Protein AF-0000000077433538 (afdb_homodimer)

Radius of gyration: 37.19 Å; Cα contacts (8 Å, |Δi|>4): 2033; chains: 2; bounding box: 99×189×108 Å

Organism: Phakopsora pachyrhizi (NCBI:txid170000)

Structure (mmCIF, N/CA/C/O backbone):
data_AF-0000000077433538-model_v1
#
loop_
_entity.id
_entity.type
_entity.pdbx_description
1 polymer 'mannan endo-1,4-beta-mannosidase'
#
loop_
_atom_site.group_PDB
_atom_site.id
_atom_site.type_symbol
_atom_site.label_atom_id
_atom_site.label_alt_id
_atom_site.label_comp_id
_atom_site.label_asym_id
_atom_site.label_entity_id
_atom_site.label_seq_id
_atom_site.pdbx_PDB_ins_code
_atom_site.Cartn_x
_atom_site.Cartn_y
_atom_site.Cartn_z
_atom_site.occupancy
_atom_site.B_iso_or_equiv
_atom_site.auth_seq_id
_atom_site.auth_comp_id
_atom_site.auth_asym_id
_atom_site.auth_atom_id
_atom_site.pdbx_PDB_model_num
ATOM 1 N N . MET A 1 1 ? 43.594 -88.125 -52.812 1 18.3 1 MET A N 1
ATOM 2 C CA . MET A 1 1 ? 43.531 -89.375 -52.062 1 18.3 1 MET A CA 1
ATOM 3 C C . MET A 1 1 ? 42.594 -89.25 -50.875 1 18.3 1 MET A C 1
ATOM 5 O O . MET A 1 1 ? 42.312 -88.188 -50.406 1 18.3 1 MET A O 1
ATOM 9 N N . PHE A 1 2 ? 42.062 -90.375 -50.188 1 17.62 2 PHE A N 1
ATOM 10 C CA . PHE A 1 2 ? 40.906 -91.188 -49.781 1 17.62 2 PHE A CA 1
ATOM 11 C C . PHE A 1 2 ? 40.562 -90.938 -48.312 1 17.62 2 PHE A C 1
ATOM 13 O O . PHE A 1 2 ? 39.562 -91.438 -47.812 1 17.62 2 PHE A O 1
ATOM 20 N N . LYS A 1 3 ? 41.438 -90.312 -47.438 1 16.83 3 LYS A N 1
ATOM 21 C CA . LYS A 1 3 ? 41.719 -91.062 -46.219 1 16.83 3 LYS A CA 1
ATOM 22 C C . LYS A 1 3 ? 40.562 -90.938 -45.219 1 16.83 3 LYS A C 1
ATOM 24 O O . LYS A 1 3 ? 40.438 -89.875 -44.562 1 16.83 3 LYS A O 1
ATOM 29 N N . LEU A 1 4 ? 39.281 -91.438 -45.406 1 20.16 4 LEU A N 1
ATOM 30 C CA . LEU A 1 4 ? 38 -91 -44.812 1 20.16 4 LEU A CA 1
ATOM 31 C C . LEU A 1 4 ? 37.812 -91.625 -43.438 1 20.16 4 LEU A C 1
ATOM 33 O O . LEU A 1 4 ? 37.438 -92.812 -43.344 1 20.16 4 LEU A O 1
ATOM 37 N N . ILE A 1 5 ? 38.969 -91.688 -42.625 1 20.7 5 ILE A N 1
ATOM 38 C CA . ILE A 1 5 ? 38.969 -92.75 -41.594 1 20.7 5 ILE A CA 1
ATOM 39 C C . ILE A 1 5 ? 37.844 -92.5 -40.594 1 20.7 5 ILE A C 1
ATOM 41 O O . ILE A 1 5 ? 37.75 -91.375 -40.062 1 20.7 5 ILE A O 1
ATOM 45 N N . PHE A 1 6 ? 36.781 -93.312 -40.438 1 20.88 6 PHE A N 1
ATOM 46 C CA . PHE A 1 6 ? 35.406 -93.438 -39.969 1 20.88 6 PHE A CA 1
ATOM 47 C C . PHE A 1 6 ? 35.375 -93.562 -38.438 1 20.88 6 PHE A C 1
ATOM 49 O O . PHE A 1 6 ? 34.312 -93.812 -37.875 1 20.88 6 PHE A O 1
ATOM 56 N N . SER A 1 7 ? 36.625 -93.312 -37.75 1 19.61 7 SER A N 1
ATOM 57 C CA . SER A 1 7 ? 36.719 -94.188 -36.594 1 19.61 7 SER A CA 1
ATOM 58 C C . SER A 1 7 ? 35.594 -93.938 -35.625 1 19.61 7 SER A C 1
ATOM 60 O O . SER A 1 7 ? 34.969 -92.875 -35.625 1 19.61 7 SER A O 1
ATOM 62 N N . SER A 1 8 ? 35.5 -94.875 -34.625 1 19.28 8 SER A N 1
ATOM 63 C CA . SER A 1 8 ? 34.688 -95.688 -33.688 1 19.28 8 SER A CA 1
ATOM 64 C C . SER A 1 8 ? 34.25 -94.812 -32.5 1 19.28 8 SER A C 1
ATOM 66 O O . SER A 1 8 ? 35.062 -94.125 -31.906 1 19.28 8 SER A O 1
ATOM 68 N N . LEU A 1 9 ? 32.875 -94.688 -32.219 1 20.39 9 LEU A N 1
ATOM 69 C CA . LEU A 1 9 ? 31.859 -93.875 -31.562 1 20.39 9 LEU A CA 1
ATOM 70 C C . LEU A 1 9 ? 31.75 -94.188 -30.078 1 20.39 9 LEU A C 1
ATOM 72 O O . LEU A 1 9 ? 31.016 -93.562 -29.328 1 20.39 9 LEU A O 1
ATOM 76 N N . LEU A 1 10 ? 32.75 -95.125 -29.578 1 20.23 10 LEU A N 1
ATOM 77 C CA . LEU A 1 10 ? 32.188 -95.875 -28.453 1 20.23 10 LEU A CA 1
ATOM 78 C C . LEU A 1 10 ? 31.812 -94.938 -27.312 1 20.23 10 LEU A C 1
ATOM 80 O O . LEU A 1 10 ? 32.562 -94 -26.984 1 20.23 10 LEU A O 1
ATOM 84 N N . LEU A 1 11 ? 30.625 -95.188 -26.594 1 20.11 11 LEU A N 1
ATOM 85 C CA . LEU A 1 11 ? 29.5 -94.688 -25.812 1 20.11 11 LEU A CA 1
ATOM 86 C C . LEU A 1 11 ? 29.844 -94.625 -24.328 1 20.11 11 LEU A C 1
ATOM 88 O O . LEU A 1 11 ? 29.094 -94.062 -23.547 1 20.11 11 LEU A O 1
ATOM 92 N N . ILE A 1 12 ? 31.109 -95 -23.891 1 21.92 12 ILE A N 1
ATOM 93 C CA . ILE A 1 12 ? 31 -95.625 -22.562 1 21.92 12 ILE A CA 1
ATOM 94 C C . ILE A 1 12 ? 30.562 -94.5 -21.562 1 21.92 12 ILE A C 1
ATOM 96 O O . ILE A 1 12 ? 31.172 -93.438 -21.484 1 21.92 12 ILE A O 1
ATOM 100 N N . LEU A 1 13 ? 29.344 -94.625 -21.016 1 20.33 13 LEU A N 1
ATOM 101 C CA . LEU A 1 13 ? 28.422 -93.875 -20.172 1 20.33 13 LEU A CA 1
ATOM 102 C C . LEU A 1 13 ? 28.891 -93.812 -18.719 1 20.33 13 LEU A C 1
ATOM 104 O O . LEU A 1 13 ? 28.516 -94.688 -17.922 1 20.33 13 LEU A O 1
ATOM 108 N N . ALA A 1 14 ? 30.203 -94 -18.438 1 23.56 14 ALA A N 1
ATOM 109 C CA . ALA A 1 14 ? 30.453 -94.312 -17.047 1 23.56 14 ALA A CA 1
ATOM 110 C C . ALA A 1 14 ? 29.844 -93.25 -16.125 1 23.56 14 ALA A C 1
ATOM 112 O O . ALA A 1 14 ? 30.078 -92.062 -16.312 1 23.56 14 ALA A O 1
ATOM 113 N N . SER A 1 15 ? 28.766 -93.562 -15.461 1 22.66 15 SER A N 1
ATOM 114 C CA . SER A 1 15 ? 27.828 -92.875 -14.562 1 22.66 15 SER A CA 1
ATOM 115 C C . SER A 1 15 ? 28.531 -92.375 -13.289 1 22.66 15 SER A C 1
ATOM 117 O O . SER A 1 15 ? 28.922 -93.188 -12.453 1 22.66 15 SER A O 1
ATOM 119 N N . ILE A 1 16 ? 29.703 -91.812 -13.375 1 23.56 16 ILE A N 1
ATOM 120 C CA . ILE A 1 16 ? 30.359 -91.5 -12.102 1 23.56 16 ILE A CA 1
ATOM 121 C C . ILE A 1 16 ? 29.438 -90.688 -11.219 1 23.56 16 ILE A C 1
ATOM 123 O O . ILE A 1 16 ? 28.875 -89.688 -11.672 1 23.56 16 ILE A O 1
ATOM 127 N N . SER A 1 17 ? 28.875 -91.312 -10.195 1 24 17 SER A N 1
ATOM 128 C CA . SER A 1 17 ? 27.938 -90.875 -9.156 1 24 17 SER A CA 1
ATOM 129 C C . SER A 1 17 ? 28.531 -89.75 -8.312 1 24 17 SER A C 1
ATOM 131 O O . SER A 1 17 ? 29.484 -90 -7.555 1 24 17 SER A O 1
ATOM 133 N N . VAL A 1 18 ? 29.125 -88.75 -8.859 1 25.8 18 VAL A N 1
ATOM 134 C CA . VAL A 1 18 ? 29.734 -87.75 -7.961 1 25.8 18 VAL A CA 1
ATOM 135 C C . VAL A 1 18 ? 28.672 -87.188 -7.031 1 25.8 18 VAL A C 1
ATOM 137 O O . VAL A 1 18 ? 27.641 -86.688 -7.488 1 25.8 18 VAL A O 1
ATOM 140 N N . SER A 1 19 ? 28.594 -87.75 -5.82 1 25.28 19 SER A N 1
ATOM 141 C CA . SER A 1 19 ? 27.75 -87.312 -4.73 1 25.28 19 SER A CA 1
ATOM 142 C C . SER A 1 19 ? 27.969 -85.812 -4.426 1 25.28 19 SER A C 1
ATOM 144 O O . SER A 1 19 ? 29.031 -85.438 -3.92 1 25.28 19 SER A O 1
ATOM 146 N N . ALA A 1 20 ? 27.859 -84.938 -5.352 1 24.7 20 ALA A N 1
ATOM 147 C CA . ALA A 1 20 ? 28.047 -83.5 -5.07 1 24.7 20 ALA A CA 1
ATOM 148 C C . ALA A 1 20 ? 27.078 -83 -3.992 1 24.7 20 ALA A C 1
ATOM 150 O O . ALA A 1 20 ? 25.859 -83.125 -4.137 1 24.7 20 ALA A O 1
ATOM 151 N N . GLU A 1 21 ? 27.562 -83.188 -2.805 1 26.62 21 GLU A N 1
ATOM 152 C CA . GLU A 1 21 ? 26.859 -82.562 -1.695 1 26.62 21 GLU A CA 1
ATOM 153 C C . GLU A 1 21 ? 26.531 -81.125 -2.01 1 26.62 21 GLU A C 1
ATOM 155 O O . GLU A 1 21 ? 27.422 -80.312 -2.387 1 26.62 21 GLU A O 1
ATOM 160 N N . ASP A 1 22 ? 25.281 -80.812 -2.58 1 23.83 22 ASP A N 1
ATOM 161 C CA . ASP A 1 22 ? 24.656 -79.562 -2.906 1 23.83 22 ASP A CA 1
ATOM 162 C C . ASP A 1 22 ? 24.641 -78.625 -1.699 1 23.83 22 ASP A C 1
ATOM 164 O O . ASP A 1 22 ? 23.922 -78.875 -0.733 1 23.83 22 ASP A O 1
ATOM 168 N N . ASP A 1 23 ? 25.859 -78.312 -1.117 1 28.3 23 ASP A N 1
ATOM 169 C CA . ASP A 1 23 ? 25.719 -77.25 -0.084 1 28.3 23 ASP A CA 1
ATOM 170 C C . ASP A 1 23 ? 24.969 -76.062 -0.623 1 28.3 23 ASP A C 1
ATOM 172 O O . ASP A 1 23 ? 25.469 -75.375 -1.518 1 28.3 23 ASP A O 1
ATOM 176 N N . GLN A 1 24 ? 23.672 -76.188 -0.765 1 25.19 24 GLN A N 1
ATOM 177 C CA . GLN A 1 24 ? 22.797 -75.062 -1.108 1 25.19 24 GLN A CA 1
ATOM 178 C C . GLN A 1 24 ? 23.094 -73.875 -0.234 1 25.19 24 GLN A C 1
ATOM 180 O O . GLN A 1 24 ? 22.875 -73.875 0.977 1 25.19 24 GLN A O 1
ATOM 185 N N . ASN A 1 25 ? 24.266 -73.25 -0.389 1 29.77 25 ASN A N 1
ATOM 186 C CA . ASN A 1 25 ? 24.391 -71.938 0.182 1 29.77 25 ASN A CA 1
ATOM 187 C C . ASN A 1 25 ? 23.203 -71.062 -0.171 1 29.77 25 ASN A C 1
ATOM 189 O O . ASN A 1 25 ? 23 -70.688 -1.338 1 29.77 25 ASN A O 1
ATOM 193 N N . SER A 1 26 ? 22.109 -71.25 0.453 1 25.98 26 SER A N 1
ATOM 194 C CA . SER A 1 26 ? 21 -70.312 0.38 1 25.98 26 SER A CA 1
ATOM 195 C C . SER A 1 26 ? 21.516 -68.875 0.495 1 25.98 26 SER A C 1
ATOM 197 O O . SER A 1 26 ? 22.062 -68.5 1.527 1 25.98 26 SER A O 1
ATOM 199 N N . LYS A 1 27 ? 22.125 -68.375 -0.501 1 31.7 27 LYS A N 1
ATOM 200 C CA . LYS A 1 27 ? 22.219 -66.938 -0.581 1 31.7 27 LYS A CA 1
ATOM 201 C C . LYS A 1 27 ? 20.922 -66.25 -0.13 1 31.7 27 LYS A C 1
ATOM 203 O O . LYS A 1 27 ? 19.875 -66.438 -0.746 1 31.7 27 LYS A O 1
ATOM 208 N N . THR A 1 28 ? 20.844 -66.375 1.17 1 31.72 28 THR A N 1
ATOM 209 C CA . THR A 1 28 ? 19.797 -65.438 1.609 1 31.72 28 THR A CA 1
ATOM 210 C C . THR A 1 28 ? 19.734 -64.188 0.712 1 31.72 28 THR A C 1
ATOM 212 O O . THR A 1 28 ? 20.703 -63.438 0.615 1 31.72 28 THR A O 1
ATOM 215 N N . LEU A 1 29 ? 19.094 -64.375 -0.416 1 32.34 29 LEU A N 1
ATOM 216 C CA . LEU A 1 29 ? 18.734 -63.156 -1.149 1 32.34 29 LEU A CA 1
ATOM 217 C C . LEU A 1 29 ? 18.312 -62.062 -0.193 1 32.34 29 LEU A C 1
ATOM 219 O O . LEU A 1 29 ? 17.281 -62.156 0.469 1 32.34 29 LEU A O 1
ATOM 223 N N . VAL A 1 30 ? 19.266 -61.531 0.503 1 34.34 30 VAL A N 1
ATOM 224 C CA . VAL A 1 30 ? 18.906 -60.281 1.146 1 34.34 30 VAL A CA 1
ATOM 225 C C . VAL A 1 30 ? 18.094 -59.438 0.18 1 34.34 30 VAL A C 1
ATOM 227 O O . VAL A 1 30 ? 18.594 -59.031 -0.881 1 34.34 30 VAL A O 1
ATOM 230 N N . SER A 1 31 ? 16.875 -59.812 0.033 1 31.97 31 SER A N 1
ATOM 231 C CA . SER A 1 31 ? 16.016 -58.812 -0.602 1 31.97 31 SER A CA 1
ATOM 232 C C . SER A 1 31 ? 16.406 -57.406 -0.207 1 31.97 31 SER A C 1
ATOM 234 O O . SER A 1 31 ? 16.516 -57.094 0.981 1 31.97 31 SER A O 1
ATOM 236 N N . LYS A 1 32 ? 17.328 -56.844 -0.873 1 33.12 32 LYS A N 1
ATOM 237 C CA . LYS A 1 32 ? 17.422 -55.406 -0.708 1 33.12 32 LYS A CA 1
ATOM 238 C C . LYS A 1 32 ? 16.047 -54.781 -0.541 1 33.12 32 LYS A C 1
ATOM 240 O O . LYS A 1 32 ? 15.188 -54.906 -1.42 1 33.12 32 LYS A O 1
ATOM 245 N N . LYS A 1 33 ? 15.586 -54.906 0.671 1 37.81 33 LYS A N 1
ATOM 246 C CA . LYS A 1 33 ? 14.406 -54.094 0.947 1 37.81 33 LYS A CA 1
ATOM 247 C C . LYS A 1 33 ? 14.477 -52.75 0.2 1 37.81 33 LYS A C 1
ATOM 249 O O . LYS A 1 33 ? 15.352 -51.938 0.465 1 37.81 33 LYS A O 1
ATOM 254 N N . ILE A 1 34 ? 14.18 -52.844 -1.088 1 34.81 34 ILE A N 1
ATOM 255 C CA . ILE A 1 34 ? 13.883 -51.562 -1.669 1 34.81 34 ILE A CA 1
ATOM 256 C C . ILE A 1 34 ? 13.055 -50.719 -0.683 1 34.81 34 ILE A C 1
ATOM 258 O O . ILE A 1 34 ? 11.922 -51.094 -0.36 1 34.81 34 ILE A O 1
ATOM 262 N N . VAL A 1 35 ? 13.547 -50.25 0.388 1 40.06 35 VAL A N 1
ATOM 263 C CA . VAL A 1 35 ? 12.82 -49.281 1.211 1 40.06 35 VAL A CA 1
ATOM 264 C C . VAL A 1 35 ? 11.969 -48.375 0.321 1 40.06 35 VAL A C 1
ATOM 266 O O . VAL A 1 35 ? 12.492 -47.75 -0.6 1 40.06 35 VAL A O 1
ATOM 269 N N . ALA A 1 36 ? 10.781 -48.719 0.108 1 47.56 36 ALA A N 1
ATOM 270 C CA . ALA A 1 36 ? 9.812 -47.906 -0.61 1 47.56 36 ALA A CA 1
ATOM 271 C C . ALA A 1 36 ? 10.047 -46.406 -0.352 1 47.56 36 ALA A C 1
ATOM 273 O O . ALA A 1 36 ? 9.977 -45.938 0.791 1 47.56 36 ALA A O 1
ATOM 274 N N . ARG A 1 37 ? 10.812 -45.688 -1.145 1 60.5 37 ARG A N 1
ATOM 275 C CA . ARG A 1 37 ? 11.164 -44.25 -1.114 1 60.5 37 ARG A CA 1
ATOM 276 C C . ARG A 1 37 ? 9.914 -43.375 -1.052 1 60.5 37 ARG A C 1
ATOM 278 O O . ARG A 1 37 ? 8.93 -43.656 -1.738 1 60.5 37 ARG A O 1
ATOM 285 N N . ASP A 1 38 ? 9.68 -42.625 -0.041 1 74.81 38 ASP A N 1
ATOM 286 C CA . ASP A 1 38 ? 8.586 -41.656 0.123 1 74.81 38 ASP A CA 1
ATOM 287 C C . ASP A 1 38 ? 8.383 -40.844 -1.145 1 74.81 38 ASP A C 1
ATOM 289 O O . ASP A 1 38 ? 9.305 -40.156 -1.607 1 74.81 38 ASP A O 1
ATOM 293 N N . PRO A 1 39 ? 7.27 -41.062 -1.815 1 91 39 PRO A N 1
ATOM 294 C CA . PRO A 1 39 ? 7.039 -40.406 -3.102 1 91 39 PRO A CA 1
ATOM 295 C C . PRO A 1 39 ? 6.789 -38.906 -2.961 1 91 39 PRO A C 1
ATOM 297 O O . PRO A 1 39 ? 6.75 -38.188 -3.961 1 91 39 PRO A O 1
ATOM 300 N N . PHE A 1 40 ? 6.656 -38.406 -1.727 1 97.25 40 PHE A N 1
ATOM 301 C CA . PHE A 1 40 ? 6.398 -37 -1.508 1 97.25 40 PHE A CA 1
ATOM 302 C C . PHE A 1 40 ? 7.707 -36.219 -1.417 1 97.25 40 PHE A C 1
ATOM 304 O O . PHE A 1 40 ? 8.695 -36.719 -0.865 1 97.25 40 PHE A O 1
ATOM 311 N N . VAL A 1 41 ? 7.746 -35.031 -1.963 1 98.06 41 VAL A N 1
ATOM 312 C CA . VAL A 1 41 ? 8.891 -34.125 -1.82 1 98.06 41 VAL A CA 1
ATOM 313 C C . VAL A 1 41 ? 9.047 -33.719 -0.358 1 98.06 41 VAL A C 1
ATOM 315 O O . VAL A 1 41 ? 8.062 -33.438 0.32 1 98.06 41 VAL A O 1
ATOM 318 N N . ALA A 1 42 ? 10.266 -33.719 0.109 1 97.38 42 ALA A N 1
ATOM 319 C CA . ALA A 1 42 ? 10.562 -33.375 1.495 1 97.38 42 ALA A CA 1
ATOM 320 C C . ALA A 1 42 ? 11.609 -32.281 1.568 1 97.38 42 ALA A C 1
ATOM 322 O O . ALA A 1 42 ? 12.297 -32 0.582 1 97.38 42 ALA A O 1
ATOM 323 N N . VAL A 1 43 ? 11.633 -31.609 2.701 1 97.81 43 VAL A N 1
ATOM 324 C CA . VAL A 1 43 ? 12.672 -30.609 2.963 1 97.81 43 VAL A CA 1
ATOM 325 C C . VAL A 1 43 ? 13.672 -31.156 3.977 1 97.81 43 VAL A C 1
ATOM 327 O O . VAL A 1 43 ? 13.281 -31.625 5.055 1 97.81 43 VAL A O 1
ATOM 330 N N . LYS A 1 44 ? 14.906 -31.172 3.594 1 94.38 44 LYS A N 1
ATOM 331 C CA . LYS A 1 44 ? 16 -31.562 4.477 1 94.38 44 LYS A CA 1
ATOM 332 C C . LYS A 1 44 ? 17.172 -30.578 4.375 1 94.38 44 LYS A C 1
ATOM 334 O O . LYS A 1 44 ? 17.688 -30.328 3.285 1 94.38 44 LYS A O 1
ATOM 339 N N . ASN A 1 45 ? 17.578 -29.953 5.535 1 93 45 ASN A N 1
ATOM 340 C CA . ASN A 1 45 ? 18.719 -29.062 5.625 1 93 45 ASN A CA 1
ATOM 341 C C . ASN A 1 45 ? 18.656 -27.953 4.574 1 93 45 ASN A C 1
ATOM 343 O O . ASN A 1 45 ? 19.609 -27.75 3.818 1 93 45 ASN A O 1
ATOM 347 N N . GLY A 1 46 ? 17.5 -27.406 4.348 1 95.06 46 GLY A N 1
ATOM 348 C CA . GLY A 1 46 ? 17.344 -26.219 3.508 1 95.06 46 GLY A CA 1
ATOM 349 C C . GLY A 1 46 ? 17.219 -26.562 2.035 1 95.06 46 GLY A C 1
ATOM 350 O O . GLY A 1 46 ? 17.359 -25.672 1.18 1 95.06 46 GLY A O 1
ATOM 351 N N . SER A 1 47 ? 16.938 -27.859 1.72 1 96.19 47 SER A N 1
ATOM 352 C CA . SER A 1 47 ? 16.812 -28.281 0.328 1 96.19 47 SER A CA 1
ATOM 353 C C . SER A 1 47 ? 15.625 -29.219 0.137 1 96.19 47 SER A C 1
ATOM 355 O O . SER A 1 47 ? 15.188 -29.875 1.084 1 96.19 47 SER A O 1
ATOM 357 N N . PHE A 1 48 ? 15.188 -29.266 -1.121 1 97.88 48 PHE A N 1
ATOM 358 C CA . PHE A 1 48 ? 14.148 -30.219 -1.473 1 97.88 48 PHE A CA 1
ATOM 359 C C . PHE A 1 48 ? 14.758 -31.562 -1.879 1 97.88 48 PHE A C 1
ATOM 361 O O . PHE A 1 48 ? 15.789 -31.594 -2.557 1 97.88 48 PHE A O 1
ATOM 368 N N . TYR A 1 49 ? 14.055 -32.625 -1.484 1 95.75 49 TYR A N 1
ATOM 369 C CA . TYR A 1 49 ? 14.43 -33.969 -1.899 1 95.75 49 TYR A CA 1
ATOM 370 C C . TYR A 1 49 ? 13.211 -34.75 -2.404 1 95.75 49 TYR A C 1
ATOM 372 O O . TYR A 1 49 ? 12.125 -34.656 -1.834 1 95.75 49 TYR A O 1
ATOM 380 N N . LYS A 1 50 ? 13.312 -35.375 -3.459 1 94 50 LYS A N 1
ATOM 381 C CA . LYS A 1 50 ? 12.406 -36.438 -3.932 1 94 50 LYS A CA 1
ATOM 382 C C . LYS A 1 50 ? 13.086 -37.781 -3.918 1 94 50 LYS A C 1
ATOM 384 O O . LYS A 1 50 ? 13.977 -38.062 -4.727 1 94 50 LYS A O 1
ATOM 389 N N . GLY A 1 51 ? 12.656 -38.562 -2.967 1 90.5 51 GLY A N 1
ATOM 390 C CA . GLY A 1 51 ? 13.469 -39.75 -2.666 1 90.5 51 GLY A CA 1
ATOM 391 C C . GLY A 1 51 ? 14.836 -39.375 -2.109 1 90.5 51 GLY A C 1
ATOM 392 O O . GLY A 1 51 ? 14.938 -38.625 -1.14 1 90.5 51 GLY A O 1
ATOM 393 N N . CYS A 1 52 ? 15.828 -39.875 -2.727 1 88.38 52 CYS A N 1
ATOM 394 C CA . CYS A 1 52 ? 17.172 -39.625 -2.232 1 88.38 52 CYS A CA 1
ATOM 395 C C . CYS A 1 52 ? 17.875 -38.562 -3.078 1 88.38 52 CYS A C 1
ATOM 397 O O . CYS A 1 52 ? 19.047 -38.25 -2.844 1 88.38 52 CYS A O 1
ATOM 399 N N . SER A 1 53 ? 17.141 -38 -3.955 1 90.62 53 SER A N 1
ATOM 400 C CA . SER A 1 53 ? 17.75 -37.031 -4.859 1 90.62 53 SER A CA 1
ATOM 401 C C . SER A 1 53 ? 17.297 -35.625 -4.527 1 90.62 53 SER A C 1
ATOM 403 O O . SER A 1 53 ? 16.141 -35.375 -4.191 1 90.62 53 SER A O 1
ATOM 405 N N . LYS A 1 54 ? 18.234 -34.656 -4.641 1 94.19 54 LYS A N 1
ATOM 406 C CA . LYS A 1 54 ? 17.844 -33.25 -4.57 1 94.19 54 LYS A CA 1
ATOM 407 C C . LYS A 1 54 ? 16.828 -32.906 -5.656 1 94.19 54 LYS A C 1
ATOM 409 O O . LYS A 1 54 ? 16.906 -33.438 -6.773 1 94.19 54 LYS A O 1
ATOM 414 N N . TYR A 1 55 ? 15.953 -32.125 -5.297 1 96.5 55 TYR A N 1
ATOM 415 C CA . TYR A 1 55 ? 14.867 -31.781 -6.207 1 96.5 55 TYR A CA 1
ATOM 416 C C . TYR A 1 55 ? 14.82 -30.266 -6.449 1 96.5 55 TYR A C 1
ATOM 418 O O . TYR A 1 55 ? 14.32 -29.516 -5.605 1 96.5 55 TYR A O 1
ATOM 426 N N . TYR A 1 56 ? 15.414 -29.797 -7.551 1 98.12 56 TYR A N 1
ATOM 427 C CA . TYR A 1 56 ? 15.383 -28.391 -7.969 1 98.12 56 TYR A CA 1
ATOM 428 C C . TYR A 1 56 ? 14.141 -28.109 -8.812 1 98.12 56 TYR A C 1
ATOM 430 O O . TYR A 1 56 ? 13.82 -28.875 -9.727 1 98.12 56 TYR A O 1
ATOM 438 N N . LEU A 1 57 ? 13.461 -27.031 -8.562 1 98.81 57 LEU A N 1
ATOM 439 C CA . LEU A 1 57 ? 12.203 -26.75 -9.242 1 98.81 57 LEU A CA 1
ATOM 440 C C . LEU A 1 57 ? 12.445 -25.922 -10.5 1 98.81 57 LEU A C 1
ATOM 442 O O . LEU A 1 57 ? 12.672 -24.703 -10.414 1 98.81 57 LEU A O 1
ATOM 446 N N . VAL A 1 58 ? 12.422 -26.562 -11.586 1 98.81 58 VAL A N 1
ATOM 447 C CA . VAL A 1 58 ? 12.156 -25.859 -12.844 1 98.81 58 VAL A CA 1
ATOM 448 C C . VAL A 1 58 ? 10.656 -25.656 -13.016 1 98.81 58 VAL A C 1
ATOM 450 O O . VAL A 1 58 ? 9.984 -26.469 -13.656 1 98.81 58 VAL A O 1
ATOM 453 N N . SER A 1 59 ? 10.227 -24.594 -12.438 1 98.88 59 SER A N 1
ATOM 454 C CA . SER A 1 59 ? 8.789 -24.406 -12.273 1 98.88 59 SER A CA 1
ATOM 455 C C . SER A 1 59 ? 8.227 -23.5 -13.367 1 98.88 59 SER A C 1
ATOM 457 O O . SER A 1 59 ? 8.969 -22.984 -14.203 1 98.88 59 SER A O 1
ATOM 459 N N . MET A 1 60 ? 6.906 -23.438 -13.438 1 98.88 60 MET A N 1
ATOM 460 C CA . MET A 1 60 ? 6.137 -22.562 -14.312 1 98.88 60 MET A CA 1
ATOM 461 C C . MET A 1 60 ? 4.773 -22.234 -13.703 1 98.88 60 MET A C 1
ATOM 463 O O . MET A 1 60 ? 4.094 -23.141 -13.195 1 98.88 60 MET A O 1
ATOM 467 N N . ASN A 1 61 ? 4.453 -20.953 -13.656 1 98.94 61 ASN A N 1
ATOM 468 C CA . ASN A 1 61 ? 3.07 -20.641 -13.32 1 98.94 61 ASN A CA 1
ATOM 469 C C . ASN A 1 61 ? 2.113 -21.016 -14.445 1 98.94 61 ASN A C 1
ATOM 471 O O . ASN A 1 61 ? 2.367 -20.688 -15.609 1 98.94 61 ASN A O 1
ATOM 475 N N . TYR A 1 62 ? 1.102 -21.656 -14.102 1 98.81 62 TYR A N 1
ATOM 476 C CA . TYR A 1 62 ? 0.059 -22.141 -15 1 98.81 62 TYR A CA 1
ATOM 477 C C . TYR A 1 62 ? -1.307 -22.094 -14.32 1 98.81 62 TYR A C 1
ATOM 479 O O . TYR A 1 62 ? -2.037 -23.078 -14.312 1 98.81 62 TYR A O 1
ATOM 487 N N . TRP A 1 63 ? -1.68 -20.938 -13.898 1 98.31 63 TRP A N 1
ATOM 488 C CA . TRP A 1 63 ? -2.762 -20.703 -12.945 1 98.31 63 TRP A CA 1
ATOM 489 C C . TRP A 1 63 ? -4.082 -21.25 -13.477 1 98.31 63 TRP A C 1
ATOM 491 O O . TRP A 1 63 ? -4.945 -21.656 -12.703 1 98.31 63 TRP A O 1
ATOM 501 N N . GLY A 1 64 ? -4.328 -21.312 -14.789 1 97.5 64 GLY A N 1
ATOM 502 C CA . GLY A 1 64 ? -5.625 -21.625 -15.375 1 97.5 64 GLY A CA 1
ATOM 503 C C . GLY A 1 64 ? -5.824 -23.094 -15.664 1 97.5 64 GLY A C 1
ATOM 504 O O . GLY A 1 64 ? -6.801 -23.484 -16.312 1 97.5 64 GLY A O 1
ATOM 505 N N . ALA A 1 65 ? -4.945 -23.938 -15.195 1 98.69 65 ALA A N 1
ATOM 506 C CA . ALA A 1 65 ? -4.934 -25.359 -15.547 1 98.69 65 ALA A CA 1
ATOM 507 C C . ALA A 1 65 ? -6.258 -26.016 -15.18 1 98.69 65 ALA A C 1
ATOM 509 O O . ALA A 1 65 ? -6.785 -26.828 -15.953 1 98.69 65 ALA A O 1
ATOM 510 N N . MET A 1 66 ? -6.824 -25.672 -14.008 1 98.75 66 MET A N 1
ATOM 511 C CA . MET A 1 66 ? -8.078 -26.266 -13.539 1 98.75 66 MET A CA 1
ATOM 512 C C . MET A 1 66 ? -9.195 -26.047 -14.555 1 98.75 66 MET A C 1
ATOM 514 O O . MET A 1 66 ? -9.875 -27 -14.93 1 98.75 66 MET A O 1
ATOM 518 N N . ASN A 1 67 ? -9.297 -24.859 -15.055 1 98.56 67 ASN A N 1
ATOM 519 C CA . ASN A 1 67 ? -10.359 -24.531 -16 1 98.56 67 ASN A CA 1
ATOM 520 C C . ASN A 1 67 ? -10.039 -25.031 -17.406 1 98.56 67 ASN A C 1
ATOM 522 O O . ASN A 1 67 ? -10.938 -25.484 -18.125 1 98.56 67 ASN A O 1
ATOM 526 N N . LEU A 1 68 ? -8.773 -24.938 -17.766 1 98.12 68 LEU A N 1
ATOM 527 C CA . LEU A 1 68 ? -8.375 -25.375 -19.094 1 98.12 68 LEU A CA 1
ATOM 528 C C . LEU A 1 68 ? -8.602 -26.875 -19.25 1 98.12 68 LEU A C 1
ATOM 530 O O . LEU A 1 68 ? -8.945 -27.344 -20.344 1 98.12 68 LEU A O 1
ATOM 534 N N . ALA A 1 69 ? -8.438 -27.641 -18.219 1 98.75 69 ALA A N 1
ATOM 535 C CA . ALA A 1 69 ? -8.555 -29.094 -18.25 1 98.75 69 ALA A CA 1
ATOM 536 C C . ALA A 1 69 ? -10.008 -29.531 -18.109 1 98.75 69 ALA A C 1
ATOM 538 O O . ALA A 1 69 ? -10.312 -30.719 -18.203 1 98.75 69 ALA A O 1
ATOM 539 N N . ALA A 1 70 ? -10.922 -28.609 -17.891 1 98.69 70 ALA A N 1
ATOM 540 C CA . ALA A 1 70 ? -12.344 -28.938 -17.812 1 98.69 70 ALA A CA 1
ATOM 541 C C . ALA A 1 70 ? -12.93 -29.219 -19.188 1 98.69 70 ALA A C 1
ATOM 543 O O . ALA A 1 70 ? -12.227 -29.141 -20.203 1 98.69 70 ALA A O 1
ATOM 544 N N . ASP A 1 71 ? -14.227 -29.641 -19.203 1 98 71 ASP A N 1
ATOM 545 C CA . ASP A 1 71 ? -14.906 -29.922 -20.453 1 98 71 ASP A CA 1
ATOM 546 C C . ASP A 1 71 ? -15.133 -28.641 -21.25 1 98 71 ASP A C 1
ATOM 548 O O . ASP A 1 71 ? -15.242 -27.547 -20.672 1 98 71 ASP A O 1
ATOM 552 N N . GLU A 1 72 ? -15.25 -28.859 -22.516 1 96.19 72 GLU A N 1
ATOM 553 C CA . GLU A 1 72 ? -15.508 -27.719 -23.406 1 96.19 72 GLU A CA 1
ATOM 554 C C . GLU A 1 72 ? -16.797 -27 -23 1 96.19 72 GLU A C 1
ATOM 556 O O . GLU A 1 72 ? -16.891 -25.781 -23.141 1 96.19 72 GLU A O 1
ATOM 561 N N . SER A 1 73 ? -17.781 -27.75 -22.562 1 96.75 73 SER A N 1
ATOM 562 C CA . SER A 1 73 ? -19.047 -27.188 -22.156 1 96.75 73 SER A CA 1
ATOM 563 C C . SER A 1 73 ? -18.891 -26.266 -20.953 1 96.75 73 SER A C 1
ATOM 565 O O . SER A 1 73 ? -19.75 -25.422 -20.688 1 96.75 73 SER A O 1
ATOM 567 N N . SER A 1 74 ? -17.734 -26.422 -20.297 1 97.5 74 SER A N 1
ATOM 568 C CA . SER A 1 74 ? -17.438 -25.578 -19.141 1 97.5 74 SER A CA 1
ATOM 569 C C . SER A 1 74 ? -16.281 -24.641 -19.438 1 97.5 74 SER A C 1
ATOM 571 O O . SER A 1 74 ? -15.586 -24.188 -18.516 1 97.5 74 SER A O 1
ATOM 573 N N . GLY A 1 75 ? -16.031 -24.453 -20.703 1 96.31 75 GLY A N 1
ATOM 574 C CA . GLY A 1 75 ? -15.047 -23.453 -21.109 1 96.31 75 GLY A CA 1
ATOM 575 C C . GLY A 1 75 ? -13.641 -24.016 -21.219 1 96.31 75 GLY A C 1
ATOM 576 O O . GLY A 1 75 ? -12.688 -23.266 -21.438 1 96.31 75 GLY A O 1
ATOM 577 N N . GLY A 1 76 ? -13.43 -25.312 -21.031 1 97.88 76 GLY A N 1
ATOM 578 C CA . GLY A 1 76 ? -12.109 -25.938 -21.109 1 97.88 76 GLY A CA 1
ATOM 579 C C . GLY A 1 76 ? -11.695 -26.266 -22.531 1 97.88 76 GLY A C 1
ATOM 580 O O . GLY A 1 76 ? -12.453 -26.031 -23.484 1 97.88 76 GLY A O 1
ATOM 581 N N . ASN A 1 77 ? -10.484 -26.641 -22.656 1 97.88 77 ASN A N 1
ATOM 582 C CA . ASN A 1 77 ? -9.859 -27.125 -23.891 1 97.88 77 ASN A CA 1
ATOM 583 C C . ASN A 1 77 ? -8.789 -28.172 -23.594 1 97.88 77 ASN A C 1
ATOM 585 O O . ASN A 1 77 ? -7.598 -27.844 -23.562 1 97.88 77 ASN A O 1
ATOM 589 N N . GLN A 1 78 ? -9.219 -29.406 -23.531 1 98.06 78 GLN A N 1
ATOM 590 C CA . GLN A 1 78 ? -8.344 -30.484 -23.094 1 98.06 78 GLN A CA 1
ATOM 591 C C . GLN A 1 78 ? -7.219 -30.734 -24.109 1 98.06 78 GLN A C 1
ATOM 593 O O . GLN A 1 78 ? -6.102 -31.078 -23.719 1 98.06 78 GLN A O 1
ATOM 598 N N . THR A 1 79 ? -7.539 -30.531 -25.344 1 98.12 79 THR A N 1
ATOM 599 C CA . THR A 1 79 ? -6.504 -30.719 -26.359 1 98.12 79 THR A CA 1
ATOM 600 C C . THR A 1 79 ? -5.371 -29.719 -26.156 1 98.12 79 THR A C 1
ATOM 602 O O . THR A 1 79 ? -4.199 -30.094 -26.141 1 98.12 79 THR A O 1
ATOM 605 N N . ARG A 1 80 ? -5.727 -28.453 -26 1 98.12 80 ARG A N 1
ATOM 606 C CA . ARG A 1 80 ? -4.723 -27.438 -25.734 1 98.12 80 ARG A CA 1
ATOM 607 C C . ARG A 1 80 ? -3.967 -27.75 -24.438 1 98.12 80 ARG A C 1
ATOM 609 O O . ARG A 1 80 ? -2.736 -27.672 -24.406 1 98.12 80 ARG A O 1
ATOM 616 N N . PHE A 1 81 ? -4.727 -28.109 -23.484 1 98.56 81 PHE A N 1
ATOM 617 C CA . PHE A 1 81 ? -4.133 -28.391 -22.188 1 98.56 81 PHE A CA 1
ATOM 618 C C . PHE A 1 81 ? -3.074 -29.484 -22.297 1 98.56 81 PHE A C 1
ATOM 620 O O . PHE A 1 81 ? -1.94 -29.297 -21.844 1 98.56 81 PHE A O 1
ATOM 627 N N . LYS A 1 82 ? -3.391 -30.578 -22.875 1 98.69 82 LYS A N 1
ATOM 628 C CA . LYS A 1 82 ? -2.461 -31.688 -23.016 1 98.69 82 LYS A CA 1
ATOM 629 C C . LYS A 1 82 ? -1.244 -31.297 -23.844 1 98.69 82 LYS A C 1
ATOM 631 O O . LYS A 1 82 ? -0.117 -31.688 -23.516 1 98.69 82 LYS A O 1
ATOM 636 N N . THR A 1 83 ? -1.509 -30.578 -24.875 1 98.75 83 THR A N 1
ATOM 637 C CA . THR A 1 83 ? -0.417 -30.109 -25.703 1 98.75 83 THR A CA 1
ATOM 638 C C . THR A 1 83 ? 0.556 -29.25 -24.891 1 98.75 83 THR A C 1
ATOM 640 O O . THR A 1 83 ? 1.771 -29.453 -24.969 1 98.75 83 THR A O 1
ATOM 643 N N . GLU A 1 84 ? 0.015 -28.344 -24.156 1 98.81 84 GLU A N 1
ATOM 644 C CA . GLU A 1 84 ? 0.837 -27.391 -23.406 1 98.81 84 GLU A CA 1
ATOM 645 C C . GLU A 1 84 ? 1.583 -28.094 -22.281 1 98.81 84 GLU A C 1
ATOM 647 O O . GLU A 1 84 ? 2.725 -27.75 -21.969 1 98.81 84 GLU A O 1
ATOM 652 N N . VAL A 1 85 ? 0.979 -29.047 -21.609 1 98.88 85 VAL A N 1
ATOM 653 C CA . VAL A 1 85 ? 1.669 -29.812 -20.562 1 98.88 85 VAL A CA 1
ATOM 654 C C . VAL A 1 85 ? 2.855 -30.562 -21.172 1 98.88 85 VAL A C 1
ATOM 656 O O . VAL A 1 85 ? 3.943 -30.578 -20.594 1 98.88 85 VAL A O 1
ATOM 659 N N . LYS A 1 86 ? 2.637 -31.172 -22.297 1 98.75 86 LYS A N 1
ATOM 660 C CA . LYS A 1 86 ? 3.738 -31.844 -22.984 1 98.75 86 LYS A CA 1
ATOM 661 C C . LYS A 1 86 ? 4.848 -30.859 -23.344 1 98.75 86 LYS A C 1
ATOM 663 O O . LYS A 1 86 ? 6.031 -31.172 -23.234 1 98.75 86 LYS A O 1
ATOM 668 N N . GLN A 1 87 ? 4.434 -29.703 -23.875 1 98.75 87 GLN A N 1
ATOM 669 C CA . GLN A 1 87 ? 5.41 -28.672 -24.203 1 98.75 87 GLN A CA 1
ATOM 670 C C . GLN A 1 87 ? 6.258 -28.328 -22.984 1 98.75 87 GLN A C 1
ATOM 672 O O . GLN A 1 87 ? 7.48 -28.203 -23.078 1 98.75 87 GLN A O 1
ATOM 677 N N . LEU A 1 88 ? 5.605 -28.109 -21.828 1 98.81 88 LEU A N 1
ATOM 678 C CA . LEU A 1 88 ? 6.316 -27.797 -20.594 1 98.81 88 LEU A CA 1
ATOM 679 C C . LEU A 1 88 ? 7.289 -28.922 -20.219 1 98.81 88 LEU A C 1
ATOM 681 O O . LEU A 1 88 ? 8.453 -28.656 -19.906 1 98.81 88 LEU A O 1
ATOM 685 N N . ALA A 1 89 ? 6.797 -30.156 -20.297 1 98.75 89 ALA A N 1
ATOM 686 C CA . ALA A 1 89 ? 7.648 -31.297 -20 1 98.75 89 ALA A CA 1
ATOM 687 C C . ALA A 1 89 ? 8.852 -31.359 -20.938 1 98.75 89 ALA A C 1
ATOM 689 O O . ALA A 1 89 ? 9.969 -31.641 -20.516 1 98.75 89 ALA A O 1
ATOM 690 N N . ASP A 1 90 ? 8.625 -31.062 -22.203 1 98.31 90 ASP A N 1
ATOM 691 C CA . ASP A 1 90 ? 9.68 -31.078 -23.219 1 98.31 90 ASP A CA 1
ATOM 692 C C . ASP A 1 90 ? 10.758 -30.047 -22.906 1 98.31 90 ASP A C 1
ATOM 694 O O . ASP A 1 90 ? 11.906 -30.188 -23.328 1 98.31 90 ASP A O 1
ATOM 698 N N . HIS A 1 91 ? 10.391 -29.031 -22.188 1 98.19 91 HIS A N 1
ATOM 699 C CA . HIS A 1 91 ? 11.344 -27.984 -21.844 1 98.19 91 HIS A CA 1
ATOM 700 C C . HIS A 1 91 ? 11.969 -28.234 -20.469 1 98.19 91 HIS A C 1
ATOM 702 O O . HIS A 1 91 ? 12.672 -27.375 -19.938 1 98.19 91 HIS A O 1
ATOM 708 N N . GLY A 1 92 ? 11.648 -29.359 -19.875 1 98.19 92 GLY A N 1
ATOM 709 C CA . GLY A 1 92 ? 12.281 -29.734 -18.625 1 98.19 92 GLY A CA 1
ATOM 710 C C . GLY A 1 92 ? 11.555 -29.219 -17.391 1 98.19 92 GLY A C 1
ATOM 711 O O . GLY A 1 92 ? 12.055 -29.344 -16.281 1 98.19 92 GLY A O 1
ATOM 712 N N . VAL A 1 93 ? 10.406 -28.625 -17.562 1 98.81 93 VAL A N 1
ATOM 713 C CA . VAL A 1 93 ? 9.594 -28.188 -16.422 1 98.81 93 VAL A CA 1
ATOM 714 C C . VAL A 1 93 ? 9.148 -29.391 -15.609 1 98.81 93 VAL A C 1
ATOM 716 O O . VAL A 1 93 ? 8.602 -30.344 -16.156 1 98.81 93 VAL A O 1
ATOM 719 N N . ASN A 1 94 ? 9.391 -29.344 -14.312 1 98.62 94 ASN A N 1
ATOM 720 C CA . ASN A 1 94 ? 9.055 -30.453 -13.438 1 98.62 94 ASN A CA 1
ATOM 721 C C . ASN A 1 94 ? 8.148 -30.016 -12.289 1 98.62 94 ASN A C 1
ATOM 723 O O . ASN A 1 94 ? 7.906 -30.797 -11.359 1 98.62 94 ASN A O 1
ATOM 727 N N . ASN A 1 95 ? 7.699 -28.828 -12.297 1 98.88 95 ASN A N 1
ATOM 728 C CA . ASN A 1 95 ? 6.801 -28.25 -11.305 1 98.88 95 ASN A CA 1
ATOM 729 C C . ASN A 1 95 ? 5.926 -27.156 -11.898 1 98.88 95 ASN A C 1
ATOM 731 O O . ASN A 1 95 ? 6.375 -26.391 -12.758 1 98.88 95 ASN A O 1
ATOM 735 N N . VAL A 1 96 ? 4.641 -27.062 -11.516 1 98.94 96 VAL A N 1
ATOM 736 C CA . VAL A 1 96 ? 3.777 -25.969 -11.914 1 98.94 96 VAL A CA 1
ATOM 737 C C . VAL A 1 96 ? 3.043 -25.406 -10.695 1 98.94 96 VAL A C 1
ATOM 739 O O . VAL A 1 96 ? 2.812 -26.141 -9.719 1 98.94 96 VAL A O 1
ATOM 742 N N . ARG A 1 97 ? 2.766 -24.172 -10.703 1 98.94 97 ARG A N 1
ATOM 743 C CA . ARG A 1 97 ? 1.923 -23.5 -9.719 1 98.94 97 ARG A CA 1
ATOM 744 C C . ARG A 1 97 ? 0.565 -23.141 -10.312 1 98.94 97 ARG A C 1
ATOM 746 O O . ARG A 1 97 ? 0.49 -22.453 -11.336 1 98.94 97 ARG A O 1
ATOM 753 N N . ILE A 1 98 ? -0.507 -23.656 -9.688 1 98.88 98 ILE A N 1
ATOM 754 C CA . ILE A 1 98 ? -1.839 -23.5 -10.266 1 98.88 98 ILE A CA 1
ATOM 755 C C . ILE A 1 98 ? -2.805 -23 -9.195 1 98.88 98 ILE A C 1
ATOM 757 O O . ILE A 1 98 ? -2.484 -23.016 -8 1 98.88 98 ILE A O 1
ATOM 761 N N . MET A 1 99 ? -3.955 -22.531 -9.625 1 98.75 99 MET A N 1
ATOM 762 C CA . MET A 1 99 ? -5.031 -22.172 -8.711 1 98.75 99 MET A CA 1
ATOM 763 C C . MET A 1 99 ? -5.879 -23.391 -8.359 1 98.75 99 MET A C 1
ATOM 765 O O . MET A 1 99 ? -6.191 -24.203 -9.227 1 98.75 99 MET A O 1
ATOM 769 N N . ALA A 1 100 ? -6.18 -23.516 -7.125 1 98.88 100 ALA A N 1
ATOM 770 C CA . ALA A 1 100 ? -7.168 -24.469 -6.648 1 98.88 100 ALA A CA 1
ATOM 771 C C . ALA A 1 100 ? -8.305 -23.766 -5.902 1 98.88 100 ALA A C 1
ATOM 773 O O . ALA A 1 100 ? -8.797 -24.281 -4.895 1 98.88 100 ALA A O 1
ATOM 774 N N . ALA A 1 101 ? -8.57 -22.578 -6.344 1 98.75 101 ALA A N 1
ATOM 775 C CA . ALA A 1 101 ? -9.625 -21.734 -5.789 1 98.75 101 ALA A CA 1
ATOM 776 C C . ALA A 1 101 ? -10.117 -20.719 -6.816 1 98.75 101 ALA A C 1
ATOM 778 O O . ALA A 1 101 ? -9.328 -20.172 -7.586 1 98.75 101 ALA A O 1
ATOM 779 N N . SER A 1 102 ? -11.359 -20.516 -6.887 1 98.69 102 SER A N 1
ATOM 780 C CA . SER A 1 102 ? -12.023 -19.406 -7.559 1 98.69 102 SER A CA 1
ATOM 781 C C . SER A 1 102 ? -13.469 -19.266 -7.078 1 98.69 102 SER A C 1
ATOM 783 O O . SER A 1 102 ? -14.117 -20.25 -6.73 1 98.69 102 SER A O 1
ATOM 785 N N . GLU A 1 103 ? -13.914 -18.078 -7 1 98.62 103 GLU A N 1
ATOM 786 C CA . GLU A 1 103 ? -15.211 -17.781 -6.383 1 98.62 103 GLU A CA 1
ATOM 787 C C . GLU A 1 103 ? -16.141 -17.062 -7.355 1 98.62 103 GLU A C 1
ATOM 789 O O . GLU A 1 103 ? -15.711 -16.141 -8.047 1 98.62 103 GLU A O 1
ATOM 794 N N . GLY A 1 104 ? -17.359 -17.562 -7.41 1 97 104 GLY A N 1
ATOM 795 C CA . GLY A 1 104 ? -18.422 -16.797 -8.055 1 97 104 GLY A CA 1
ATOM 796 C C . GLY A 1 104 ? -18.969 -15.688 -7.18 1 97 104 GLY A C 1
ATOM 797 O O . GLY A 1 104 ? -18.297 -15.195 -6.281 1 97 104 GLY A O 1
ATOM 798 N N . SER A 1 105 ? -20.109 -15.18 -7.566 1 94.94 105 SER A N 1
ATOM 799 C CA . SER A 1 105 ? -20.703 -14.07 -6.836 1 94.94 105 SER A CA 1
ATOM 800 C C . SER A 1 105 ? -22.234 -14.18 -6.82 1 94.94 105 SER A C 1
ATOM 802 O O . SER A 1 105 ? -22.828 -14.641 -7.789 1 94.94 105 SER A O 1
ATOM 804 N N . ASN A 1 106 ? -22.797 -13.727 -5.738 1 94.88 106 ASN A N 1
ATOM 805 C CA . ASN A 1 106 ? -24.25 -13.617 -5.688 1 94.88 106 ASN A CA 1
ATOM 806 C C . ASN A 1 106 ? -24.75 -12.414 -6.473 1 94.88 106 ASN A C 1
ATOM 808 O O . ASN A 1 106 ? -25.953 -12.297 -6.727 1 94.88 106 ASN A O 1
ATOM 812 N N . ASN A 1 107 ? -23.859 -11.586 -6.887 1 90.88 107 ASN A N 1
ATOM 813 C CA . ASN A 1 107 ? -24.188 -10.375 -7.629 1 90.88 107 ASN A CA 1
ATOM 814 C C . ASN A 1 107 ? -23.969 -10.555 -9.125 1 90.88 107 ASN A C 1
ATOM 816 O O . ASN A 1 107 ? -23.609 -9.609 -9.828 1 90.88 107 ASN A O 1
ATOM 820 N N . GLY A 1 108 ? -24.094 -11.805 -9.609 1 89.31 108 GLY A N 1
ATOM 821 C CA . GLY A 1 108 ? -23.891 -12.055 -11.031 1 89.31 108 GLY A CA 1
ATOM 822 C C . GLY A 1 108 ? -22.438 -12.07 -11.445 1 89.31 108 GLY A C 1
ATOM 823 O O . GLY A 1 108 ? -21.547 -12.234 -10.602 1 89.31 108 GLY A O 1
ATOM 824 N N . VAL A 1 109 ? -22.219 -11.945 -12.75 1 89.44 109 VAL A N 1
ATOM 825 C CA . VAL A 1 109 ? -20.859 -11.977 -13.305 1 89.44 109 VAL A CA 1
ATOM 826 C C . VAL A 1 109 ? -20.109 -10.711 -12.898 1 89.44 109 VAL A C 1
ATOM 828 O O . VAL A 1 109 ? -20.625 -9.594 -13.039 1 89.44 109 VAL A O 1
ATOM 831 N N . GLN A 1 110 ? -18.938 -10.922 -12.297 1 87.94 110 GLN A N 1
ATOM 832 C CA . GLN A 1 110 ? -18.094 -9.828 -11.836 1 87.94 110 GLN A CA 1
ATOM 833 C C . GLN A 1 110 ? -16.984 -9.531 -12.844 1 87.94 110 GLN A C 1
ATOM 835 O O . GLN A 1 110 ? -16.578 -10.406 -13.602 1 87.94 110 GLN A O 1
ATOM 840 N N . PRO A 1 111 ? -16.469 -8.336 -12.805 1 82.62 111 PRO A N 1
ATOM 841 C CA . PRO A 1 111 ? -15.422 -7.992 -13.766 1 82.62 111 PRO A CA 1
ATOM 842 C C . PRO A 1 111 ? -14.086 -8.648 -13.445 1 82.62 111 PRO A C 1
ATOM 844 O O . PRO A 1 111 ? -13.766 -8.867 -12.273 1 82.62 111 PRO A O 1
ATOM 847 N N . PHE A 1 112 ? -13.312 -8.992 -14.508 1 84.25 112 PHE A N 1
ATOM 848 C CA . PHE A 1 112 ? -11.922 -9.422 -14.453 1 84.25 112 PHE A CA 1
ATOM 849 C C . PHE A 1 112 ? -11.773 -10.672 -13.602 1 84.25 112 PHE A C 1
ATOM 851 O O . PHE A 1 112 ? -10.852 -10.781 -12.797 1 84.25 112 PHE A O 1
ATOM 858 N N . ARG A 1 113 ? -12.695 -11.453 -13.766 1 90.25 113 ARG A N 1
ATOM 859 C CA . ARG A 1 113 ? -12.734 -12.656 -12.945 1 90.25 113 ARG A CA 1
ATOM 860 C C . ARG A 1 113 ? -12.758 -13.914 -13.812 1 90.25 113 ARG A C 1
ATOM 862 O O . ARG A 1 113 ? -13.391 -13.93 -14.875 1 90.25 113 ARG A O 1
ATOM 869 N N . MET A 1 114 ? -12.141 -14.922 -13.305 1 94.69 114 MET A N 1
ATOM 870 C CA . MET A 1 114 ? -12.18 -16.188 -14.031 1 94.69 114 MET A CA 1
ATOM 871 C C . MET A 1 114 ? -13.531 -16.875 -13.859 1 94.69 114 MET A C 1
ATOM 873 O O . MET A 1 114 ? -14.047 -16.953 -12.742 1 94.69 114 MET A O 1
ATOM 877 N N . TYR A 1 115 ? -14.102 -17.297 -14.977 1 94.12 115 TYR A N 1
ATOM 878 C CA . TYR A 1 115 ? -15.344 -18.062 -15.016 1 94.12 115 TYR A CA 1
ATOM 879 C C . TYR A 1 115 ? -15.211 -19.266 -15.938 1 94.12 115 TYR A C 1
ATOM 881 O O . TYR A 1 115 ? -14.547 -19.203 -16.969 1 94.12 115 TYR A O 1
ATOM 889 N N . PRO A 1 116 ? -15.867 -20.359 -15.688 1 96.81 116 PRO A N 1
ATOM 890 C CA . PRO A 1 116 ? -16.672 -20.594 -14.484 1 96.81 116 PRO A CA 1
ATOM 891 C C . PRO A 1 116 ? -15.812 -20.719 -13.227 1 96.81 116 PRO A C 1
ATOM 893 O O . PRO A 1 116 ? -14.648 -21.125 -13.305 1 96.81 116 PRO A O 1
ATOM 896 N N . ALA A 1 117 ? -16.422 -20.406 -12.07 1 98.06 117 ALA A N 1
ATOM 897 C CA . ALA A 1 117 ? -15.719 -20.484 -10.789 1 98.06 117 ALA A CA 1
ATOM 898 C C . ALA A 1 117 ? -15.852 -21.875 -10.18 1 98.06 117 ALA A C 1
ATOM 900 O O . ALA A 1 117 ? -16.875 -22.547 -10.352 1 98.06 117 ALA A O 1
ATOM 901 N N . LEU A 1 118 ? -14.828 -22.297 -9.469 1 98.81 118 LEU A N 1
ATOM 902 C CA . LEU A 1 118 ? -14.867 -23.547 -8.719 1 98.81 118 LEU A CA 1
ATOM 903 C C . LEU A 1 118 ? -15.938 -23.5 -7.637 1 98.81 118 LEU A C 1
ATOM 905 O O . LEU A 1 118 ? -16.672 -24.484 -7.441 1 98.81 118 LEU A O 1
ATOM 909 N N . GLN A 1 119 ? -16.016 -22.406 -6.906 1 98.69 119 GLN A N 1
ATOM 910 C CA . GLN A 1 119 ? -17.016 -22.172 -5.871 1 98.69 119 GLN A CA 1
ATOM 911 C C . GLN A 1 119 ? -17.969 -21.031 -6.27 1 98.69 119 GLN A C 1
ATOM 913 O O . GLN A 1 119 ? -17.828 -19.906 -5.801 1 98.69 119 GLN A O 1
ATOM 918 N N . PRO A 1 120 ? -19.031 -21.375 -7.023 1 98.06 120 PRO A N 1
ATOM 919 C CA . PRO A 1 120 ? -19.922 -20.328 -7.523 1 98.06 120 PRO A CA 1
ATOM 920 C C . PRO A 1 120 ? -20.656 -19.594 -6.402 1 98.06 120 PRO A C 1
ATOM 922 O O . PRO A 1 120 ? -20.906 -18.391 -6.516 1 98.06 120 PRO A O 1
ATOM 925 N N . THR A 1 121 ? -21.031 -20.344 -5.352 1 97.38 121 THR A N 1
ATOM 926 C CA . THR A 1 121 ? -21.578 -19.797 -4.121 1 97.38 121 THR A CA 1
ATOM 927 C C . THR A 1 121 ? -20.938 -20.453 -2.898 1 97.38 121 THR A C 1
ATOM 929 O O . THR A 1 121 ? -20.281 -21.484 -3.016 1 97.38 121 THR A O 1
ATOM 932 N N . ILE A 1 122 ? -21.109 -19.891 -1.806 1 97 122 ILE A N 1
ATOM 933 C CA . ILE A 1 122 ? -20.453 -20.344 -0.588 1 97 122 ILE A CA 1
ATOM 934 C C . ILE A 1 122 ? -20.781 -21.812 -0.342 1 97 122 ILE A C 1
ATOM 936 O O . ILE A 1 122 ? -21.953 -22.188 -0.257 1 97 122 ILE A O 1
ATOM 940 N N . GLY A 1 123 ? -19.781 -22.594 -0.328 1 96.88 123 GLY A N 1
ATOM 941 C CA . GLY A 1 123 ? -19.922 -23.984 0.08 1 96.88 123 GLY A CA 1
ATOM 942 C C . GLY A 1 123 ? -20.391 -24.891 -1.043 1 96.88 123 GLY A C 1
ATOM 943 O O . GLY A 1 123 ? -20.438 -26.109 -0.888 1 96.88 123 GLY A O 1
ATOM 944 N N . ASN A 1 124 ? -20.719 -24.297 -2.145 1 97.94 124 ASN A N 1
ATOM 945 C CA . ASN A 1 124 ? -21.109 -25.062 -3.324 1 97.94 124 ASN A CA 1
ATOM 946 C C . ASN A 1 124 ? -20.016 -25.062 -4.379 1 97.94 124 ASN A C 1
ATOM 948 O O . ASN A 1 124 ? -19.5 -24.016 -4.746 1 97.94 124 ASN A O 1
ATOM 952 N N . TYR A 1 125 ? -19.734 -26.281 -4.848 1 98.69 125 TYR A N 1
ATOM 953 C CA . TYR A 1 125 ? -18.625 -26.422 -5.781 1 98.69 125 TYR A CA 1
ATOM 954 C C . TYR A 1 125 ? -19.109 -26.938 -7.129 1 98.69 125 TYR A C 1
ATOM 956 O O . TYR A 1 125 ? -19.953 -27.844 -7.188 1 98.69 125 TYR A O 1
ATOM 964 N N . ASP A 1 126 ? -18.641 -26.328 -8.141 1 98.69 126 ASP A N 1
ATOM 965 C CA . ASP A 1 126 ? -18.922 -26.781 -9.5 1 98.69 126 ASP A CA 1
ATOM 966 C C . ASP A 1 126 ? -18.141 -28.047 -9.828 1 98.69 126 ASP A C 1
ATOM 968 O O . ASP A 1 126 ? -16.938 -28 -10.086 1 98.69 126 ASP A O 1
ATOM 972 N N . GLU A 1 127 ? -18.844 -29.125 -9.891 1 98.75 127 GLU A N 1
ATOM 973 C CA . GLU A 1 127 ? -18.203 -30.422 -10.078 1 98.75 127 GLU A CA 1
ATOM 974 C C . GLU A 1 127 ? -17.516 -30.5 -11.43 1 98.75 127 GLU A C 1
ATOM 976 O O . GLU A 1 127 ? -16.453 -31.125 -11.555 1 98.75 127 GLU A O 1
ATOM 981 N N . LYS A 1 128 ? -18 -29.875 -12.438 1 98.62 128 LYS A N 1
ATOM 982 C CA . LYS A 1 128 ? -17.359 -29.891 -13.758 1 98.62 128 LYS A CA 1
ATOM 983 C C . LYS A 1 128 ? -15.984 -29.234 -13.719 1 98.62 128 LYS A C 1
ATOM 985 O O . LYS A 1 128 ? -15.047 -29.703 -14.367 1 98.62 128 LYS A O 1
ATOM 990 N N . ILE A 1 129 ? -15.867 -28.188 -12.992 1 98.81 129 ILE A N 1
ATOM 991 C CA . ILE A 1 129 ? -14.594 -27.484 -12.836 1 98.81 129 ILE A CA 1
ATOM 992 C C . ILE A 1 129 ? -13.664 -28.312 -11.938 1 98.81 129 ILE A C 1
ATOM 994 O O . ILE A 1 129 ? -12.469 -28.438 -12.211 1 98.81 129 ILE A O 1
ATOM 998 N N . PHE A 1 130 ? -14.242 -28.891 -10.883 1 98.75 130 PHE A N 1
ATOM 999 C CA . PHE A 1 130 ? -13.461 -29.703 -9.961 1 98.75 130 PHE A CA 1
ATOM 1000 C C . PHE A 1 130 ? -12.859 -30.906 -10.672 1 98.75 130 PHE A C 1
ATOM 1002 O O . PHE A 1 130 ? -11.711 -31.266 -10.422 1 98.75 130 PHE A O 1
ATOM 1009 N N . VAL A 1 131 ? -13.594 -31.531 -11.594 1 98.88 131 VAL A N 1
ATOM 1010 C CA . VAL A 1 131 ? -13.094 -32.625 -12.414 1 98.88 131 VAL A CA 1
ATOM 1011 C C . VAL A 1 131 ? -11.945 -32.156 -13.289 1 98.88 131 VAL A C 1
ATOM 1013 O O . VAL A 1 131 ? -11 -32.875 -13.562 1 98.88 131 VAL A O 1
ATOM 1016 N N . GLY A 1 132 ? -12.023 -30.844 -13.734 1 98.88 132 GLY A N 1
ATOM 1017 C CA . GLY A 1 132 ? -10.883 -30.266 -14.422 1 98.88 132 GLY A CA 1
ATOM 1018 C C . GLY A 1 132 ? -9.602 -30.328 -13.617 1 98.88 132 GLY A C 1
ATOM 1019 O O . GLY A 1 132 ? -8.539 -30.656 -14.148 1 98.88 132 GLY A O 1
ATOM 1020 N N . LEU A 1 133 ? -9.711 -30.016 -12.352 1 98.94 133 LEU A N 1
ATOM 1021 C CA . LEU A 1 133 ? -8.547 -30.094 -11.477 1 98.94 133 LEU A CA 1
ATOM 1022 C C . LEU A 1 133 ? -8.055 -31.531 -11.344 1 98.94 133 LEU A C 1
ATOM 1024 O O . LEU A 1 133 ? -6.852 -31.781 -11.352 1 98.94 133 LEU A O 1
ATOM 1028 N N . ASP A 1 134 ? -9.008 -32.531 -11.25 1 98.94 134 ASP A N 1
ATOM 1029 C CA . ASP A 1 134 ? -8.664 -33.938 -11.25 1 98.94 134 ASP A CA 1
ATOM 1030 C C . ASP A 1 134 ? -7.832 -34.312 -12.484 1 98.94 134 ASP A C 1
ATOM 1032 O O . ASP A 1 134 ? -6.773 -34.938 -12.359 1 98.94 134 ASP A O 1
ATOM 1036 N N . ARG A 1 135 ? -8.32 -33.906 -13.578 1 98.88 135 ARG A N 1
ATOM 1037 C CA . ARG A 1 135 ? -7.684 -34.219 -14.852 1 98.88 135 ARG A CA 1
ATOM 1038 C C . ARG A 1 135 ? -6.309 -33.562 -14.961 1 98.88 135 ARG A C 1
ATOM 1040 O O . ARG A 1 135 ? -5.371 -34.156 -15.5 1 98.88 135 ARG A O 1
ATOM 1047 N N . ALA A 1 136 ? -6.227 -32.344 -14.484 1 98.94 136 ALA A N 1
ATOM 1048 C CA . ALA A 1 136 ? -4.941 -31.641 -14.531 1 98.94 136 ALA A CA 1
ATOM 1049 C C . ALA A 1 136 ? -3.877 -32.406 -13.75 1 98.94 136 ALA A C 1
ATOM 1051 O O . ALA A 1 136 ? -2.77 -32.625 -14.25 1 98.94 136 ALA A O 1
ATOM 1052 N N . LEU A 1 137 ? -4.207 -32.844 -12.562 1 98.94 137 LEU A N 1
ATOM 1053 C CA . LEU A 1 137 ? -3.254 -33.562 -11.734 1 98.94 137 LEU A CA 1
ATOM 1054 C C . LEU A 1 137 ? -2.801 -34.844 -12.43 1 98.94 137 LEU A C 1
ATOM 1056 O O . LEU A 1 137 ? -1.617 -35.188 -12.391 1 98.94 137 LEU A O 1
ATOM 1060 N N . VAL A 1 138 ? -3.723 -35.5 -13.047 1 98.88 138 VAL A N 1
ATOM 1061 C CA . VAL A 1 138 ? -3.402 -36.75 -13.742 1 98.88 138 VAL A CA 1
ATOM 1062 C C . VAL A 1 138 ? -2.447 -36.469 -14.898 1 98.88 138 VAL A C 1
ATOM 1064 O O . VAL A 1 138 ? -1.457 -37.188 -15.086 1 98.88 138 VAL A O 1
ATOM 1067 N N . GLU A 1 139 ? -2.773 -35.469 -15.68 1 98.88 139 GLU A N 1
ATOM 1068 C CA . GLU A 1 139 ? -1.92 -35.156 -16.812 1 98.88 139 GLU A CA 1
ATOM 1069 C C . GLU A 1 139 ? -0.514 -34.75 -16.359 1 98.88 139 GLU A C 1
ATOM 1071 O O . GLU A 1 139 ? 0.476 -35.188 -16.953 1 98.88 139 GLU A O 1
ATOM 1076 N N . PHE A 1 140 ? -0.394 -33.906 -15.32 1 98.94 140 PHE A N 1
ATOM 1077 C CA . PHE A 1 140 ? 0.906 -33.5 -14.773 1 98.94 140 PHE A CA 1
ATOM 1078 C C . PHE A 1 140 ? 1.679 -34.75 -14.305 1 98.94 140 PHE A C 1
ATOM 1080 O O . PHE A 1 140 ? 2.887 -34.844 -14.531 1 98.94 140 PHE A O 1
ATOM 1087 N N . SER A 1 141 ? 1.033 -35.688 -13.688 1 98.69 141 SER A N 1
ATOM 1088 C CA . SER A 1 141 ? 1.676 -36.906 -13.148 1 98.69 141 SER A CA 1
ATOM 1089 C C . SER A 1 141 ? 2.289 -37.75 -14.266 1 98.69 141 SER A C 1
ATOM 1091 O O . SER A 1 141 ? 3.326 -38.375 -14.07 1 98.69 141 SER A O 1
ATOM 1093 N N . LYS A 1 142 ? 1.679 -37.75 -15.43 1 98.56 142 LYS A N 1
ATOM 1094 C CA . LYS A 1 142 ? 2.189 -38.5 -16.578 1 98.56 142 LYS A CA 1
ATOM 1095 C C . LYS A 1 142 ? 3.596 -38.031 -16.953 1 98.56 142 LYS A C 1
ATOM 1097 O O . LYS A 1 142 ? 4.379 -38.812 -17.5 1 98.56 142 LYS A O 1
ATOM 1102 N N . TYR A 1 143 ? 3.854 -36.812 -16.641 1 98.5 143 TYR A N 1
ATOM 1103 C CA . TYR A 1 143 ? 5.137 -36.25 -17.047 1 98.5 143 TYR A CA 1
ATOM 1104 C C . TYR A 1 143 ? 6.012 -36 -15.82 1 98.5 143 TYR A C 1
ATOM 1106 O O . TYR A 1 143 ? 7 -35.25 -15.914 1 98.5 143 TYR A O 1
ATOM 1114 N N . ASN A 1 144 ? 5.648 -36.5 -14.656 1 97.06 144 ASN A N 1
ATOM 1115 C CA . ASN A 1 144 ? 6.379 -36.312 -13.406 1 97.06 144 ASN A CA 1
ATOM 1116 C C . ASN A 1 144 ? 6.512 -34.844 -13.039 1 97.06 144 ASN A C 1
ATOM 1118 O O . ASN A 1 144 ? 7.574 -34.406 -12.602 1 97.06 144 ASN A O 1
ATOM 1122 N N . ILE A 1 145 ? 5.488 -34.031 -13.352 1 98.81 145 ILE A N 1
ATOM 1123 C CA . ILE A 1 145 ? 5.41 -32.656 -12.961 1 98.81 145 ILE A CA 1
ATOM 1124 C C . ILE A 1 145 ? 4.672 -32.531 -11.625 1 98.81 145 ILE A C 1
ATOM 1126 O O . ILE A 1 145 ? 3.508 -32.906 -11.516 1 98.81 145 ILE A O 1
ATOM 1130 N N . THR A 1 146 ? 5.348 -32.031 -10.602 1 98.81 146 THR A N 1
ATOM 1131 C CA . THR A 1 146 ? 4.699 -31.797 -9.32 1 98.81 146 THR A CA 1
ATOM 1132 C C . THR A 1 146 ? 3.959 -30.453 -9.32 1 98.81 146 THR A C 1
ATOM 1134 O O . THR A 1 146 ? 4.176 -29.625 -10.195 1 98.81 146 THR A O 1
ATOM 1137 N N . VAL A 1 147 ? 3.039 -30.297 -8.297 1 98.94 147 VAL A N 1
ATOM 1138 C CA . VAL A 1 147 ? 2.113 -29.172 -8.383 1 98.94 147 VAL A CA 1
ATOM 1139 C C . VAL A 1 147 ? 2.111 -28.406 -7.059 1 98.94 147 VAL A C 1
ATOM 1141 O O . VAL A 1 147 ? 2.076 -29.016 -5.984 1 98.94 147 VAL A O 1
ATOM 1144 N N . VAL A 1 148 ? 2.266 -27.094 -7.133 1 98.94 148 VAL A N 1
ATOM 1145 C CA . VAL A 1 148 ? 1.904 -26.172 -6.055 1 98.94 148 VAL A CA 1
ATOM 1146 C C . VAL A 1 148 ? 0.447 -25.75 -6.203 1 98.94 148 VAL A C 1
ATOM 1148 O O . VAL A 1 148 ? 0.077 -25.125 -7.203 1 98.94 148 VAL A O 1
ATOM 1151 N N . MET A 1 149 ? -0.379 -26.094 -5.188 1 98.81 149 MET A N 1
ATOM 1152 C CA . MET A 1 149 ? -1.805 -25.781 -5.184 1 98.81 149 MET A CA 1
ATOM 1153 C C . MET A 1 149 ? -2.084 -24.531 -4.367 1 98.81 149 MET A C 1
ATOM 1155 O O . MET A 1 149 ? -2.016 -24.547 -3.139 1 98.81 149 MET A O 1
ATOM 1159 N N . THR A 1 150 ? -2.492 -23.469 -5.051 1 98.88 150 THR A N 1
ATOM 1160 C CA . THR A 1 150 ? -2.801 -22.234 -4.355 1 98.88 150 THR A CA 1
ATOM 1161 C C . THR A 1 150 ? -4.254 -22.219 -3.893 1 98.88 150 THR A C 1
ATOM 1163 O O . THR A 1 150 ? -5.172 -22.328 -4.707 1 98.88 150 THR A O 1
ATOM 1166 N N . LEU A 1 151 ? -4.484 -21.953 -2.625 1 98.94 151 LEU A N 1
ATOM 1167 C CA . LEU A 1 151 ? -5.777 -22.297 -2.035 1 98.94 151 LEU A CA 1
ATOM 1168 C C . LEU A 1 151 ? -6.652 -21.047 -1.907 1 98.94 151 LEU A C 1
ATOM 1170 O O . LEU A 1 151 ? -7.836 -21.141 -1.573 1 98.94 151 LEU A O 1
ATOM 1174 N N . ASN A 1 152 ? -6.102 -19.906 -2.094 1 98.81 152 ASN A N 1
ATOM 1175 C CA . ASN A 1 152 ? -6.82 -18.641 -2.123 1 98.81 152 ASN A CA 1
ATOM 1176 C C . ASN A 1 152 ? -6.02 -17.547 -2.834 1 98.81 152 ASN A C 1
ATOM 1178 O O . ASN A 1 152 ? -4.961 -17.828 -3.404 1 98.81 152 ASN A O 1
ATOM 1182 N N . ASN A 1 153 ? -6.613 -16.391 -2.951 1 98.81 153 ASN A N 1
ATOM 1183 C CA . ASN A 1 153 ? -6.008 -15.305 -3.719 1 98.81 153 ASN A CA 1
ATOM 1184 C C . ASN A 1 153 ? -6.355 -13.938 -3.129 1 98.81 153 ASN A C 1
ATOM 1186 O O . ASN A 1 153 ? -7.527 -13.641 -2.902 1 98.81 153 ASN A O 1
ATOM 1190 N N . PHE A 1 154 ? -5.324 -13.117 -2.912 1 98.5 154 PHE A N 1
ATOM 1191 C CA . PHE A 1 154 ? -5.594 -11.766 -2.445 1 98.5 154 PHE A CA 1
ATOM 1192 C C . PHE A 1 154 ? -6.348 -10.969 -3.506 1 98.5 154 PHE A C 1
ATOM 1194 O O . PHE A 1 154 ? -7.188 -10.125 -3.178 1 98.5 154 PHE A O 1
ATOM 1201 N N . TRP A 1 155 ? -6.102 -11.25 -4.715 1 97.19 155 TRP A N 1
ATOM 1202 C CA . TRP A 1 155 ? -6.586 -10.461 -5.84 1 97.19 155 TRP A CA 1
ATOM 1203 C C . TRP A 1 155 ? -7.938 -10.969 -6.328 1 97.19 155 TRP A C 1
ATOM 1205 O O . TRP A 1 155 ? -8.297 -12.125 -6.082 1 97.19 155 TRP A O 1
ATOM 1215 N N . HIS A 1 156 ? -8.57 -10.141 -7.098 1 94.19 156 HIS A N 1
ATOM 1216 C CA . HIS A 1 156 ? -9.984 -10.336 -7.398 1 94.19 156 HIS A CA 1
ATOM 1217 C C . HIS A 1 156 ? -10.172 -11.227 -8.625 1 94.19 156 HIS A C 1
ATOM 1219 O O . HIS A 1 156 ? -11.289 -11.68 -8.906 1 94.19 156 HIS A O 1
ATOM 1225 N N . TRP A 1 157 ? -9.109 -11.57 -9.359 1 94.75 157 TRP A N 1
ATOM 1226 C CA . TRP A 1 157 ? -9.289 -12.227 -10.641 1 94.75 157 TRP A CA 1
ATOM 1227 C C . TRP A 1 157 ? -9.742 -13.672 -10.453 1 94.75 157 TRP A C 1
ATOM 1229 O O . TRP A 1 157 ? -10.25 -14.297 -11.391 1 94.75 157 TRP A O 1
ATOM 1239 N N . SER A 1 158 ? -9.617 -14.25 -9.266 1 97.69 158 SER A N 1
ATOM 1240 C CA . SER A 1 158 ? -10.211 -15.539 -8.945 1 97.69 158 SER A CA 1
ATOM 1241 C C . SER A 1 158 ? -11.469 -15.375 -8.102 1 97.69 158 SER A C 1
ATOM 1243 O O . SER A 1 158 ? -12.156 -16.359 -7.793 1 97.69 158 SER A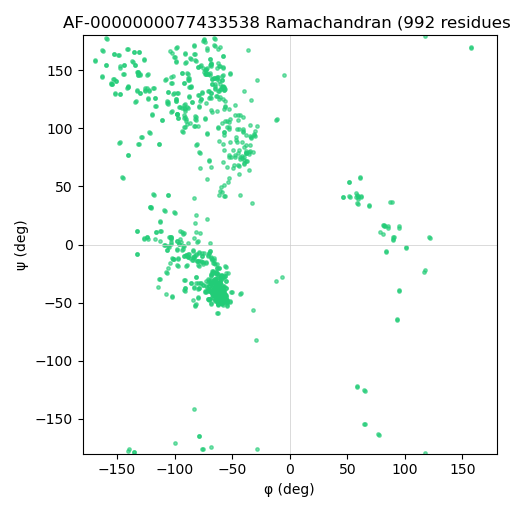 O 1
ATOM 1245 N N . GLY A 1 159 ? -11.883 -14.234 -7.781 1 96.69 159 GLY A N 1
ATOM 1246 C CA . GLY A 1 159 ? -12.773 -13.867 -6.695 1 96.69 159 GLY A CA 1
ATOM 1247 C C . GLY A 1 159 ? -12.047 -13.477 -5.426 1 96.69 159 GLY A C 1
ATOM 1248 O O . GLY A 1 159 ? -12.078 -12.312 -5.016 1 96.69 159 GLY A O 1
ATOM 1249 N N . GLY A 1 160 ? -11.344 -14.383 -4.848 1 98.25 160 GLY A N 1
ATOM 1250 C CA . GLY A 1 160 ? -10.352 -14.125 -3.816 1 98.25 160 GLY A CA 1
ATOM 1251 C C . GLY A 1 160 ? -10.945 -13.562 -2.541 1 98.25 160 GLY A C 1
ATOM 1252 O O . GLY A 1 160 ? -12.125 -13.773 -2.25 1 98.25 160 GLY A O 1
ATOM 1253 N N . TYR A 1 161 ? -10.109 -12.812 -1.786 1 98.69 161 TYR A N 1
ATOM 1254 C CA . TYR A 1 161 ? -10.461 -12.242 -0.489 1 98.69 161 TYR A CA 1
ATOM 1255 C C . TYR A 1 161 ? -11.68 -11.336 -0.604 1 98.69 161 TYR A C 1
ATOM 1257 O O . TYR A 1 161 ? -12.57 -11.367 0.252 1 98.69 161 TYR A O 1
ATOM 1265 N N . SER A 1 162 ? -11.688 -10.547 -1.693 1 97.38 162 SER A N 1
ATOM 1266 C CA . SER A 1 162 ? -12.734 -9.547 -1.838 1 97.38 162 SER A CA 1
ATOM 1267 C C . SER A 1 162 ? -14.109 -10.195 -1.949 1 97.38 162 SER A C 1
ATOM 1269 O O . SER A 1 162 ? -15.102 -9.656 -1.451 1 97.38 162 SER A O 1
ATOM 1271 N N . GLN A 1 163 ? -14.148 -11.375 -2.566 1 98.12 163 GLN A N 1
ATOM 1272 C CA . GLN A 1 163 ? -15.438 -12.039 -2.689 1 98.12 163 GLN A CA 1
ATOM 1273 C C . GLN A 1 163 ? -15.891 -12.609 -1.348 1 98.12 163 GLN A C 1
ATOM 1275 O O . GLN A 1 163 ? -17.078 -12.594 -1.028 1 98.12 163 GLN A O 1
ATOM 1280 N N . TYR A 1 164 ? -15 -13.188 -0.555 1 98.81 164 TYR A N 1
ATOM 1281 C CA . TYR A 1 164 ? -15.336 -13.633 0.792 1 98.81 164 TYR A CA 1
ATOM 1282 C C . TYR A 1 164 ? -15.891 -12.484 1.627 1 98.81 164 TYR A C 1
ATOM 1284 O O . TYR A 1 164 ? -16.875 -12.656 2.344 1 98.81 164 TYR A O 1
ATOM 1292 N N . VAL A 1 165 ? -15.242 -11.328 1.49 1 98.75 165 VAL A N 1
ATOM 1293 C CA . VAL A 1 165 ? -15.695 -10.156 2.227 1 98.75 165 VAL A CA 1
ATOM 1294 C C . VAL A 1 165 ? -17.078 -9.734 1.731 1 98.75 165 VAL A C 1
ATOM 1296 O O . VAL A 1 165 ? -17.969 -9.438 2.533 1 98.75 165 VAL A O 1
ATOM 1299 N N . SER A 1 166 ? -17.281 -9.734 0.408 1 97.81 166 SER A N 1
ATOM 1300 C CA . SER A 1 166 ? -18.578 -9.406 -0.169 1 97.81 166 SER A CA 1
ATOM 1301 C C . SER A 1 166 ? -19.672 -10.328 0.366 1 97.81 166 SER A C 1
ATOM 1303 O O . SER A 1 166 ? -20.719 -9.859 0.826 1 97.81 166 SER A O 1
ATOM 1305 N N . TRP A 1 167 ? -19.375 -11.648 0.37 1 98.69 167 TRP A N 1
ATOM 1306 C CA . TRP A 1 167 ? -20.328 -12.609 0.906 1 98.69 167 TRP A CA 1
ATOM 1307 C C . TRP A 1 167 ? -20.641 -12.32 2.371 1 98.69 167 TRP A C 1
ATOM 1309 O O . TRP A 1 167 ? -21.797 -12.391 2.797 1 98.69 167 TRP A O 1
ATOM 1319 N N . ALA A 1 168 ? -19.641 -11.93 3.131 1 98.75 168 ALA A N 1
ATOM 1320 C CA . ALA A 1 168 ? -19.766 -11.773 4.578 1 98.75 168 ALA A CA 1
ATOM 1321 C C . ALA A 1 168 ? -20.438 -10.445 4.93 1 98.75 168 ALA A C 1
ATOM 1323 O O . ALA A 1 168 ? -20.812 -10.219 6.082 1 98.75 168 ALA A O 1
ATOM 1324 N N . THR A 1 169 ? -20.531 -9.531 3.965 1 98.06 169 THR A N 1
ATOM 1325 C CA . THR A 1 169 ? -21.109 -8.219 4.203 1 98.06 169 THR A CA 1
ATOM 1326 C C . THR A 1 169 ? -22.344 -8 3.336 1 98.06 169 THR A C 1
ATOM 1328 O O . THR A 1 169 ? -22.5 -6.949 2.719 1 98.06 169 THR A O 1
ATOM 1331 N N . ASN A 1 170 ? -23.188 -9.055 3.273 1 97.38 170 ASN A N 1
ATOM 1332 C CA . ASN A 1 170 ? -24.469 -9.023 2.586 1 97.38 170 ASN A CA 1
ATOM 1333 C C . ASN A 1 170 ? -24.312 -8.688 1.105 1 97.38 170 ASN A C 1
ATOM 1335 O O . ASN A 1 170 ? -24.984 -7.797 0.586 1 97.38 170 ASN A O 1
ATOM 1339 N N . ASP A 1 171 ? -23.297 -9.25 0.475 1 97.31 171 ASP A N 1
ATOM 1340 C CA . ASP A 1 171 ? -23.016 -9.148 -0.953 1 97.31 171 ASP A CA 1
ATOM 1341 C C . ASP A 1 171 ? -22.75 -7.699 -1.354 1 97.31 171 ASP A C 1
ATOM 1343 O O . ASP A 1 171 ? -23.266 -7.223 -2.367 1 97.31 171 ASP A O 1
ATOM 1347 N N . SER A 1 172 ? -21.984 -6.992 -0.478 1 95.19 172 SER A N 1
ATOM 1348 C CA . SER A 1 172 ? -21.609 -5.613 -0.774 1 95.19 172 SER A CA 1
ATOM 1349 C C . SER A 1 172 ? -20.797 -5.527 -2.055 1 95.19 172 SER A C 1
ATOM 1351 O O . SER A 1 172 ? -20.141 -6.5 -2.451 1 95.19 172 SER A O 1
ATOM 1353 N N . THR A 1 173 ? -20.859 -4.367 -2.721 1 91.38 173 THR A N 1
ATOM 1354 C CA . THR A 1 173 ? -20.125 -4.141 -3.963 1 91.38 173 THR A CA 1
ATOM 1355 C C . THR A 1 173 ? -18.625 -4.09 -3.701 1 91.38 173 THR A C 1
ATOM 1357 O O . THR A 1 173 ? -18.172 -3.396 -2.787 1 91.38 173 THR A O 1
ATOM 1360 N N . ILE A 1 174 ? -17.859 -4.812 -4.445 1 92.69 174 ILE A N 1
ATOM 1361 C CA . ILE A 1 174 ? -16.406 -4.793 -4.379 1 92.69 174 ILE A CA 1
ATOM 1362 C C . ILE A 1 174 ? -15.867 -3.545 -5.074 1 92.69 174 ILE A C 1
ATOM 1364 O O . ILE A 1 174 ? -16.25 -3.244 -6.207 1 92.69 174 ILE A O 1
ATOM 1368 N N . PRO A 1 175 ? -15.047 -2.729 -4.367 1 90.44 175 PRO A N 1
ATOM 1369 C CA . PRO A 1 175 ? -14.422 -1.57 -5.016 1 90.44 175 PRO A CA 1
ATOM 1370 C C . PRO A 1 175 ? -13.227 -1.952 -5.883 1 90.44 175 PRO A C 1
ATOM 1372 O O . PRO A 1 175 ? -12.078 -1.724 -5.496 1 90.44 175 PRO A O 1
ATOM 1375 N N . TYR A 1 176 ? -13.5 -2.451 -7.055 1 88.19 176 TYR A N 1
ATOM 1376 C CA . TYR A 1 176 ? -12.461 -2.955 -7.945 1 88.19 176 TYR A CA 1
ATOM 1377 C C . TYR A 1 176 ? -11.461 -1.857 -8.297 1 88.19 176 TYR A C 1
ATOM 1379 O O . TYR A 1 176 ? -11.852 -0.712 -8.539 1 88.19 176 TYR A O 1
ATOM 1387 N N . PRO A 1 177 ? -10.172 -2.186 -8.219 1 83.19 177 PRO A N 1
ATOM 1388 C CA . PRO A 1 177 ? -9.172 -1.196 -8.633 1 83.19 177 PRO A CA 1
ATOM 1389 C C . PRO A 1 177 ? -9.133 -0.993 -10.148 1 83.19 177 PRO A C 1
ATOM 1391 O O . PRO A 1 177 ? -9.719 -1.782 -10.891 1 83.19 177 PRO A O 1
ATOM 1394 N N . SER A 1 178 ? -8.438 0.075 -10.492 1 74.44 178 SER A N 1
ATOM 1395 C CA . SER A 1 178 ? -8.297 0.344 -11.922 1 74.44 178 SER A CA 1
ATOM 1396 C C . SER A 1 178 ? -7.637 -0.826 -12.641 1 74.44 178 SER A C 1
ATOM 1398 O O . SER A 1 178 ? -6.746 -1.477 -12.094 1 74.44 178 SER A O 1
ATOM 1400 N N . SER A 1 179 ? -8.156 -1.208 -13.797 1 74.12 179 SER A N 1
ATOM 1401 C CA . SER A 1 179 ? -7.625 -2.27 -14.648 1 74.12 179 SER A CA 1
ATOM 1402 C C . SER A 1 179 ? -7.688 -1.881 -16.125 1 74.12 179 SER A C 1
ATOM 1404 O O . SER A 1 179 ? -8.031 -0.747 -16.453 1 74.12 179 SER A O 1
ATOM 1406 N N . TRP A 1 180 ? -7.297 -2.816 -16.969 1 69.94 180 TRP A N 1
ATOM 1407 C CA . TRP A 1 180 ? -7.305 -2.59 -18.422 1 69.94 180 TRP A CA 1
ATOM 1408 C C . TRP A 1 180 ? -8.734 -2.543 -18.953 1 69.94 180 TRP A C 1
ATOM 1410 O O . TRP A 1 180 ? -9.664 -3.004 -18.297 1 69.94 180 TRP A O 1
ATOM 1420 N N . ASP A 1 181 ? -9.031 -1.751 -19.984 1 61.66 181 ASP A N 1
ATOM 1421 C CA . ASP A 1 181 ? -10.336 -1.653 -20.625 1 61.66 181 ASP A CA 1
ATOM 1422 C C . ASP A 1 181 ? -10.453 -2.631 -21.797 1 61.66 181 ASP A C 1
ATOM 1424 O O . ASP A 1 181 ? -9.859 -2.412 -22.859 1 61.66 181 ASP A O 1
ATOM 1428 N N . PRO A 1 182 ? -11.32 -3.738 -21.594 1 57.16 182 PRO A N 1
ATOM 1429 C CA . PRO A 1 182 ? -11.445 -4.719 -22.672 1 57.16 182 PRO A CA 1
ATOM 1430 C C . PRO A 1 182 ? -12.109 -4.141 -23.922 1 57.16 182 PRO A C 1
ATOM 1432 O O . PRO A 1 182 ? -11.93 -4.668 -25.031 1 57.16 182 PRO A O 1
ATOM 1435 N N . ASP A 1 183 ? -13.094 -3.258 -23.578 1 54.56 183 ASP A N 1
ATOM 1436 C CA . ASP A 1 183 ? -13.852 -2.727 -24.719 1 54.56 183 ASP A CA 1
ATOM 1437 C C . ASP A 1 183 ? -13.008 -1.739 -25.516 1 54.56 183 ASP A C 1
ATOM 1439 O O . ASP A 1 183 ? -13.344 -1.424 -26.672 1 54.56 183 ASP A O 1
ATOM 1443 N N . LEU A 1 184 ? -12.305 -1.233 -24.734 1 50.06 184 LEU A N 1
ATOM 1444 C CA . LEU A 1 184 ? -11.422 -0.368 -25.516 1 50.06 184 LEU A CA 1
ATOM 1445 C C . LEU A 1 184 ? -10.453 -1.193 -26.359 1 50.06 184 LEU A C 1
ATOM 1447 O O . LEU A 1 184 ? -9.727 -0.646 -27.188 1 50.06 184 LEU A O 1
ATOM 1451 N N . ASN A 1 185 ? -10.617 -2.527 -26.25 1 38.72 185 ASN A N 1
ATOM 1452 C CA . ASN A 1 185 ? -9.633 -3.314 -26.984 1 38.72 185 ASN A CA 1
ATOM 1453 C C . ASN A 1 185 ? -9.977 -3.393 -28.469 1 38.72 185 ASN A C 1
ATOM 1455 O O . ASN A 1 185 ? -9.422 -4.211 -29.203 1 38.72 185 ASN A O 1
ATOM 1459 N N . PRO A 1 186 ? -10.773 -3.492 -29.438 1 40.38 186 PRO A N 1
ATOM 1460 C CA . PRO A 1 186 ? -10.094 -3.029 -30.656 1 40.38 186 PRO A CA 1
ATOM 1461 C C . PRO A 1 186 ? -9.688 -1.56 -30.578 1 40.38 186 PRO A C 1
ATOM 1463 O O . PRO A 1 186 ? -10.344 -0.769 -29.891 1 40.38 186 PRO A O 1
ATOM 1466 N N . PRO A 1 187 ? -8.531 -0.662 -31.344 1 40.06 187 PRO A N 1
ATOM 1467 C CA . PRO A 1 187 ? -7.117 -0.505 -30.984 1 40.06 187 PRO A CA 1
ATOM 1468 C C . PRO A 1 187 ? -6.891 -0.486 -29.484 1 40.06 187 PRO A C 1
ATOM 1470 O O . PRO A 1 187 ? -7.828 -0.254 -28.719 1 40.06 187 PRO A O 1
ATOM 1473 N N . PHE A 1 188 ? -5.363 -0.63 -28.984 1 39.97 188 PHE A N 1
ATOM 1474 C CA . PHE A 1 188 ? -4.668 -0.812 -27.719 1 39.97 188 PHE A CA 1
ATOM 1475 C C . PHE A 1 188 ? -5.023 0.302 -26.734 1 39.97 188 PHE A C 1
ATOM 1477 O O . PHE A 1 188 ? -5.098 1.472 -27.125 1 39.97 188 PHE A O 1
ATOM 1484 N N . GLY A 1 189 ? -5.965 0.292 -26.125 1 38.59 189 GLY A N 1
ATOM 1485 C CA . GLY A 1 189 ? -6.062 1.338 -25.125 1 38.59 189 GLY A CA 1
ATOM 1486 C C . GLY A 1 189 ? -4.723 1.708 -24.516 1 38.59 189 GLY A C 1
ATOM 1487 O O . GLY A 1 189 ? -3.748 0.962 -24.641 1 38.59 189 GLY A O 1
ATOM 1488 N N . ASP A 1 190 ? -4.406 2.969 -24.609 1 37.94 190 ASP A N 1
ATOM 1489 C CA . ASP A 1 190 ? -3.174 3.547 -24.078 1 37.94 190 ASP A CA 1
ATOM 1490 C C . ASP A 1 190 ? -2.926 3.092 -22.641 1 37.94 190 ASP A C 1
ATOM 1492 O O . ASP A 1 190 ? -3.656 3.48 -21.719 1 37.94 190 ASP A O 1
ATOM 1496 N N . TYR A 1 191 ? -2.49 1.846 -22.594 1 38.31 191 TYR A N 1
ATOM 1497 C CA . TYR A 1 191 ? -2.092 1.297 -21.312 1 38.31 191 TYR A CA 1
ATOM 1498 C C . TYR A 1 191 ? -0.864 2.016 -20.766 1 38.31 191 TYR A C 1
ATOM 1500 O O . TYR A 1 191 ? -0.258 1.571 -19.781 1 38.31 191 TYR A O 1
ATOM 1508 N N . THR A 1 192 ? -0.321 2.752 -21.719 1 34.06 192 THR A N 1
ATOM 1509 C CA . THR A 1 192 ? 1.019 3.223 -21.391 1 34.06 192 THR A CA 1
ATOM 1510 C C . THR A 1 192 ? 0.992 4.082 -20.125 1 34.06 192 THR A C 1
ATOM 1512 O O . THR A 1 192 ? 2.041 4.508 -19.641 1 34.06 192 THR A O 1
ATOM 1515 N N . ASN A 1 193 ? -0.106 4.824 -20.078 1 34.56 193 ASN A N 1
ATOM 1516 C CA . ASN A 1 193 ? 0.164 5.758 -18.984 1 34.56 193 ASN A CA 1
ATOM 1517 C C . ASN A 1 193 ? 0.098 5.062 -17.625 1 34.56 193 ASN A C 1
ATOM 1519 O O . ASN A 1 193 ? -0.68 4.125 -17.453 1 34.56 193 ASN A O 1
ATOM 1523 N N . ASN A 1 194 ? 0.939 5.035 -16.906 1 32.38 194 ASN A N 1
ATOM 1524 C CA . ASN A 1 194 ? 1.171 4.656 -15.516 1 32.38 194 ASN A CA 1
ATOM 1525 C C . ASN A 1 194 ? -0.077 4.871 -14.664 1 32.38 194 ASN A C 1
ATOM 1527 O O . ASN A 1 194 ? -0.638 5.965 -14.641 1 32.38 194 ASN A O 1
ATOM 1531 N N . GLY A 1 195 ? -0.9 3.896 -14.375 1 32.53 195 GLY A N 1
ATOM 1532 C CA . GLY A 1 195 ? -2.143 3.697 -13.641 1 32.53 195 GLY A CA 1
ATOM 1533 C C . GLY A 1 195 ? -3.285 3.229 -14.523 1 32.53 195 GLY A C 1
ATOM 1534 O O . GLY A 1 195 ? -4.453 3.387 -14.164 1 32.53 195 GLY A O 1
ATOM 1535 N N . SER A 1 196 ? -3.066 3.555 -15.867 1 32.03 196 SER A N 1
ATOM 1536 C CA . SER A 1 196 ? -4.258 3.305 -16.672 1 32.03 196 SER A CA 1
ATOM 1537 C C . SER A 1 196 ? -4.699 1.848 -16.562 1 32.03 196 SER A C 1
ATOM 1539 O O . SER A 1 196 ? -4.262 1.005 -17.359 1 32.03 196 SER A O 1
ATOM 1541 N N . TRP A 1 197 ? -4.676 1.305 -15.492 1 34.91 197 TRP A N 1
ATOM 1542 C CA . TRP A 1 197 ? -5.605 0.181 -15.469 1 34.91 197 TRP A CA 1
ATOM 1543 C C . TRP A 1 197 ? -6.84 0.477 -16.312 1 34.91 197 TRP A C 1
ATOM 1545 O O . TRP A 1 197 ? -7.238 1.635 -16.453 1 34.91 197 TRP A O 1
ATOM 1555 N N . GLY A 1 198 ? -6.926 -0.077 -17.5 1 35.72 198 GLY A N 1
ATOM 1556 C CA . GLY A 1 198 ? -8.117 0.088 -18.312 1 35.72 198 GLY A CA 1
ATOM 1557 C C . GLY A 1 198 ? -9.234 0.818 -17.609 1 35.72 198 GLY A C 1
ATOM 1558 O O . GLY A 1 198 ? -9.156 1.056 -16.391 1 35.72 198 GLY A O 1
ATOM 1559 N N . SER A 1 199 ? -9.969 1.616 -18.531 1 34.06 199 SER A N 1
ATOM 1560 C CA . SER A 1 199 ? -11.156 2.326 -18.047 1 34.06 199 SER A CA 1
ATOM 1561 C C . SER A 1 199 ? -12.008 1.438 -17.156 1 34.06 199 SER A C 1
ATOM 1563 O O . SER A 1 199 ? -12.5 0.396 -17.594 1 34.06 199 SER A O 1
ATOM 1565 N N . TYR A 1 200 ? -11.477 0.929 -16.016 1 37.84 200 TYR A N 1
ATOM 1566 C CA . TYR A 1 200 ? -12.641 0.672 -15.164 1 37.84 200 TYR A CA 1
ATOM 1567 C C . TYR A 1 200 ? -13.781 1.629 -15.492 1 37.84 200 TYR A C 1
ATOM 1569 O O . TYR A 1 200 ? -13.555 2.703 -16.047 1 37.84 200 TYR A O 1
ATOM 1577 N N . ASN A 1 201 ? -14.867 1.131 -15.453 1 42.66 201 ASN A N 1
ATOM 1578 C CA . ASN A 1 201 ? -15.969 2.016 -15.086 1 42.66 201 ASN A CA 1
ATOM 1579 C C . ASN A 1 201 ? -15.492 3.152 -14.188 1 42.66 201 ASN A C 1
ATOM 1581 O O . ASN A 1 201 ? -14.852 2.912 -13.164 1 42.66 201 ASN A O 1
ATOM 1585 N N . PRO A 1 202 ? -15.312 4.406 -14.797 1 42.62 202 PRO A N 1
ATOM 1586 C CA . PRO A 1 202 ? -15.086 5.684 -14.109 1 42.62 202 PRO A CA 1
ATOM 1587 C C . PRO A 1 202 ? -15.336 5.602 -12.609 1 42.62 202 PRO A C 1
ATOM 1589 O O . PRO A 1 202 ? -14.961 6.512 -11.867 1 42.62 202 PRO A O 1
ATOM 1592 N N . SER A 1 203 ? -16.281 4.73 -12.281 1 48.5 203 SER A N 1
ATOM 1593 C CA . SER A 1 203 ? -16.609 4.773 -10.859 1 48.5 203 SER A CA 1
ATOM 1594 C C . SER A 1 203 ? -15.609 3.953 -10.047 1 48.5 203 SER A C 1
ATOM 1596 O O . SER A 1 203 ? -15.93 3.469 -8.961 1 48.5 203 SER A O 1
ATOM 1598 N N . THR A 1 204 ? -14.383 3.697 -10.766 1 58.69 204 THR A N 1
ATOM 1599 C CA . THR A 1 204 ? -13.414 2.822 -10.117 1 58.69 204 THR A CA 1
ATOM 1600 C C . THR A 1 204 ? -12.82 3.494 -8.883 1 58.69 204 THR A C 1
ATOM 1602 O O . THR A 1 204 ? -12.953 4.707 -8.703 1 58.69 204 THR A O 1
ATOM 1605 N N . GLN A 1 205 ? -12.352 2.5 -8.023 1 72.06 205 GLN A N 1
ATOM 1606 C CA . GLN A 1 205 ? -11.766 2.834 -6.727 1 72.06 205 GLN A CA 1
ATOM 1607 C C . GLN A 1 205 ? -10.242 2.703 -6.766 1 72.06 205 GLN A C 1
ATOM 1609 O O . GLN A 1 205 ? -9.672 2.377 -7.805 1 72.06 205 GLN A O 1
ATOM 1614 N N . THR A 1 206 ? -9.562 3.182 -5.855 1 84.25 206 THR A N 1
ATOM 1615 C CA . THR A 1 206 ? -8.109 3.209 -5.703 1 84.25 206 THR A CA 1
ATOM 1616 C C . THR A 1 206 ? -7.586 1.836 -5.293 1 84.25 206 THR A C 1
ATOM 1618 O O . THR A 1 206 ? -8.352 0.983 -4.84 1 84.25 206 THR A O 1
ATOM 1621 N N . TYR A 1 207 ? -6.336 1.549 -5.664 1 88.81 207 TYR A N 1
ATOM 1622 C CA . TYR A 1 207 ? -5.621 0.383 -5.156 1 88.81 207 TYR A CA 1
ATOM 1623 C C . TYR A 1 207 ? -5.836 0.227 -3.654 1 88.81 207 TYR A C 1
ATOM 1625 O O . TYR A 1 207 ? -6.152 -0.865 -3.176 1 88.81 207 TYR A O 1
ATOM 1633 N N . ASP A 1 208 ? -5.789 1.312 -2.938 1 90.5 208 ASP A N 1
ATOM 1634 C CA . ASP A 1 208 ? -5.922 1.289 -1.484 1 90.5 208 ASP A CA 1
ATOM 1635 C C . ASP A 1 208 ? -7.352 0.951 -1.069 1 90.5 208 ASP A C 1
ATOM 1637 O O . ASP A 1 208 ? -7.57 0.274 -0.061 1 90.5 208 ASP A O 1
ATOM 1641 N N . GLY A 1 209 ? -8.305 1.526 -1.854 1 92.12 209 GLY A N 1
ATOM 1642 C CA . GLY A 1 209 ? -9.68 1.154 -1.593 1 92.12 209 GLY A CA 1
ATOM 1643 C C . GLY A 1 209 ? -9.938 -0.333 -1.74 1 92.12 209 GLY A C 1
ATOM 1644 O O . GLY A 1 209 ? -10.586 -0.944 -0.89 1 92.12 209 GLY A O 1
ATOM 1645 N N . PHE A 1 210 ? -9.375 -0.919 -2.785 1 94.69 210 PHE A N 1
ATOM 1646 C CA . PHE A 1 210 ? -9.547 -2.348 -3.027 1 94.69 210 PHE A CA 1
ATOM 1647 C C . PHE A 1 210 ? -8.828 -3.168 -1.964 1 94.69 210 PHE A C 1
ATOM 1649 O O . PHE A 1 210 ? -9.406 -4.086 -1.384 1 94.69 210 PHE A O 1
ATOM 1656 N N . THR A 1 211 ? -7.52 -2.869 -1.706 1 95.94 211 THR A N 1
ATOM 1657 C CA . THR A 1 211 ? -6.742 -3.68 -0.775 1 95.94 211 THR A CA 1
ATOM 1658 C C . THR A 1 211 ? -7.285 -3.545 0.644 1 95.94 211 THR A C 1
ATOM 1660 O O . THR A 1 211 ? -7.234 -4.496 1.428 1 95.94 211 THR A O 1
ATOM 1663 N N . GLY A 1 212 ? -7.871 -2.354 0.968 1 95.31 212 GLY A N 1
ATOM 1664 C CA . GLY A 1 212 ? -8.562 -2.213 2.238 1 95.31 212 GLY A CA 1
ATOM 1665 C C . GLY A 1 212 ? -9.773 -3.123 2.365 1 95.31 212 GLY A C 1
ATOM 1666 O O . GLY A 1 212 ? -9.969 -3.764 3.398 1 95.31 212 GLY A O 1
ATOM 1667 N N . PHE A 1 213 ? -10.523 -3.148 1.304 1 96.19 213 PHE A N 1
ATOM 1668 C CA . PHE A 1 213 ? -11.703 -4.012 1.282 1 96.19 213 PHE A CA 1
ATOM 1669 C C . PHE A 1 213 ? -11.297 -5.477 1.413 1 96.19 213 PHE A C 1
ATOM 1671 O O . PHE A 1 213 ? -11.805 -6.188 2.283 1 96.19 213 PHE A O 1
ATOM 1678 N N . ALA A 1 214 ? -10.359 -5.891 0.618 1 97.75 214 ALA A N 1
ATOM 1679 C CA . ALA A 1 214 ? -9.898 -7.277 0.629 1 97.75 214 ALA A CA 1
ATOM 1680 C C . ALA A 1 214 ? -9.266 -7.633 1.973 1 97.75 214 ALA A C 1
ATOM 1682 O O . ALA A 1 214 ? -9.453 -8.742 2.48 1 97.75 214 ALA A O 1
ATOM 1683 N N . GLY A 1 215 ? -8.578 -6.691 2.549 1 98.12 215 GLY A N 1
ATOM 1684 C CA . GLY A 1 215 ? -7.875 -6.922 3.801 1 98.12 215 GLY A CA 1
ATOM 1685 C C . GLY A 1 215 ? -8.805 -7.254 4.953 1 98.12 215 GLY A C 1
ATOM 1686 O O . GLY A 1 215 ? -8.375 -7.836 5.953 1 98.12 215 GLY A O 1
ATOM 1687 N N . ARG A 1 216 ? -10.078 -6.906 4.832 1 98.31 216 ARG A N 1
ATOM 1688 C CA . ARG A 1 216 ? -11.055 -7.227 5.867 1 98.31 216 ARG A CA 1
ATOM 1689 C C . ARG A 1 216 ? -11.18 -8.734 6.055 1 98.31 216 ARG A C 1
ATOM 1691 O O . ARG A 1 216 ? -11.609 -9.195 7.113 1 98.31 216 ARG A O 1
ATOM 1698 N N . PHE A 1 217 ? -10.781 -9.523 5.086 1 98.75 217 PHE A N 1
ATOM 1699 C CA . PHE A 1 217 ? -10.844 -10.984 5.09 1 98.75 217 PHE A CA 1
ATOM 1700 C C . PHE A 1 217 ? -10.234 -11.547 6.367 1 98.75 217 PHE A C 1
ATOM 1702 O O . PHE A 1 217 ? -10.789 -12.461 6.977 1 98.75 217 PHE A O 1
ATOM 1709 N N . TYR A 1 218 ? -9.125 -10.961 6.793 1 98.06 218 TYR A N 1
ATOM 1710 C CA . TYR A 1 218 ? -8.453 -11.547 7.949 1 98.06 218 TYR A CA 1
ATOM 1711 C C . TYR A 1 218 ? -8.219 -10.5 9.031 1 98.06 218 TYR A C 1
ATOM 1713 O O . TYR A 1 218 ? -7.633 -10.797 10.07 1 98.06 218 TYR A O 1
ATOM 1721 N N . ASN A 1 219 ? -8.719 -9.266 8.867 1 96.62 219 ASN A N 1
ATOM 1722 C CA . ASN A 1 219 ? -8.492 -8.227 9.867 1 96.62 219 ASN A CA 1
ATOM 1723 C C . ASN A 1 219 ? -9.789 -7.82 10.555 1 96.62 219 ASN A C 1
ATOM 1725 O O . ASN A 1 219 ? -9.789 -7.465 11.734 1 96.62 219 ASN A O 1
ATOM 1729 N N . ASP A 1 220 ? -10.953 -7.914 9.836 1 97.81 220 ASP A N 1
ATOM 1730 C CA . ASP A 1 220 ? -12.227 -7.383 10.312 1 97.81 220 ASP A CA 1
ATOM 1731 C C . ASP A 1 220 ? -12.906 -8.359 11.266 1 97.81 220 ASP A C 1
ATOM 1733 O O . ASP A 1 220 ? -13.617 -9.273 10.836 1 97.81 220 ASP A O 1
ATOM 1737 N N . THR A 1 221 ? -12.828 -8.102 12.547 1 95.25 221 THR A N 1
ATOM 1738 C CA . THR A 1 221 ? -13.266 -9.039 13.578 1 95.25 221 THR A CA 1
ATOM 1739 C C . THR A 1 221 ? -14.781 -9.211 13.539 1 95.25 221 THR A C 1
ATOM 1741 O O . THR A 1 221 ? -15.312 -10.172 14.102 1 95.25 221 THR A O 1
ATOM 1744 N N . SER A 1 222 ? -15.438 -8.367 12.836 1 96.94 222 SER A N 1
ATOM 1745 C CA . SER A 1 222 ? -16.891 -8.492 12.758 1 96.94 222 SER A CA 1
ATOM 1746 C C . SER A 1 222 ? -17.281 -9.555 11.734 1 96.94 222 SER A C 1
ATOM 1748 O O . SER A 1 222 ? -18.422 -10.031 11.742 1 96.94 222 SER A O 1
ATOM 1750 N N . ILE A 1 223 ? -16.328 -10 10.852 1 98.62 223 ILE A N 1
ATOM 1751 C CA . ILE A 1 223 ? -16.75 -10.938 9.812 1 98.62 223 ILE A CA 1
ATOM 1752 C C . ILE A 1 223 ? -15.766 -12.109 9.75 1 98.62 223 ILE A C 1
ATOM 1754 O O . ILE A 1 223 ? -16.031 -13.117 9.094 1 98.62 223 ILE A O 1
ATOM 1758 N N . THR A 1 224 ? -14.648 -12.062 10.461 1 98.12 224 THR A N 1
ATOM 1759 C CA . THR A 1 224 ? -13.594 -13.055 10.305 1 98.12 224 THR A CA 1
ATOM 1760 C C . THR A 1 224 ? -14.078 -14.438 10.734 1 98.12 224 THR A C 1
ATOM 1762 O O . THR A 1 224 ? -13.625 -15.453 10.203 1 98.12 224 THR A O 1
ATOM 1765 N N . ASN A 1 225 ? -15.016 -14.539 11.68 1 98.19 225 ASN A N 1
ATOM 1766 C CA . ASN A 1 225 ? -15.578 -15.836 12.031 1 98.19 225 ASN A CA 1
ATOM 1767 C C . ASN A 1 225 ? -16.188 -16.531 10.82 1 98.19 225 ASN A C 1
ATOM 1769 O O . ASN A 1 225 ? -16.047 -17.75 10.664 1 98.19 225 ASN A O 1
ATOM 1773 N N . ARG A 1 226 ? -16.797 -15.781 9.93 1 98.62 226 ARG A N 1
ATOM 1774 C CA . ARG A 1 226 ? -17.422 -16.344 8.742 1 98.62 226 ARG A CA 1
ATOM 1775 C C . ARG A 1 226 ? -16.391 -16.594 7.641 1 98.62 226 ARG A C 1
ATOM 1777 O O . ARG A 1 226 ? -16.266 -17.703 7.133 1 98.62 226 ARG A O 1
ATOM 1784 N N . THR A 1 227 ? -15.602 -15.531 7.309 1 98.81 227 THR A N 1
ATOM 1785 C CA . THR A 1 227 ? -14.664 -15.648 6.199 1 98.81 227 THR A CA 1
ATOM 1786 C C . THR A 1 227 ? -13.664 -16.781 6.449 1 98.81 227 THR A C 1
ATOM 1788 O O . THR A 1 227 ? -13.383 -17.578 5.551 1 98.81 227 THR A O 1
ATOM 1791 N N . GLN A 1 228 ? -13.219 -16.891 7.707 1 98.81 228 GLN A N 1
ATOM 1792 C CA . GLN A 1 228 ? -12.211 -17.906 8 1 98.81 228 GLN A CA 1
ATOM 1793 C C . GLN A 1 228 ? -12.836 -19.297 8.086 1 98.81 228 GLN A C 1
ATOM 1795 O O . GLN A 1 228 ? -12.203 -20.297 7.715 1 98.81 228 GLN A O 1
ATOM 1800 N N . THR A 1 229 ? -14.047 -19.375 8.555 1 98.81 229 THR A N 1
ATOM 1801 C CA . THR A 1 229 ? -14.742 -20.656 8.531 1 98.81 229 THR A CA 1
ATOM 1802 C C . THR A 1 229 ? -14.938 -21.141 7.09 1 98.81 229 THR A C 1
ATOM 1804 O O . THR A 1 229 ? -14.625 -22.297 6.77 1 98.81 229 THR A O 1
ATOM 1807 N N . TRP A 1 230 ? -15.406 -20.266 6.234 1 98.88 230 TRP A N 1
ATOM 1808 C CA . TRP A 1 230 ? -15.633 -20.609 4.836 1 98.88 230 TRP A CA 1
ATOM 1809 C C . TRP A 1 230 ? -14.328 -21 4.152 1 98.88 230 TRP A C 1
ATOM 1811 O O . TRP A 1 230 ? -14.289 -21.938 3.348 1 98.88 230 TRP A O 1
ATOM 1821 N N . PHE A 1 231 ? -13.258 -20.312 4.449 1 98.88 231 PHE A N 1
ATOM 1822 C CA . PHE A 1 231 ? -11.969 -20.641 3.842 1 98.88 231 PHE A CA 1
ATOM 1823 C C . PHE A 1 231 ? -11.469 -22 4.305 1 98.88 231 PHE A C 1
ATOM 1825 O O . PHE A 1 231 ? -10.992 -22.797 3.498 1 98.88 231 PHE A O 1
ATOM 1832 N N . LYS A 1 232 ? -11.562 -22.219 5.59 1 98.88 232 LYS A N 1
ATOM 1833 C CA . LYS A 1 232 ? -11.164 -23.516 6.113 1 98.88 232 LYS A CA 1
ATOM 1834 C C . LYS A 1 232 ? -12.016 -24.641 5.512 1 98.88 232 LYS A C 1
ATOM 1836 O O . LYS A 1 232 ? -11.508 -25.734 5.246 1 98.88 232 LYS A O 1
ATOM 1841 N N . ASP A 1 233 ? -13.266 -24.375 5.312 1 98.88 233 ASP A N 1
ATOM 1842 C CA . ASP A 1 233 ? -14.117 -25.344 4.637 1 98.88 233 ASP A CA 1
ATOM 1843 C C . ASP A 1 233 ? -13.625 -25.609 3.217 1 98.88 233 ASP A C 1
ATOM 1845 O O . ASP A 1 233 ? -13.648 -26.75 2.752 1 98.88 233 ASP A O 1
ATOM 1849 N N . HIS A 1 234 ? -13.219 -24.562 2.553 1 98.94 234 HIS A N 1
ATOM 1850 C CA . HIS A 1 234 ? -12.68 -24.734 1.21 1 98.94 234 HIS A CA 1
ATOM 1851 C C . HIS A 1 234 ? -11.406 -25.578 1.228 1 98.94 234 HIS A C 1
ATOM 1853 O O . HIS A 1 234 ? -11.258 -26.5 0.422 1 98.94 234 HIS A O 1
ATOM 1859 N N . ILE A 1 235 ? -10.5 -25.266 2.141 1 98.94 235 ILE A N 1
ATOM 1860 C CA . ILE A 1 235 ? -9.266 -26.031 2.287 1 98.94 235 ILE A CA 1
ATOM 1861 C C . ILE A 1 235 ? -9.586 -27.5 2.488 1 98.94 235 ILE A C 1
ATOM 1863 O O . ILE A 1 235 ? -9.039 -28.375 1.8 1 98.94 235 ILE A O 1
ATOM 1867 N N . LYS A 1 236 ? -10.5 -27.75 3.379 1 98.94 236 LYS A N 1
ATOM 1868 C CA . LYS A 1 236 ? -10.891 -29.125 3.699 1 98.94 236 LYS A CA 1
ATOM 1869 C C . LYS A 1 236 ? -11.484 -29.828 2.48 1 98.94 236 LYS A C 1
ATOM 1871 O O . LYS A 1 236 ? -11.18 -30.984 2.221 1 98.94 236 LYS A O 1
ATOM 1876 N N . ARG A 1 237 ? -12.32 -29.094 1.791 1 98.88 237 ARG A N 1
ATOM 1877 C CA . ARG A 1 237 ? -12.969 -29.656 0.606 1 98.88 237 ARG A CA 1
ATOM 1878 C C . ARG A 1 237 ? -11.938 -30.047 -0.447 1 98.88 237 ARG A C 1
ATOM 1880 O O . ARG A 1 237 ? -12.023 -31.125 -1.039 1 98.88 237 ARG A O 1
ATOM 1887 N N . VAL A 1 238 ? -10.953 -29.188 -0.719 1 98.94 238 VAL A N 1
ATOM 1888 C CA . VAL A 1 238 ? -9.945 -29.438 -1.746 1 98.94 238 VAL A CA 1
ATOM 1889 C C . VAL A 1 238 ? -9.023 -30.578 -1.301 1 98.94 238 VAL A C 1
ATOM 1891 O O . VAL A 1 238 ? -8.805 -31.531 -2.043 1 98.94 238 VAL A O 1
ATOM 1894 N N . ILE A 1 239 ? -8.562 -30.531 -0.117 1 98.94 239 ILE A N 1
ATOM 1895 C CA . ILE A 1 239 ? -7.539 -31.438 0.374 1 98.94 239 ILE A CA 1
ATOM 1896 C C . ILE A 1 239 ? -8.117 -32.844 0.463 1 98.94 239 ILE A C 1
ATOM 1898 O O . ILE A 1 239 ? -7.414 -33.844 0.206 1 98.94 239 ILE A O 1
ATOM 1902 N N . ASN A 1 240 ? -9.43 -32.969 0.739 1 98.81 240 ASN A N 1
ATOM 1903 C CA . ASN A 1 240 ? -10.055 -34.281 0.902 1 98.81 240 ASN A CA 1
ATOM 1904 C C . ASN A 1 240 ? -10.711 -34.75 -0.39 1 98.81 240 ASN A C 1
ATOM 1906 O O . ASN A 1 240 ? -11.336 -35.812 -0.423 1 98.81 240 ASN A O 1
ATOM 1910 N N . ARG A 1 241 ? -10.617 -33.969 -1.39 1 98.88 241 ARG A N 1
ATOM 1911 C CA . ARG A 1 241 ? -11.172 -34.375 -2.678 1 98.88 241 ARG A CA 1
ATOM 1912 C C . ARG A 1 241 ? -10.57 -35.688 -3.148 1 98.88 241 ARG A C 1
ATOM 1914 O O . ARG A 1 241 ? -9.352 -35.875 -3.072 1 98.88 241 ARG A O 1
ATOM 1921 N N . VAL A 1 242 ? -11.445 -36.562 -3.584 1 98.88 242 VAL A N 1
ATOM 1922 C CA . VAL A 1 242 ? -10.992 -37.812 -4.227 1 98.88 242 VAL A CA 1
ATOM 1923 C C . VAL A 1 242 ? -11 -37.625 -5.742 1 98.88 242 VAL A C 1
ATOM 1925 O O . VAL A 1 242 ? -12.039 -37.312 -6.336 1 98.88 242 VAL A O 1
ATOM 1928 N N . ASN A 1 243 ? -9.867 -37.75 -6.312 1 98.88 243 ASN A N 1
ATOM 1929 C CA . ASN A 1 243 ? -9.742 -37.625 -7.758 1 98.88 243 ASN A CA 1
ATOM 1930 C C . ASN A 1 243 ? -10.633 -38.594 -8.5 1 98.88 243 ASN A C 1
ATOM 1932 O O . ASN A 1 243 ? -10.508 -39.812 -8.32 1 98.88 243 ASN A O 1
ATOM 1936 N N . THR A 1 244 ? -11.469 -38.094 -9.352 1 98.75 244 THR A N 1
ATOM 1937 C CA . THR A 1 244 ? -12.484 -38.938 -9.992 1 98.75 244 THR A CA 1
ATOM 1938 C C . THR A 1 244 ? -11.867 -39.812 -11.062 1 98.7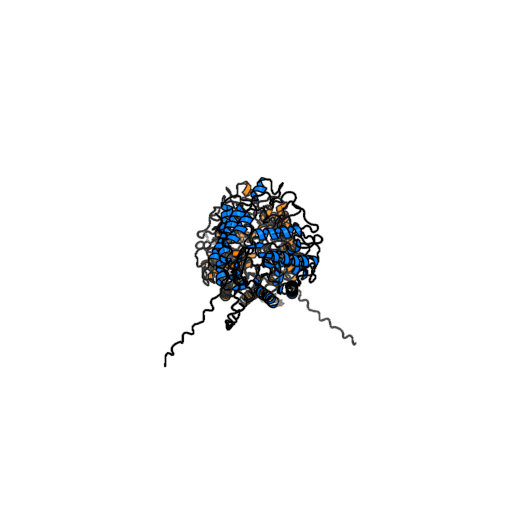5 244 THR A C 1
ATOM 1940 O O . THR A 1 244 ? -12.492 -40.781 -11.5 1 98.75 244 THR A O 1
ATOM 1943 N N . VAL A 1 245 ? -10.664 -39.5 -11.469 1 98.5 245 VAL A N 1
ATOM 1944 C CA . VAL A 1 245 ? -9.992 -40.281 -12.508 1 98.5 245 VAL A CA 1
ATOM 1945 C C . VAL A 1 245 ? -9.172 -41.406 -11.867 1 98.5 245 VAL A C 1
ATOM 1947 O O . VAL A 1 245 ? -9.203 -42.562 -12.32 1 98.5 245 VAL A O 1
ATOM 1950 N N . THR A 1 246 ? -8.508 -41.156 -10.766 1 98.44 246 THR A N 1
ATOM 1951 C CA . THR A 1 246 ? -7.539 -42.094 -10.211 1 98.44 246 THR A CA 1
ATOM 1952 C C . THR A 1 246 ? -8.094 -42.781 -8.961 1 98.44 246 THR A C 1
ATOM 1954 O O . THR A 1 246 ? -7.582 -43.812 -8.523 1 98.44 246 THR A O 1
ATOM 1957 N N . GLY A 1 247 ? -9.031 -42.156 -8.297 1 98.56 247 GLY A N 1
ATOM 1958 C CA . GLY A 1 247 ? -9.547 -42.656 -7.031 1 98.56 247 GLY A CA 1
ATOM 1959 C C . GLY A 1 247 ? -8.656 -42.312 -5.848 1 98.56 247 GLY A C 1
ATOM 1960 O O . GLY A 1 247 ? -8.891 -42.781 -4.734 1 98.56 247 GLY A O 1
ATOM 1961 N N . ILE A 1 248 ? -7.645 -41.469 -6.027 1 98.5 248 ILE A N 1
ATOM 1962 C CA . ILE A 1 248 ? -6.707 -41.094 -4.977 1 98.5 248 ILE A CA 1
ATOM 1963 C C . ILE A 1 248 ? -7.129 -39.75 -4.363 1 98.5 248 ILE A C 1
ATOM 1965 O O . ILE A 1 248 ? -7.461 -38.812 -5.086 1 98.5 248 ILE A O 1
ATOM 1969 N N . ALA A 1 249 ? -7.207 -39.688 -3.025 1 98.81 249 ALA A N 1
ATOM 1970 C CA . ALA A 1 249 ? -7.469 -38.406 -2.377 1 98.81 249 ALA A CA 1
ATOM 1971 C C . ALA A 1 249 ? -6.309 -37.438 -2.59 1 98.81 249 ALA A C 1
ATOM 1973 O O . ALA A 1 249 ? -5.141 -37.844 -2.559 1 98.81 249 ALA A O 1
ATOM 1974 N N . TYR A 1 250 ? -6.617 -36.156 -2.764 1 98.94 250 TYR A N 1
ATOM 1975 C CA . TYR A 1 250 ? -5.578 -35.156 -3.014 1 98.94 250 TYR A CA 1
ATOM 1976 C C . TYR A 1 250 ? -4.523 -35.188 -1.914 1 98.94 250 TYR A C 1
ATOM 1978 O O . TYR A 1 250 ? -3.33 -35.031 -2.188 1 98.94 250 TYR A O 1
ATOM 1986 N N . LYS A 1 251 ? -4.898 -35.406 -0.603 1 98.75 251 LYS A N 1
ATOM 1987 C CA . LYS A 1 251 ? -3.957 -35.438 0.515 1 98.75 251 LYS A CA 1
ATOM 1988 C C . LYS A 1 251 ? -3.004 -36.625 0.401 1 98.75 251 LYS A C 1
ATOM 1990 O O . LYS A 1 251 ? -1.971 -36.656 1.073 1 98.75 251 LYS A O 1
ATOM 1995 N N . ASP A 1 252 ? -3.352 -37.594 -0.438 1 98.56 252 ASP A N 1
ATOM 1996 C CA . ASP A 1 252 ? -2.543 -38.812 -0.6 1 98.56 252 ASP A CA 1
ATOM 1997 C C . ASP A 1 252 ? -1.843 -38.812 -1.957 1 98.56 252 ASP A C 1
ATOM 1999 O O . ASP A 1 252 ? -1.193 -39.812 -2.318 1 98.56 252 ASP A O 1
ATOM 2003 N N . ASP A 1 253 ? -1.991 -37.844 -2.795 1 98.69 253 ASP A N 1
ATOM 2004 C CA . ASP A 1 253 ? -1.437 -37.781 -4.141 1 98.69 253 ASP A CA 1
ATOM 2005 C C . ASP A 1 253 ? -0.072 -37.094 -4.137 1 98.69 253 ASP A C 1
ATOM 2007 O O . ASP A 1 253 ? 0.019 -35.875 -3.941 1 98.69 253 ASP A O 1
ATOM 2011 N N . PRO A 1 254 ? 1.013 -37.781 -4.391 1 98.19 254 PRO A N 1
ATOM 2012 C CA . PRO A 1 254 ? 2.346 -37.188 -4.348 1 98.19 254 PRO A CA 1
ATOM 2013 C C . PRO A 1 254 ? 2.594 -36.219 -5.504 1 98.19 254 PRO A C 1
ATOM 2015 O O . PRO A 1 254 ? 3.607 -35.5 -5.523 1 98.19 254 PRO A O 1
ATOM 2018 N N . THR A 1 255 ? 1.676 -36.188 -6.516 1 98.69 255 THR A N 1
ATOM 2019 C CA . THR A 1 255 ? 1.765 -35.156 -7.551 1 98.69 255 THR A CA 1
ATOM 2020 C C . THR A 1 255 ? 1.645 -33.75 -6.945 1 98.69 255 THR A C 1
ATOM 2022 O O . THR A 1 255 ? 2.244 -32.812 -7.449 1 98.69 255 THR A O 1
ATOM 2025 N N . ILE A 1 256 ? 0.872 -33.656 -5.871 1 98.94 256 ILE A N 1
ATOM 2026 C CA . ILE A 1 256 ? 0.758 -32.375 -5.145 1 98.94 256 ILE A CA 1
ATOM 2027 C C . ILE A 1 256 ? 1.947 -32.219 -4.203 1 98.94 256 ILE A C 1
ATOM 2029 O O . ILE A 1 256 ? 2.014 -32.875 -3.16 1 98.94 256 ILE A O 1
ATOM 2033 N N . MET A 1 257 ? 2.828 -31.328 -4.57 1 98.88 257 MET A N 1
ATOM 2034 C CA . MET A 1 257 ? 4.023 -31.078 -3.775 1 98.88 257 MET A CA 1
ATOM 2035 C C . MET A 1 257 ? 3.699 -30.188 -2.58 1 98.88 257 MET A C 1
ATOM 2037 O O . MET A 1 257 ? 4.168 -30.438 -1.469 1 98.88 257 MET A O 1
ATOM 2041 N N . THR A 1 258 ? 2.986 -29.188 -2.848 1 98.94 258 THR A N 1
ATOM 2042 C CA . THR A 1 258 ? 2.826 -28.125 -1.867 1 98.94 258 THR A CA 1
ATOM 2043 C C . THR A 1 258 ? 1.392 -27.609 -1.862 1 98.94 258 THR A C 1
ATOM 2045 O O . THR A 1 258 ? 0.784 -27.422 -2.92 1 98.94 258 THR A O 1
ATOM 2048 N N . TRP A 1 259 ? 0.851 -27.406 -0.649 1 98.94 259 TRP A N 1
ATOM 2049 C CA . TRP A 1 259 ? -0.295 -26.531 -0.433 1 98.94 259 TRP A CA 1
ATOM 2050 C C . TRP A 1 259 ? 0.158 -25.125 -0.101 1 98.94 259 TRP A C 1
ATOM 2052 O O . TRP A 1 259 ? 0.895 -24.906 0.865 1 98.94 259 TRP A O 1
ATOM 2062 N N . GLU A 1 260 ? -0.245 -24.172 -0.934 1 98.94 260 GLU A N 1
ATOM 2063 C CA . GLU A 1 260 ? 0.078 -22.766 -0.695 1 98.94 260 GLU A CA 1
ATOM 2064 C C . GLU A 1 260 ? -1.111 -22.016 -0.094 1 98.94 260 GLU A C 1
ATOM 2066 O O . GLU A 1 260 ? -2.219 -22.078 -0.632 1 98.94 260 GLU A O 1
ATOM 2071 N N . LEU A 1 261 ? -0.937 -21.281 1.012 1 98.94 261 LEU A N 1
ATOM 2072 C CA . LEU A 1 261 ? -2.027 -20.625 1.725 1 98.94 261 LEU A CA 1
ATOM 2073 C C . LEU A 1 261 ? -2.836 -19.734 0.784 1 98.94 261 LEU A C 1
ATOM 2075 O O . LEU A 1 261 ? -4.066 -19.797 0.777 1 98.94 261 LEU A O 1
ATOM 2079 N N . THR A 1 262 ? -2.104 -18.938 0.08 1 98.81 262 THR A N 1
ATOM 2080 C CA . THR A 1 262 ? -2.789 -17.953 -0.746 1 98.81 262 THR A CA 1
ATOM 2081 C C . THR A 1 262 ? -1.811 -17.281 -1.7 1 98.81 262 THR A C 1
ATOM 2083 O O . THR A 1 262 ? -0.595 -17.359 -1.51 1 98.81 262 THR A O 1
ATOM 2086 N N . ASN A 1 263 ? -2.35 -16.703 -2.781 1 98.81 263 ASN A N 1
ATOM 2087 C CA . ASN A 1 263 ? -1.559 -15.867 -3.668 1 98.81 263 ASN A CA 1
ATOM 2088 C C . ASN A 1 263 ? -1.438 -14.445 -3.127 1 98.81 263 ASN A C 1
ATOM 2090 O O . ASN A 1 263 ? -2.432 -13.719 -3.041 1 98.81 263 ASN A O 1
ATOM 2094 N N . GLU A 1 264 ? -0.249 -14.078 -2.697 1 98.62 264 GLU A N 1
ATOM 2095 C CA . GLU A 1 264 ? 0.249 -12.727 -2.445 1 98.62 264 GLU A CA 1
ATOM 2096 C C . GLU A 1 264 ? -0.571 -12.031 -1.362 1 98.62 264 GLU A C 1
ATOM 2098 O O . GLU A 1 264 ? -1.054 -10.914 -1.564 1 98.62 264 GLU A O 1
ATOM 2103 N N . PRO A 1 265 ? -0.627 -12.648 -0.169 1 98.5 265 PRO A N 1
ATOM 2104 C CA . PRO A 1 265 ? -1.252 -11.914 0.931 1 98.5 265 PRO A CA 1
ATOM 2105 C C . PRO A 1 265 ? -0.558 -10.586 1.218 1 98.5 265 PRO A C 1
ATOM 2107 O O . PRO A 1 265 ? 0.673 -10.508 1.175 1 98.5 265 PRO A O 1
ATOM 2110 N N . GLN A 1 266 ? -1.367 -9.547 1.415 1 96.44 266 GLN A N 1
ATOM 2111 C CA . GLN A 1 266 ? -0.837 -8.234 1.756 1 96.44 266 GLN A CA 1
ATOM 2112 C C . GLN A 1 266 ? -0.896 -7.988 3.262 1 96.44 266 GLN A C 1
ATOM 2114 O O . GLN A 1 266 ? -1.981 -7.922 3.844 1 96.44 266 GLN A O 1
ATOM 2119 N N . ASP A 1 267 ? 0.232 -7.91 3.945 1 91.44 267 ASP A N 1
ATOM 2120 C CA . ASP A 1 267 ? 0.412 -7.672 5.375 1 91.44 267 ASP A CA 1
ATOM 2121 C C . ASP A 1 267 ? -0.445 -8.625 6.199 1 91.44 267 ASP A C 1
ATOM 2123 O O . ASP A 1 267 ? -1.211 -8.195 7.062 1 91.44 267 ASP A O 1
ATOM 2127 N N . PRO A 1 268 ? -0.293 -9.867 5.945 1 96.25 268 PRO A N 1
ATOM 2128 C CA . PRO A 1 268 ? -1.106 -10.828 6.695 1 96.25 268 PRO A CA 1
ATOM 2129 C C . PRO A 1 268 ? -0.738 -10.875 8.18 1 96.25 268 PRO A C 1
ATOM 2131 O O . PRO A 1 268 ? 0.442 -10.789 8.523 1 96.25 268 PRO A O 1
ATOM 2134 N N . PRO A 1 269 ? -1.794 -11.039 9.055 1 96.31 269 PRO A N 1
ATOM 2135 C CA . PRO A 1 269 ? -1.461 -11.305 10.453 1 96.31 269 PRO A CA 1
ATOM 2136 C C . PRO A 1 269 ? -0.716 -12.617 10.648 1 96.31 269 PRO A C 1
ATOM 2138 O O . PRO A 1 269 ? -1.023 -13.609 9.977 1 96.31 269 PRO A O 1
ATOM 2141 N N . LEU A 1 270 ? 0.229 -12.578 11.57 1 97.19 270 LEU A N 1
ATOM 2142 C CA . LEU A 1 270 ? 1.018 -13.773 11.836 1 97.19 270 LEU A CA 1
ATOM 2143 C C . LEU A 1 270 ? 0.125 -14.922 12.297 1 97.19 270 LEU A C 1
ATOM 2145 O O . LEU A 1 270 ? 0.319 -16.062 11.891 1 97.19 270 LEU A O 1
ATOM 2149 N N . ASN A 1 271 ? -0.831 -14.594 13.148 1 97.12 271 ASN A N 1
ATOM 2150 C CA . ASN A 1 271 ? -1.707 -15.641 13.648 1 97.12 271 ASN A CA 1
ATOM 2151 C C . ASN A 1 271 ? -2.502 -16.297 12.523 1 97.12 271 ASN A C 1
ATOM 2153 O O . ASN A 1 271 ? -2.775 -17.5 12.57 1 97.12 271 ASN A O 1
ATOM 2157 N N . TRP A 1 272 ? -2.873 -15.523 11.555 1 98.5 272 TRP A N 1
ATOM 2158 C CA . TRP A 1 272 ? -3.594 -16.094 10.422 1 98.5 272 TRP A CA 1
ATOM 2159 C C . TRP A 1 272 ? -2.719 -17.094 9.664 1 98.5 272 TRP A C 1
ATOM 2161 O O . TRP A 1 272 ? -3.18 -18.172 9.281 1 98.5 272 TRP A O 1
ATOM 2171 N N . ILE A 1 273 ? -1.446 -16.75 9.469 1 98.75 273 ILE A N 1
ATOM 2172 C CA . ILE A 1 273 ? -0.486 -17.625 8.805 1 98.75 273 ILE A CA 1
ATOM 2173 C C . ILE A 1 273 ? -0.366 -18.938 9.586 1 98.75 273 ILE A C 1
ATOM 2175 O O . ILE A 1 273 ? -0.504 -20.016 9.016 1 98.75 273 ILE A O 1
ATOM 2179 N N . VAL A 1 274 ? -0.177 -18.812 10.844 1 98.69 274 VAL A N 1
ATOM 2180 C CA . VAL A 1 274 ? 0.066 -19.969 11.703 1 98.69 274 VAL A CA 1
ATOM 2181 C C . VAL A 1 274 ? -1.175 -20.859 11.734 1 98.69 274 VAL A C 1
ATOM 2183 O O . VAL A 1 274 ? -1.087 -22.062 11.508 1 98.69 274 VAL A O 1
ATOM 2186 N N . ASP A 1 275 ? -2.303 -20.219 11.953 1 98.62 275 ASP A N 1
ATOM 2187 C CA . ASP A 1 275 ? -3.553 -20.969 12.07 1 98.62 275 ASP A CA 1
ATOM 2188 C C . ASP A 1 275 ? -3.877 -21.703 10.781 1 98.62 275 ASP A C 1
ATOM 2190 O O . ASP A 1 275 ? -4.258 -22.875 10.805 1 98.62 275 ASP A O 1
ATOM 2194 N N . THR A 1 276 ? -3.691 -21.062 9.688 1 98.88 276 THR A N 1
ATOM 2195 C CA . THR A 1 276 ? -4.023 -21.656 8.391 1 98.88 276 THR A CA 1
ATOM 2196 C C . THR A 1 276 ? -3.043 -22.766 8.039 1 98.88 276 THR A C 1
ATOM 2198 O O . THR A 1 276 ? -3.455 -23.844 7.613 1 98.88 276 THR A O 1
ATOM 2201 N N . ALA A 1 277 ? -1.781 -22.516 8.203 1 98.94 277 ALA A N 1
ATOM 2202 C CA . ALA A 1 277 ? -0.759 -23.5 7.883 1 98.94 277 ALA A CA 1
ATOM 2203 C C . ALA A 1 277 ? -0.918 -24.75 8.75 1 98.94 277 ALA A C 1
ATOM 2205 O O . ALA A 1 277 ? -0.837 -25.875 8.25 1 98.94 277 ALA A O 1
ATOM 2206 N N . GLN A 1 278 ? -1.185 -24.578 10.031 1 98.88 278 GLN A N 1
ATOM 2207 C CA . GLN A 1 278 ? -1.373 -25.703 10.938 1 98.88 278 GLN A CA 1
ATOM 2208 C C . GLN A 1 278 ? -2.617 -26.5 10.57 1 98.88 278 GLN A C 1
ATOM 2210 O O . GLN A 1 278 ? -2.625 -27.734 10.672 1 98.88 278 GLN A O 1
ATOM 2215 N N . TYR A 1 279 ? -3.605 -25.781 10.219 1 98.94 279 TYR A N 1
ATOM 2216 C CA . TYR A 1 279 ? -4.82 -26.469 9.781 1 98.94 279 TYR A CA 1
ATOM 2217 C C . TYR A 1 279 ? -4.551 -27.359 8.578 1 98.94 279 TYR A C 1
ATOM 2219 O O . TYR A 1 279 ? -4.957 -28.516 8.547 1 98.94 279 TYR A O 1
ATOM 2227 N N . ILE A 1 280 ? -3.83 -26.859 7.617 1 98.94 280 ILE A N 1
ATOM 2228 C CA . ILE A 1 280 ? -3.49 -27.625 6.418 1 98.94 280 ILE A CA 1
ATOM 2229 C C . ILE A 1 280 ? -2.652 -28.844 6.801 1 98.94 280 ILE A C 1
ATOM 2231 O O . ILE A 1 280 ? -2.92 -29.953 6.348 1 98.94 280 ILE A O 1
ATOM 2235 N N . LYS A 1 281 ? -1.673 -28.641 7.664 1 98.88 281 LYS A N 1
ATOM 2236 C CA . LYS A 1 281 ? -0.808 -29.734 8.109 1 98.88 281 LYS A CA 1
ATOM 2237 C C . LYS A 1 281 ? -1.612 -30.828 8.805 1 98.88 281 LYS A C 1
ATOM 2239 O O . LYS A 1 281 ? -1.279 -32 8.711 1 98.88 281 LYS A O 1
ATOM 2244 N N . SER A 1 282 ? -2.633 -30.422 9.492 1 98.81 282 SER A N 1
ATOM 2245 C CA . SER A 1 282 ? -3.459 -31.391 10.195 1 98.81 282 SER A CA 1
ATOM 2246 C C . SER A 1 282 ? -4.234 -32.281 9.219 1 98.81 282 SER A C 1
ATOM 2248 O O . SER A 1 282 ? -4.562 -33.438 9.531 1 98.81 282 SER A O 1
ATOM 2250 N N . LEU A 1 283 ? -4.508 -31.766 8.055 1 98.88 283 LEU A N 1
ATOM 2251 C CA . LEU A 1 283 ? -5.281 -32.469 7.051 1 98.88 283 LEU A CA 1
ATOM 2252 C C . LEU A 1 283 ? -4.363 -33.281 6.129 1 98.88 283 LEU A C 1
ATOM 2254 O O . LEU A 1 283 ? -4.707 -34.375 5.703 1 98.88 283 LEU A O 1
ATOM 2258 N N . ALA A 1 284 ? -3.191 -32.688 5.836 1 98.69 284 ALA A N 1
ATOM 2259 C CA . ALA A 1 284 ? -2.287 -33.219 4.832 1 98.69 284 ALA A CA 1
ATOM 2260 C C . ALA A 1 284 ? -0.832 -33.094 5.27 1 98.69 284 ALA A C 1
ATOM 2262 O O . ALA A 1 284 ? -0.074 -32.312 4.703 1 98.69 284 ALA A O 1
ATOM 2263 N N . PRO A 1 285 ? -0.383 -33.938 6.133 1 98 285 PRO A N 1
ATOM 2264 C CA . PRO A 1 285 ? 0.952 -33.781 6.715 1 98 285 PRO A CA 1
ATOM 2265 C C . PRO A 1 285 ? 2.064 -34.219 5.77 1 98 285 PRO A C 1
ATOM 2267 O O . PRO A 1 285 ? 3.238 -33.938 6.016 1 98 285 PRO A O 1
ATOM 2270 N N . LYS A 1 286 ? 1.723 -34.938 4.703 1 97.75 286 LYS A N 1
ATOM 2271 C CA . LYS A 1 286 ? 2.752 -35.5 3.818 1 97.75 286 LYS A CA 1
ATOM 2272 C C . LYS A 1 286 ? 3.252 -34.438 2.844 1 97.75 286 LYS A C 1
ATOM 2274 O O . LYS A 1 286 ? 4.41 -34.469 2.422 1 97.75 286 LYS A O 1
ATOM 2279 N N . GLN A 1 287 ? 2.434 -33.531 2.416 1 98.69 287 GLN A N 1
ATOM 2280 C CA . GLN A 1 287 ? 2.773 -32.469 1.467 1 98.69 287 GLN A CA 1
ATOM 2281 C C . GLN A 1 287 ? 3.361 -31.266 2.182 1 98.69 287 GLN A C 1
ATOM 2283 O O . GLN A 1 287 ? 3.199 -31.125 3.395 1 98.69 287 GLN A O 1
ATOM 2288 N N . LEU A 1 288 ? 4.062 -30.453 1.424 1 98.88 288 LEU A N 1
ATOM 2289 C CA . LEU A 1 288 ? 4.676 -29.25 1.964 1 98.88 288 LEU A CA 1
ATOM 2290 C C . LEU A 1 288 ? 3.66 -28.109 2.047 1 98.88 288 LEU A C 1
ATOM 2292 O O . LEU A 1 288 ? 2.592 -28.188 1.436 1 98.88 288 LEU A O 1
ATOM 2296 N N . VAL A 1 289 ? 3.945 -27.141 2.898 1 98.94 289 VAL A N 1
ATOM 2297 C CA . VAL A 1 289 ? 3.145 -25.938 3.037 1 98.94 289 VAL A CA 1
ATOM 2298 C C . VAL A 1 289 ? 4.031 -24.703 2.869 1 98.94 289 VAL A C 1
ATOM 2300 O O . VAL A 1 289 ? 5.145 -24.656 3.4 1 98.94 289 VAL A O 1
ATOM 2303 N N . THR A 1 290 ? 3.623 -23.719 2.064 1 98.94 290 THR A N 1
ATOM 2304 C CA . THR A 1 290 ? 4.273 -22.422 1.942 1 98.94 290 THR A CA 1
ATOM 2305 C C . THR A 1 290 ? 3.244 -21.297 1.946 1 98.94 290 THR A C 1
ATOM 2307 O O . THR A 1 290 ? 2.047 -21.547 2.104 1 98.94 290 THR A O 1
ATOM 2310 N N . VAL A 1 291 ? 3.611 -20.031 1.812 1 98.88 291 VAL A N 1
ATOM 2311 C CA . VAL A 1 291 ? 2.734 -18.906 2.1 1 98.88 291 VAL A CA 1
ATOM 2312 C C . VAL A 1 291 ? 2.199 -18.312 0.794 1 98.88 291 VAL A C 1
ATOM 2314 O O . VAL A 1 291 ? 0.996 -18.094 0.657 1 98.88 291 VAL A O 1
ATOM 2317 N N . GLY A 1 292 ? 2.992 -18.109 -0.199 1 98.88 292 GLY A N 1
ATOM 2318 C CA . GLY A 1 292 ? 2.682 -17.359 -1.399 1 98.88 292 GLY A CA 1
ATOM 2319 C C . GLY A 1 292 ? 2.99 -15.875 -1.265 1 98.88 292 GLY A C 1
ATOM 2320 O O . GLY A 1 292 ? 2.316 -15.039 -1.867 1 98.88 292 GLY A O 1
ATOM 2321 N N . PHE A 1 293 ? 4.078 -15.539 -0.549 1 98.62 293 PHE A N 1
ATOM 2322 C CA . PHE A 1 293 ? 4.418 -14.18 -0.16 1 98.62 293 PHE A CA 1
ATOM 2323 C C . PHE A 1 293 ? 5.359 -13.547 -1.176 1 98.62 293 PHE A C 1
ATOM 2325 O O . PHE A 1 293 ? 6.238 -14.219 -1.719 1 98.62 293 PHE A O 1
ATOM 2332 N N . GLU A 1 294 ? 5.289 -12.25 -1.396 1 97.81 294 GLU A N 1
ATOM 2333 C CA . GLU A 1 294 ? 6.078 -11.562 -2.412 1 97.81 294 GLU A CA 1
ATOM 2334 C C . GLU A 1 294 ? 7.477 -11.234 -1.893 1 97.81 294 GLU A C 1
ATOM 2336 O O . GLU A 1 294 ? 8.43 -11.156 -2.668 1 97.81 294 GLU A O 1
ATOM 2341 N N . GLY A 1 295 ? 7.547 -10.867 -0.62 1 96.25 295 GLY A N 1
ATOM 2342 C CA . GLY A 1 295 ? 8.836 -10.539 -0.026 1 96.25 295 GLY A CA 1
ATOM 2343 C C . GLY A 1 295 ? 9.273 -9.117 -0.312 1 96.25 295 GLY A C 1
ATOM 2344 O O . GLY A 1 295 ? 10.422 -8.75 -0.046 1 96.25 295 GLY A O 1
ATOM 2345 N N . LYS A 1 296 ? 8.438 -8.242 -0.742 1 94.06 296 LYS A N 1
ATOM 2346 C CA . LYS A 1 296 ? 8.789 -6.898 -1.196 1 94.06 296 LYS A CA 1
ATOM 2347 C C . LYS A 1 296 ? 8.891 -5.93 -0.02 1 94.06 296 LYS A C 1
ATOM 2349 O O . LYS A 1 296 ? 9.453 -4.84 -0.155 1 94.06 296 LYS A O 1
ATOM 2354 N N . ASN A 1 297 ? 8.406 -6.312 1.18 1 93.69 297 ASN A N 1
ATOM 2355 C CA . ASN A 1 297 ? 8.297 -5.387 2.301 1 93.69 297 ASN A CA 1
ATOM 2356 C C . ASN A 1 297 ? 9.547 -5.418 3.176 1 93.69 297 ASN A C 1
ATOM 2358 O O . ASN A 1 297 ? 9.672 -4.629 4.113 1 93.69 297 ASN A O 1
ATOM 2362 N N . GLY A 1 298 ? 10.492 -6.391 2.963 1 93.62 298 GLY A N 1
ATOM 2363 C CA . GLY A 1 298 ? 11.75 -6.391 3.693 1 93.62 298 GLY A CA 1
ATOM 2364 C C . GLY A 1 298 ? 11.93 -7.617 4.566 1 93.62 298 GLY A C 1
ATOM 2365 O O . GLY A 1 298 ? 11.039 -8.477 4.637 1 93.62 298 GLY A O 1
ATOM 2366 N N . GLU A 1 299 ? 13.016 -7.621 5.207 1 95.88 299 GLU A N 1
ATOM 2367 C CA . GLU A 1 299 ? 13.508 -8.797 5.914 1 95.88 299 GLU A CA 1
ATOM 2368 C C . GLU A 1 299 ? 12.555 -9.219 7.027 1 95.88 299 GLU A C 1
ATOM 2370 O O . GLU A 1 299 ? 12.164 -10.383 7.113 1 95.88 299 GLU A O 1
ATOM 2375 N N . TRP A 1 300 ? 12.18 -8.281 7.887 1 95.94 300 TRP A N 1
ATOM 2376 C CA . TRP A 1 300 ? 11.383 -8.633 9.062 1 95.94 300 TRP A CA 1
ATOM 2377 C C . TRP A 1 300 ? 10.055 -9.25 8.648 1 95.94 300 TRP A C 1
ATOM 2379 O O . TRP A 1 300 ? 9.641 -10.273 9.203 1 95.94 300 TRP A O 1
ATOM 2389 N N . TRP A 1 301 ? 9.453 -8.68 7.664 1 96.81 301 TRP A N 1
ATOM 2390 C CA . TRP A 1 301 ? 8.164 -9.18 7.191 1 96.81 301 TRP A CA 1
ATOM 2391 C C . TRP A 1 301 ? 8.32 -10.562 6.566 1 96.81 301 TRP A C 1
ATOM 2393 O O . TRP A 1 301 ? 7.504 -11.453 6.816 1 96.81 301 TRP A O 1
ATOM 2403 N N . PHE A 1 302 ? 9.367 -10.758 5.75 1 97.94 302 PHE A N 1
ATOM 2404 C CA . PHE A 1 302 ? 9.648 -12.031 5.094 1 97.94 302 PHE A CA 1
ATOM 2405 C C . PHE A 1 302 ? 9.836 -13.141 6.121 1 97.94 302 PHE A C 1
ATOM 2407 O O . PHE A 1 302 ? 9.195 -14.188 6.035 1 97.94 302 PHE A O 1
ATOM 2414 N N . LYS A 1 303 ? 10.688 -12.859 7.086 1 98.19 303 LYS A N 1
ATOM 2415 C CA . LYS A 1 303 ? 10.984 -13.875 8.086 1 98.19 303 LYS A CA 1
ATOM 2416 C C . LYS A 1 303 ? 9.773 -14.141 8.977 1 98.19 303 LYS A C 1
ATOM 2418 O O . LYS A 1 303 ? 9.508 -15.289 9.344 1 98.19 303 LYS A O 1
ATOM 2423 N N . ARG A 1 304 ? 9.008 -13.102 9.227 1 97.44 304 ARG A N 1
ATOM 2424 C CA . ARG A 1 304 ? 7.832 -13.195 10.078 1 97.44 304 ARG A CA 1
ATOM 2425 C C . ARG A 1 304 ? 6.836 -14.219 9.539 1 97.44 304 ARG A C 1
ATOM 2427 O O . ARG A 1 304 ? 6.348 -15.07 10.281 1 97.44 304 ARG A O 1
ATOM 2434 N N . VAL A 1 305 ? 6.609 -14.25 8.258 1 98.44 305 VAL A N 1
ATOM 2435 C CA . VAL A 1 305 ? 5.543 -15.086 7.715 1 98.44 305 VAL A CA 1
ATOM 2436 C C . VAL A 1 305 ? 6.09 -16.484 7.395 1 98.44 305 VAL A C 1
ATOM 2438 O O . VAL A 1 305 ? 5.324 -17.438 7.285 1 98.44 305 VAL A O 1
ATOM 2441 N N . HIS A 1 306 ? 7.453 -16.625 7.285 1 98.81 306 HIS A N 1
ATOM 2442 C CA . HIS A 1 306 ? 7.992 -17.906 6.844 1 98.81 306 HIS A CA 1
ATOM 2443 C C . HIS A 1 306 ? 8.633 -18.656 8 1 98.81 306 HIS A C 1
ATOM 2445 O O . HIS A 1 306 ? 8.945 -19.844 7.875 1 98.81 306 HIS A O 1
ATOM 2451 N N . ALA A 1 307 ? 8.734 -18.078 9.195 1 98.5 307 ALA A N 1
ATOM 2452 C CA . ALA A 1 307 ? 9.461 -18.656 10.328 1 98.5 307 ALA A CA 1
ATOM 2453 C C . ALA A 1 307 ? 8.68 -19.797 10.953 1 98.5 307 ALA A C 1
ATOM 2455 O O . ALA A 1 307 ? 9.266 -20.766 11.453 1 98.5 307 ALA A O 1
ATOM 2456 N N . PRO A 1 308 ? 7.344 -19.781 11.023 1 98.62 308 PRO A N 1
ATOM 2457 C CA . PRO A 1 308 ? 6.605 -20.859 11.695 1 98.62 308 PRO A CA 1
ATOM 2458 C C . PRO A 1 308 ? 7 -22.234 11.195 1 98.62 308 PRO A C 1
ATOM 2460 O O . PRO A 1 308 ? 7.23 -22.422 10 1 98.62 308 PRO A O 1
ATOM 2463 N N . ASN A 1 309 ? 6.941 -23.156 12.102 1 98 309 ASN A N 1
ATOM 2464 C CA . ASN A 1 309 ? 7.355 -24.531 11.789 1 98 309 ASN A CA 1
ATOM 2465 C C . ASN A 1 309 ? 6.418 -25.172 10.781 1 98 309 ASN A C 1
ATOM 2467 O O . ASN A 1 309 ? 6.828 -26.078 10.039 1 98 309 ASN A O 1
ATOM 2471 N N . SER A 1 310 ? 5.238 -24.656 10.742 1 98.56 310 SER A N 1
ATOM 2472 C CA . SER A 1 310 ? 4.246 -25.234 9.844 1 98.56 310 SER A CA 1
ATOM 2473 C C . SER A 1 310 ? 4.469 -24.781 8.406 1 98.56 310 SER A C 1
ATOM 2475 O O . SER A 1 310 ? 3.83 -25.281 7.48 1 98.56 310 SER A O 1
ATOM 2477 N N . ILE A 1 311 ? 5.391 -23.859 8.188 1 98.88 311 ILE A N 1
ATOM 2478 C CA . ILE A 1 311 ? 5.801 -23.438 6.852 1 98.88 311 ILE A CA 1
ATOM 2479 C C . ILE A 1 311 ? 7.086 -24.156 6.453 1 98.88 311 ILE A C 1
ATOM 2481 O O . ILE A 1 311 ? 8.109 -24.031 7.129 1 98.88 311 ILE A O 1
ATOM 2485 N N . ASP A 1 312 ? 7.082 -24.828 5.336 1 98.88 312 ASP A N 1
ATOM 2486 C CA . ASP A 1 312 ? 8.18 -25.734 5.004 1 98.88 312 ASP A CA 1
ATOM 2487 C C . ASP A 1 312 ? 9.258 -25 4.195 1 98.88 312 ASP A C 1
ATOM 2489 O O . ASP A 1 312 ? 10.438 -25.375 4.254 1 98.88 312 ASP A O 1
ATOM 2493 N N . TYR A 1 313 ? 8.875 -24.062 3.455 1 98.94 313 TYR A N 1
ATOM 2494 C CA . TYR A 1 313 ? 9.859 -23.328 2.668 1 98.94 313 TYR A CA 1
ATOM 2495 C C . TYR A 1 313 ? 9.391 -21.906 2.389 1 98.94 313 TYR A C 1
ATOM 2497 O O . TYR A 1 313 ? 8.219 -21.594 2.602 1 98.94 313 TYR A O 1
ATOM 2505 N N . THR A 1 314 ? 10.32 -21.047 1.979 1 98.88 314 THR A N 1
ATOM 2506 C CA . THR A 1 314 ? 10.039 -19.641 1.732 1 98.88 314 THR A CA 1
ATOM 2507 C C . THR A 1 314 ? 9.867 -19.375 0.239 1 98.88 314 THR A C 1
ATOM 2509 O O . THR A 1 314 ? 10.188 -20.234 -0.588 1 98.88 314 THR A O 1
ATOM 2512 N N . CYS A 1 315 ? 9.234 -18.234 -0.058 1 98.88 315 CYS A N 1
ATOM 2513 C CA . CYS A 1 315 ? 9.055 -17.906 -1.465 1 98.88 315 CYS A CA 1
ATOM 2514 C C . CYS A 1 315 ? 9.062 -16.391 -1.667 1 98.88 315 CYS A C 1
ATOM 2516 O O . CYS A 1 315 ? 9.008 -15.625 -0.699 1 98.88 315 CYS A O 1
ATOM 2518 N N . GLY A 1 316 ? 9.25 -15.969 -2.883 1 98.69 316 GLY A N 1
ATOM 2519 C CA . GLY A 1 316 ? 9.164 -14.578 -3.307 1 98.69 316 GLY A CA 1
ATOM 2520 C C . GLY A 1 316 ? 8.57 -14.414 -4.691 1 98.69 316 GLY A C 1
ATOM 2521 O O . GLY A 1 316 ? 8.555 -15.352 -5.484 1 98.69 316 GLY A O 1
ATOM 2522 N N . HIS A 1 317 ? 7.977 -13.242 -4.957 1 98.81 317 HIS A N 1
ATOM 2523 C CA . HIS A 1 317 ? 7.457 -12.812 -6.254 1 98.81 317 HIS A CA 1
ATOM 2524 C C . HIS A 1 317 ? 8.094 -11.5 -6.695 1 98.81 317 HIS A C 1
ATOM 2526 O O . HIS A 1 317 ? 8.023 -10.5 -5.977 1 98.81 317 HIS A O 1
ATOM 2532 N N . LEU A 1 318 ? 8.672 -11.43 -7.891 1 97.88 318 LEU A N 1
ATOM 2533 C CA . LEU A 1 318 ? 9.461 -10.289 -8.336 1 97.88 318 LEU A CA 1
ATOM 2534 C C . LEU A 1 318 ? 8.812 -9.617 -9.539 1 97.88 318 LEU A C 1
ATOM 2536 O O . LEU A 1 318 ? 8.695 -10.219 -10.609 1 97.88 318 LEU A O 1
ATOM 2540 N N . TRP A 1 319 ? 8.438 -8.32 -9.391 1 95.88 319 TRP A N 1
ATOM 2541 C CA . TRP A 1 319 ? 7.734 -7.598 -10.445 1 95.88 319 TRP A CA 1
ATOM 2542 C C . TRP A 1 319 ? 8.383 -6.242 -10.695 1 95.88 319 TRP A C 1
ATOM 2544 O O . TRP A 1 319 ? 7.863 -5.207 -10.266 1 95.88 319 TRP A O 1
ATOM 2554 N N . VAL A 1 320 ? 9.367 -6.188 -11.531 1 93.75 320 VAL A N 1
ATOM 2555 C CA . VAL A 1 320 ? 10.172 -4.992 -11.734 1 93.75 320 VAL A CA 1
ATOM 2556 C C . VAL A 1 320 ? 9.352 -3.926 -12.453 1 93.75 320 VAL A C 1
ATOM 2558 O O . VAL A 1 320 ? 9.5 -2.73 -12.18 1 93.75 320 VAL A O 1
ATOM 2561 N N . GLN A 1 321 ? 8.469 -4.355 -13.391 1 91.19 321 GLN A N 1
ATOM 2562 C CA . GLN A 1 321 ? 7.645 -3.365 -14.078 1 91.19 321 GLN A CA 1
ATOM 2563 C C . GLN A 1 321 ? 6.598 -2.771 -13.141 1 91.19 321 GLN A C 1
ATOM 2565 O O . GLN A 1 321 ? 6.477 -1.549 -13.031 1 91.19 321 GLN A O 1
ATOM 2570 N N . ASN A 1 322 ? 5.922 -3.645 -12.406 1 88.06 322 ASN A N 1
ATOM 2571 C CA . ASN A 1 322 ? 4.879 -3.203 -11.484 1 88.06 322 ASN A CA 1
ATOM 2572 C C . ASN A 1 322 ? 5.441 -2.309 -10.383 1 88.06 322 ASN A C 1
ATOM 2574 O O . ASN A 1 322 ? 4.746 -1.421 -9.883 1 88.06 322 ASN A O 1
ATOM 2578 N N . TRP A 1 323 ? 6.664 -2.551 -10.086 1 87.81 323 TRP A N 1
ATOM 2579 C CA . TRP A 1 323 ? 7.266 -1.812 -8.977 1 87.81 323 TRP A CA 1
ATOM 2580 C C . TRP A 1 323 ? 8.078 -0.626 -9.492 1 87.81 323 TRP A C 1
ATOM 2582 O O . TRP A 1 323 ? 8.789 0.026 -8.727 1 87.81 323 TRP A O 1
ATOM 2592 N N . GLY A 1 324 ? 8.102 -0.379 -10.781 1 81.5 324 GLY A N 1
ATOM 2593 C CA . GLY A 1 324 ? 8.594 0.868 -11.344 1 81.5 324 GLY A CA 1
ATOM 2594 C C . GLY A 1 324 ? 10.047 0.798 -11.766 1 81.5 324 GLY A C 1
ATOM 2595 O O . GLY A 1 324 ? 10.672 1.827 -12.023 1 81.5 324 GLY A O 1
ATOM 2596 N N . PHE A 1 325 ? 10.602 -0.376 -11.891 1 88.12 325 PHE A N 1
ATOM 2597 C CA . PHE A 1 325 ? 12.016 -0.497 -12.203 1 88.12 325 PHE A CA 1
ATOM 2598 C C . PHE A 1 325 ? 12.219 -0.901 -13.664 1 88.12 325 PHE A C 1
ATOM 2600 O O . PHE A 1 325 ? 13.344 -1.163 -14.094 1 88.12 325 PHE A O 1
ATOM 2607 N N . TYR A 1 326 ? 11.109 -0.945 -14.445 1 91.25 326 TYR A N 1
ATOM 2608 C CA . TYR A 1 326 ? 11.195 -1.301 -15.859 1 91.25 326 TYR A CA 1
ATOM 2609 C C . TYR A 1 326 ? 10.039 -0.692 -16.641 1 91.25 326 TYR A C 1
ATOM 2611 O O . TYR A 1 326 ? 8.898 -0.697 -16.172 1 91.25 326 TYR A O 1
ATOM 2619 N N . ASP A 1 327 ? 10.352 -0.192 -17.797 1 88.5 327 ASP A N 1
ATOM 2620 C CA . ASP A 1 327 ? 9.367 0.334 -18.734 1 88.5 327 ASP A CA 1
ATOM 2621 C C . ASP A 1 327 ? 9.406 -0.424 -20.062 1 88.5 327 ASP A C 1
ATOM 2623 O O . ASP A 1 327 ? 10.336 -0.256 -20.844 1 88.5 327 ASP A O 1
ATOM 2627 N N . PRO A 1 328 ? 8.344 -1.186 -20.359 1 92.12 328 PRO A N 1
ATOM 2628 C CA . PRO A 1 328 ? 8.359 -1.987 -21.594 1 92.12 328 PRO A CA 1
ATOM 2629 C C . PRO A 1 328 ? 8.289 -1.133 -22.844 1 92.12 328 PRO A C 1
ATOM 2631 O O . PRO A 1 328 ? 8.469 -1.647 -23.953 1 92.12 328 PRO A O 1
ATOM 2634 N N . LEU A 1 329 ? 8.109 0.162 -22.766 1 90.62 329 LEU A N 1
ATOM 2635 C CA . LEU A 1 329 ? 8.047 1.06 -23.906 1 90.62 329 LEU A CA 1
ATOM 2636 C C . LEU A 1 329 ? 9.398 1.718 -24.156 1 90.62 329 LEU A C 1
ATOM 2638 O O . LEU A 1 329 ? 9.594 2.367 -25.188 1 90.62 329 LEU A O 1
ATOM 2642 N N . ASP A 1 330 ? 10.344 1.602 -23.219 1 91.44 330 ASP A N 1
ATOM 2643 C CA . ASP A 1 330 ? 11.688 2.152 -23.328 1 91.44 330 ASP A CA 1
ATOM 2644 C C . ASP A 1 330 ? 12.68 1.095 -23.812 1 91.44 330 ASP A C 1
ATOM 2646 O O . ASP A 1 330 ? 13.055 0.196 -23.062 1 91.44 330 ASP A O 1
ATOM 2650 N N . PRO A 1 331 ? 13.164 1.191 -25.031 1 95.88 331 PRO A N 1
ATOM 2651 C CA . PRO A 1 331 ? 14.016 0.148 -25.609 1 95.88 331 PRO A CA 1
ATOM 2652 C C . PRO A 1 331 ? 15.469 0.245 -25.141 1 95.88 331 PRO A C 1
ATOM 2654 O O . PRO A 1 331 ? 16.297 -0.575 -25.531 1 95.88 331 PRO A O 1
ATOM 2657 N N . THR A 1 332 ? 15.805 1.185 -24.266 1 94.75 332 THR A N 1
ATOM 2658 C CA . THR A 1 332 ? 17.203 1.475 -23.969 1 94.75 332 THR A CA 1
ATOM 2659 C C . THR A 1 332 ? 17.797 0.412 -23.047 1 94.75 332 THR A C 1
ATOM 2661 O O . THR A 1 332 ? 17.078 -0.184 -22.234 1 94.75 332 THR A O 1
ATOM 2664 N N . ASP A 1 333 ? 19.109 0.282 -23.156 1 94.69 333 ASP A N 1
ATOM 2665 C CA . ASP A 1 333 ? 19.828 -0.631 -22.281 1 94.69 333 ASP A CA 1
ATOM 2666 C C . ASP A 1 333 ? 19.75 -0.177 -20.828 1 94.69 333 ASP A C 1
ATOM 2668 O O . ASP A 1 333 ? 19.703 -1.004 -19.906 1 94.69 333 ASP A O 1
ATOM 2672 N N . GLY A 1 334 ? 19.781 1.093 -20.672 1 92.38 334 GLY A N 1
ATOM 2673 C CA . GLY A 1 334 ? 19.703 1.657 -19.344 1 92.38 334 GLY A CA 1
ATOM 2674 C C . GLY A 1 334 ? 18.453 1.234 -18.578 1 92.38 334 GLY A C 1
ATOM 2675 O O . GLY A 1 334 ? 18.516 0.929 -17.391 1 92.38 334 GLY A O 1
ATOM 2676 N N . ASN A 1 335 ? 17.359 1.183 -19.297 1 91.62 335 ASN A N 1
ATOM 2677 C CA . ASN A 1 335 ? 16.094 0.724 -18.734 1 91.62 335 ASN A CA 1
ATOM 2678 C C . ASN A 1 335 ? 16.203 -0.708 -18.219 1 91.62 335 ASN A C 1
ATOM 2680 O O . ASN A 1 335 ? 15.789 -0.995 -17.094 1 91.62 335 ASN A O 1
ATOM 2684 N N . LEU A 1 336 ? 16.766 -1.538 -18.953 1 95 336 LEU A N 1
ATOM 2685 C CA . LEU A 1 336 ? 16.906 -2.947 -18.594 1 95 336 LEU A CA 1
ATOM 2686 C C . LEU A 1 336 ? 17.953 -3.127 -17.484 1 95 336 LEU A C 1
ATOM 2688 O O . LEU A 1 336 ? 17.781 -3.98 -16.609 1 95 336 LEU A O 1
ATOM 2692 N N . THR A 1 337 ? 18.984 -2.354 -17.484 1 94.25 337 THR A N 1
ATOM 2693 C CA . THR A 1 337 ? 20.031 -2.438 -16.484 1 94.25 337 THR A CA 1
ATOM 2694 C C . THR A 1 337 ? 19.484 -2.092 -15.094 1 94.25 337 THR A C 1
ATOM 2696 O O . THR A 1 337 ? 19.875 -2.701 -14.102 1 94.25 337 THR A O 1
ATOM 2699 N N . VAL A 1 338 ? 18.578 -1.143 -15.023 1 89.75 338 VAL A N 1
ATOM 2700 C CA . VAL A 1 338 ? 17.938 -0.785 -13.766 1 89.75 338 VAL A CA 1
ATOM 2701 C C . VAL A 1 338 ? 17.141 -1.978 -13.242 1 89.75 338 VAL A C 1
ATOM 2703 O O . VAL A 1 338 ? 17.234 -2.324 -12.062 1 89.75 338 VAL A O 1
ATOM 2706 N N . ALA A 1 339 ? 16.438 -2.611 -14.086 1 93.81 339 ALA A N 1
ATOM 2707 C CA . ALA A 1 339 ? 15.641 -3.781 -13.719 1 93.81 339 ALA A CA 1
ATOM 2708 C C . ALA A 1 339 ? 16.531 -4.914 -13.211 1 93.81 339 ALA A C 1
ATOM 2710 O O . ALA A 1 339 ? 16.25 -5.527 -12.18 1 93.81 339 ALA A O 1
ATOM 2711 N N . GLU A 1 340 ? 17.594 -5.137 -13.898 1 95.94 340 GLU A N 1
ATOM 2712 C CA . GLU A 1 340 ? 18.531 -6.195 -13.547 1 95.94 340 GLU A CA 1
ATOM 2713 C C . GLU A 1 340 ? 19.172 -5.926 -12.195 1 95.94 340 GLU A C 1
ATOM 2715 O O . GLU A 1 340 ? 19.328 -6.836 -11.375 1 95.94 340 GLU A O 1
ATOM 2720 N N . SER A 1 341 ? 19.562 -4.727 -12 1 92.88 341 SER A N 1
ATOM 2721 C CA . SER A 1 341 ? 20.219 -4.359 -10.742 1 92.88 341 SER A CA 1
ATOM 2722 C C . SER A 1 341 ? 19.281 -4.551 -9.555 1 92.88 341 SER A C 1
ATOM 2724 O O . SER A 1 341 ? 19.688 -5.09 -8.523 1 92.88 341 SER A O 1
ATOM 2726 N N . TYR A 1 342 ? 18.109 -4.105 -9.727 1 92.94 342 TYR A N 1
ATOM 2727 C CA . TYR A 1 342 ? 17.141 -4.312 -8.664 1 92.94 342 TYR A CA 1
ATOM 2728 C C . TYR A 1 342 ? 16.906 -5.797 -8.406 1 92.94 342 TYR A C 1
ATOM 2730 O O . TYR A 1 342 ? 16.875 -6.234 -7.254 1 92.94 342 TYR A O 1
ATOM 2738 N N . ALA A 1 343 ? 16.75 -6.551 -9.445 1 96.38 343 ALA A N 1
ATOM 2739 C CA . ALA A 1 343 ? 16.5 -7.988 -9.328 1 96.38 343 ALA A CA 1
ATOM 2740 C C . ALA A 1 343 ? 17.656 -8.68 -8.594 1 96.38 343 ALA A C 1
ATOM 2742 O O . ALA A 1 343 ? 17.422 -9.547 -7.746 1 96.38 343 A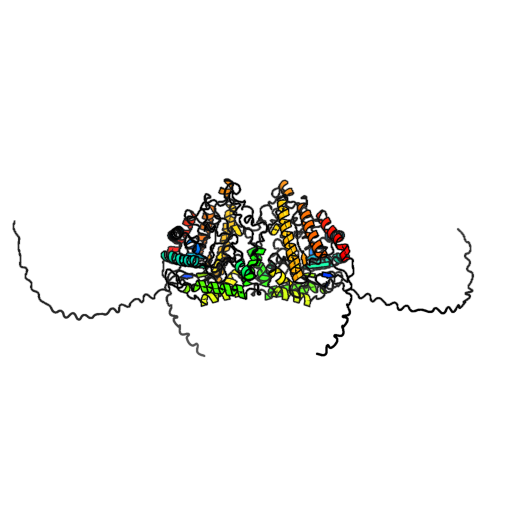LA A O 1
ATOM 2743 N N . ASP A 1 344 ? 18.844 -8.297 -8.906 1 96.25 344 ASP A N 1
ATOM 2744 C CA . ASP A 1 344 ? 20.016 -8.875 -8.25 1 96.25 344 ASP A CA 1
ATOM 2745 C C . ASP A 1 344 ? 19.953 -8.672 -6.738 1 96.25 344 ASP A C 1
ATOM 2747 O O . ASP A 1 344 ? 20.203 -9.609 -5.973 1 96.25 344 ASP A O 1
ATOM 2751 N N . GLN A 1 345 ? 19.656 -7.48 -6.375 1 94.12 345 GLN A N 1
ATOM 2752 C CA . GLN A 1 345 ? 19.594 -7.176 -4.949 1 94.12 345 GLN A CA 1
ATOM 2753 C C . GLN A 1 345 ? 18.438 -7.922 -4.285 1 94.12 345 GLN A C 1
ATOM 2755 O O . GLN A 1 345 ? 18.578 -8.422 -3.168 1 94.12 345 GLN A O 1
ATOM 2760 N N . TYR A 1 346 ? 17.359 -7.973 -4.918 1 96.44 346 TYR A N 1
ATOM 2761 C CA . TYR A 1 346 ? 16.172 -8.68 -4.418 1 96.44 346 TYR A CA 1
ATOM 2762 C C . TYR A 1 346 ? 16.484 -10.148 -4.188 1 96.44 346 TYR A C 1
ATOM 2764 O O . TYR A 1 346 ? 16.156 -10.703 -3.131 1 96.44 346 TYR A O 1
ATOM 2772 N N . LEU A 1 347 ? 17.109 -10.789 -5.148 1 98.31 347 LEU A N 1
ATOM 2773 C CA . LEU A 1 347 ? 17.469 -12.195 -5.047 1 98.31 347 LEU A CA 1
ATOM 2774 C C . LEU A 1 347 ? 18.484 -12.414 -3.93 1 98.31 347 LEU A C 1
ATOM 2776 O O . LEU A 1 347 ? 18.406 -13.406 -3.195 1 98.31 347 LEU A O 1
ATOM 2780 N N . ALA A 1 348 ? 19.422 -11.523 -3.85 1 97.88 348 ALA A N 1
ATOM 2781 C CA . ALA A 1 348 ? 20.406 -11.625 -2.779 1 97.88 348 ALA A CA 1
ATOM 2782 C C . ALA A 1 348 ? 19.75 -11.562 -1.408 1 97.88 348 ALA A C 1
ATOM 2784 O O . ALA A 1 348 ? 20.109 -12.297 -0.493 1 97.88 348 ALA A O 1
ATOM 2785 N N . ASN A 1 349 ? 18.797 -10.695 -1.247 1 96.75 349 ASN A N 1
ATOM 2786 C CA . ASN A 1 349 ? 18.047 -10.578 -0.002 1 96.75 349 ASN A CA 1
ATOM 2787 C C . ASN A 1 349 ? 17.312 -11.875 0.327 1 96.75 349 ASN A C 1
ATOM 2789 O O . ASN A 1 349 ? 17.438 -12.406 1.434 1 96.75 349 ASN A O 1
ATOM 2793 N N . LEU A 1 350 ? 16.578 -12.414 -0.643 1 98.31 350 LEU A N 1
ATOM 2794 C CA . LEU A 1 350 ? 15.828 -13.641 -0.409 1 98.31 350 LEU A CA 1
ATOM 2795 C C . LEU A 1 350 ? 16.766 -14.773 0.012 1 98.31 350 LEU A C 1
ATOM 2797 O O . LEU A 1 350 ? 16.438 -15.539 0.926 1 98.31 350 LEU A O 1
ATOM 2801 N N . SER A 1 351 ? 17.844 -14.844 -0.73 1 98.69 351 SER A N 1
ATOM 2802 C CA . SER A 1 351 ? 18.844 -15.852 -0.395 1 98.69 351 SER A CA 1
ATOM 2803 C C . SER A 1 351 ? 19.281 -15.727 1.059 1 98.69 351 SER A C 1
ATOM 2805 O O . SER A 1 351 ? 19.188 -16.688 1.827 1 98.69 351 SER A O 1
ATOM 2807 N N . SER A 1 352 ? 19.688 -14.555 1.445 1 98.25 352 SER A N 1
ATOM 2808 C CA . SER A 1 352 ? 20.188 -14.305 2.791 1 98.25 352 SER A CA 1
ATOM 2809 C C . SER A 1 352 ? 19.125 -14.602 3.844 1 98.25 352 SER A C 1
ATOM 2811 O O . SER A 1 352 ? 19.406 -15.242 4.855 1 98.25 352 SER A O 1
ATOM 2813 N N . TRP A 1 353 ? 17.922 -14.125 3.627 1 98.5 353 TRP A N 1
ATOM 2814 C CA . TRP A 1 353 ? 16.828 -14.289 4.586 1 98.5 353 TRP A CA 1
ATOM 2815 C C . TRP A 1 353 ? 16.453 -15.758 4.746 1 98.5 353 TRP A C 1
ATOM 2817 O O . TRP A 1 353 ? 16.203 -16.219 5.859 1 98.5 353 TRP A O 1
ATOM 2827 N N . ALA A 1 354 ? 16.422 -16.469 3.639 1 98.75 354 ALA A N 1
ATOM 2828 C CA . ALA A 1 354 ? 16.062 -17.891 3.666 1 98.75 354 ALA A CA 1
ATOM 2829 C C . ALA A 1 354 ? 17.125 -18.719 4.383 1 98.75 354 ALA A C 1
ATOM 2831 O O . ALA A 1 354 ? 16.812 -19.625 5.152 1 98.75 354 ALA A O 1
ATOM 2832 N N . VAL A 1 355 ? 18.375 -18.438 4.133 1 98.62 355 VAL A N 1
ATOM 2833 C CA . VAL A 1 355 ? 19.469 -19.125 4.797 1 98.62 355 VAL A CA 1
ATOM 2834 C C . VAL A 1 355 ? 19.391 -18.906 6.305 1 98.62 355 VAL A C 1
ATOM 2836 O O . VAL A 1 355 ? 19.562 -19.844 7.086 1 98.62 355 VAL A O 1
ATOM 2839 N N . ASP A 1 356 ? 19.062 -17.703 6.723 1 98.25 356 ASP A N 1
ATOM 2840 C CA . ASP A 1 356 ? 18.906 -17.391 8.141 1 98.25 356 ASP A CA 1
ATOM 2841 C C . ASP A 1 356 ? 17.812 -18.234 8.773 1 98.25 356 ASP A C 1
ATOM 2843 O O . ASP A 1 356 ? 17.906 -18.609 9.945 1 98.25 356 ASP A O 1
ATOM 2847 N N . LEU A 1 357 ? 16.781 -18.578 8.023 1 98.44 357 LEU A N 1
ATOM 2848 C CA . LEU A 1 357 ? 15.656 -19.359 8.523 1 98.44 357 LEU A CA 1
ATOM 2849 C C . LEU A 1 357 ? 15.93 -20.859 8.375 1 98.44 357 LEU A C 1
ATOM 2851 O O . LEU A 1 357 ? 15.164 -21.688 8.867 1 98.44 357 LEU A O 1
ATOM 2855 N N . ASN A 1 358 ? 16.984 -21.188 7.641 1 98 358 ASN A N 1
ATOM 2856 C CA . ASN A 1 358 ? 17.312 -22.578 7.301 1 98 358 ASN A CA 1
ATOM 2857 C C . ASN A 1 358 ? 16.156 -23.25 6.559 1 98 358 ASN A C 1
ATOM 2859 O O . ASN A 1 358 ? 15.773 -24.375 6.898 1 98 358 ASN A O 1
ATOM 2863 N N . LYS A 1 359 ? 15.57 -22.562 5.613 1 98.75 359 LYS A N 1
ATOM 2864 C CA . LYS A 1 359 ? 14.508 -23.047 4.742 1 98.75 359 LYS A CA 1
ATOM 2865 C C . LYS A 1 359 ? 14.82 -22.766 3.275 1 98.75 359 LYS A C 1
ATOM 2867 O O . LYS A 1 359 ? 15.422 -21.75 2.949 1 98.75 359 LYS A O 1
ATOM 2872 N N . PRO A 1 360 ? 14.383 -23.703 2.367 1 98.81 360 PRO A N 1
ATOM 2873 C CA . PRO A 1 360 ? 14.5 -23.375 0.942 1 98.81 360 PRO A CA 1
ATOM 2874 C C . PRO A 1 360 ? 13.758 -22.094 0.561 1 98.81 360 PRO A C 1
ATOM 2876 O O . PRO A 1 360 ? 12.797 -21.719 1.234 1 98.81 360 PRO A O 1
ATOM 2879 N N . VAL A 1 361 ? 14.258 -21.484 -0.473 1 98.88 361 VAL A N 1
ATOM 2880 C CA . VAL A 1 361 ? 13.523 -20.359 -1.062 1 98.88 361 VAL A CA 1
ATOM 2881 C C . VAL A 1 361 ? 13.312 -20.609 -2.553 1 98.88 361 VAL A C 1
ATOM 2883 O O . VAL A 1 361 ? 14.211 -21.109 -3.238 1 98.88 361 VAL A O 1
ATOM 2886 N N . VAL A 1 362 ? 12.117 -20.375 -3.021 1 98.94 362 VAL A N 1
ATOM 2887 C CA . VAL A 1 362 ? 11.75 -20.469 -4.43 1 98.94 362 VAL A CA 1
ATOM 2888 C C . VAL A 1 362 ? 11.305 -19.094 -4.934 1 98.94 362 VAL A C 1
ATOM 2890 O O . VAL A 1 362 ? 10.508 -18.422 -4.285 1 98.94 362 VAL A O 1
ATOM 2893 N N . LEU A 1 363 ? 11.906 -18.594 -6.035 1 98.88 363 LEU A N 1
ATOM 2894 C CA . LEU A 1 363 ? 11.273 -17.484 -6.746 1 98.88 363 LEU A CA 1
ATOM 2895 C C . LEU A 1 363 ? 10.031 -17.953 -7.496 1 98.88 363 LEU A C 1
ATOM 2897 O O . LEU A 1 363 ? 10.117 -18.359 -8.664 1 98.88 363 LEU A O 1
ATOM 2901 N N . GLU A 1 364 ? 8.906 -17.797 -6.879 1 98.75 364 GLU A N 1
ATOM 2902 C CA . GLU A 1 364 ? 7.688 -18.469 -7.316 1 98.75 364 GLU A CA 1
ATOM 2903 C C . GLU A 1 364 ? 7.035 -17.719 -8.477 1 98.75 364 GLU A C 1
ATOM 2905 O O . GLU A 1 364 ? 6.258 -18.297 -9.234 1 98.75 364 GLU A O 1
ATOM 2910 N N . GLU A 1 365 ? 7.258 -16.422 -8.523 1 98.81 365 GLU A N 1
ATOM 2911 C CA . GLU A 1 365 ? 6.762 -15.609 -9.633 1 98.81 365 GLU A CA 1
ATOM 2912 C C . GLU A 1 365 ? 7.789 -14.555 -10.047 1 98.81 365 GLU A C 1
ATOM 2914 O O . GLU A 1 365 ? 8.43 -13.938 -9.195 1 98.81 365 GLU A O 1
ATOM 2919 N N . PHE A 1 366 ? 7.969 -14.422 -11.297 1 98.62 366 PHE A N 1
ATOM 2920 C CA . PHE A 1 366 ? 8.609 -13.258 -11.898 1 98.62 366 PHE A CA 1
ATOM 2921 C C . PHE A 1 366 ? 8.242 -13.141 -13.375 1 98.62 366 PHE A C 1
ATOM 2923 O O . PHE A 1 366 ? 7.863 -14.133 -14 1 98.62 366 PHE A O 1
ATOM 2930 N N . GLY A 1 367 ? 8.289 -12.008 -13.891 1 97.94 367 GLY A N 1
ATOM 2931 C CA . GLY A 1 367 ? 7.906 -11.82 -15.281 1 97.94 367 GLY A CA 1
ATOM 2932 C C . GLY A 1 367 ? 8.406 -10.516 -15.867 1 97.94 367 GLY A C 1
ATOM 2933 O O . GLY A 1 367 ? 8.914 -9.656 -15.141 1 97.94 367 GLY A O 1
ATOM 2934 N N . MET A 1 368 ? 8.32 -10.438 -17.156 1 97.94 368 MET A N 1
ATOM 2935 C CA . MET A 1 368 ? 8.609 -9.242 -17.938 1 97.94 368 MET A CA 1
ATOM 2936 C C . MET A 1 368 ? 7.824 -9.234 -19.234 1 97.94 368 MET A C 1
ATOM 2938 O O . MET A 1 368 ? 7.688 -10.273 -19.891 1 97.94 368 MET A O 1
ATOM 2942 N N . ALA A 1 369 ? 7.379 -8.086 -19.625 1 95.81 369 ALA A N 1
ATOM 2943 C CA . ALA A 1 369 ? 6.641 -7.918 -20.875 1 95.81 369 ALA A CA 1
ATOM 2944 C C . ALA A 1 369 ? 7.555 -8.125 -22.078 1 95.81 369 ALA A C 1
ATOM 2946 O O . ALA A 1 369 ? 8.781 -8.062 -21.953 1 95.81 369 ALA A O 1
ATOM 2947 N N . ARG A 1 370 ? 6.883 -8.414 -23.219 1 96.81 370 ARG A N 1
ATOM 2948 C CA . ARG A 1 370 ? 7.609 -8.391 -24.484 1 96.81 370 ARG A CA 1
ATOM 2949 C C . ARG A 1 370 ? 8.078 -6.98 -24.812 1 96.81 370 ARG A C 1
ATOM 2951 O O . ARG A 1 370 ? 7.793 -6.031 -24.078 1 96.81 370 ARG A O 1
ATOM 2958 N N . ASP A 1 371 ? 8.828 -6.918 -25.984 1 97.5 371 ASP A N 1
ATOM 2959 C CA . ASP A 1 371 ? 9.32 -5.629 -26.453 1 97.5 371 ASP A CA 1
ATOM 2960 C C . ASP A 1 371 ? 8.172 -4.762 -26.969 1 97.5 371 ASP A C 1
ATOM 2962 O O . ASP A 1 371 ? 8.117 -4.438 -28.156 1 97.5 371 ASP A O 1
ATOM 2966 N N . ASN A 1 372 ? 7.336 -4.23 -26.109 1 93.44 372 ASN A N 1
ATOM 2967 C CA . ASN A 1 372 ? 6.121 -3.506 -26.469 1 93.44 372 ASN A CA 1
ATOM 2968 C C . ASN A 1 372 ? 6.441 -2.225 -27.234 1 93.44 372 ASN A C 1
ATOM 2970 O O . ASN A 1 372 ? 5.59 -1.689 -27.953 1 93.44 372 ASN A O 1
ATOM 2974 N N . PHE A 1 373 ? 7.695 -1.691 -27.047 1 94.19 373 PHE A N 1
ATOM 2975 C CA . PHE A 1 373 ? 8.102 -0.513 -27.797 1 94.19 373 PHE A CA 1
ATOM 2976 C C . PHE A 1 373 ? 7.973 -0.763 -29.297 1 94.19 373 PHE A C 1
ATOM 2978 O O . PHE A 1 373 ? 7.75 0.17 -30.062 1 94.19 373 PHE A O 1
ATOM 2985 N N . GLN A 1 374 ? 8.07 -2.021 -29.734 1 96.69 374 GLN A N 1
ATOM 2986 C CA . GLN A 1 374 ? 7.898 -2.348 -31.141 1 96.69 374 GLN A CA 1
ATOM 2987 C C . GLN A 1 374 ? 6.445 -2.174 -31.578 1 96.69 374 GLN A C 1
ATOM 2989 O O . GLN A 1 374 ? 6.172 -1.794 -32.719 1 96.69 374 GLN A O 1
ATOM 2994 N N . ASN A 1 375 ? 5.512 -2.564 -30.734 1 92.06 375 ASN A N 1
ATOM 2995 C CA . ASN A 1 375 ? 4.094 -2.41 -31.062 1 92.06 375 ASN A CA 1
ATOM 2996 C C . ASN A 1 375 ? 3.674 -0.944 -31.031 1 92.06 375 ASN A C 1
ATOM 2998 O O . ASN A 1 375 ? 2.779 -0.542 -31.781 1 92.06 375 ASN A O 1
ATOM 3002 N N . VAL A 1 376 ? 4.348 -0.143 -30.188 1 89.19 376 VAL A N 1
ATOM 3003 C CA . VAL A 1 376 ? 4.125 1.298 -30.188 1 89.19 376 VAL A CA 1
ATOM 3004 C C . VAL A 1 376 ? 4.508 1.866 -31.562 1 89.19 376 VAL A C 1
ATOM 3006 O O . VAL A 1 376 ? 3.783 2.697 -32.125 1 89.19 376 VAL A O 1
ATOM 3009 N N . GLU A 1 377 ? 5.582 1.446 -32.094 1 93.5 377 GLU A N 1
ATOM 3010 C CA . GLU A 1 377 ? 6.02 1.881 -33.438 1 93.5 377 GLU A CA 1
ATOM 3011 C C . GLU A 1 377 ? 4.988 1.527 -34.5 1 93.5 377 GLU A C 1
ATOM 3013 O O . GLU A 1 377 ? 4.879 2.215 -35.5 1 93.5 377 GLU A O 1
ATOM 3018 N N . LYS A 1 378 ? 4.266 0.505 -34.25 1 91.31 378 LYS A N 1
ATOM 3019 C CA . LYS A 1 378 ? 3.254 0.052 -35.188 1 91.31 378 LYS A CA 1
ATOM 3020 C C . LYS A 1 378 ? 1.949 0.822 -35.031 1 91.31 378 LYS A C 1
ATOM 3022 O O . LYS A 1 378 ? 1.01 0.645 -35.781 1 91.31 378 LYS A O 1
ATOM 3027 N N . GLY A 1 379 ? 1.835 1.631 -33.938 1 84.69 379 GLY A N 1
ATOM 3028 C CA . GLY A 1 379 ? 0.661 2.469 -33.75 1 84.69 379 GLY A CA 1
ATOM 3029 C C . GLY A 1 379 ? -0.074 2.189 -32.469 1 84.69 379 GLY A C 1
ATOM 3030 O O . GLY A 1 379 ? -1.164 2.719 -32.219 1 84.69 379 GLY A O 1
ATOM 3031 N N . ALA A 1 380 ? 0.503 1.334 -31.641 1 82.75 380 ALA A N 1
ATOM 3032 C CA . ALA A 1 380 ? -0.111 1.064 -30.344 1 82.75 380 ALA A CA 1
ATOM 3033 C C . ALA A 1 380 ? -0.008 2.279 -29.422 1 82.75 380 ALA A C 1
ATOM 3035 O O . ALA A 1 380 ? 0.971 3.027 -29.484 1 82.75 380 ALA A O 1
ATOM 3036 N N . PRO A 1 381 ? -1.007 2.469 -28.594 1 80.38 381 PRO A N 1
ATOM 3037 C CA . PRO A 1 381 ? -2.201 1.641 -28.406 1 80.38 381 PRO A CA 1
ATOM 3038 C C . PRO A 1 381 ? -3.393 2.123 -29.219 1 80.38 381 PRO A C 1
ATOM 3040 O O . PRO A 1 381 ? -4.508 1.631 -29.047 1 80.38 381 PRO A O 1
ATOM 3043 N N . ARG A 1 382 ? -3.221 3.002 -30.125 1 75.12 382 ARG A N 1
ATOM 3044 C CA . ARG A 1 382 ? -4.344 3.637 -30.812 1 75.12 382 ARG A CA 1
ATOM 3045 C C . ARG A 1 382 ? -4.836 2.781 -31.969 1 75.12 382 ARG A C 1
ATOM 3047 O O . ARG A 1 382 ? -6.035 2.521 -32.094 1 75.12 382 ARG A O 1
ATOM 3054 N N . SER A 1 383 ? -3.975 2.295 -32.812 1 79.5 383 SER A N 1
ATOM 3055 C CA . SER A 1 383 ? -4.363 1.576 -34.031 1 79.5 383 SER A CA 1
ATOM 3056 C C . SER A 1 383 ? -3.756 0.178 -34.062 1 79.5 383 SER A C 1
ATOM 3058 O O . SER A 1 383 ? -3.814 -0.508 -35.062 1 79.5 383 SER A O 1
ATOM 3060 N N . PHE A 1 384 ? -3.133 -0.146 -33.031 1 84.56 384 PHE A N 1
ATOM 3061 C CA . PHE A 1 384 ? -2.508 -1.456 -32.906 1 84.56 384 PHE A CA 1
ATOM 3062 C C . PHE A 1 384 ? -2.539 -1.918 -31.438 1 84.56 384 PHE A C 1
ATOM 3064 O O . PHE A 1 384 ? -2.549 -1.096 -30.531 1 84.56 384 PHE A O 1
ATOM 3071 N N . TYR A 1 385 ? -2.557 -3.215 -31.172 1 85.5 385 TYR A N 1
ATOM 3072 C CA . TYR A 1 385 ? -2.631 -3.75 -29.812 1 85.5 385 TYR A CA 1
ATOM 3073 C C . TYR A 1 385 ? -1.268 -3.703 -29.141 1 85.5 385 TYR A C 1
ATOM 3075 O O . TYR A 1 385 ? -0.287 -4.238 -29.656 1 85.5 385 TYR A O 1
ATOM 3083 N N . LEU A 1 386 ? -1.175 -3.148 -27.969 1 86 386 LEU A N 1
ATOM 3084 C CA . LEU A 1 386 ? 0.088 -2.891 -27.281 1 86 386 LEU A CA 1
ATOM 3085 C C . LEU A 1 386 ? 0.808 -4.195 -26.969 1 86 386 LEU A C 1
ATOM 3087 O O . LEU A 1 386 ? 2.039 -4.258 -27.016 1 86 386 LEU A O 1
ATOM 3091 N N . TYR A 1 387 ? -0.011 -5.246 -26.703 1 89.81 387 TYR A N 1
ATOM 3092 C CA . TYR A 1 387 ? 0.582 -6.496 -26.234 1 89.81 387 TYR A CA 1
ATOM 3093 C C . TYR A 1 387 ? 0.496 -7.574 -27.312 1 89.81 387 TYR A C 1
ATOM 3095 O O . TYR A 1 387 ? 0.421 -8.766 -27 1 89.81 387 TYR A O 1
ATOM 3103 N N . ASP A 1 388 ? 0.52 -7.105 -28.484 1 90.75 388 ASP A N 1
ATOM 3104 C CA . ASP A 1 388 ? 0.5 -8.023 -29.609 1 90.75 388 ASP A CA 1
ATOM 3105 C C . ASP A 1 388 ? 1.691 -8.984 -29.562 1 90.75 388 ASP A C 1
ATOM 3107 O O . ASP A 1 388 ? 2.809 -8.57 -29.234 1 90.75 388 ASP A O 1
ATOM 3111 N N . ALA A 1 389 ? 1.399 -10.234 -30.031 1 94.31 389 ALA A N 1
ATOM 3112 C CA . ALA A 1 389 ? 2.365 -11.32 -29.906 1 94.31 389 ALA A CA 1
ATOM 3113 C C . ALA A 1 389 ? 3.502 -11.164 -30.906 1 94.31 389 ALA A C 1
ATOM 3115 O O . ALA A 1 389 ? 4.508 -11.875 -30.828 1 94.31 389 ALA A O 1
ATOM 3116 N N . SER A 1 390 ? 3.42 -10.234 -31.812 1 94.88 390 SER A N 1
ATOM 3117 C CA . SER A 1 390 ? 4.426 -10.094 -32.875 1 94.88 390 SER A CA 1
ATOM 3118 C C . SER A 1 390 ? 5.672 -9.383 -32.344 1 94.88 390 SER A C 1
ATOM 3120 O O . SER A 1 390 ? 6.719 -9.398 -33 1 94.88 390 SER A O 1
ATOM 3122 N N . ALA A 1 391 ? 5.531 -8.68 -31.172 1 96.25 391 ALA A N 1
ATOM 3123 C CA . ALA A 1 391 ? 6.727 -8.086 -30.562 1 96.25 391 ALA A CA 1
ATOM 3124 C C . ALA A 1 391 ? 7.727 -9.164 -30.156 1 96.25 391 ALA A C 1
ATOM 3126 O O . ALA A 1 391 ? 7.336 -10.242 -29.703 1 96.25 391 ALA A O 1
ATOM 3127 N N . THR A 1 392 ? 9.008 -8.859 -30.297 1 98.19 392 THR A N 1
ATOM 3128 C CA . THR A 1 392 ? 10.055 -9.797 -29.875 1 98.19 392 THR A CA 1
ATOM 3129 C C . THR A 1 392 ? 10.18 -9.82 -28.359 1 98.19 392 THR A C 1
ATOM 3131 O O . THR A 1 392 ? 9.453 -9.109 -27.656 1 98.19 392 THR A O 1
ATOM 3134 N N . THR A 1 393 ? 11.055 -10.688 -27.828 1 98.5 393 THR A N 1
ATOM 3135 C CA . THR A 1 393 ? 11.211 -10.852 -26.391 1 98.5 393 THR A CA 1
ATOM 3136 C C . THR A 1 393 ? 12.641 -10.547 -25.953 1 98.5 393 THR A C 1
ATOM 3138 O O . THR A 1 393 ? 13.156 -11.141 -25.016 1 98.5 393 THR A O 1
ATOM 3141 N N . THR A 1 394 ? 13.344 -9.672 -26.578 1 98.44 394 THR A N 1
ATOM 3142 C CA . THR A 1 394 ? 14.773 -9.484 -26.344 1 98.44 394 THR A CA 1
ATOM 3143 C C . THR A 1 394 ? 15.039 -9.055 -24.906 1 98.44 394 THR A C 1
ATOM 3145 O O . THR A 1 394 ? 15.922 -9.602 -24.25 1 98.44 394 THR A O 1
ATOM 3148 N N . HIS A 1 395 ? 14.312 -8.031 -24.391 1 98.5 395 HIS A N 1
ATOM 3149 C CA . HIS A 1 395 ? 14.484 -7.629 -23 1 98.5 395 HIS A CA 1
ATOM 3150 C C . HIS A 1 395 ? 14.117 -8.758 -22.047 1 98.5 395 HIS A C 1
ATOM 3152 O O . HIS A 1 395 ? 14.828 -9.016 -21.078 1 98.5 395 HIS A O 1
ATOM 3158 N N . LYS A 1 396 ? 13.039 -9.422 -22.344 1 98.56 396 LYS A N 1
ATOM 3159 C CA . LYS A 1 396 ? 12.578 -10.547 -21.531 1 98.56 396 LYS A CA 1
ATOM 3160 C C . LYS A 1 396 ? 13.641 -11.648 -21.469 1 98.56 396 LYS A C 1
ATOM 3162 O O . LYS A 1 396 ? 13.938 -12.172 -20.406 1 98.56 396 LYS A O 1
ATOM 3167 N N . ASP A 1 397 ? 14.195 -11.969 -22.609 1 98.75 397 ASP A N 1
ATOM 3168 C CA . ASP A 1 397 ? 15.195 -13.031 -22.688 1 98.75 397 ASP A CA 1
ATOM 3169 C C . ASP A 1 397 ? 16.406 -12.703 -21.828 1 98.75 397 ASP A C 1
ATOM 3171 O O . ASP A 1 397 ? 16.891 -13.547 -21.062 1 98.75 397 ASP A O 1
ATOM 3175 N N . ARG A 1 398 ? 16.875 -11.531 -21.984 1 98.44 398 ARG A N 1
ATOM 3176 C CA . ARG A 1 398 ? 18.031 -11.125 -21.188 1 98.44 398 ARG A CA 1
ATOM 3177 C C . ARG A 1 398 ? 17.719 -11.141 -19.703 1 98.44 398 ARG A C 1
ATOM 3179 O O . ARG A 1 398 ? 18.5 -11.641 -18.906 1 98.44 398 ARG A O 1
ATOM 3186 N N . TYR A 1 399 ? 16.641 -10.57 -19.344 1 98.62 399 TYR A N 1
ATOM 3187 C CA . TYR A 1 399 ? 16.219 -10.5 -17.953 1 98.62 399 TYR A CA 1
ATOM 3188 C C . TYR A 1 399 ? 16.047 -11.891 -17.375 1 98.62 399 TYR A C 1
ATOM 3190 O O . TYR A 1 399 ? 16.547 -12.188 -16.281 1 98.62 399 TYR A O 1
ATOM 3198 N N . PHE A 1 400 ? 15.344 -12.805 -18.047 1 98.81 400 PHE A N 1
ATOM 3199 C CA . PHE A 1 400 ? 15.125 -14.172 -17.594 1 98.81 400 PHE A CA 1
ATOM 3200 C C . PHE A 1 400 ? 16.453 -14.914 -17.453 1 98.81 400 PHE A C 1
ATOM 3202 O O . PHE A 1 400 ? 16.656 -15.633 -16.469 1 98.81 400 PHE A O 1
ATOM 3209 N N . SER A 1 401 ? 17.25 -14.758 -18.453 1 98.69 401 SER A N 1
ATOM 3210 C CA . SER A 1 401 ? 18.562 -15.406 -18.375 1 98.69 401 SER A CA 1
ATOM 3211 C C . SER A 1 401 ? 19.312 -14.984 -17.125 1 98.69 401 SER A C 1
ATOM 3213 O O . SER A 1 401 ? 19.891 -15.82 -16.422 1 98.69 401 SER A O 1
ATOM 3215 N N . ARG A 1 402 ? 19.281 -13.727 -16.875 1 98.25 402 ARG A N 1
ATOM 3216 C CA . ARG A 1 402 ? 19.984 -13.203 -15.703 1 98.25 402 ARG A CA 1
ATOM 3217 C C . ARG A 1 402 ? 19.422 -13.781 -14.414 1 98.25 402 ARG A C 1
ATOM 3219 O O . ARG A 1 402 ? 20.156 -14.289 -13.57 1 98.25 402 ARG A O 1
ATOM 3226 N N . ILE A 1 403 ? 18.156 -13.695 -14.258 1 98.69 403 ILE A N 1
ATOM 3227 C CA . ILE A 1 403 ? 17.469 -14.125 -13.039 1 98.69 403 ILE A CA 1
ATOM 3228 C C . ILE A 1 403 ? 17.688 -15.625 -12.828 1 98.69 403 ILE A C 1
ATOM 3230 O O . ILE A 1 403 ? 18.125 -16.047 -11.75 1 98.69 403 ILE A O 1
ATOM 3234 N N . ILE A 1 404 ? 17.469 -16.406 -13.805 1 98.81 404 ILE A N 1
ATOM 3235 C CA . ILE A 1 404 ? 17.531 -17.859 -13.695 1 98.81 404 ILE A CA 1
ATOM 3236 C C . ILE A 1 404 ? 18.984 -18.297 -13.445 1 98.81 404 ILE A C 1
ATOM 3238 O O . ILE A 1 404 ? 19.234 -19.156 -12.594 1 98.81 404 ILE A O 1
ATOM 3242 N N . ASN A 1 405 ? 19.922 -17.656 -14.133 1 98.56 405 ASN A N 1
ATOM 3243 C CA . ASN A 1 405 ? 21.312 -18 -13.906 1 98.56 405 ASN A CA 1
ATOM 3244 C C . ASN A 1 405 ? 21.734 -17.703 -12.469 1 98.56 405 ASN A C 1
ATOM 3246 O O . ASN A 1 405 ? 22.469 -18.484 -11.859 1 98.56 405 ASN A O 1
ATOM 3250 N N . LYS A 1 406 ? 21.281 -16.594 -11.992 1 98.62 406 LYS A N 1
ATOM 3251 C CA . LYS A 1 406 ? 21.641 -16.219 -10.633 1 98.62 406 LYS A CA 1
ATOM 3252 C C . LYS A 1 406 ? 21.047 -17.188 -9.617 1 98.62 406 LYS A C 1
ATOM 3254 O O . LYS A 1 406 ? 21.719 -17.578 -8.664 1 98.62 406 LYS A O 1
ATOM 3259 N N . VAL A 1 407 ? 19.859 -17.562 -9.797 1 98.75 407 VAL A N 1
ATOM 3260 C CA . VAL A 1 407 ? 19.203 -18.5 -8.898 1 98.75 407 VAL A CA 1
ATOM 3261 C C . VAL A 1 407 ? 19.922 -19.844 -8.953 1 98.75 407 VAL A C 1
ATOM 3263 O O . VAL A 1 407 ? 20.141 -20.484 -7.918 1 98.75 407 VAL A O 1
ATOM 3266 N N . VAL A 1 408 ? 20.266 -20.297 -10.141 1 98.62 408 VAL A N 1
ATOM 3267 C CA . VAL A 1 408 ? 21 -21.562 -10.297 1 98.62 408 VAL A CA 1
ATOM 3268 C C . VAL A 1 408 ? 22.344 -21.469 -9.57 1 98.62 408 VAL A C 1
ATOM 3270 O O . VAL A 1 408 ? 22.75 -22.406 -8.906 1 98.62 408 VAL A O 1
ATOM 3273 N N . GLU A 1 409 ? 22.984 -20.312 -9.711 1 98.19 409 GLU A N 1
ATOM 3274 C CA . GLU A 1 409 ? 24.25 -20.109 -9.016 1 98.19 409 GLU A CA 1
ATOM 3275 C C . GLU A 1 409 ? 24.062 -20.203 -7.504 1 98.19 409 GLU A C 1
ATOM 3277 O O . GLU A 1 409 ? 24.859 -20.859 -6.816 1 98.19 409 GLU A O 1
ATOM 3282 N N . TYR A 1 410 ? 23.062 -19.531 -6.992 1 98.44 410 TYR A N 1
ATOM 3283 C CA . TYR A 1 410 ? 22.766 -19.609 -5.562 1 98.44 410 TYR A CA 1
ATOM 3284 C C . TYR A 1 410 ? 22.5 -21.062 -5.145 1 98.44 410 TYR A C 1
ATOM 3286 O O . TYR A 1 410 ? 22.938 -21.484 -4.078 1 98.44 410 TYR A O 1
ATOM 3294 N N . PHE A 1 411 ? 21.812 -21.844 -5.953 1 98.06 411 PHE A N 1
ATOM 3295 C CA . PHE A 1 411 ? 21.516 -23.25 -5.688 1 98.06 411 PHE A CA 1
ATOM 3296 C C . PHE A 1 411 ? 22.797 -24.062 -5.598 1 98.06 411 PHE A C 1
ATOM 3298 O O . PHE A 1 411 ? 23.016 -24.797 -4.633 1 98.06 411 PHE A O 1
ATOM 3305 N N . LYS A 1 412 ? 23.641 -23.875 -6.562 1 96.69 412 LYS A N 1
ATOM 3306 C CA . LYS A 1 412 ? 24.891 -24.625 -6.617 1 96.69 412 LYS A CA 1
ATOM 3307 C C . LYS A 1 412 ? 25.781 -24.281 -5.422 1 96.69 412 LYS A C 1
ATOM 3309 O O . LYS A 1 412 ? 26.547 -25.141 -4.953 1 96.69 412 LYS A O 1
ATOM 3314 N N . GLN A 1 413 ? 25.594 -23.094 -4.879 1 96.81 413 GLN A N 1
ATOM 3315 C CA . GLN A 1 413 ? 26.422 -22.641 -3.766 1 96.81 413 GLN A CA 1
ATOM 3316 C C . GLN A 1 413 ? 25.781 -23 -2.426 1 96.81 413 GLN A C 1
ATOM 3318 O O . GLN A 1 413 ? 26.359 -22.734 -1.369 1 96.81 413 GLN A O 1
ATOM 3323 N N . GLY A 1 414 ? 24.641 -23.594 -2.48 1 95.88 414 GLY A N 1
ATOM 3324 C CA . GLY A 1 414 ? 23.938 -23.906 -1.25 1 95.88 414 GLY A CA 1
ATOM 3325 C C . GLY A 1 414 ? 23.422 -22.688 -0.521 1 95.88 414 GLY A C 1
ATOM 3326 O O . GLY A 1 414 ? 23.406 -22.641 0.71 1 95.88 414 GLY A O 1
ATOM 3327 N N . LYS A 1 415 ? 23.031 -21.672 -1.253 1 97.5 415 LYS A N 1
ATOM 3328 C CA . LYS A 1 415 ? 22.609 -20.391 -0.671 1 97.5 415 LYS A CA 1
ATOM 3329 C C . LYS A 1 415 ? 21.094 -20.234 -0.75 1 97.5 415 LYS A C 1
ATOM 3331 O O . LYS A 1 415 ? 20.609 -19.188 -1.176 1 97.5 415 LYS A O 1
ATOM 3336 N N . GLY A 1 416 ? 20.375 -21.25 -0.473 1 97.81 416 GLY A N 1
ATOM 3337 C CA . GLY A 1 416 ? 18.969 -21.188 -0.135 1 97.81 416 GLY A CA 1
ATOM 3338 C C . GLY A 1 416 ? 18.047 -21.422 -1.327 1 97.81 416 GLY A C 1
ATOM 3339 O O . GLY A 1 416 ? 17.047 -22.125 -1.218 1 97.81 416 GLY A O 1
ATOM 3340 N N . PHE A 1 417 ? 18.344 -20.906 -2.525 1 98.69 417 PHE A N 1
ATOM 3341 C CA . PHE A 1 417 ? 17.453 -20.969 -3.674 1 98.69 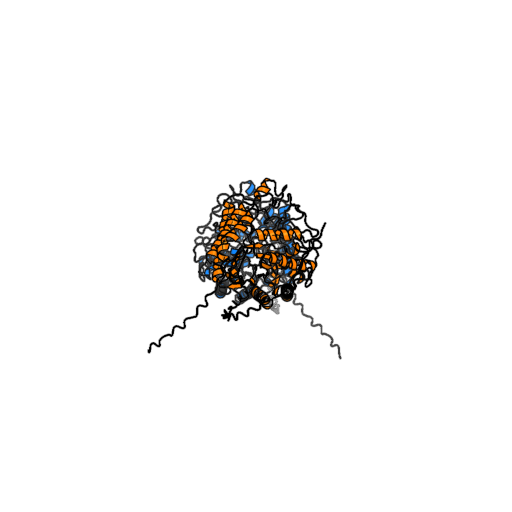417 PHE A CA 1
ATOM 3342 C C . PHE A 1 417 ? 17.297 -22.391 -4.164 1 98.69 417 PHE A C 1
ATOM 3344 O O . PHE A 1 417 ? 18.281 -23.141 -4.246 1 98.69 417 PHE A O 1
ATOM 3351 N N . GLN A 1 418 ? 16.047 -22.797 -4.523 1 98.69 418 GLN A N 1
ATOM 3352 C CA . GLN A 1 418 ? 15.734 -24.141 -4.965 1 98.69 418 GLN A CA 1
ATOM 3353 C C . GLN A 1 418 ? 14.891 -24.125 -6.23 1 98.69 418 GLN A C 1
ATOM 3355 O O . GLN A 1 418 ? 14.32 -25.156 -6.617 1 98.69 418 GLN A O 1
ATOM 3360 N N . GLY A 1 419 ? 14.727 -23.047 -6.883 1 98.75 419 GLY A N 1
ATOM 3361 C CA . GLY A 1 419 ? 13.992 -23.062 -8.141 1 98.75 419 GLY A CA 1
ATOM 3362 C C . GLY A 1 419 ? 13.414 -21.703 -8.516 1 98.75 419 GLY A C 1
ATOM 3363 O O . GLY A 1 419 ? 13.461 -20.766 -7.715 1 98.75 419 GLY A O 1
ATOM 3364 N N . THR A 1 420 ? 12.914 -21.562 -9.719 1 98.75 420 THR A N 1
ATOM 3365 C CA . THR A 1 420 ? 12.242 -20.391 -10.25 1 98.75 420 THR A CA 1
ATOM 3366 C C . THR A 1 420 ? 10.938 -20.781 -10.938 1 98.75 420 THR A C 1
ATOM 3368 O O . THR A 1 420 ? 10.836 -21.875 -11.516 1 98.75 420 THR A O 1
ATOM 3371 N N . GLY A 1 421 ? 9.953 -19.906 -10.836 1 98.75 421 GLY A N 1
ATOM 3372 C CA . GLY A 1 421 ? 8.672 -20.094 -11.5 1 98.75 421 GLY A CA 1
ATOM 3373 C C . GLY A 1 421 ? 8.242 -18.875 -12.312 1 98.75 421 GLY A C 1
ATOM 3374 O O . GLY A 1 421 ? 7.582 -17.984 -11.789 1 98.75 421 GLY A O 1
ATOM 3375 N N . PRO A 1 422 ? 8.57 -18.844 -13.57 1 98.56 422 PRO A N 1
ATOM 3376 C CA . PRO A 1 422 ? 8.141 -17.734 -14.43 1 98.56 422 PRO A CA 1
ATOM 3377 C C . PRO A 1 422 ? 6.625 -17.578 -14.461 1 98.56 422 PRO A C 1
ATOM 3379 O O . PRO A 1 422 ? 5.891 -18.562 -14.445 1 98.56 422 PRO A O 1
ATOM 3382 N N . TRP A 1 423 ? 6.18 -16.297 -14.352 1 98.06 423 TRP A N 1
ATOM 3383 C CA . TRP A 1 423 ? 4.785 -15.914 -14.57 1 98.06 423 TRP A CA 1
ATOM 3384 C C . TRP A 1 423 ? 4.59 -15.352 -15.969 1 98.06 423 TRP A C 1
ATOM 3386 O O . TRP A 1 423 ? 5.16 -14.312 -16.312 1 98.06 423 TRP A O 1
ATOM 3396 N N . SER A 1 424 ? 3.59 -15.984 -16.828 1 97 424 SER A N 1
ATOM 3397 C CA . SER A 1 424 ? 3.07 -17.344 -16.719 1 97 424 SER A CA 1
ATOM 3398 C C . SER A 1 424 ? 2.867 -17.969 -18.094 1 97 424 SER A C 1
ATOM 3400 O O . SER A 1 424 ? 3.039 -17.297 -19.109 1 97 424 SER A O 1
ATOM 3402 N N . TYR A 1 425 ? 2.637 -19.203 -18.156 1 98.5 425 TYR A N 1
ATOM 3403 C CA . TYR A 1 425 ? 2.641 -19.938 -19.406 1 98.5 425 TYR A CA 1
ATOM 3404 C C . TYR A 1 425 ? 1.336 -19.719 -20.172 1 98.5 425 TYR A C 1
ATOM 3406 O O . TYR A 1 425 ? 0.254 -20 -19.656 1 98.5 425 TYR A O 1
ATOM 3414 N N . GLY A 1 426 ? 1.422 -19.141 -21.375 1 96.81 426 GLY A N 1
ATOM 3415 C CA . GLY A 1 426 ? 0.289 -19 -22.281 1 96.81 426 GLY A CA 1
ATOM 3416 C C . GLY A 1 426 ? 0.261 -20.031 -23.391 1 96.81 426 GLY A C 1
ATOM 3417 O O . GLY A 1 426 ? -0.735 -20.156 -24.109 1 96.81 426 GLY A O 1
ATOM 3418 N N . GLY A 1 427 ? 1.343 -20.75 -23.562 1 97.69 427 GLY A N 1
ATOM 3419 C CA . GLY A 1 427 ? 1.422 -21.859 -24.5 1 97.69 427 GLY A CA 1
ATOM 3420 C C . GLY A 1 427 ? 1.126 -21.469 -25.922 1 97.69 427 GLY A C 1
ATOM 3421 O O . GLY A 1 427 ? 1.753 -20.547 -26.469 1 97.69 427 GLY A O 1
ATOM 3422 N N . ILE A 1 428 ? 0.115 -22.109 -26.516 1 97.19 428 ILE A N 1
ATOM 3423 C CA . ILE A 1 428 ? -0.153 -21.938 -27.938 1 97.19 428 ILE A CA 1
ATOM 3424 C C . ILE A 1 428 ? -1.181 -20.828 -28.141 1 97.19 428 ILE A C 1
ATOM 3426 O O . ILE A 1 428 ? -1.484 -20.469 -29.281 1 97.19 428 ILE A O 1
ATOM 3430 N N . TRP A 1 429 ? -1.74 -20.266 -27.062 1 95 429 TRP A N 1
ATOM 3431 C CA . TRP A 1 429 ? -2.721 -19.188 -27.156 1 95 429 TRP A CA 1
ATOM 3432 C C . TRP A 1 429 ? -2.059 -17.891 -27.609 1 95 429 TRP A C 1
ATOM 3434 O O . TRP A 1 429 ? -0.892 -17.641 -27.297 1 95 429 TRP A O 1
ATOM 3444 N N . ARG A 1 430 ? -2.816 -17.094 -28.375 1 94.12 430 ARG A N 1
ATOM 3445 C CA . ARG A 1 430 ? -2.404 -15.758 -28.797 1 94.12 430 ARG A CA 1
ATOM 3446 C C . ARG A 1 430 ? -3.533 -14.75 -28.625 1 94.12 430 ARG A C 1
ATOM 3448 O O . ARG A 1 430 ? -4.707 -15.125 -28.609 1 94.12 430 ARG A O 1
ATOM 3455 N N . PRO A 1 431 ? -3.143 -13.422 -28.453 1 88.19 431 PRO A N 1
ATOM 3456 C CA . PRO A 1 431 ? -4.172 -12.398 -28.25 1 88.19 431 PRO A CA 1
ATOM 3457 C C . PRO A 1 431 ? -5.211 -12.375 -29.359 1 88.19 431 PRO A C 1
ATOM 3459 O O . PRO A 1 431 ? -6.328 -11.891 -29.156 1 88.19 431 PRO A O 1
ATOM 3462 N N . THR A 1 432 ? -4.941 -12.914 -30.516 1 84.56 432 THR A N 1
ATOM 3463 C CA . THR A 1 432 ? -5.852 -12.914 -31.656 1 84.56 432 THR A CA 1
ATOM 3464 C C . THR A 1 432 ? -6.844 -14.07 -31.547 1 84.56 432 THR A C 1
ATOM 3466 O O . THR A 1 432 ? -7.824 -14.125 -32.312 1 84.56 432 THR A O 1
ATOM 3469 N N . ASP A 1 433 ? -6.59 -14.945 -30.641 1 87.75 433 ASP A N 1
ATOM 3470 C CA . ASP A 1 433 ? -7.477 -16.094 -30.516 1 87.75 433 ASP A CA 1
ATOM 3471 C C . ASP A 1 433 ? -8.812 -15.703 -29.906 1 87.75 433 ASP A C 1
ATOM 3473 O O . ASP A 1 433 ? -8.875 -14.797 -29.062 1 87.75 433 ASP A O 1
ATOM 3477 N N . ARG A 1 434 ? -9.836 -16.391 -30.25 1 83.94 434 ARG A N 1
ATOM 3478 C CA . ARG A 1 434 ? -11.18 -16.125 -29.734 1 83.94 434 ARG A CA 1
ATOM 3479 C C . ARG A 1 434 ? -11.312 -16.547 -28.281 1 83.94 434 ARG A C 1
ATOM 3481 O O . ARG A 1 434 ? -10.742 -17.578 -27.875 1 83.94 434 ARG A O 1
ATOM 3488 N N . ARG A 1 435 ? -12.094 -15.812 -27.609 1 86.56 435 ARG A N 1
ATOM 3489 C CA . ARG A 1 435 ? -12.461 -16.188 -26.25 1 86.56 435 ARG A CA 1
ATOM 3490 C C . ARG A 1 435 ? -13.547 -17.25 -26.25 1 86.56 435 ARG A C 1
ATOM 3492 O O . ARG A 1 435 ? -14.289 -17.406 -27.219 1 86.56 435 ARG A O 1
ATOM 3499 N N . ASN A 1 436 ? -13.586 -18.062 -25.188 1 89.81 436 ASN A N 1
ATOM 3500 C CA . ASN A 1 436 ? -14.609 -19.078 -25.094 1 89.81 436 ASN A CA 1
ATOM 3501 C C . ASN A 1 436 ? -15.969 -18.484 -24.719 1 89.81 436 ASN A C 1
ATOM 3503 O O . ASN A 1 436 ? -16.125 -17.266 -24.672 1 89.81 436 ASN A O 1
ATOM 3507 N N . SER A 1 437 ? -16.984 -19.359 -24.516 1 88.31 437 SER A N 1
ATOM 3508 C CA . SER A 1 437 ? -18.359 -18.922 -24.281 1 88.31 437 SER A CA 1
ATOM 3509 C C . SER A 1 437 ? -18.5 -18.219 -22.938 1 88.31 437 SER A C 1
ATOM 3511 O O . SER A 1 437 ? -19.516 -17.562 -22.672 1 88.31 437 SER A O 1
ATOM 3513 N N . PHE A 1 438 ? -17.5 -18.281 -22.094 1 90.44 438 PHE A N 1
ATOM 3514 C CA . PHE A 1 438 ? -17.5 -17.609 -20.812 1 90.44 438 PHE A CA 1
ATOM 3515 C C . PHE A 1 438 ? -16.641 -16.344 -20.859 1 90.44 438 PHE A C 1
ATOM 3517 O O . PHE A 1 438 ? -16.344 -15.75 -19.812 1 90.44 438 PHE A O 1
ATOM 3524 N N . GLY A 1 439 ? -16.141 -16.016 -22 1 84.38 439 GLY A N 1
ATOM 3525 C CA . GLY A 1 439 ? -15.344 -14.805 -22.203 1 84.38 439 GLY A CA 1
ATOM 3526 C C . GLY A 1 439 ? -13.898 -14.961 -21.781 1 84.38 439 GLY A C 1
ATOM 3527 O O . GLY A 1 439 ? -13.195 -13.969 -21.578 1 84.38 439 GLY A O 1
ATOM 3528 N N . GLN A 1 440 ? -13.484 -16.219 -21.625 1 88.81 440 GLN A N 1
ATOM 3529 C CA . GLN A 1 440 ? -12.133 -16.469 -21.141 1 88.81 440 GLN A CA 1
ATOM 3530 C C . GLN A 1 440 ? -11.195 -16.875 -22.266 1 88.81 440 GLN A C 1
ATOM 3532 O O . GLN A 1 440 ? -11.594 -17.594 -23.188 1 88.81 440 GLN A O 1
ATOM 3537 N N . SER A 1 441 ? -9.984 -16.359 -22.234 1 85.38 441 SER A N 1
ATOM 3538 C CA . SER A 1 441 ? -8.93 -16.734 -23.172 1 85.38 441 SER A CA 1
ATOM 3539 C C . SER A 1 441 ? -7.996 -17.766 -22.562 1 85.38 441 SER A C 1
ATOM 3541 O O . SER A 1 441 ? -7.305 -18.484 -23.281 1 85.38 441 SER A O 1
ATOM 3543 N N . TRP A 1 442 ? -7.996 -17.906 -21.312 1 93 442 TRP A N 1
ATOM 3544 C CA . TRP A 1 442 ? -7.016 -18.656 -20.531 1 93 442 TRP A CA 1
ATOM 3545 C C . TRP A 1 442 ? -5.598 -18.312 -20.969 1 93 442 TRP A C 1
ATOM 3547 O O . TRP A 1 442 ? -4.793 -19.203 -21.25 1 93 442 TRP A O 1
ATOM 3557 N N . ALA A 1 443 ? -5.344 -17.016 -21.234 1 92.56 443 ALA A N 1
ATOM 3558 C CA . ALA A 1 443 ? -4 -16.469 -21.422 1 92.56 443 ALA A CA 1
ATOM 3559 C C . ALA A 1 443 ? -3.127 -16.719 -20.203 1 92.56 443 ALA A C 1
ATOM 3561 O O . ALA A 1 443 ? -3.625 -17.109 -19.141 1 92.56 443 ALA A O 1
ATOM 3562 N N . GLY A 1 444 ? -1.816 -16.594 -20.438 1 95.5 444 GLY A N 1
ATOM 3563 C CA . GLY A 1 444 ? -0.955 -16.594 -19.266 1 95.5 444 GLY A CA 1
ATOM 3564 C C . GLY A 1 444 ? -1.297 -15.508 -18.266 1 95.5 444 GLY A C 1
ATOM 3565 O O . GLY A 1 444 ? -1.107 -15.68 -17.062 1 95.5 444 GLY A O 1
ATOM 3566 N N . ASP A 1 445 ? -1.833 -14.453 -18.734 1 93.88 445 ASP A N 1
ATOM 3567 C CA . ASP A 1 445 ? -2.293 -13.344 -17.906 1 93.88 445 ASP A CA 1
ATOM 3568 C C . ASP A 1 445 ? -3.709 -13.594 -17.391 1 93.88 445 ASP A C 1
ATOM 3570 O O . ASP A 1 445 ? -4.641 -13.766 -18.172 1 93.88 445 ASP A O 1
ATOM 3574 N N . PRO A 1 446 ? -3.916 -13.594 -16.078 1 94.06 446 PRO A N 1
ATOM 3575 C CA . PRO A 1 446 ? -5.289 -13.719 -15.578 1 94.06 446 PRO A CA 1
ATOM 3576 C C . PRO A 1 446 ? -6.16 -12.516 -15.953 1 94.06 446 PRO A C 1
ATOM 3578 O O . PRO A 1 446 ? -5.652 -11.516 -16.469 1 94.06 446 PRO A O 1
ATOM 3581 N N . PRO A 1 447 ? -7.43 -12.594 -15.727 1 88.38 447 PRO A N 1
ATOM 3582 C CA . PRO A 1 447 ? -8.391 -11.656 -16.312 1 88.38 447 PRO A CA 1
ATOM 3583 C C . PRO A 1 447 ? -8.117 -10.203 -15.922 1 88.38 447 PRO A C 1
ATOM 3585 O O . PRO A 1 447 ? -8.461 -9.289 -16.656 1 88.38 447 PRO A O 1
ATOM 3588 N N . HIS A 1 448 ? -7.504 -9.93 -14.82 1 86.5 448 HIS A N 1
ATOM 3589 C CA . HIS A 1 448 ? -7.277 -8.539 -14.438 1 86.5 448 HIS A CA 1
ATOM 3590 C C . HIS A 1 448 ? -6.059 -7.961 -15.148 1 86.5 448 HIS A C 1
ATOM 3592 O O . HIS A 1 448 ? -5.766 -6.77 -15.023 1 86.5 448 HIS A O 1
ATOM 3598 N N . GLU A 1 449 ? -5.297 -8.781 -15.852 1 87.81 449 GLU A N 1
ATOM 3599 C CA . GLU A 1 449 ? -4.164 -8.367 -16.672 1 87.81 449 GLU A CA 1
ATOM 3600 C C . GLU A 1 449 ? -4.531 -8.375 -18.156 1 87.81 449 GLU A C 1
ATOM 3602 O O . GLU A 1 449 ? -5.25 -9.266 -18.625 1 87.81 449 GLU A O 1
ATOM 3607 N N . ALA A 1 450 ? -3.986 -7.422 -18.906 1 85.31 450 ALA A N 1
ATOM 3608 C CA . ALA A 1 450 ? -4.172 -7.469 -20.344 1 85.31 450 ALA A CA 1
ATOM 3609 C C . ALA A 1 450 ? -3.57 -8.734 -20.938 1 85.31 450 ALA A C 1
ATOM 3611 O O . ALA A 1 450 ? -2.43 -9.094 -20.641 1 85.31 450 ALA A O 1
ATOM 3612 N N . PRO A 1 451 ? -4.344 -9.414 -21.781 1 87.31 451 PRO A N 1
ATOM 3613 C CA . PRO A 1 451 ? -3.787 -10.633 -22.375 1 87.31 451 PRO A CA 1
ATOM 3614 C C . PRO A 1 451 ? -2.537 -10.359 -23.203 1 87.31 451 PRO A C 1
ATOM 3616 O O . PRO A 1 451 ? -2.561 -9.516 -24.109 1 87.31 451 PRO A O 1
ATOM 3619 N N . GLY A 1 452 ? -1.534 -11.055 -22.891 1 91.12 452 GLY A N 1
ATOM 3620 C CA . GLY A 1 452 ? -0.275 -10.891 -23.609 1 91.12 452 GLY A CA 1
ATOM 3621 C C . GLY A 1 452 ? 0.731 -10.047 -22.844 1 91.12 452 GLY A C 1
ATOM 3622 O O . GLY A 1 452 ? 1.883 -9.914 -23.266 1 91.12 452 GLY A O 1
ATOM 3623 N N . TRP A 1 453 ? 0.348 -9.523 -21.688 1 91.5 453 TRP A N 1
ATOM 3624 C CA . TRP A 1 453 ? 1.223 -8.656 -20.906 1 91.5 453 TRP A CA 1
ATOM 3625 C C . TRP A 1 453 ? 2.471 -9.414 -20.453 1 91.5 453 TRP A C 1
ATOM 3627 O O . TRP A 1 453 ? 3.578 -9.109 -20.906 1 91.5 453 TRP A O 1
ATOM 3637 N N . TYR A 1 454 ? 2.348 -10.469 -19.734 1 95.44 454 TYR A N 1
ATOM 3638 C CA . TYR A 1 454 ? 3.496 -11.227 -19.234 1 95.44 454 TYR A CA 1
ATOM 3639 C C . TYR A 1 454 ? 3.52 -12.633 -19.828 1 95.44 454 TYR A C 1
ATOM 3641 O O . TYR A 1 454 ? 4.406 -13.43 -19.516 1 95.44 454 TYR A O 1
ATOM 3649 N N . ASP A 1 455 ? 2.746 -12.883 -20.766 1 95.31 455 ASP A N 1
ATOM 3650 C CA . ASP A 1 455 ? 2.574 -14.211 -21.344 1 95.31 455 ASP A CA 1
ATOM 3651 C C . ASP A 1 455 ? 3.906 -14.773 -21.844 1 95.31 455 ASP A C 1
ATOM 3653 O O . ASP A 1 455 ? 4.699 -14.055 -22.453 1 95.31 455 ASP A O 1
ATOM 3657 N N . LEU A 1 456 ? 4.105 -16.047 -21.484 1 98 456 LEU A N 1
ATOM 3658 C CA . LEU A 1 456 ? 5.156 -16.844 -22.109 1 98 456 LEU A CA 1
ATOM 3659 C C . LEU A 1 456 ? 4.566 -17.812 -23.141 1 98 456 LEU A C 1
ATOM 3661 O O . LEU A 1 456 ? 3.904 -18.781 -22.781 1 98 456 LEU A O 1
ATOM 3665 N N . TYR A 1 457 ? 4.898 -17.594 -24.422 1 98.06 457 TYR A N 1
ATOM 3666 C CA . TYR A 1 457 ? 4.363 -18.438 -25.5 1 98.06 457 TYR A CA 1
ATOM 3667 C C . TYR A 1 457 ? 5.281 -19.625 -25.766 1 98.06 457 TYR A C 1
ATOM 3669 O O . TYR A 1 457 ? 6.477 -19.562 -25.469 1 98.06 457 TYR A O 1
ATOM 3677 N N . ASP A 1 458 ? 4.707 -20.672 -26.344 1 98 458 ASP A N 1
ATOM 3678 C CA . ASP A 1 458 ? 5.418 -21.906 -26.656 1 98 458 ASP A CA 1
ATOM 3679 C C . ASP A 1 458 ? 6.578 -21.641 -27.609 1 98 458 ASP A C 1
ATOM 3681 O O . ASP A 1 458 ? 7.59 -22.344 -27.578 1 98 458 ASP A O 1
ATOM 3685 N N . THR A 1 459 ? 6.488 -20.609 -28.406 1 97.44 459 THR A N 1
ATOM 3686 C CA . THR A 1 459 ? 7.477 -20.344 -29.438 1 97.44 459 THR A CA 1
ATOM 3687 C C . THR A 1 459 ? 8.5 -19.312 -28.969 1 97.44 459 THR A C 1
ATOM 3689 O O . THR A 1 459 ? 9.445 -19 -29.688 1 97.44 459 THR A O 1
ATOM 3692 N N . ASP A 1 460 ? 8.297 -18.766 -27.781 1 98.25 460 ASP A N 1
ATOM 3693 C CA . ASP A 1 460 ? 9.211 -17.734 -27.297 1 98.25 460 ASP A CA 1
ATOM 3694 C C . ASP A 1 460 ? 10.609 -18.312 -27.094 1 98.25 460 ASP A C 1
ATOM 3696 O O . ASP A 1 460 ? 10.781 -19.375 -26.5 1 98.25 460 ASP A O 1
ATOM 3700 N N . PRO A 1 461 ? 11.664 -17.547 -27.578 1 98.25 461 PRO A N 1
ATOM 3701 C CA . PRO A 1 461 ? 13.031 -17.953 -27.234 1 98.25 461 PRO A CA 1
ATOM 3702 C C . PRO A 1 461 ? 13.258 -18.078 -25.734 1 98.25 461 PRO A C 1
ATOM 3704 O O . PRO A 1 461 ? 14.141 -18.828 -25.297 1 98.25 461 PRO A O 1
ATOM 3707 N N . THR A 1 462 ? 12.469 -17.375 -24.984 1 98.31 462 THR A N 1
ATOM 3708 C CA . THR A 1 462 ? 12.562 -17.406 -23.531 1 98.31 462 THR A CA 1
ATOM 3709 C C . THR A 1 462 ? 12.445 -18.844 -23.016 1 98.31 462 THR A C 1
ATOM 3711 O O . THR A 1 462 ? 13.047 -19.188 -22 1 98.31 462 THR A O 1
ATOM 3714 N N . MET A 1 463 ? 11.68 -19.719 -23.703 1 98.31 463 MET A N 1
ATOM 3715 C CA . MET A 1 463 ? 11.477 -21.094 -23.266 1 98.31 463 MET A CA 1
ATOM 3716 C C . MET A 1 463 ? 12.773 -21.891 -23.375 1 98.31 463 MET A C 1
ATOM 3718 O O . MET A 1 463 ? 12.969 -22.859 -22.641 1 98.31 463 MET A O 1
ATOM 3722 N N . LYS A 1 464 ? 13.68 -21.469 -24.203 1 98.31 464 LYS A N 1
ATOM 3723 C CA . LYS A 1 464 ? 14.992 -22.109 -24.266 1 98.31 464 LYS A CA 1
ATOM 3724 C C . LYS A 1 464 ? 15.805 -21.828 -23.016 1 98.31 464 LYS A C 1
ATOM 3726 O O . LYS A 1 464 ? 16.625 -22.641 -22.609 1 98.31 464 LYS A O 1
ATOM 3731 N N . ILE A 1 465 ? 15.586 -20.656 -22.453 1 98.62 465 ILE A N 1
ATOM 3732 C CA . ILE A 1 465 ? 16.266 -20.297 -21.219 1 98.62 465 ILE A CA 1
ATOM 3733 C C . ILE A 1 465 ? 15.789 -21.203 -20.078 1 98.62 465 ILE A C 1
ATOM 3735 O O . ILE A 1 465 ? 16.594 -21.656 -19.266 1 98.62 465 ILE A O 1
ATOM 3739 N N . VAL A 1 466 ? 14.531 -21.5 -20.047 1 98.38 466 VAL A N 1
ATOM 3740 C CA . VAL A 1 466 ? 13.953 -22.422 -19.078 1 98.38 466 VAL A CA 1
ATOM 3741 C C . VAL A 1 466 ? 14.547 -23.812 -19.266 1 98.38 466 VAL A C 1
ATOM 3743 O O . VAL A 1 466 ? 14.922 -24.469 -18.297 1 98.38 466 VAL A O 1
ATOM 3746 N N . SER A 1 467 ? 14.656 -24.234 -20.531 1 98.12 467 SER A N 1
ATOM 3747 C CA . SER A 1 467 ? 15.25 -25.531 -20.844 1 98.12 467 SER A CA 1
ATOM 3748 C C . SER A 1 467 ? 16.688 -25.609 -20.359 1 98.12 467 SER A C 1
ATOM 3750 O O . SER A 1 467 ? 17.125 -26.625 -19.828 1 98.12 467 SER A O 1
ATOM 3752 N N . LYS A 1 468 ? 17.406 -24.562 -20.609 1 98.25 468 LYS A N 1
ATOM 3753 C CA . LYS A 1 468 ? 18.812 -24.531 -20.203 1 98.25 468 LYS A CA 1
ATOM 3754 C C . LYS A 1 468 ? 18.938 -24.656 -18.688 1 98.25 468 LYS A C 1
ATOM 3756 O O . LYS A 1 468 ? 19.875 -25.266 -18.188 1 98.25 468 LYS A O 1
ATOM 3761 N N . GLN A 1 469 ? 18.031 -24 -17.938 1 98.25 469 GLN A N 1
ATOM 3762 C CA . GLN A 1 469 ? 18.016 -24.141 -16.484 1 98.25 469 GLN A CA 1
ATOM 3763 C C . GLN A 1 469 ? 17.984 -25.609 -16.078 1 98.25 469 GLN A C 1
ATOM 3765 O O . GLN A 1 469 ? 18.75 -26.031 -15.203 1 98.25 469 GLN A O 1
ATOM 3770 N N . ALA A 1 470 ? 17.078 -26.375 -16.688 1 97.44 470 ALA A N 1
ATOM 3771 C CA . ALA A 1 470 ? 16.938 -27.812 -16.391 1 97.44 470 ALA A CA 1
ATOM 3772 C C . ALA A 1 470 ? 18.234 -28.547 -16.641 1 97.44 470 ALA A C 1
ATOM 3774 O O . ALA A 1 470 ? 18.656 -29.391 -15.844 1 97.44 470 ALA A O 1
ATOM 3775 N N . GLU A 1 471 ? 18.906 -28.203 -17.703 1 96.88 471 GLU A N 1
ATOM 3776 C CA . GLU A 1 471 ? 20.172 -28.828 -18.062 1 96.88 471 GLU A CA 1
ATOM 3777 C C . GLU A 1 471 ? 21.266 -28.469 -17.078 1 96.88 471 GLU A C 1
ATOM 3779 O O . GLU A 1 471 ? 22.078 -29.312 -16.688 1 96.88 471 GLU A O 1
ATOM 3784 N N . ASP A 1 472 ? 21.25 -27.234 -16.672 1 96.56 472 ASP A N 1
ATOM 3785 C CA . ASP A 1 472 ? 22.312 -26.719 -15.836 1 96.56 472 ASP A CA 1
ATOM 3786 C C . ASP A 1 472 ? 22.297 -27.359 -14.453 1 96.56 472 ASP A C 1
ATOM 3788 O O . ASP A 1 472 ? 23.328 -27.422 -13.781 1 96.56 472 ASP A O 1
ATOM 3792 N N . VAL A 1 473 ? 21.156 -27.828 -14.055 1 95.75 473 VAL A N 1
ATOM 3793 C CA . VAL A 1 473 ? 21.078 -28.344 -12.695 1 95.75 473 VAL A CA 1
ATOM 3794 C C . VAL A 1 473 ? 21.047 -29.875 -12.719 1 95.75 473 VAL A C 1
ATOM 3796 O O . VAL A 1 473 ? 21.031 -30.516 -11.672 1 95.75 473 VAL A O 1
ATOM 3799 N N . LYS A 1 474 ? 21.047 -30.484 -13.859 1 91 474 LYS A N 1
ATOM 3800 C CA . LYS A 1 474 ? 20.859 -31.906 -14.039 1 91 474 LYS A CA 1
ATOM 3801 C C . LYS A 1 474 ? 21.938 -32.719 -13.312 1 91 474 LYS A C 1
ATOM 3803 O O . LYS A 1 474 ? 21.656 -33.75 -12.727 1 91 474 LYS A O 1
ATOM 3808 N N . SER A 1 475 ? 23.156 -32.25 -13.336 1 84.62 475 SER A N 1
ATOM 3809 C CA . SER A 1 475 ? 24.266 -32.969 -12.719 1 84.62 475 SER A CA 1
ATOM 3810 C C . SER A 1 475 ? 24.078 -33.062 -11.211 1 84.62 475 SER A C 1
ATOM 3812 O O . SER A 1 475 ? 24.516 -34.062 -10.586 1 84.62 475 SER A O 1
ATOM 3814 N N . ILE A 1 476 ? 23.469 -32.125 -10.617 1 84.25 476 ILE A N 1
ATOM 3815 C CA . ILE A 1 476 ? 23.281 -32.094 -9.172 1 84.25 476 ILE A CA 1
ATOM 3816 C C . ILE A 1 476 ? 22.031 -32.875 -8.797 1 84.25 476 ILE A C 1
ATOM 3818 O O . ILE A 1 476 ? 22.016 -33.562 -7.773 1 84.25 476 ILE A O 1
ATOM 3822 N N . THR A 1 477 ? 21.062 -32.906 -9.547 1 83.25 477 THR A N 1
ATOM 3823 C CA . THR A 1 477 ? 19.766 -33.5 -9.203 1 83.25 477 THR A CA 1
ATOM 3824 C C . THR A 1 477 ? 19.719 -34.969 -9.586 1 83.25 477 THR A C 1
ATOM 3826 O O . THR A 1 477 ? 18.797 -35.688 -9.195 1 83.25 477 THR A O 1
ATOM 3829 N N . SER A 1 478 ? 20.656 -35.469 -10.273 1 77.44 478 SER A N 1
ATOM 3830 C CA . SER A 1 478 ? 20.672 -36.844 -10.719 1 77.44 478 SER A CA 1
ATOM 3831 C C . SER A 1 478 ? 21.328 -37.75 -9.68 1 77.44 478 SER A C 1
ATOM 3833 O O . SER A 1 478 ? 21.156 -38.969 -9.719 1 77.44 478 SER A O 1
ATOM 3835 N N . GLY A 1 479 ? 21.953 -37.188 -8.664 1 73 479 GLY A N 1
ATOM 3836 C CA . GLY A 1 479 ? 22.641 -38 -7.66 1 73 479 GLY A CA 1
ATOM 3837 C C . GLY A 1 479 ? 21.75 -38.344 -6.469 1 73 479 GLY A C 1
ATOM 3838 O O . GLY A 1 479 ? 20.781 -37.625 -6.191 1 73 479 GLY A O 1
ATOM 3839 N N . CYS A 1 480 ? 21.844 -39.625 -5.961 1 76.38 480 CYS A N 1
ATOM 3840 C CA . CYS A 1 480 ? 21.172 -40 -4.734 1 76.38 480 CYS A CA 1
ATOM 3841 C C . CYS A 1 480 ? 22.062 -39.781 -3.521 1 76.38 480 CYS A C 1
ATOM 3843 O O . CYS A 1 480 ? 23.188 -40.312 -3.479 1 76.38 480 CYS A O 1
ATOM 3845 N N . TYR A 1 481 ? 21.703 -38.875 -2.574 1 62.59 481 TYR A N 1
ATOM 3846 C CA . TYR A 1 481 ? 22.453 -38.531 -1.374 1 62.59 481 TYR A CA 1
ATOM 3847 C C . TYR A 1 481 ? 22 -39.375 -0.183 1 62.59 481 TYR A C 1
ATOM 3849 O O . TYR A 1 481 ? 20.812 -39.375 0.156 1 62.59 481 TYR A O 1
ATOM 3857 N N . VAL A 1 482 ? 22.641 -40.469 0.184 1 60.19 482 VAL A N 1
ATOM 3858 C CA . VAL A 1 482 ? 22.328 -41.281 1.344 1 60.19 482 VAL A CA 1
ATOM 3859 C C . VAL A 1 482 ? 23.109 -40.781 2.559 1 60.19 482 VAL A C 1
ATOM 3861 O O . VAL A 1 482 ? 24.312 -40.531 2.473 1 60.19 482 VAL A O 1
ATOM 3864 N N . GLU A 1 483 ? 22.516 -40.094 3.566 1 51.31 483 GLU A N 1
ATOM 3865 C CA . GLU A 1 483 ? 23.188 -39.719 4.805 1 51.31 483 GLU A CA 1
ATOM 3866 C C . GLU A 1 483 ? 23.953 -40.875 5.41 1 51.31 483 GLU A C 1
ATOM 3868 O O . GLU A 1 483 ? 23.422 -41.969 5.559 1 51.31 483 GLU A O 1
ATOM 3873 N N . LYS A 1 484 ? 25.141 -40.844 5.426 1 44.41 484 LYS A N 1
ATOM 3874 C CA . LYS A 1 484 ? 25.906 -41.781 6.254 1 44.41 484 LYS A CA 1
ATOM 3875 C C . LYS A 1 484 ? 25.531 -41.656 7.723 1 44.41 484 LYS A C 1
ATOM 3877 O O . LYS A 1 484 ? 25.375 -40.562 8.234 1 44.41 484 LYS A O 1
ATOM 3882 N N . ASP A 1 485 ? 24.719 -42.656 8.289 1 40.25 485 ASP A N 1
ATOM 3883 C CA . ASP A 1 485 ? 24.609 -42.75 9.742 1 40.25 485 ASP A CA 1
ATOM 3884 C C . ASP A 1 485 ? 25.969 -42.5 10.406 1 40.25 485 ASP A C 1
ATOM 3886 O O . ASP A 1 485 ? 26.891 -43.281 10.25 1 40.25 485 ASP A O 1
ATOM 3890 N N . HIS A 1 486 ? 26.406 -41.406 10.477 1 34.09 486 HIS A N 1
ATOM 3891 C CA . HIS A 1 486 ? 27.562 -41.312 11.359 1 34.09 486 HIS A CA 1
ATOM 3892 C C . HIS A 1 486 ? 27.219 -41.812 12.766 1 34.09 486 HIS A C 1
ATOM 3894 O O . HIS A 1 486 ? 26.25 -41.344 13.375 1 34.09 486 HIS A O 1
ATOM 3900 N N . LYS A 1 487 ? 27.484 -43.062 13.047 1 34.84 487 LYS A N 1
ATOM 3901 C CA . LYS A 1 487 ? 27.641 -43.531 14.414 1 34.84 487 LYS A CA 1
ATOM 3902 C C . LYS A 1 487 ? 28.422 -42.531 15.258 1 34.84 487 LYS A C 1
ATOM 3904 O O . LYS A 1 487 ? 29.516 -42.125 14.891 1 34.84 487 LYS A O 1
ATOM 3909 N N . LEU A 1 488 ? 27.656 -41.625 16.125 1 30.89 488 LEU A N 1
ATOM 3910 C CA . LEU A 1 488 ? 28.25 -40.969 17.281 1 30.89 488 LEU A CA 1
ATOM 3911 C C . LEU A 1 488 ? 29.219 -41.906 18 1 30.89 488 LEU A C 1
ATOM 3913 O O . LEU A 1 488 ? 28.844 -43 18.438 1 30.89 488 LEU A O 1
ATOM 3917 N N . LYS A 1 489 ? 30.344 -42.094 17.562 1 32.59 489 LYS A N 1
ATOM 3918 C CA . LYS A 1 489 ? 31.328 -42.625 18.5 1 32.59 489 LYS A CA 1
ATOM 3919 C C . LYS A 1 489 ? 31.297 -41.906 19.828 1 32.59 489 LYS A C 1
ATOM 3921 O O . LYS A 1 489 ? 31.438 -40.656 19.859 1 32.59 489 LYS A O 1
ATOM 3926 N N . SER A 1 490 ? 30.422 -42.344 20.844 1 29.92 490 SER A N 1
ATOM 3927 C CA . SER A 1 490 ? 30.453 -42.062 22.281 1 29.92 490 SER A CA 1
ATOM 3928 C C . SER A 1 490 ? 31.891 -41.969 22.797 1 29.92 490 SER A C 1
ATOM 3930 O O . SER A 1 490 ? 32.625 -42.969 22.797 1 29.92 490 SER A O 1
ATOM 3932 N N . SER A 1 491 ? 32.625 -41.031 22.359 1 27.83 491 SER A N 1
ATOM 3933 C CA . SER A 1 491 ? 33.875 -40.875 23.062 1 27.83 491 SER A CA 1
ATOM 3934 C C . SER A 1 491 ? 33.656 -40.75 24.578 1 27.83 491 SER A C 1
ATOM 3936 O O . SER A 1 491 ? 32.781 -40 25.016 1 27.83 491 SER A O 1
ATOM 3938 N N . ALA A 1 492 ? 33.875 -41.844 25.312 1 29.97 492 ALA A N 1
ATOM 3939 C CA . ALA A 1 492 ? 34.031 -42.062 26.75 1 29.97 492 ALA A CA 1
ATOM 3940 C C . ALA A 1 492 ? 34.812 -40.938 27.406 1 29.97 492 ALA A C 1
ATOM 3942 O O . ALA A 1 492 ? 35.969 -40.688 27.016 1 29.97 492 ALA A O 1
ATOM 3943 N N . THR A 1 493 ? 34.156 -39.688 27.703 1 28.8 493 THR A N 1
ATOM 3944 C CA . THR A 1 493 ? 34.688 -38.719 28.656 1 28.8 493 THR A CA 1
ATOM 3945 C C . THR A 1 493 ? 35.312 -39.406 29.844 1 28.8 493 THR A C 1
ATOM 3947 O O . THR A 1 493 ? 34.719 -40.312 30.453 1 28.8 493 THR A O 1
ATOM 3950 N N . SER A 1 494 ? 36.625 -39.625 29.812 1 26.73 494 SER A N 1
ATOM 3951 C CA . SER A 1 494 ? 37.469 -39.938 30.953 1 26.73 494 SER A CA 1
ATOM 3952 C C . SER A 1 494 ? 37.125 -39.125 32.188 1 26.73 494 SER A C 1
ATOM 3954 O O . SER A 1 494 ? 36.812 -37.906 32.062 1 26.73 494 SER A O 1
ATOM 3956 N N . LYS A 1 495 ? 36.562 -39.688 33.25 1 26.17 495 LYS A N 1
ATOM 3957 C CA . LYS A 1 495 ? 36.219 -39.344 34.625 1 26.17 495 LYS A CA 1
ATOM 3958 C C . LYS A 1 495 ? 37.344 -38.531 35.281 1 26.17 495 LYS A C 1
ATOM 3960 O O . LYS A 1 495 ? 38.469 -39 35.375 1 26.17 495 LYS A O 1
ATOM 3965 N N . PHE A 1 496 ? 37.5 -37.219 34.906 1 23.59 496 PHE A N 1
ATOM 3966 C CA . PHE A 1 496 ? 38.25 -36.469 35.906 1 23.59 496 PHE A CA 1
ATOM 3967 C C . PHE A 1 496 ? 37.719 -36.781 37.312 1 23.59 496 PHE A C 1
ATOM 3969 O O . PHE A 1 496 ? 36.5 -36.656 37.562 1 23.59 496 PHE A O 1
ATOM 3976 N N . ARG A 1 497 ? 38.375 -37.656 38.062 1 27.59 497 ARG A N 1
ATOM 3977 C CA . ARG A 1 497 ? 38.438 -37.938 39.5 1 27.59 497 ARG A CA 1
ATOM 3978 C C . ARG A 1 497 ? 38.438 -36.656 40.312 1 27.59 497 ARG A C 1
ATOM 3980 O O . ARG A 1 497 ? 39.062 -35.656 39.906 1 27.59 497 ARG A O 1
ATOM 3987 N N . LEU A 1 498 ? 37.594 -36.562 41.375 1 23.75 498 LEU A N 1
ATOM 3988 C CA . LEU A 1 498 ? 37.719 -35.625 42.5 1 23.75 498 LEU A CA 1
ATOM 3989 C C . LEU A 1 498 ? 39.188 -35.594 42.969 1 23.75 498 LEU A C 1
ATOM 3991 O O . LEU A 1 498 ? 39.844 -36.625 43.062 1 23.75 498 LEU A O 1
ATOM 3995 N N . MET B 1 1 ? 4.113 92.625 30.062 1 17.55 1 MET B N 1
ATOM 3996 C CA . MET B 1 1 ? 4.496 92.125 31.375 1 17.55 1 MET B CA 1
ATOM 3997 C C . MET B 1 1 ? 3.268 91.75 32.188 1 17.55 1 MET B C 1
ATOM 3999 O O . MET B 1 1 ? 3.227 90.688 32.781 1 17.55 1 MET B O 1
ATOM 4003 N N . PHE B 1 2 ? 2.504 92.688 32.781 1 16.23 2 PHE B N 1
ATOM 4004 C CA . PHE B 1 2 ? 2.404 92.812 34.219 1 16.23 2 PHE B CA 1
ATOM 4005 C C . PHE B 1 2 ? 1.363 91.812 34.781 1 16.23 2 PHE B C 1
ATOM 4007 O O . PHE B 1 2 ? 0.552 91.312 34 1 16.23 2 PHE B O 1
ATOM 4014 N N . LYS B 1 3 ? 0.591 92.375 35.844 1 15.65 3 LYS B N 1
ATOM 4015 C CA . LYS B 1 3 ? 0.529 92.312 37.281 1 15.65 3 LYS B CA 1
ATOM 4016 C C . LYS B 1 3 ? -0.759 91.688 37.75 1 15.65 3 LYS B C 1
ATOM 4018 O O . LYS B 1 3 ? -0.9 91.375 38.938 1 15.65 3 LYS B O 1
ATOM 4023 N N . LEU B 1 4 ? -1.844 92 37 1 18.77 4 LEU B N 1
ATOM 4024 C CA . LEU B 1 4 ? -3.041 92.25 37.781 1 18.77 4 LEU B CA 1
ATOM 4025 C C . LEU B 1 4 ? -3.459 91.062 38.594 1 18.77 4 LEU B C 1
ATOM 4027 O O . LEU B 1 4 ? -3.428 89.938 38.094 1 18.77 4 LEU B O 1
ATOM 4031 N N . ILE B 1 5 ? -3.852 91.25 39.781 1 19.05 5 ILE B N 1
ATOM 4032 C CA . ILE B 1 5 ? -3.965 90.875 41.188 1 19.05 5 ILE B CA 1
ATOM 4033 C C . ILE B 1 5 ? -5.184 89.938 41.375 1 19.05 5 ILE B C 1
ATOM 4035 O O . ILE B 1 5 ? -6.312 90.375 41.094 1 19.05 5 ILE B O 1
ATOM 4039 N N . PHE B 1 6 ? -5.109 88.562 41.562 1 18.48 6 PHE B N 1
ATOM 4040 C CA . PHE B 1 6 ? -5.832 87.312 41.5 1 18.48 6 PHE B CA 1
ATOM 4041 C C . PHE B 1 6 ? -6.664 87.125 42.75 1 18.48 6 PHE B C 1
ATOM 4043 O O . PHE B 1 6 ? -7.176 86 43 1 18.48 6 PHE B O 1
ATOM 4050 N N . SER B 1 7 ? -7 88.375 43.375 1 17.5 7 SER B N 1
ATOM 4051 C CA . SER B 1 7 ? -7.125 88 44.781 1 17.5 7 SER B CA 1
ATOM 4052 C C . SER B 1 7 ? -8.242 87 45 1 17.5 7 SER B C 1
ATOM 4054 O O . SER B 1 7 ? -9.18 86.938 44.219 1 17.5 7 SER B O 1
ATOM 4056 N N . SER B 1 8 ? -8.383 86.312 46.25 1 17.61 8 SER B N 1
ATOM 4057 C CA . SER B 1 8 ? -8.5 85.062 46.938 1 17.61 8 SER B CA 1
ATOM 4058 C C . SER B 1 8 ? -9.922 84.812 47.438 1 17.61 8 SER B C 1
ATOM 4060 O O . SER B 1 8 ? -10.32 83.688 47.688 1 17.61 8 SER B O 1
ATOM 4062 N N . LEU B 1 9 ? -10.82 85.875 47.594 1 18.97 9 LEU B N 1
ATOM 4063 C CA . LEU B 1 9 ? -11.328 85.75 48.938 1 18.97 9 LEU B CA 1
ATOM 4064 C C . LEU B 1 9 ? -12.211 84.5 49.062 1 18.97 9 LEU B C 1
ATOM 4066 O O . LEU B 1 9 ? -12.781 84.062 48.062 1 18.97 9 LEU B O 1
ATOM 4070 N N . LEU B 1 10 ? -12.93 84.25 50.281 1 18.8 10 LEU B N 1
ATOM 4071 C CA . LEU B 1 10 ? -13.164 83.375 51.375 1 18.8 10 LEU B CA 1
ATOM 4072 C C . LEU B 1 10 ? -14.422 82.562 51.156 1 18.8 10 LEU B C 1
ATOM 4074 O O . LEU B 1 10 ? -15.305 82.938 50.375 1 18.8 10 LEU B O 1
ATOM 4078 N N . LEU B 1 11 ? -14.898 81.812 52.188 1 18.36 11 LEU B N 1
ATOM 4079 C CA . LEU B 1 11 ? -15.086 80.438 52.75 1 18.36 11 LEU B CA 1
ATOM 4080 C C . LEU B 1 11 ? -16.547 80.062 52.656 1 18.36 11 LEU B C 1
ATOM 4082 O O . LEU B 1 11 ? -16.844 78.875 52.344 1 18.36 11 LEU B O 1
ATOM 4086 N N . ILE B 1 12 ? -17.641 80.938 52.969 1 22.38 12 ILE B N 1
ATOM 4087 C CA . ILE B 1 12 ? -18.469 80.438 54.031 1 22.38 12 ILE B CA 1
ATOM 4088 C C . ILE B 1 12 ? -19.422 79.375 53.469 1 22.38 12 ILE B C 1
ATOM 4090 O O . ILE B 1 12 ? -20.188 79.625 52.531 1 22.38 12 ILE B O 1
ATOM 4094 N N . LEU B 1 13 ? -19.141 78 53.688 1 19.23 13 LEU B N 1
ATOM 4095 C CA . LEU B 1 13 ? -19.609 76.688 53.281 1 19.23 13 LEU B CA 1
ATOM 4096 C C . LEU B 1 13 ? -20.969 76.375 53.906 1 19.23 13 LEU B C 1
ATOM 4098 O O . LEU B 1 13 ? -21.094 76.25 55.125 1 19.23 13 LEU B O 1
ATOM 4102 N N . ALA B 1 14 ? -22 77.25 53.688 1 23.33 14 ALA B N 1
ATOM 4103 C CA . ALA B 1 14 ? -23.281 76.938 54.344 1 23.33 14 ALA B CA 1
ATOM 4104 C C . ALA B 1 14 ? -23.734 75.5 54.031 1 23.33 14 ALA B C 1
ATOM 4106 O O . ALA B 1 14 ? -23.812 75.125 52.875 1 23.33 14 ALA B O 1
ATOM 4107 N N . SER B 1 15 ? -23.469 74.562 55 1 20.95 15 SER B N 1
ATOM 4108 C CA . SER B 1 15 ? -23.688 73.125 55.125 1 20.95 15 SER B CA 1
ATOM 4109 C C . SER B 1 15 ? -25.172 72.75 55 1 20.95 15 SER B C 1
ATOM 4111 O O . SER B 1 15 ? -25.953 73.062 55.906 1 20.95 15 SER B O 1
ATOM 4113 N N . ILE B 1 16 ? -25.906 73.25 54.094 1 23.88 16 ILE B N 1
ATOM 4114 C CA . ILE B 1 16 ? -27.312 72.875 54.156 1 23.88 16 ILE B CA 1
ATOM 4115 C C . ILE B 1 16 ? -27.422 71.375 54.094 1 23.88 16 ILE B C 1
ATOM 4117 O O . ILE B 1 16 ? -26.891 70.75 53.156 1 23.88 16 ILE B O 1
ATOM 4121 N N . SER B 1 17 ? -27.547 70.688 55.281 1 22.33 17 SER B N 1
ATOM 4122 C CA . SER B 1 17 ? -27.688 69.25 55.594 1 22.33 17 SER B CA 1
ATOM 4123 C C . SER B 1 17 ? -28.938 68.688 54.938 1 22.33 17 SER B C 1
ATOM 4125 O O . SER B 1 17 ? -30.062 69 55.312 1 22.33 17 SER B O 1
ATOM 4127 N N . VAL B 1 18 ? -29.234 68.875 53.688 1 25.89 18 VAL B N 1
ATOM 4128 C CA . VAL B 1 18 ? -30.484 68.25 53.25 1 25.89 18 VAL B CA 1
ATOM 4129 C C . VAL B 1 18 ? -30.391 66.75 53.406 1 25.89 18 VAL B C 1
ATOM 4131 O O . VAL B 1 18 ? -29.438 66.125 52.906 1 25.89 18 VAL B O 1
ATOM 4134 N N . SER B 1 19 ? -30.969 66.125 54.469 1 24.06 19 SER B N 1
ATOM 4135 C CA . SER B 1 19 ? -31.094 64.688 54.812 1 24.06 19 SER B CA 1
ATOM 4136 C C . SER B 1 19 ? -31.797 63.938 53.688 1 24.06 19 SER B C 1
ATOM 4138 O O . SER B 1 19 ? -33 64.125 53.469 1 24.06 19 SER B O 1
ATOM 4140 N N . ALA B 1 20 ? -31.438 64 52.406 1 24.98 20 ALA B N 1
ATOM 4141 C CA . ALA B 1 20 ? -32.188 63.188 51.438 1 24.98 20 ALA B CA 1
ATOM 4142 C C . ALA B 1 20 ? -32.031 61.719 51.781 1 24.98 20 ALA B C 1
ATOM 4144 O O . ALA B 1 20 ? -30.906 61.219 51.938 1 24.98 20 ALA B O 1
ATOM 4145 N N . GLU B 1 21 ? -32.969 61.156 52.406 1 26.27 21 GLU B N 1
ATOM 4146 C CA . GLU B 1 21 ? -33.125 59.719 52.656 1 26.27 21 GLU B CA 1
ATOM 4147 C C . GLU B 1 21 ? -33.031 58.938 51.344 1 26.27 21 GLU B C 1
ATOM 4149 O O . GLU B 1 21 ? -33.812 59.125 50.438 1 26.27 21 GLU B O 1
ATOM 4154 N N . ASP B 1 22 ? -31.734 58.75 50.75 1 24.47 22 ASP B N 1
ATOM 4155 C CA . ASP B 1 22 ? -31.531 57.969 49.562 1 24.47 22 ASP B CA 1
ATOM 4156 C C . ASP B 1 22 ? -31.938 56.531 49.781 1 24.47 22 ASP B C 1
ATOM 4158 O O . ASP B 1 22 ? -31.422 55.844 50.656 1 24.47 22 ASP B O 1
ATOM 4162 N N . ASP B 1 23 ? -33.219 56.219 49.531 1 28.89 23 ASP B N 1
ATOM 4163 C CA . ASP B 1 23 ? -33.656 54.844 49.469 1 28.89 23 ASP B CA 1
ATOM 4164 C C . ASP B 1 23 ? -32.812 54 48.5 1 28.89 23 ASP B C 1
ATOM 4166 O O . ASP B 1 23 ? -32.75 54.281 47.312 1 28.89 23 ASP B O 1
ATOM 4170 N N . GLN B 1 24 ? -31.609 53.625 48.969 1 25.38 24 GLN B N 1
ATOM 4171 C CA . GLN B 1 24 ? -30.703 52.75 48.25 1 25.38 24 GLN B CA 1
ATOM 4172 C C . GLN B 1 24 ? -31.391 51.438 47.875 1 25.38 24 GLN B C 1
ATOM 4174 O O . GLN B 1 24 ? -31.719 50.625 48.75 1 25.38 24 GLN B O 1
ATOM 4179 N N . ASN B 1 25 ? -32.406 51.5 46.969 1 31.22 25 ASN B N 1
ATOM 4180 C CA . ASN B 1 25 ? -32.781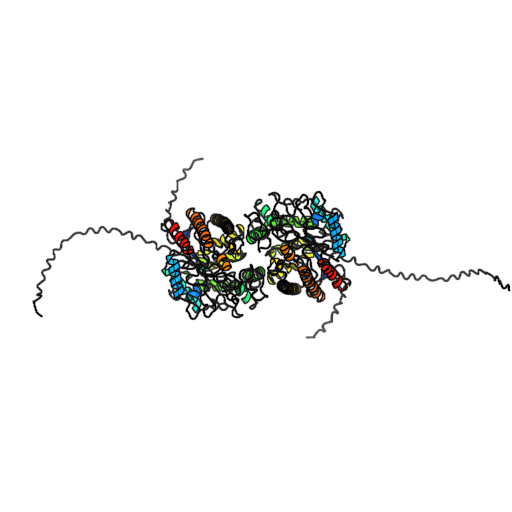 50.219 46.406 1 31.22 25 ASN B CA 1
ATOM 4181 C C . ASN B 1 25 ? -31.578 49.438 45.906 1 31.22 25 ASN B C 1
ATOM 4183 O O . ASN B 1 25 ? -30.875 49.906 45 1 31.22 25 ASN B O 1
ATOM 4187 N N . SER B 1 26 ? -30.891 48.781 46.781 1 25.64 26 SER B N 1
ATOM 4188 C CA . SER B 1 26 ? -29.859 47.812 46.438 1 25.64 26 SER B CA 1
ATOM 4189 C C . SER B 1 26 ? -30.281 46.875 45.344 1 25.64 26 SER B C 1
ATOM 4191 O O . SER B 1 26 ? -31.188 46.062 45.5 1 25.64 26 SER B O 1
ATOM 4193 N N . LYS B 1 27 ? -30.438 47.344 44.125 1 33.09 27 LYS B N 1
ATOM 4194 C CA . LYS B 1 27 ? -30.438 46.406 43.031 1 33.09 27 LYS B CA 1
ATOM 4195 C C . LYS B 1 27 ? -29.344 45.344 43.219 1 33.09 27 LYS B C 1
ATOM 4197 O O . LYS B 1 27 ? -28.156 45.688 43.344 1 33.09 27 LYS B O 1
ATOM 4202 N N . THR B 1 28 ? -29.719 44.344 43.875 1 31.11 28 THR B N 1
ATOM 4203 C CA . THR B 1 28 ? -28.875 43.156 43.844 1 31.11 28 THR B CA 1
ATOM 4204 C C . THR B 1 28 ? -28.281 42.969 42.438 1 31.11 28 THR B C 1
ATOM 4206 O O . THR B 1 28 ? -29.031 42.781 41.469 1 31.11 28 THR B O 1
ATOM 4209 N N . LEU B 1 29 ? -27.281 43.688 42.125 1 30.41 29 LEU B N 1
ATOM 4210 C CA . LEU B 1 29 ? -26.562 43.312 40.906 1 30.41 29 LEU B CA 1
ATOM 4211 C C . LEU B 1 29 ? -26.344 41.812 40.844 1 30.41 29 LEU B C 1
ATOM 4213 O O . LEU B 1 29 ? -25.641 41.219 41.656 1 30.41 29 LEU B O 1
ATOM 4217 N N . VAL B 1 30 ? -27.297 41.031 40.438 1 33.19 30 VAL B N 1
ATOM 4218 C CA . VAL B 1 30 ? -27.016 39.656 40.031 1 33.19 30 VAL B CA 1
ATOM 4219 C C . VAL B 1 30 ? -25.75 39.625 39.156 1 33.19 30 VAL B C 1
ATOM 4221 O O . VAL B 1 30 ? -25.719 40.219 38.094 1 33.19 30 VAL B O 1
ATOM 4224 N N . SER B 1 31 ? -24.719 39.781 39.969 1 31.97 31 SER B N 1
ATOM 4225 C CA . SER B 1 31 ? -23.484 39.5 39.219 1 31.97 31 SER B CA 1
ATOM 4226 C C . SER B 1 31 ? -23.703 38.344 38.25 1 31.97 31 SER B C 1
ATOM 4228 O O . SER B 1 31 ? -24.109 37.25 38.656 1 31.97 31 SER B O 1
ATOM 4230 N N . LYS B 1 32 ? -24.172 38.594 37.156 1 36.34 32 LYS B N 1
ATOM 4231 C CA . LYS B 1 32 ? -24.078 37.562 36.125 1 36.34 32 LYS B CA 1
ATOM 4232 C C . LYS B 1 32 ? -22.734 36.844 36.219 1 36.34 32 LYS B C 1
ATOM 4234 O O . LYS B 1 32 ? -21.688 37.469 36.031 1 36.34 32 LYS B O 1
ATOM 4239 N N . LYS B 1 33 ? -22.594 35.906 37.125 1 35.88 33 LYS B N 1
ATOM 4240 C CA . LYS B 1 33 ? -21.453 35.031 37.031 1 35.88 33 LYS B CA 1
ATOM 4241 C C . LYS B 1 33 ? -21.062 34.75 35.594 1 35.88 33 LYS B C 1
ATOM 4243 O O . LYS B 1 33 ? -21.828 34.156 34.844 1 35.88 33 LYS B O 1
ATOM 4248 N N . ILE B 1 34 ? -20.375 35.719 35.125 1 34.72 34 ILE B N 1
ATOM 4249 C CA . ILE B 1 34 ? -19.719 35.312 33.875 1 34.72 34 ILE B CA 1
ATOM 4250 C C . ILE B 1 34 ? -19.109 33.906 34.062 1 34.72 34 ILE B C 1
ATOM 4252 O O . ILE B 1 34 ? -18.203 33.719 34.875 1 34.72 34 ILE B O 1
ATOM 4256 N N . VAL B 1 35 ? -19.875 32.812 34.219 1 39.81 35 VAL B N 1
ATOM 4257 C CA . VAL B 1 35 ? -19.297 31.484 34.156 1 39.81 35 VAL B CA 1
ATOM 4258 C C . VAL B 1 35 ? -18.094 31.484 33.219 1 39.81 35 VAL B C 1
ATOM 4260 O O . VAL B 1 35 ? -18.203 31.859 32.062 1 39.81 35 VAL B O 1
ATOM 4263 N N . ALA B 1 36 ? -16.953 31.672 33.75 1 47.34 36 ALA B N 1
ATOM 4264 C CA . ALA B 1 36 ? -15.688 31.562 33.031 1 47.34 36 ALA B CA 1
ATOM 4265 C C . ALA B 1 36 ? -15.75 30.469 31.969 1 47.34 36 ALA B C 1
ATOM 4267 O O . ALA B 1 36 ? -15.953 29.297 32.312 1 47.34 36 ALA B O 1
ATOM 4268 N N . ARG B 1 37 ? -16.078 30.719 30.734 1 60.84 37 ARG B N 1
ATOM 4269 C CA . ARG B 1 37 ? -16.219 29.844 29.562 1 60.84 37 ARG B CA 1
ATOM 4270 C C . ARG B 1 37 ? -14.922 29.078 29.297 1 60.84 37 ARG B C 1
ATOM 4272 O O . ARG B 1 37 ? -13.828 29.641 29.391 1 60.84 37 ARG B O 1
ATOM 4279 N N . ASP B 1 38 ? -14.867 27.781 29.375 1 74.88 38 ASP B N 1
ATOM 4280 C CA . ASP B 1 38 ? -13.742 26.906 29.078 1 74.88 38 ASP B CA 1
ATOM 4281 C C . ASP B 1 38 ? -13.062 27.312 27.766 1 74.88 38 ASP B C 1
ATOM 4283 O O . ASP B 1 38 ? -13.703 27.375 26.719 1 74.88 38 ASP B O 1
ATOM 4287 N N . PRO B 1 39 ? -11.852 27.812 27.859 1 91.06 39 PRO B N 1
ATOM 4288 C CA . PRO B 1 39 ? -11.164 28.344 26.688 1 91.06 39 PRO B CA 1
ATOM 4289 C C . PRO B 1 39 ? -10.75 27.25 25.688 1 91.06 39 PRO B C 1
ATOM 4291 O O . PRO B 1 39 ? -10.32 27.562 24.578 1 91.06 39 PRO B O 1
ATOM 4294 N N . PHE B 1 40 ? -10.93 25.984 26.094 1 97.25 40 PHE B N 1
ATOM 4295 C CA . PHE B 1 40 ? -10.547 24.891 25.219 1 97.25 40 PHE B CA 1
ATOM 4296 C C . PHE B 1 40 ? -11.695 24.516 24.281 1 97.25 40 PHE B C 1
ATOM 4298 O O . PHE B 1 40 ? -12.859 24.547 24.688 1 97.25 40 PHE B O 1
ATOM 4305 N N . VAL B 1 41 ? -11.406 24.188 23.047 1 98.06 41 VAL B N 1
ATOM 4306 C CA . VAL B 1 41 ? -12.406 23.688 22.109 1 98.06 41 VAL B CA 1
ATOM 4307 C C . VAL B 1 41 ? -12.93 22.328 22.609 1 98.06 41 VAL B C 1
ATOM 4309 O O . VAL B 1 41 ? -12.156 21.484 23.062 1 98.06 41 VAL B O 1
ATOM 4312 N N . ALA B 1 42 ? -14.211 22.141 22.516 1 97.38 42 ALA B N 1
ATOM 4313 C CA . ALA B 1 42 ? -14.852 20.906 22.953 1 97.38 42 ALA B CA 1
ATOM 4314 C C . ALA B 1 42 ? -15.703 20.297 21.844 1 97.38 42 ALA B C 1
ATOM 4316 O O . ALA B 1 42 ? -16.016 20.969 20.859 1 97.38 42 ALA B O 1
ATOM 4317 N N . VAL B 1 43 ? -15.961 19.016 21.984 1 97.88 43 VAL B N 1
ATOM 4318 C CA . VAL B 1 43 ? -16.875 18.328 21.078 1 97.88 43 VAL B CA 1
ATOM 4319 C C . VAL B 1 43 ? -18.203 18.047 21.781 1 97.88 43 VAL B C 1
ATOM 4321 O O . VAL B 1 43 ? -18.219 17.469 22.875 1 97.88 43 VAL B O 1
ATOM 4324 N N . LYS B 1 44 ? -19.25 18.531 21.203 1 94.44 44 LYS B N 1
ATOM 4325 C CA . LYS B 1 44 ? -20.609 18.25 21.688 1 94.44 44 LYS B CA 1
ATOM 4326 C C . LYS B 1 44 ? -21.531 17.875 20.531 1 94.44 44 LYS B C 1
ATOM 4328 O O . LYS B 1 44 ? -21.672 18.625 19.562 1 94.44 44 LYS B O 1
ATOM 4333 N N . ASN B 1 45 ? -22.172 16.656 20.625 1 93.06 45 ASN B N 1
ATOM 4334 C CA . ASN B 1 45 ? -23.156 16.188 19.656 1 93.06 45 ASN B CA 1
ATOM 4335 C C . ASN B 1 45 ? -22.625 16.281 18.219 1 93.06 45 ASN B C 1
ATOM 4337 O O . ASN B 1 45 ? -23.281 16.859 17.344 1 93.06 45 ASN B O 1
ATOM 4341 N N . GLY B 1 46 ? -21.391 15.93 18.016 1 95.06 46 GLY B N 1
ATOM 4342 C CA . GLY B 1 46 ? -20.828 15.805 16.688 1 95.06 46 GLY B CA 1
ATOM 4343 C C . GLY B 1 46 ? -20.312 17.109 16.125 1 95.06 46 GLY B C 1
ATOM 4344 O O . GLY B 1 46 ? -20.062 17.234 14.93 1 95.06 46 GLY B O 1
ATOM 4345 N N . SER B 1 47 ? -20.156 18.156 17.016 1 96.25 47 SER B N 1
ATOM 4346 C CA . SER B 1 47 ? -19.703 19.453 16.562 1 96.25 47 SER B CA 1
ATOM 4347 C C . SER B 1 47 ? -18.656 20.031 17.516 1 96.25 47 SER B C 1
ATOM 4349 O O . SER B 1 47 ? -18.609 19.672 18.688 1 96.25 47 SER B O 1
ATOM 4351 N N . PHE B 1 48 ? -17.859 20.953 16.953 1 97.88 48 PHE B N 1
ATOM 4352 C CA . PHE B 1 48 ? -16.906 21.672 17.781 1 97.88 48 PHE B CA 1
ATOM 4353 C C . PHE B 1 48 ? -17.562 22.922 18.391 1 97.88 48 PHE B C 1
ATOM 4355 O O . PHE B 1 48 ? -18.344 23.609 17.719 1 97.88 48 PHE B O 1
ATOM 4362 N N . TYR B 1 49 ? -17.156 23.203 19.641 1 95.75 49 TYR B N 1
ATOM 4363 C CA . TYR B 1 49 ? -17.578 24.422 20.328 1 95.75 49 TYR B CA 1
ATOM 4364 C C . TYR B 1 49 ? -16.391 25.125 20.984 1 95.75 49 TYR B C 1
ATOM 4366 O O . TYR B 1 49 ? -15.516 24.469 21.547 1 95.75 49 TYR B O 1
ATOM 4374 N N . LYS B 1 50 ? -16.266 26.328 20.812 1 94.06 50 LYS B N 1
ATOM 4375 C CA . LYS B 1 50 ? -15.414 27.219 21.609 1 94.06 50 LYS B CA 1
ATOM 4376 C C . LYS B 1 50 ? -16.25 28.172 22.453 1 94.06 50 LYS B C 1
ATOM 4378 O O . LYS B 1 50 ? -16.891 29.094 21.938 1 94.06 50 LYS B O 1
ATOM 4383 N N . GLY B 1 51 ? -16.25 27.891 23.719 1 90.56 51 GLY B N 1
ATOM 4384 C CA . GLY B 1 51 ? -17.281 28.5 24.547 1 90.56 51 GLY B CA 1
ATOM 4385 C C . GLY B 1 51 ? -18.688 28.047 24.188 1 90.56 51 GLY B C 1
ATOM 4386 O O . GLY B 1 51 ? -18.953 26.844 24.141 1 90.56 51 GLY B O 1
ATOM 4387 N N . CYS B 1 52 ? -19.5 28.969 23.922 1 88.5 52 CYS B N 1
ATOM 4388 C CA . CYS B 1 52 ? -20.891 28.625 23.625 1 88.5 52 CYS B CA 1
ATOM 4389 C C . CYS B 1 52 ? -21.141 28.703 22.125 1 88.5 52 CYS B C 1
ATOM 4391 O O . CYS B 1 52 ? -22.281 28.5 21.672 1 88.5 52 CYS B O 1
ATOM 4393 N N . SER B 1 53 ? -20.109 28.922 21.406 1 90.69 53 SER B N 1
ATOM 4394 C CA . SER B 1 53 ? -20.281 29.078 19.969 1 90.69 53 SER B CA 1
ATOM 4395 C C . SER B 1 53 ? -19.766 27.859 19.203 1 90.69 53 SER B C 1
ATOM 4397 O O . SER B 1 53 ? -18.719 27.297 19.562 1 90.69 53 SER B O 1
ATOM 4399 N N . LYS B 1 54 ? -20.469 27.484 18.141 1 94.25 54 LYS B N 1
ATOM 4400 C CA . LYS B 1 54 ? -19.922 26.484 17.219 1 94.25 54 LYS B CA 1
ATOM 4401 C C . LYS B 1 54 ? -18.594 26.953 16.625 1 94.25 54 LYS B C 1
ATOM 4403 O O . LYS B 1 54 ? -18.406 28.141 16.359 1 94.25 54 LYS B O 1
ATOM 4408 N N . TYR B 1 55 ? -17.766 26.062 16.5 1 96.5 55 TYR B N 1
ATOM 4409 C CA . TYR B 1 55 ? -16.422 26.375 16.031 1 96.5 55 TYR B CA 1
ATOM 4410 C C . TYR B 1 55 ? -16.078 25.609 14.758 1 96.5 55 TYR B C 1
ATOM 4412 O O . TYR B 1 55 ? -15.727 24.422 14.82 1 96.5 55 TYR B O 1
ATOM 4420 N N . TYR B 1 56 ? -16.266 26.234 13.586 1 98.12 56 TYR B N 1
ATOM 4421 C CA . TYR B 1 56 ? -15.914 25.656 12.289 1 98.12 56 TYR B CA 1
ATOM 4422 C C . TYR B 1 56 ? -14.453 25.953 11.953 1 98.12 56 TYR B C 1
ATOM 4424 O O . TYR B 1 56 ? -13.984 27.078 12.109 1 98.12 56 TYR B O 1
ATOM 4432 N N . LEU B 1 57 ? -13.734 24.969 11.477 1 98.81 57 LEU B N 1
ATOM 4433 C CA . LEU B 1 57 ? -12.297 25.125 11.234 1 98.81 57 LEU B CA 1
ATOM 4434 C C . LEU B 1 57 ? -12.039 25.594 9.812 1 98.81 57 LEU B C 1
ATOM 4436 O O . LEU B 1 57 ? -12.102 24.797 8.867 1 98.81 57 LEU B O 1
ATOM 4440 N N . VAL B 1 58 ? -11.789 26.828 9.672 1 98.81 58 VAL B N 1
ATOM 4441 C CA . VAL B 1 58 ? -11.07 27.312 8.492 1 98.81 58 VAL B CA 1
ATOM 4442 C C . VAL B 1 58 ? -9.57 27.094 8.688 1 98.81 58 VAL B C 1
ATOM 4444 O O . VAL B 1 58 ? -8.867 28 9.133 1 98.81 58 VAL B O 1
ATOM 4447 N N . SER B 1 59 ? -9.188 25.922 8.32 1 98.88 59 SER B N 1
ATOM 4448 C CA . SER B 1 59 ? -7.852 25.469 8.695 1 98.88 59 SER B CA 1
ATOM 4449 C C . SER B 1 59 ? -6.867 25.641 7.543 1 98.88 59 SER B C 1
ATOM 4451 O O . SER B 1 59 ? -7.25 26.062 6.449 1 98.88 59 SER B O 1
ATOM 4453 N N . MET B 1 60 ? -5.586 25.469 7.855 1 98.88 60 MET B N 1
ATOM 4454 C CA . MET B 1 60 ? -4.477 25.469 6.906 1 98.88 60 MET B CA 1
ATOM 4455 C C . MET B 1 60 ? -3.324 24.609 7.422 1 98.88 60 MET B C 1
ATOM 4457 O O . MET B 1 60 ? -2.963 24.688 8.594 1 98.88 60 MET B O 1
ATOM 4461 N N . ASN B 1 61 ? -2.844 23.719 6.559 1 98.94 61 ASN B N 1
ATOM 4462 C CA . ASN B 1 61 ? -1.593 23.062 6.918 1 98.94 61 ASN B CA 1
ATOM 4463 C C . ASN B 1 61 ? -0.409 24.031 6.832 1 98.94 61 ASN B C 1
ATOM 4465 O O . ASN B 1 61 ? -0.26 24.75 5.844 1 98.94 61 ASN B O 1
ATOM 4469 N N . TYR B 1 62 ? 0.347 24.031 7.824 1 98.81 62 TYR B N 1
ATOM 4470 C CA . TYR B 1 62 ? 1.527 24.875 7.984 1 98.81 62 TYR B CA 1
ATOM 4471 C C . TYR B 1 62 ? 2.625 24.125 8.742 1 98.81 62 TYR B C 1
ATOM 4473 O O . TYR B 1 62 ? 3.168 24.641 9.719 1 98.81 62 TYR B O 1
ATOM 4481 N N . TRP B 1 63 ? 3.014 23.016 8.227 1 98.31 63 TRP B N 1
ATOM 4482 C CA . TRP B 1 63 ? 3.787 21.984 8.914 1 98.31 63 TRP B CA 1
ATOM 4483 C C . TRP B 1 63 ? 5.117 22.547 9.414 1 98.31 63 TRP B C 1
ATOM 4485 O O . TRP B 1 63 ? 5.641 22.094 10.43 1 98.31 63 TRP B O 1
ATOM 4495 N N . GLY B 1 64 ? 5.73 23.562 8.773 1 97.56 64 GLY B N 1
ATOM 4496 C CA . GLY B 1 64 ? 7.086 24 9.047 1 97.56 64 GLY B CA 1
ATOM 4497 C C . GLY B 1 64 ? 7.148 25.141 10.055 1 97.56 64 GLY B C 1
ATOM 4498 O O . GLY B 1 64 ? 8.211 25.734 10.266 1 97.56 64 GLY B O 1
ATOM 4499 N N . ALA B 1 65 ? 6.059 25.438 10.711 1 98.69 65 ALA B N 1
ATOM 4500 C CA . ALA B 1 65 ? 5.949 26.609 11.578 1 98.69 65 ALA B CA 1
ATOM 4501 C C . ALA B 1 65 ? 6.996 26.562 12.688 1 98.69 65 ALA B C 1
ATOM 4503 O O . ALA B 1 65 ? 7.602 27.578 13.016 1 98.69 65 ALA B O 1
ATOM 4504 N N . MET B 1 66 ? 7.238 25.359 13.266 1 98.75 66 MET B N 1
ATOM 4505 C CA . MET B 1 66 ? 8.195 25.203 14.352 1 98.75 66 MET B CA 1
ATOM 4506 C C . MET B 1 66 ? 9.586 25.688 13.93 1 98.75 66 MET B C 1
ATOM 4508 O O . MET B 1 66 ? 10.211 26.469 14.641 1 98.75 66 MET B O 1
ATOM 4512 N N . ASN B 1 67 ? 10 25.297 12.766 1 98.56 67 ASN B N 1
ATOM 4513 C CA . ASN B 1 67 ? 11.328 25.641 12.281 1 98.56 67 ASN B CA 1
ATOM 4514 C C . ASN B 1 67 ? 11.375 27.078 11.75 1 98.56 67 ASN B C 1
ATOM 4516 O O . ASN B 1 67 ? 12.367 27.781 11.938 1 98.56 67 ASN B O 1
ATOM 4520 N N . LEU B 1 68 ? 10.305 27.469 11.102 1 98.19 68 LEU B N 1
ATOM 4521 C CA . LEU B 1 68 ? 10.25 28.828 10.555 1 98.19 68 LEU B CA 1
ATOM 4522 C C . LEU B 1 68 ? 10.297 29.859 11.672 1 98.19 68 LEU B C 1
ATOM 4524 O O . LEU B 1 68 ? 10.875 30.938 11.5 1 98.19 68 LEU B O 1
ATOM 4528 N N . ALA B 1 69 ? 9.727 29.578 12.781 1 98.75 69 ALA B N 1
ATOM 4529 C CA . ALA B 1 69 ? 9.633 30.516 13.906 1 98.75 69 ALA B CA 1
ATOM 4530 C C . ALA B 1 69 ? 10.906 30.484 14.75 1 98.75 69 ALA B C 1
ATOM 4532 O O . ALA B 1 69 ? 11.055 31.25 15.695 1 98.75 69 ALA B O 1
ATOM 4533 N N . ALA B 1 70 ? 11.836 29.594 14.461 1 98.69 70 ALA B N 1
ATOM 4534 C CA . ALA B 1 70 ? 13.109 29.531 15.172 1 98.69 70 ALA B CA 1
ATOM 4535 C C . ALA B 1 70 ? 14.031 30.672 14.766 1 98.69 70 ALA B C 1
ATOM 4537 O O . ALA B 1 70 ? 13.672 31.5 13.914 1 98.69 70 ALA B O 1
ATOM 4538 N N . ASP B 1 71 ? 15.188 30.766 15.461 1 98 71 ASP B N 1
ATOM 4539 C CA . ASP B 1 71 ? 16.156 31.797 15.141 1 98 71 ASP B CA 1
ATOM 4540 C C . ASP B 1 71 ? 16.797 31.562 13.773 1 98 71 ASP B C 1
ATOM 4542 O O . ASP B 1 71 ? 16.875 30.422 13.312 1 98 71 ASP B O 1
ATOM 4546 N N . GLU B 1 72 ? 17.25 32.656 13.25 1 96.31 72 GLU B N 1
ATOM 4547 C CA . GLU B 1 72 ? 17.922 32.562 11.953 1 96.31 72 GLU B CA 1
ATOM 4548 C C . GLU B 1 72 ? 19.125 31.625 12.008 1 96.31 72 GLU B C 1
ATOM 4550 O O . GLU B 1 72 ? 19.422 30.938 11.031 1 96.31 72 GLU B O 1
ATOM 4555 N N . SER B 1 73 ? 19.797 31.625 13.125 1 96.81 73 SER B N 1
ATOM 4556 C CA . SER B 1 73 ? 20.969 30.766 13.297 1 96.81 73 SER B CA 1
ATOM 4557 C C . SER B 1 73 ? 20.594 29.297 13.25 1 96.81 73 SER B C 1
ATOM 4559 O O . SER B 1 73 ? 21.453 28.438 13 1 96.81 73 SER B O 1
ATOM 4561 N N . SER B 1 74 ? 19.297 29.062 13.414 1 97.5 74 SER B N 1
ATOM 4562 C CA . SER B 1 74 ? 18.797 27.688 13.352 1 97.5 74 SER B CA 1
ATOM 4563 C C . SER B 1 74 ? 17.906 27.484 12.125 1 97.5 74 SER B C 1
ATOM 4565 O O . SER B 1 74 ? 17.047 26.609 12.109 1 97.5 74 SER B O 1
ATOM 4567 N N . GLY B 1 75 ? 18.078 28.359 11.18 1 96.25 75 GLY B N 1
ATOM 4568 C CA . GLY B 1 75 ? 17.406 28.188 9.891 1 96.25 75 GLY B CA 1
ATOM 4569 C C . GLY B 1 75 ? 16.031 28.828 9.836 1 96.25 75 GLY B C 1
ATOM 4570 O O . GLY B 1 75 ? 15.305 28.656 8.859 1 96.25 75 GLY B O 1
ATOM 4571 N N . GLY B 1 76 ? 15.602 29.547 10.875 1 97.88 76 GLY B N 1
ATOM 4572 C CA . GLY B 1 76 ? 14.289 30.188 10.906 1 97.88 76 GLY B CA 1
ATOM 4573 C C . GLY B 1 76 ? 14.273 31.531 10.203 1 97.88 76 GLY B C 1
ATOM 4574 O O . GLY B 1 76 ? 15.305 32 9.711 1 97.88 76 GLY B O 1
ATOM 4575 N N . ASN B 1 77 ? 13.109 32.031 10.078 1 97.94 77 ASN B N 1
ATOM 4576 C CA . ASN B 1 77 ? 12.812 33.375 9.547 1 97.94 77 ASN B CA 1
ATOM 4577 C C . ASN B 1 77 ? 11.562 33.969 10.195 1 97.94 77 ASN B C 1
ATOM 4579 O O . ASN B 1 77 ? 10.477 33.906 9.617 1 97.94 77 ASN B O 1
ATOM 4583 N N . GLN B 1 78 ? 11.773 34.625 11.297 1 98.12 78 GLN B N 1
ATOM 4584 C CA . GLN B 1 78 ? 10.664 35.125 12.117 1 98.12 78 GLN B CA 1
ATOM 4585 C C . GLN B 1 78 ? 9.859 36.188 11.383 1 98.12 78 GLN B C 1
ATOM 4587 O O . GLN B 1 78 ? 8.641 36.281 11.555 1 98.12 78 GLN B O 1
ATOM 4592 N N . THR B 1 79 ? 10.555 37 10.625 1 98.12 79 THR B N 1
ATOM 4593 C CA . THR B 1 79 ? 9.852 38.031 9.867 1 98.12 79 THR B CA 1
ATOM 4594 C C . THR B 1 79 ? 8.867 37.406 8.891 1 98.12 79 THR B C 1
ATOM 4596 O O . THR B 1 79 ? 7.699 37.781 8.836 1 98.12 79 THR B O 1
ATOM 4599 N N . ARG B 1 80 ? 9.336 36.438 8.133 1 98.12 80 ARG B N 1
ATOM 4600 C CA . ARG B 1 80 ? 8.453 35.719 7.215 1 98.12 80 ARG B CA 1
ATOM 4601 C C . ARG B 1 80 ? 7.316 35.031 7.973 1 98.12 80 ARG B C 1
ATOM 4603 O O . ARG B 1 80 ? 6.152 35.125 7.578 1 98.12 80 ARG B O 1
ATOM 4610 N N . PHE B 1 81 ? 7.707 34.438 9.023 1 98.56 81 PHE B N 1
ATOM 4611 C CA . PHE B 1 81 ? 6.727 33.688 9.812 1 98.56 81 PHE B CA 1
ATOM 4612 C C . PHE B 1 81 ? 5.598 34.625 10.266 1 98.56 81 PHE B C 1
ATOM 4614 O O . PHE B 1 81 ? 4.422 34.312 10.055 1 98.56 81 PHE B O 1
ATOM 4621 N N . LYS B 1 82 ? 5.906 35.719 10.852 1 98.69 82 LYS B N 1
ATOM 4622 C CA . LYS B 1 82 ? 4.91 36.656 11.352 1 98.69 82 LYS B CA 1
ATOM 4623 C C . LYS B 1 82 ? 4.059 37.219 10.219 1 98.69 82 LYS B C 1
ATOM 4625 O O . LYS B 1 82 ? 2.846 37.375 10.367 1 98.69 82 LYS B O 1
ATOM 4630 N N . THR B 1 83 ? 4.711 37.5 9.156 1 98.75 83 THR B N 1
ATOM 4631 C CA . THR B 1 83 ? 3.994 38 7.984 1 98.75 83 THR B CA 1
ATOM 4632 C C . THR B 1 83 ? 2.957 36.969 7.52 1 98.75 83 THR B C 1
ATOM 4634 O O . THR B 1 83 ? 1.802 37.344 7.273 1 98.75 83 THR B O 1
ATOM 4637 N N . GLU B 1 84 ? 3.377 35.75 7.406 1 98.81 84 GLU B N 1
ATOM 4638 C CA . GLU B 1 84 ? 2.516 34.688 6.883 1 98.81 84 GLU B CA 1
ATOM 4639 C C . GLU B 1 84 ? 1.379 34.375 7.848 1 98.81 84 GLU B C 1
ATOM 4641 O O . GLU B 1 84 ? 0.26 34.094 7.426 1 98.81 84 GLU B O 1
ATOM 4646 N N . VAL B 1 85 ? 1.62 34.406 9.148 1 98.88 85 VAL B N 1
ATOM 4647 C CA . VAL B 1 85 ? 0.555 34.188 10.125 1 98.88 85 VAL B CA 1
ATOM 4648 C C . VAL B 1 85 ? -0.496 35.281 9.992 1 98.88 85 VAL B C 1
ATOM 4650 O O . VAL B 1 85 ? -1.698 35 10.016 1 98.88 85 VAL B O 1
ATOM 4653 N N . LYS B 1 86 ? -0.049 36.5 9.875 1 98.75 86 LYS B N 1
ATOM 4654 C CA . LYS B 1 86 ? -0.986 37.594 9.672 1 98.75 86 LYS B CA 1
ATOM 4655 C C . LYS B 1 86 ? -1.788 37.406 8.391 1 98.75 86 LYS B C 1
ATOM 4657 O O . LYS B 1 86 ? -2.986 37.688 8.352 1 98.75 86 LYS B O 1
ATOM 4662 N N . GLN B 1 87 ? -1.075 37.031 7.324 1 98.75 87 GLN B N 1
ATOM 4663 C CA . GLN B 1 87 ? -1.758 36.781 6.066 1 98.75 87 GLN B CA 1
ATOM 4664 C C . GLN B 1 87 ? -2.869 35.75 6.254 1 98.75 87 GLN B C 1
ATOM 4666 O O . GLN B 1 87 ? -3.975 35.906 5.738 1 98.75 87 GLN B O 1
ATOM 4671 N N . LEU B 1 88 ? -2.559 34.625 6.953 1 98.81 88 LEU B N 1
ATOM 4672 C CA . LEU B 1 88 ? -3.549 33.594 7.223 1 98.81 88 LEU B CA 1
ATOM 4673 C C . LEU B 1 88 ? -4.734 34.156 7.996 1 98.81 88 LEU B C 1
ATOM 4675 O O . LEU B 1 88 ? -5.891 33.906 7.633 1 98.81 88 LEU B O 1
ATOM 4679 N N . ALA B 1 89 ? -4.414 34.938 9.031 1 98.75 89 ALA B N 1
ATOM 4680 C CA . ALA B 1 89 ? -5.469 35.562 9.828 1 98.75 89 ALA B CA 1
ATOM 4681 C C . ALA B 1 89 ? -6.336 36.469 8.977 1 98.75 89 ALA B C 1
ATOM 4683 O O . ALA B 1 89 ? -7.559 36.5 9.117 1 98.75 89 ALA B O 1
ATOM 4684 N N . ASP B 1 90 ? -5.715 37.219 8.078 1 98.31 90 ASP B N 1
ATOM 4685 C CA . ASP B 1 90 ? -6.422 38.156 7.207 1 98.31 90 ASP B CA 1
ATOM 4686 C C . ASP B 1 90 ? -7.379 37.438 6.273 1 98.31 90 ASP B C 1
ATOM 4688 O O . ASP B 1 90 ? -8.367 38 5.809 1 98.31 90 ASP B O 1
ATOM 4692 N N . HIS B 1 91 ? -7.105 36.188 6.027 1 98.19 91 HIS B N 1
ATOM 4693 C CA . HIS B 1 91 ? -7.961 35.375 5.148 1 98.19 91 HIS B CA 1
ATOM 4694 C C . HIS B 1 91 ? -8.992 34.594 5.945 1 98.19 91 HIS B C 1
ATOM 4696 O O . HIS B 1 91 ? -9.695 33.75 5.391 1 98.19 91 HIS B O 1
ATOM 4702 N N . GLY B 1 92 ? -9.016 34.781 7.246 1 98.19 92 GLY B N 1
ATOM 4703 C CA . GLY B 1 92 ? -10.039 34.188 8.07 1 98.19 92 GLY B CA 1
ATOM 4704 C C . GLY B 1 92 ? -9.641 32.812 8.602 1 98.19 92 GLY B C 1
ATOM 4705 O O . GLY B 1 92 ? -10.461 32.094 9.188 1 98.19 92 GLY B O 1
ATOM 4706 N N . VAL B 1 93 ? -8.422 32.375 8.383 1 98.81 93 VAL B N 1
ATOM 4707 C CA . VAL B 1 93 ? -7.926 31.125 8.938 1 98.81 93 VAL B CA 1
ATOM 4708 C C . VAL B 1 93 ? -7.918 31.203 10.461 1 98.81 93 VAL B C 1
ATOM 4710 O O . VAL B 1 93 ? -7.379 32.156 11.039 1 98.81 93 VAL B O 1
ATOM 4713 N N . ASN B 1 94 ? -8.523 30.234 11.102 1 98.62 94 ASN B N 1
ATOM 4714 C CA . ASN B 1 94 ? -8.617 30.219 12.562 1 98.62 94 ASN B CA 1
ATOM 4715 C C . ASN B 1 94 ? -8.039 28.953 13.156 1 98.62 94 ASN B C 1
ATOM 4717 O O . ASN B 1 94 ? -8.188 28.688 14.352 1 98.62 94 ASN B O 1
ATOM 4721 N N . ASN B 1 95 ? -7.441 28.125 12.367 1 98.88 95 ASN B N 1
ATOM 4722 C CA . ASN B 1 95 ? -6.805 26.875 12.773 1 98.88 95 ASN B CA 1
ATOM 4723 C C . ASN B 1 95 ? -5.645 26.516 11.852 1 98.88 95 ASN B C 1
ATOM 4725 O O . ASN B 1 95 ? -5.707 26.75 10.648 1 98.88 95 ASN B O 1
ATOM 4729 N N . VAL B 1 96 ? -4.535 25.984 12.398 1 98.94 96 VAL B N 1
ATOM 4730 C CA . VAL B 1 96 ? -3.443 25.469 11.578 1 98.94 96 VAL B CA 1
ATOM 4731 C C . VAL B 1 96 ? -3.029 24.094 12.078 1 98.94 96 VAL B C 1
ATOM 4733 O O . VAL B 1 96 ? -3.195 23.781 13.266 1 98.94 96 VAL B O 1
ATOM 4736 N N . ARG B 1 97 ? -2.586 23.266 11.219 1 98.94 97 ARG B N 1
ATOM 4737 C CA . ARG B 1 97 ? -1.983 21.969 11.516 1 98.94 97 ARG B CA 1
ATOM 4738 C C . ARG B 1 97 ? -0.474 22.016 11.305 1 98.94 97 ARG B C 1
ATOM 4740 O O . ARG B 1 97 ? -0.003 22.344 10.211 1 98.94 97 ARG B O 1
ATOM 4747 N N . ILE B 1 98 ? 0.288 21.719 12.375 1 98.88 98 ILE B N 1
ATOM 4748 C CA . ILE B 1 98 ? 1.738 21.859 12.312 1 98.88 98 ILE B CA 1
ATOM 4749 C C . ILE B 1 98 ? 2.406 20.594 12.836 1 98.88 98 ILE B C 1
ATOM 4751 O O . ILE B 1 98 ? 1.75 19.75 13.445 1 98.88 98 ILE B O 1
ATOM 4755 N N . MET B 1 99 ? 3.682 20.469 12.562 1 98.75 99 MET B N 1
ATOM 4756 C CA . MET B 1 99 ? 4.48 19.375 13.133 1 98.75 99 MET B CA 1
ATOM 4757 C C . MET B 1 99 ? 5 19.766 14.516 1 98.75 99 MET B C 1
ATOM 4759 O O . MET B 1 99 ? 5.434 20.891 14.734 1 98.75 99 MET B O 1
ATOM 4763 N N . ALA B 1 100 ? 4.906 18.859 15.406 1 98.88 100 ALA B N 1
ATOM 4764 C CA . ALA B 1 100 ? 5.559 18.953 16.703 1 98.88 100 ALA B CA 1
ATOM 4765 C C . ALA B 1 100 ? 6.508 17.781 16.938 1 98.88 100 ALA B C 1
ATOM 4767 O O . ALA B 1 100 ? 6.598 17.266 18.047 1 98.88 100 ALA B O 1
ATOM 4768 N N . ALA B 1 101 ? 7.066 17.328 15.852 1 98.75 101 ALA B N 1
ATOM 4769 C CA . ALA B 1 101 ? 8.023 16.219 15.844 1 98.75 101 ALA B CA 1
ATOM 4770 C C . ALA B 1 101 ? 8.938 16.297 14.625 1 98.75 101 ALA B C 1
ATOM 4772 O O . ALA B 1 101 ? 8.492 16.656 13.531 1 98.75 101 ALA B O 1
ATOM 4773 N N . SER B 1 102 ? 10.156 16.031 14.797 1 98.69 102 SER B N 1
ATOM 4774 C CA . SER B 1 102 ? 11.141 15.75 13.766 1 98.69 102 SER B CA 1
ATOM 4775 C C . SER B 1 102 ? 12.383 15.086 14.352 1 98.69 102 SER B C 1
ATOM 4777 O O . SER B 1 102 ? 12.75 15.352 15.492 1 98.69 102 SER B O 1
ATOM 4779 N N . GLU B 1 103 ? 12.945 14.211 13.625 1 98.69 103 GLU B N 1
ATOM 4780 C CA . GLU B 1 103 ? 14.031 13.375 14.141 1 98.69 103 GLU B CA 1
ATOM 4781 C C . GLU B 1 103 ? 15.297 13.531 13.305 1 98.69 103 GLU B C 1
ATOM 4783 O O . GLU B 1 103 ? 15.234 13.531 12.078 1 98.69 103 GLU B O 1
ATOM 4788 N N . GLY B 1 104 ? 16.406 13.711 14.008 1 97.12 104 GLY B N 1
ATOM 4789 C CA . GLY B 1 104 ? 17.703 13.562 13.359 1 97.12 104 GLY B CA 1
ATOM 4790 C C . GLY B 1 104 ? 18.125 12.117 13.188 1 97.12 104 GLY B C 1
ATOM 4791 O O . GLY B 1 104 ? 17.281 11.227 13.109 1 97.12 104 GLY B O 1
ATOM 4792 N N . SER B 1 105 ? 19.375 11.914 12.914 1 95.19 105 SER B N 1
ATOM 4793 C CA . SER B 1 105 ? 19.891 10.578 12.664 1 95.19 105 SER B CA 1
ATOM 4794 C C . SER B 1 105 ? 21.297 10.414 13.211 1 95.19 105 SER B C 1
ATOM 4796 O O . SER B 1 105 ? 22.094 11.359 13.203 1 95.19 105 SER B O 1
ATOM 4798 N N . ASN B 1 106 ? 21.594 9.219 13.664 1 94.88 106 ASN B N 1
ATOM 4799 C CA . ASN B 1 106 ? 22.953 8.906 14.047 1 94.88 106 ASN B CA 1
ATOM 4800 C C . ASN B 1 106 ? 23.844 8.672 12.828 1 94.88 106 ASN B C 1
ATOM 4802 O O . ASN B 1 106 ? 25.062 8.609 12.945 1 94.88 106 ASN B O 1
ATOM 4806 N N . ASN B 1 107 ? 23.234 8.586 11.695 1 90.81 107 ASN B N 1
ATOM 4807 C CA . ASN B 1 107 ? 23.938 8.336 10.445 1 90.81 107 ASN B CA 1
ATOM 4808 C C . ASN B 1 107 ? 24.156 9.625 9.656 1 90.81 107 ASN B C 1
ATOM 4810 O O . ASN B 1 107 ? 24.156 9.609 8.422 1 90.81 107 ASN B O 1
ATOM 4814 N N . GLY B 1 108 ? 24.234 10.773 10.359 1 89.44 108 GLY B N 1
ATOM 4815 C CA . GLY B 1 108 ? 24.438 12.039 9.672 1 89.44 108 GLY B CA 1
ATOM 4816 C C . GLY B 1 108 ? 23.172 12.57 9.016 1 89.44 108 GLY B C 1
ATOM 4817 O O . GLY B 1 108 ? 22.078 12.141 9.352 1 89.44 108 GLY B O 1
ATOM 4818 N N . VAL B 1 109 ? 23.375 13.516 8.125 1 90.62 109 VAL B N 1
ATOM 4819 C CA . VAL B 1 109 ? 22.266 14.148 7.426 1 90.62 109 VAL B CA 1
ATOM 4820 C C . VAL B 1 109 ? 21.609 13.148 6.469 1 90.62 109 VAL B C 1
ATOM 4822 O O . VAL B 1 109 ? 22.312 12.477 5.703 1 90.62 109 VAL B O 1
ATOM 4825 N N . GLN B 1 110 ? 20.281 13 6.633 1 88.94 110 GLN B N 1
ATOM 4826 C CA . GLN B 1 110 ? 19.516 12.078 5.801 1 88.94 110 GLN B CA 1
ATOM 4827 C C . GLN B 1 110 ? 18.812 12.82 4.672 1 88.94 110 GLN B C 1
ATOM 4829 O O . GLN B 1 110 ? 18.531 14.016 4.785 1 88.94 110 GLN B O 1
ATOM 4834 N N . PRO B 1 111 ? 18.484 12.125 3.643 1 83.69 111 PRO B N 1
ATOM 4835 C CA . PRO B 1 111 ? 17.828 12.797 2.52 1 83.69 111 PRO B CA 1
ATOM 4836 C C . PRO B 1 111 ? 16.375 13.148 2.816 1 83.69 111 PRO B C 1
ATOM 4838 O O . PRO B 1 111 ? 15.703 12.438 3.574 1 83.69 111 PRO B O 1
ATOM 4841 N N . PHE B 1 112 ? 15.906 14.258 2.229 1 86.19 112 PHE B N 1
ATOM 4842 C CA . PHE B 1 112 ? 14.508 14.68 2.182 1 86.19 112 PHE B CA 1
ATOM 4843 C C . PHE B 1 112 ? 13.938 14.828 3.586 1 86.19 112 PHE B C 1
ATOM 4845 O O . PHE B 1 112 ? 12.82 14.383 3.861 1 86.19 112 PHE B O 1
ATOM 4852 N N . ARG B 1 113 ? 14.734 15.344 4.352 1 91.12 113 ARG B N 1
ATOM 4853 C CA . ARG B 1 113 ? 14.352 15.477 5.754 1 91.12 113 ARG B CA 1
ATOM 4854 C C . ARG B 1 113 ? 14.445 16.922 6.211 1 91.12 113 ARG B C 1
ATOM 4856 O O . ARG B 1 113 ? 15.352 17.656 5.801 1 91.12 113 ARG B O 1
ATOM 4863 N N . MET B 1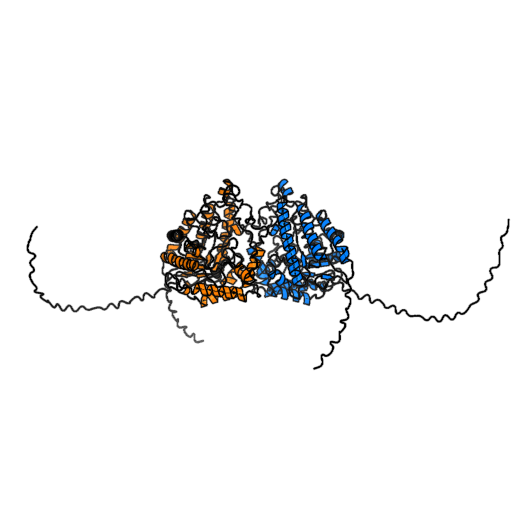 114 ? 13.562 17.266 7.082 1 95 114 MET B N 1
ATOM 4864 C CA . MET B 1 114 ? 13.633 18.625 7.629 1 95 114 MET B CA 1
ATOM 4865 C C . MET B 1 114 ? 14.758 18.734 8.656 1 95 114 MET B C 1
ATOM 4867 O O . MET B 1 114 ? 14.891 17.875 9.531 1 95 114 MET B O 1
ATOM 4871 N N . TYR B 1 115 ? 15.578 19.766 8.477 1 94.56 115 TYR B N 1
ATOM 4872 C CA . TYR B 1 115 ? 16.656 20.109 9.398 1 94.56 115 TYR B CA 1
ATOM 4873 C C . TYR B 1 115 ? 16.641 21.594 9.742 1 94.56 115 TYR B C 1
ATOM 4875 O O . TYR B 1 115 ? 16.328 22.422 8.891 1 94.56 115 TYR B O 1
ATOM 4883 N N . PRO B 1 116 ? 17.031 22 10.914 1 96.75 116 PRO B N 1
ATOM 4884 C CA . PRO B 1 116 ? 17.406 21.125 12.031 1 96.75 116 PRO B CA 1
ATOM 4885 C C . PRO B 1 116 ? 16.203 20.359 12.602 1 96.75 116 PRO B C 1
ATOM 4887 O O . PRO B 1 116 ? 15.07 20.844 12.523 1 96.75 116 PRO B O 1
ATOM 4890 N N . ALA B 1 117 ? 16.484 19.203 13.195 1 98.19 117 ALA B N 1
ATOM 4891 C CA . ALA B 1 117 ? 15.438 18.375 13.789 1 98.19 117 ALA B CA 1
ATOM 4892 C C . ALA B 1 117 ? 15.18 18.766 15.242 1 98.19 117 ALA B C 1
ATOM 4894 O O . ALA B 1 117 ? 16.094 19.188 15.945 1 98.19 117 ALA B O 1
ATOM 4895 N N . LEU B 1 118 ? 13.945 18.641 15.68 1 98.81 118 LEU B N 1
ATOM 4896 C CA . LEU B 1 118 ? 13.586 18.859 17.078 1 98.81 118 LEU B CA 1
ATOM 4897 C C . LEU B 1 118 ? 14.289 17.844 17.984 1 98.81 118 LEU B C 1
ATOM 4899 O O . LEU B 1 118 ? 14.789 18.219 19.047 1 98.81 118 LEU B O 1
ATOM 4903 N N . GLN B 1 119 ? 14.297 16.594 17.578 1 98.75 119 GLN B N 1
ATOM 4904 C CA . GLN B 1 119 ? 14.969 15.5 18.297 1 98.75 119 GLN B CA 1
ATOM 4905 C C . GLN B 1 119 ? 16.141 14.953 17.484 1 98.75 119 GLN B C 1
ATOM 4907 O O . GLN B 1 119 ? 16.031 13.898 16.859 1 98.75 119 GLN B O 1
ATOM 4912 N N . PRO B 1 120 ? 17.328 15.578 17.625 1 98.06 120 PRO B N 1
ATOM 4913 C CA . PRO B 1 120 ? 18.469 15.164 16.797 1 98.06 120 PRO B CA 1
ATOM 4914 C C . PRO B 1 120 ? 18.922 13.742 17.094 1 98.06 120 PRO B C 1
ATOM 4916 O O . PRO B 1 120 ? 19.359 13.023 16.188 1 98.06 120 PRO B O 1
ATOM 4919 N N . THR B 1 121 ? 18.859 13.367 18.391 1 97.5 121 THR B N 1
ATOM 4920 C CA . THR B 1 121 ? 19.094 12.008 18.844 1 97.5 121 THR B CA 1
ATOM 4921 C C . THR B 1 121 ? 18.031 11.586 19.859 1 97.5 121 THR B C 1
ATOM 4923 O O . THR B 1 121 ? 17.297 12.422 20.391 1 97.5 121 THR B O 1
ATOM 4926 N N . ILE B 1 122 ? 17.953 10.375 20.125 1 97 122 ILE B N 1
ATOM 4927 C CA . ILE B 1 122 ? 16.906 9.828 20.984 1 97 122 ILE B CA 1
ATOM 4928 C C . ILE B 1 122 ? 16.938 10.531 22.344 1 97 122 ILE B C 1
ATOM 4930 O O . ILE B 1 122 ? 17.969 10.531 23.016 1 97 122 ILE B O 1
ATOM 4934 N N . GLY B 1 123 ? 15.875 11.164 22.641 1 96.94 123 GLY B N 1
ATOM 4935 C CA . GLY B 1 123 ? 15.695 11.719 23.969 1 96.94 123 GLY B CA 1
ATOM 4936 C C . GLY B 1 123 ? 16.344 13.078 24.156 1 96.94 123 GLY B C 1
ATOM 4937 O O . GLY B 1 123 ? 16.156 13.734 25.172 1 96.94 123 GLY B O 1
ATOM 4938 N N . ASN B 1 124 ? 17.062 13.492 23.156 1 98 124 ASN B N 1
ATOM 4939 C CA . ASN B 1 124 ? 17.672 14.812 23.172 1 98 124 ASN B CA 1
ATOM 4940 C C . ASN B 1 124 ? 16.938 15.781 22.25 1 98 124 ASN B C 1
ATOM 4942 O O . ASN B 1 124 ? 16.703 15.469 21.078 1 98 124 ASN B O 1
ATOM 4946 N N . TYR B 1 125 ? 16.641 16.953 22.812 1 98.69 125 TYR B N 1
ATOM 4947 C CA . TYR B 1 125 ? 15.852 17.906 22.047 1 98.69 125 TYR B CA 1
ATOM 4948 C C . TYR B 1 125 ? 16.625 19.188 21.812 1 98.69 125 TYR B C 1
ATOM 4950 O O . TYR B 1 125 ? 17.312 19.688 22.703 1 98.69 125 TYR B O 1
ATOM 4958 N N . ASP B 1 126 ? 16.578 19.641 20.625 1 98.69 126 ASP B N 1
ATOM 4959 C CA . ASP B 1 126 ? 17.188 20.922 20.281 1 98.69 126 ASP B CA 1
ATOM 4960 C C . ASP B 1 126 ? 16.359 22.094 20.812 1 98.69 126 ASP B C 1
ATOM 4962 O O . ASP B 1 126 ? 15.32 22.438 20.266 1 98.69 126 ASP B O 1
ATOM 4966 N N . GLU B 1 127 ? 16.891 22.719 21.797 1 98.75 127 GLU B N 1
ATOM 4967 C CA . GLU B 1 127 ? 16.156 23.766 22.484 1 98.75 127 GLU B CA 1
ATOM 4968 C C . GLU B 1 127 ? 15.883 24.953 21.562 1 98.75 127 GLU B C 1
ATOM 4970 O O . GLU B 1 127 ? 14.836 25.594 21.672 1 98.75 127 GLU B O 1
ATOM 4975 N N . LYS B 1 128 ? 16.734 25.266 20.656 1 98.62 128 LYS B N 1
ATOM 4976 C CA . LYS B 1 128 ? 16.516 26.359 19.719 1 98.62 128 LYS B CA 1
ATOM 4977 C C . LYS B 1 128 ? 15.297 26.109 18.828 1 98.62 128 LYS B C 1
ATOM 4979 O O . LYS B 1 128 ? 14.539 27.031 18.531 1 98.62 128 LYS B O 1
ATOM 4984 N N . ILE B 1 129 ? 15.117 24.906 18.406 1 98.81 129 ILE B N 1
ATOM 4985 C CA . ILE B 1 129 ? 13.969 24.516 17.609 1 98.81 129 ILE B CA 1
ATOM 4986 C C . ILE B 1 129 ? 12.711 24.484 18.484 1 98.81 129 ILE B C 1
ATOM 4988 O O . ILE B 1 129 ? 11.648 24.938 18.062 1 98.81 129 ILE B O 1
ATOM 4992 N N . PHE B 1 130 ? 12.875 23.969 19.703 1 98.75 130 PHE B N 1
ATOM 4993 C CA . PHE B 1 130 ? 11.75 23.891 20.625 1 98.75 130 PHE B CA 1
ATOM 4994 C C . PHE B 1 130 ? 11.219 25.281 20.953 1 98.75 130 PHE B C 1
ATOM 4996 O O . PHE B 1 130 ? 10.008 25.484 21.031 1 98.75 130 PHE B O 1
ATOM 5003 N N . VAL B 1 131 ? 12.094 26.281 21.109 1 98.88 131 VAL B N 1
ATOM 5004 C CA . VAL B 1 131 ? 11.703 27.672 21.312 1 98.88 131 VAL B CA 1
ATOM 5005 C C . VAL B 1 131 ? 10.945 28.188 20.109 1 98.88 131 VAL B C 1
ATOM 5007 O O . VAL B 1 131 ? 10.023 29 20.234 1 98.88 131 VAL B O 1
ATOM 5010 N N . GLY B 1 132 ? 11.328 27.703 18.891 1 98.88 132 GLY B N 1
ATOM 5011 C CA . GLY B 1 132 ? 10.539 28.016 17.703 1 98.88 132 GLY B CA 1
ATOM 5012 C C . GLY B 1 132 ? 9.078 27.625 17.844 1 98.88 132 GLY B C 1
ATOM 5013 O O . GLY B 1 132 ? 8.188 28.391 17.469 1 98.88 132 GLY B O 1
ATOM 5014 N N . LEU B 1 133 ? 8.852 26.453 18.375 1 98.94 133 LEU B N 1
ATOM 5015 C CA . LEU B 1 133 ? 7.484 25.984 18.594 1 98.94 133 LEU B CA 1
ATOM 5016 C C . LEU B 1 133 ? 6.777 26.875 19.625 1 98.94 133 LEU B C 1
ATOM 5018 O O . LEU B 1 133 ? 5.602 27.203 19.453 1 98.94 133 LEU B O 1
ATOM 5022 N N . ASP B 1 134 ? 7.512 27.297 20.703 1 98.94 134 ASP B N 1
ATOM 5023 C CA . ASP B 1 134 ? 6.988 28.25 21.688 1 98.94 134 ASP B CA 1
ATOM 5024 C C . ASP B 1 134 ? 6.516 29.531 21.016 1 98.94 134 ASP B C 1
ATOM 5026 O O . ASP B 1 134 ? 5.391 29.984 21.25 1 98.94 134 ASP B O 1
ATOM 5030 N N . ARG B 1 135 ? 7.352 30.047 20.203 1 98.88 135 ARG B N 1
ATOM 5031 C CA . ARG B 1 135 ? 7.078 31.312 19.531 1 98.88 135 ARG B CA 1
ATOM 5032 C C . ARG B 1 135 ? 5.906 31.172 18.562 1 98.88 135 ARG B C 1
ATOM 5034 O O . ARG B 1 135 ? 5.094 32.094 18.438 1 98.88 135 ARG B O 1
ATOM 5041 N N . ALA B 1 136 ? 5.859 30.047 17.875 1 98.94 136 ALA B N 1
ATOM 5042 C CA . ALA B 1 136 ? 4.758 29.812 16.938 1 98.94 136 ALA B CA 1
ATOM 5043 C C . ALA B 1 136 ? 3.412 29.859 17.656 1 98.94 136 ALA B C 1
ATOM 5045 O O . ALA B 1 136 ? 2.482 30.531 17.203 1 98.94 136 ALA B O 1
ATOM 5046 N N . LEU B 1 137 ? 3.322 29.172 18.781 1 98.94 137 LEU B N 1
ATOM 5047 C CA . LEU B 1 137 ? 2.074 29.141 19.531 1 98.94 137 LEU B CA 1
ATOM 5048 C C . LEU B 1 137 ? 1.666 30.547 19.969 1 98.94 137 LEU B C 1
ATOM 5050 O O . LEU B 1 137 ? 0.487 30.891 19.906 1 98.94 137 LEU B O 1
ATOM 5054 N N . VAL B 1 138 ? 2.629 31.312 20.391 1 98.88 138 VAL B N 1
ATOM 5055 C CA . VAL B 1 138 ? 2.354 32.656 20.844 1 98.88 138 VAL B CA 1
ATOM 5056 C C . VAL B 1 138 ? 1.834 33.5 19.672 1 98.88 138 VAL B C 1
ATOM 5058 O O . VAL B 1 138 ? 0.854 34.25 19.812 1 98.88 138 VAL B O 1
ATOM 5061 N N . GLU B 1 139 ? 2.508 33.406 18.562 1 98.88 139 GLU B N 1
ATOM 5062 C CA . GLU B 1 139 ? 2.084 34.188 17.391 1 98.88 139 GLU B CA 1
ATOM 5063 C C . GLU B 1 139 ? 0.675 33.812 16.953 1 98.88 139 GLU B C 1
ATOM 5065 O O . GLU B 1 139 ? -0.144 34.688 16.641 1 98.88 139 GLU B O 1
ATOM 5070 N N . PHE B 1 140 ? 0.369 32.5 16.859 1 98.94 140 PHE B N 1
ATOM 5071 C CA . PHE B 1 140 ? -0.964 32.031 16.5 1 98.94 140 PHE B CA 1
ATOM 5072 C C . PHE B 1 140 ? -2.008 32.562 17.484 1 98.94 140 PHE B C 1
ATOM 5074 O O . PHE B 1 140 ? -3.098 32.938 17.078 1 98.94 140 PHE B O 1
ATOM 5081 N N . SER B 1 141 ? -1.706 32.594 18.766 1 98.69 141 SER B N 1
ATOM 5082 C CA . SER B 1 141 ? -2.641 33.031 19.797 1 98.69 141 SER B CA 1
ATOM 5083 C C . SER B 1 141 ? -3.01 34.5 19.609 1 98.69 141 SER B C 1
ATOM 5085 O O . SER B 1 141 ? -4.137 34.906 19.906 1 98.69 141 SER B O 1
ATOM 5087 N N . LYS B 1 142 ? -2.098 35.312 19.109 1 98.56 142 LYS B N 1
ATOM 5088 C CA . LYS B 1 142 ? -2.354 36.719 18.875 1 98.56 142 LYS B CA 1
ATOM 5089 C C . LYS B 1 142 ? -3.508 36.938 17.891 1 98.56 142 LYS B C 1
ATOM 5091 O O . LYS B 1 142 ? -4.195 37.938 17.938 1 98.56 142 LYS B O 1
ATOM 5096 N N . TYR B 1 143 ? -3.67 35.969 17.094 1 98.5 143 TYR B N 1
ATOM 5097 C CA . TYR B 1 143 ? -4.688 36.094 16.047 1 98.5 143 TYR B CA 1
ATOM 5098 C C . TYR B 1 143 ? -5.832 35.125 16.281 1 98.5 143 TYR B C 1
ATOM 5100 O O . TYR B 1 143 ? -6.637 34.844 15.391 1 98.5 143 TYR B O 1
ATOM 5108 N N . ASN B 1 144 ? -5.898 34.5 17.469 1 97.06 144 ASN B N 1
ATOM 5109 C CA . ASN B 1 144 ? -6.93 33.531 17.828 1 97.06 144 ASN B CA 1
ATOM 5110 C C . ASN B 1 144 ? -6.953 32.344 16.875 1 97.06 144 ASN B C 1
ATOM 5112 O O . ASN B 1 144 ? -8.023 31.875 16.484 1 97.06 144 ASN B O 1
ATOM 5116 N N . ILE B 1 145 ? -5.781 31.922 16.406 1 98.81 145 ILE B N 1
ATOM 5117 C CA . ILE B 1 145 ? -5.629 30.719 15.586 1 98.81 145 ILE B CA 1
ATOM 5118 C C . ILE B 1 145 ? -5.305 29.531 16.469 1 98.81 145 ILE B C 1
ATOM 5120 O O . ILE B 1 145 ? -4.293 29.531 17.188 1 98.81 145 ILE B O 1
ATOM 5124 N N . THR B 1 146 ? -6.172 28.531 16.484 1 98.81 146 THR B N 1
ATOM 5125 C CA . THR B 1 146 ? -5.906 27.312 17.234 1 98.81 146 THR B CA 1
ATOM 5126 C C . THR B 1 146 ? -5.016 26.359 16.438 1 98.81 146 THR B C 1
ATOM 5128 O O . THR B 1 146 ? -4.844 26.531 15.234 1 98.81 146 THR B O 1
ATOM 5131 N N . VAL B 1 147 ? -4.426 25.359 17.188 1 98.94 147 VAL B N 1
ATOM 5132 C CA . VAL B 1 147 ? -3.367 24.578 16.547 1 98.94 147 VAL B CA 1
ATOM 5133 C C . VAL B 1 147 ? -3.645 23.078 16.734 1 98.94 147 VAL B C 1
ATOM 5135 O O . VAL B 1 147 ? -4.008 22.641 17.828 1 98.94 147 VAL B O 1
ATOM 5138 N N . VAL B 1 148 ? -3.578 22.328 15.641 1 98.94 148 VAL B N 1
ATOM 5139 C CA . VAL B 1 148 ? -3.426 20.875 15.68 1 98.94 148 VAL B CA 1
ATOM 5140 C C . VAL B 1 148 ? -1.942 20.516 15.695 1 98.94 148 VAL B C 1
ATOM 5142 O O . VAL B 1 148 ? -1.208 20.828 14.758 1 98.94 148 VAL B O 1
ATOM 5145 N N . MET B 1 149 ? -1.513 19.844 16.797 1 98.81 149 MET B N 1
ATOM 5146 C CA . MET B 1 149 ? -0.12 19.438 16.969 1 98.81 149 MET B CA 1
ATOM 5147 C C . MET B 1 149 ? 0.081 17.984 16.562 1 98.81 149 MET B C 1
ATOM 5149 O O . MET B 1 149 ? -0.342 17.078 17.281 1 98.81 149 MET B O 1
ATOM 5153 N N . THR B 1 150 ? 0.81 17.781 15.492 1 98.88 150 THR B N 1
ATOM 5154 C CA . THR B 1 150 ? 1.076 16.422 15.039 1 98.88 150 THR B CA 1
ATOM 5155 C C . THR B 1 150 ? 2.316 15.852 15.719 1 98.88 150 THR B C 1
ATOM 5157 O O . THR B 1 150 ? 3.408 16.406 15.602 1 98.88 150 THR B O 1
ATOM 5160 N N . LEU B 1 151 ? 2.203 14.688 16.328 1 98.94 151 LEU B N 1
ATOM 5161 C CA . LEU B 1 151 ? 3.205 14.266 17.297 1 98.94 151 LEU B CA 1
ATOM 5162 C C . LEU B 1 151 ? 4.168 13.258 16.672 1 98.94 151 LEU B C 1
ATOM 5164 O O . LEU B 1 151 ? 5.176 12.898 17.297 1 98.94 151 LEU B O 1
ATOM 5168 N N . ASN B 1 152 ? 3.857 12.75 15.547 1 98.81 152 ASN B N 1
ATOM 5169 C CA . ASN B 1 152 ? 4.727 11.867 14.781 1 98.81 152 ASN B CA 1
ATOM 5170 C C . ASN B 1 152 ? 4.332 11.836 13.305 1 98.81 152 ASN B C 1
ATOM 5172 O O . ASN B 1 152 ? 3.471 12.609 12.875 1 98.81 152 ASN B O 1
ATOM 5176 N N . ASN B 1 153 ? 5.098 11.109 12.523 1 98.88 153 ASN B N 1
ATOM 5177 C CA . ASN B 1 153 ? 4.906 11.094 11.078 1 98.88 153 ASN B CA 1
ATOM 5178 C C . ASN B 1 153 ? 5.258 9.734 10.477 1 98.88 153 ASN B C 1
ATOM 5180 O O . ASN B 1 153 ? 6.34 9.203 10.727 1 98.88 153 ASN B O 1
ATOM 5184 N N . PHE B 1 154 ? 4.332 9.203 9.672 1 98.56 154 PHE B N 1
ATOM 5185 C CA . PHE B 1 154 ? 4.645 7.949 8.984 1 98.56 154 PHE B CA 1
ATOM 5186 C C . PHE B 1 154 ? 5.781 8.148 7.992 1 98.56 154 PHE B C 1
ATOM 5188 O O . PHE B 1 154 ? 6.598 7.246 7.785 1 98.56 154 PHE B O 1
ATOM 5195 N N . TRP B 1 155 ? 5.859 9.281 7.441 1 97.5 155 TRP B N 1
ATOM 5196 C CA . TRP B 1 155 ? 6.762 9.562 6.328 1 97.5 155 TRP B CA 1
ATOM 5197 C C . TRP B 1 155 ? 8.109 10.07 6.832 1 97.5 155 TRP B C 1
ATOM 5199 O O . TRP B 1 155 ? 8.211 10.578 7.953 1 97.5 155 TRP B O 1
ATOM 5209 N N . HIS B 1 156 ? 9.062 10.031 5.945 1 94.81 156 HIS B N 1
ATOM 5210 C CA . HIS B 1 156 ? 10.461 10.188 6.34 1 94.81 156 HIS B CA 1
ATOM 5211 C C . HIS B 1 156 ? 10.867 11.656 6.371 1 94.81 156 HIS B C 1
ATOM 5213 O O . HIS B 1 156 ? 11.93 12 6.879 1 94.81 156 HIS B O 1
ATOM 5219 N N . TRP B 1 157 ? 10.031 12.578 5.895 1 95.31 157 TRP B N 1
ATOM 5220 C CA . TRP B 1 157 ? 10.484 13.953 5.707 1 95.31 157 TRP B CA 1
ATOM 5221 C C . TRP B 1 157 ? 10.641 14.664 7.047 1 95.31 157 TRP B C 1
ATOM 5223 O O . TRP B 1 157 ? 11.305 15.695 7.133 1 95.31 157 TRP B O 1
ATOM 5233 N N . SER B 1 158 ? 10.094 14.141 8.133 1 97.88 158 SER B N 1
ATOM 5234 C CA . SER B 1 158 ? 10.383 14.633 9.477 1 97.88 158 SER B CA 1
ATOM 5235 C C . SER B 1 158 ? 11.344 13.695 10.211 1 97.88 158 SER B C 1
ATOM 5237 O O . SER B 1 158 ? 11.766 13.984 11.328 1 97.88 158 SER B O 1
ATOM 5239 N N . GLY B 1 159 ? 11.812 12.68 9.656 1 97 159 GLY B N 1
ATOM 5240 C CA . GLY B 1 159 ? 12.383 11.492 10.266 1 97 159 GLY B CA 1
ATOM 5241 C C . GLY B 1 159 ? 11.375 10.383 10.477 1 97 159 GLY B C 1
ATOM 5242 O O . GLY B 1 159 ? 11.445 9.336 9.836 1 97 159 GLY B O 1
ATOM 5243 N N . GLY B 1 160 ? 10.422 10.609 11.305 1 98.31 160 GLY B N 1
ATOM 5244 C CA . GLY B 1 160 ? 9.211 9.805 11.414 1 98.31 160 GLY B CA 1
ATOM 5245 C C . GLY B 1 160 ? 9.477 8.383 11.883 1 98.31 160 GLY B C 1
ATOM 5246 O O . GLY B 1 160 ? 10.469 8.133 12.57 1 98.31 160 GLY B O 1
ATOM 5247 N N . TYR B 1 161 ? 8.562 7.465 11.508 1 98.69 161 TYR B N 1
ATOM 5248 C CA . TYR B 1 161 ? 8.594 6.066 11.922 1 98.69 161 TYR B CA 1
ATOM 5249 C C . TYR B 1 161 ? 9.914 5.41 11.531 1 98.69 161 TYR B C 1
ATOM 5251 O O . TYR B 1 161 ? 10.492 4.648 12.305 1 98.69 161 TYR B O 1
ATOM 5259 N N . SER B 1 162 ? 10.352 5.734 10.305 1 97.5 162 SER B N 1
ATOM 5260 C CA . SER B 1 162 ? 11.531 5.062 9.766 1 97.5 162 SER B CA 1
ATOM 5261 C C . SER B 1 162 ? 12.766 5.367 10.602 1 97.5 162 SER B C 1
ATOM 5263 O O . SER B 1 162 ? 13.641 4.508 10.766 1 97.5 162 SER B O 1
ATOM 5265 N N . GLN B 1 163 ? 12.82 6.574 11.148 1 98.25 163 GLN B N 1
ATOM 5266 C CA . GLN B 1 163 ? 13.984 6.906 11.969 1 98.25 163 GLN B CA 1
ATOM 5267 C C . GLN B 1 163 ? 13.93 6.18 13.312 1 98.25 163 GLN B C 1
ATOM 5269 O O . GLN B 1 163 ? 14.961 5.754 13.828 1 98.25 163 GLN B O 1
ATOM 5274 N N . TYR B 1 164 ? 12.773 6.066 13.945 1 98.81 164 TYR B N 1
ATOM 5275 C CA . TYR B 1 164 ? 12.625 5.273 15.164 1 98.81 164 TYR B CA 1
ATOM 5276 C C . TYR B 1 164 ? 13.07 3.834 14.93 1 98.81 164 TYR B C 1
ATOM 5278 O O . TYR B 1 164 ? 13.773 3.252 15.758 1 98.81 164 TYR B O 1
ATOM 5286 N N . VAL B 1 165 ? 12.648 3.295 13.773 1 98.69 165 VAL B N 1
ATOM 5287 C CA . VAL B 1 165 ? 13.031 1.928 13.438 1 98.69 165 VAL B CA 1
ATOM 5288 C C . VAL B 1 165 ? 14.539 1.844 13.242 1 98.69 165 VAL B C 1
ATOM 5290 O O . VAL B 1 165 ? 15.188 0.917 13.742 1 98.69 165 VAL B O 1
ATOM 5293 N N . SER B 1 166 ? 15.125 2.816 12.539 1 97.94 166 SER B N 1
ATOM 5294 C CA . SER B 1 166 ? 16.578 2.861 12.336 1 97.94 166 SER B CA 1
ATOM 5295 C C . SER B 1 166 ? 17.312 2.879 13.672 1 97.94 166 SER B C 1
ATOM 5297 O O . SER B 1 166 ? 18.234 2.082 13.883 1 97.94 166 SER B O 1
ATOM 5299 N N . TRP B 1 167 ? 16.844 3.752 14.594 1 98.69 167 TRP B N 1
ATOM 5300 C CA . TRP B 1 167 ? 17.453 3.816 15.914 1 98.69 167 TRP B CA 1
ATOM 5301 C C . TRP B 1 167 ? 17.359 2.473 16.625 1 98.69 167 TRP B C 1
ATOM 5303 O O . TRP B 1 167 ? 18.312 2.025 17.266 1 98.69 167 TRP B O 1
ATOM 5313 N N . ALA B 1 168 ? 16.234 1.799 16.484 1 98.69 168 ALA B N 1
ATOM 5314 C CA . ALA B 1 168 ? 15.953 0.581 17.234 1 98.69 168 ALA B CA 1
ATOM 5315 C C . ALA B 1 168 ? 16.672 -0.621 16.625 1 98.69 168 ALA B C 1
ATOM 5317 O O . ALA B 1 168 ? 16.719 -1.695 17.234 1 98.69 168 ALA B O 1
ATOM 5318 N N . THR B 1 169 ? 17.172 -0.488 15.406 1 98.06 169 THR B N 1
ATOM 5319 C CA . THR B 1 169 ? 17.844 -1.585 14.703 1 98.06 169 THR B CA 1
ATOM 5320 C C . THR B 1 169 ? 19.297 -1.238 14.414 1 98.06 169 THR B C 1
ATOM 5322 O O . THR B 1 169 ? 19.781 -1.461 13.297 1 98.06 169 THR B O 1
ATOM 5325 N N . ASN B 1 170 ? 19.953 -0.644 15.422 1 97.38 170 ASN B N 1
ATOM 5326 C CA . ASN B 1 170 ? 21.375 -0.323 15.383 1 97.38 170 ASN B CA 1
ATOM 5327 C C . ASN B 1 170 ? 21.703 0.613 14.219 1 97.38 170 ASN B C 1
ATOM 5329 O O . ASN B 1 170 ? 22.625 0.349 13.453 1 97.38 170 ASN B O 1
ATOM 5333 N N . ASP B 1 171 ? 20.859 1.593 14 1 97.38 171 ASP B N 1
ATOM 5334 C CA . ASP B 1 171 ? 21.031 2.654 13.008 1 97.38 171 ASP B CA 1
ATOM 5335 C C . ASP B 1 171 ? 21.094 2.084 11.594 1 97.38 171 ASP B C 1
ATOM 5337 O O . ASP B 1 171 ? 21.953 2.482 10.797 1 97.38 171 ASP B O 1
ATOM 5341 N N . SER B 1 172 ? 20.219 1.08 11.336 1 95.31 172 SER B N 1
ATOM 5342 C CA . SER B 1 172 ? 20.156 0.485 10.008 1 95.31 172 SER B CA 1
ATOM 5343 C C . SER B 1 172 ? 19.766 1.522 8.961 1 95.31 172 SER B C 1
ATOM 5345 O O . SER B 1 172 ? 19.141 2.533 9.281 1 95.31 172 SER B O 1
ATOM 5347 N N . THR B 1 173 ? 20.188 1.28 7.703 1 91.25 173 THR B N 1
ATOM 5348 C CA . THR B 1 173 ? 19.891 2.186 6.598 1 91.25 173 THR B CA 1
ATOM 5349 C C . THR B 1 173 ? 18.406 2.172 6.266 1 91.25 173 THR B C 1
ATOM 5351 O O . THR B 1 173 ? 17.812 1.105 6.129 1 91.25 173 THR B O 1
ATOM 5354 N N . ILE B 1 174 ? 17.812 3.303 6.168 1 92.81 174 ILE B N 1
ATOM 5355 C CA . ILE B 1 174 ? 16.422 3.453 5.762 1 92.81 174 ILE B CA 1
ATOM 5356 C C . ILE B 1 174 ? 16.297 3.273 4.25 1 92.81 174 ILE B C 1
ATOM 5358 O O . ILE B 1 174 ? 17.031 3.895 3.482 1 92.81 174 ILE B O 1
ATOM 5362 N N . PRO B 1 175 ? 15.422 2.354 3.795 1 90.81 175 PRO B N 1
ATOM 5363 C CA . PRO B 1 175 ? 15.195 2.205 2.355 1 90.81 175 PRO B CA 1
ATOM 5364 C C . PRO B 1 175 ? 14.266 3.281 1.793 1 90.81 175 PRO B C 1
ATOM 5366 O O . PRO B 1 175 ? 13.102 3.008 1.51 1 90.81 175 PRO B O 1
ATOM 5369 N N . TYR B 1 176 ? 14.797 4.445 1.559 1 89.12 176 TYR B N 1
ATOM 5370 C CA . TYR B 1 176 ? 14.008 5.59 1.12 1 89.12 176 TYR B CA 1
ATOM 5371 C C . TYR B 1 176 ? 13.328 5.305 -0.212 1 89.12 176 TYR B C 1
ATOM 5373 O O . TYR B 1 176 ? 13.922 4.707 -1.108 1 89.12 176 TYR B O 1
ATOM 5381 N N . PRO B 1 177 ? 12.047 5.645 -0.299 1 84.19 177 PRO B N 1
ATOM 5382 C CA . PRO B 1 177 ? 11.367 5.484 -1.587 1 84.19 177 PRO B CA 1
ATOM 5383 C C . PRO B 1 177 ? 11.812 6.516 -2.619 1 84.19 177 PRO B C 1
ATOM 5385 O O . PRO B 1 177 ? 12.492 7.488 -2.275 1 84.19 177 PRO B O 1
ATOM 5388 N N . SER B 1 178 ? 11.406 6.27 -3.848 1 74.94 178 SER B N 1
ATOM 5389 C CA . SER B 1 178 ? 11.742 7.215 -4.91 1 74.94 178 SER B CA 1
ATOM 5390 C C . SER B 1 178 ? 11.188 8.602 -4.613 1 74.94 178 SER B C 1
ATOM 5392 O O . SER B 1 178 ? 10.094 8.734 -4.051 1 74.94 178 SER B O 1
ATOM 5394 N N . SER B 1 179 ? 11.969 9.641 -4.812 1 76.19 179 SER B N 1
ATOM 5395 C CA . SER B 1 179 ? 11.586 11.039 -4.633 1 76.19 179 SER B CA 1
ATOM 5396 C C . SER B 1 179 ? 12.18 11.914 -5.73 1 76.19 179 SER B C 1
ATOM 5398 O O . SER B 1 179 ? 12.836 11.422 -6.645 1 76.19 179 SER B O 1
ATOM 5400 N N . TRP B 1 180 ? 11.945 13.211 -5.66 1 72.31 180 TRP B N 1
ATOM 5401 C CA . TRP B 1 180 ? 12.445 14.188 -6.625 1 72.31 180 TRP B CA 1
ATOM 5402 C C . TRP B 1 180 ? 13.945 14.406 -6.453 1 72.31 180 TRP B C 1
ATOM 5404 O O . TRP B 1 180 ? 14.516 14.039 -5.422 1 72.31 180 TRP B O 1
ATOM 5414 N N . ASP B 1 181 ? 14.68 14.75 -7.492 1 63.72 181 ASP B N 1
ATOM 5415 C CA . ASP B 1 181 ? 16.125 15.023 -7.453 1 63.72 181 ASP B CA 1
ATOM 5416 C C . ASP B 1 181 ? 16.391 16.5 -7.18 1 63.72 181 ASP B C 1
ATOM 5418 O O . ASP B 1 181 ? 16.188 17.344 -8.055 1 63.72 181 ASP B O 1
ATOM 5422 N N . PRO B 1 182 ? 16.875 16.75 -5.934 1 60.22 182 PRO B N 1
ATOM 5423 C CA . PRO B 1 182 ? 17.141 18.156 -5.609 1 60.22 182 PRO B CA 1
ATOM 5424 C C . PRO B 1 182 ? 18.281 18.75 -6.422 1 60.22 182 PRO B C 1
ATOM 5426 O O . PRO B 1 182 ? 18.391 19.984 -6.543 1 60.22 182 PRO B O 1
ATOM 5429 N N . ASP B 1 183 ? 19.281 17.812 -6.668 1 56.44 183 ASP B N 1
ATOM 5430 C CA . ASP B 1 183 ? 20.438 18.297 -7.402 1 56.44 183 ASP B CA 1
ATOM 5431 C C . ASP B 1 183 ? 20.094 18.562 -8.867 1 56.44 183 ASP B C 1
ATOM 5433 O O . ASP B 1 183 ? 20.828 19.266 -9.562 1 56.44 183 ASP B O 1
ATOM 5437 N N . LEU B 1 184 ? 19.203 17.719 -9.188 1 50.91 184 LEU B N 1
ATOM 5438 C CA . LEU B 1 184 ? 18.75 18.062 -10.539 1 50.91 184 LEU B CA 1
ATOM 5439 C C . LEU B 1 184 ? 17.984 19.375 -10.531 1 50.91 184 LEU B C 1
ATOM 5441 O O . LEU B 1 184 ? 17.031 19.547 -9.758 1 50.91 184 LEU B O 1
ATOM 5445 N N . ASN B 1 185 ? 18.906 20.375 -10.203 1 43.91 185 ASN B N 1
ATOM 5446 C CA . ASN B 1 185 ? 18.484 21.781 -10.227 1 43.91 185 ASN B CA 1
ATOM 5447 C C . ASN B 1 185 ? 17.109 21.938 -10.891 1 43.91 185 ASN B C 1
ATOM 5449 O O . ASN B 1 185 ? 16.922 21.516 -12.031 1 43.91 185 ASN B O 1
ATOM 5453 N N . PRO B 1 186 ? 15.977 22.234 -10.156 1 42.12 186 PRO B N 1
ATOM 5454 C CA . PRO B 1 186 ? 14.82 22.828 -10.828 1 42.12 186 PRO B CA 1
ATOM 5455 C C . PRO B 1 186 ? 15.203 23.672 -12.047 1 42.12 186 PRO B C 1
ATOM 5457 O O . PRO B 1 186 ? 14.406 23.828 -12.977 1 42.12 186 PRO B O 1
ATOM 5460 N N . PRO B 1 187 ? 15.648 24.906 -12.391 1 40.28 187 PRO B N 1
ATOM 5461 C CA . PRO B 1 187 ? 14.727 25.188 -13.5 1 40.28 187 PRO B CA 1
ATOM 5462 C C . PRO B 1 187 ? 14.328 23.922 -14.266 1 40.28 187 PRO B C 1
ATOM 5464 O O . PRO B 1 187 ? 13.336 23.938 -15 1 40.28 187 PRO B O 1
ATOM 5467 N N . PHE B 1 188 ? 15.109 23 -14.883 1 39.81 188 PHE B N 1
ATOM 5468 C CA . PHE B 1 188 ? 14.797 22.188 -16.047 1 39.81 188 PHE B CA 1
ATOM 5469 C C . PHE B 1 188 ? 14.695 20.719 -15.664 1 39.81 188 PHE B C 1
ATOM 5471 O O . PHE B 1 188 ? 14.711 19.828 -16.531 1 39.81 188 PHE B O 1
ATOM 5478 N N . GLY B 1 189 ? 14.812 20.312 -14.5 1 39.12 189 GLY B N 1
ATOM 5479 C CA . GLY B 1 189 ? 14.852 18.859 -14.422 1 39.12 189 GLY B CA 1
ATOM 5480 C C . GLY B 1 189 ? 13.523 18.203 -14.75 1 39.12 189 GLY B C 1
ATOM 5481 O O . GLY B 1 189 ? 12.484 18.859 -14.711 1 39.12 189 GLY B O 1
ATOM 5482 N N . ASP B 1 190 ? 13.602 17.266 -15.688 1 38.91 190 ASP B N 1
ATOM 5483 C CA . ASP B 1 190 ? 12.477 16.516 -16.234 1 38.91 190 ASP B CA 1
ATOM 5484 C C . ASP B 1 190 ? 11.727 15.758 -15.141 1 38.91 190 ASP B C 1
ATOM 5486 O O . ASP B 1 190 ? 12.242 14.773 -14.602 1 38.91 190 ASP B O 1
ATOM 5490 N N . TYR B 1 191 ? 11.07 16.516 -14.375 1 41.06 191 TYR B N 1
ATOM 5491 C CA . TYR B 1 191 ? 10.234 15.922 -13.336 1 41.06 191 TYR B CA 1
ATOM 5492 C C . TYR B 1 191 ? 9.086 15.125 -13.945 1 41.06 191 TYR B C 1
ATOM 5494 O O . TYR B 1 191 ? 8.164 14.711 -13.242 1 41.06 191 TYR B O 1
ATOM 5502 N N . THR B 1 192 ? 9.016 15.398 -15.258 1 36.81 192 THR B N 1
ATOM 5503 C CA . THR B 1 192 ? 7.762 14.953 -15.852 1 36.81 192 THR B CA 1
ATOM 5504 C C . THR B 1 192 ? 7.598 13.445 -15.703 1 36.81 192 THR B C 1
ATOM 5506 O O . THR B 1 192 ? 6.559 12.891 -16.062 1 36.81 192 THR B O 1
ATOM 5509 N N . ASN B 1 193 ? 8.75 12.781 -15.875 1 36 193 ASN B N 1
ATOM 5510 C CA . ASN B 1 193 ? 8.336 11.398 -16.078 1 36 193 ASN B CA 1
ATOM 5511 C C . ASN B 1 193 ? 7.746 10.797 -14.82 1 36 193 ASN B C 1
ATOM 5513 O O . ASN B 1 193 ? 8.211 11.078 -13.711 1 36 193 ASN B O 1
ATOM 5517 N N . ASN B 1 194 ? 6.703 10.508 -14.852 1 32.22 194 ASN B N 1
ATOM 5518 C CA . ASN B 1 194 ? 5.875 9.711 -13.953 1 32.22 194 ASN B CA 1
ATOM 5519 C C . ASN B 1 194 ? 6.688 8.625 -13.25 1 32.22 194 ASN B C 1
ATOM 5521 O O . ASN B 1 194 ? 7.289 7.773 -13.898 1 32.22 194 ASN B O 1
ATOM 5525 N N . GLY B 1 195 ? 7.18 8.828 -12.109 1 33.16 195 GLY B N 1
ATOM 5526 C CA . GLY B 1 195 ? 8.016 8.023 -11.234 1 33.16 195 GLY B CA 1
ATOM 5527 C C . GLY B 1 195 ? 9.383 8.633 -10.984 1 33.16 195 GLY B C 1
ATOM 5528 O O . GLY B 1 195 ? 10.297 7.949 -10.531 1 33.16 195 GLY B O 1
ATOM 5529 N N . SER B 1 196 ? 9.758 9.516 -12.023 1 32.56 196 SER B N 1
ATOM 5530 C CA . SER B 1 196 ? 11.125 9.969 -11.789 1 32.56 196 SER B CA 1
ATOM 5531 C C . SER B 1 196 ? 11.266 10.609 -10.414 1 32.56 196 SER B C 1
ATOM 5533 O O . SER B 1 196 ? 11.008 11.805 -10.25 1 32.56 196 SER B O 1
ATOM 5535 N N . TRP B 1 197 ? 10.727 10.102 -9.469 1 34.91 197 TRP B N 1
ATOM 5536 C CA . TRP B 1 197 ? 11.414 10.359 -8.203 1 34.91 197 TRP B CA 1
ATOM 5537 C C . TRP B 1 197 ? 12.914 10.492 -8.406 1 34.91 197 TRP B C 1
ATOM 5539 O O . TRP B 1 197 ? 13.5 9.797 -9.25 1 34.91 197 TRP B O 1
ATOM 5549 N N . GLY B 1 198 ? 13.32 11.766 -8.547 1 36.28 198 GLY B N 1
ATOM 5550 C CA . GLY B 1 198 ? 14.766 11.828 -8.711 1 36.28 198 GLY B CA 1
ATOM 5551 C C . GLY B 1 198 ? 15.461 10.508 -8.398 1 36.28 198 GLY B C 1
ATOM 5552 O O . GLY B 1 198 ? 14.969 9.719 -7.594 1 36.28 198 GLY B O 1
ATOM 5553 N N . SER B 1 199 ? 15.875 9.961 -9.547 1 36.25 199 SER B N 1
ATOM 5554 C CA . SER B 1 199 ? 16.766 8.828 -9.383 1 36.25 199 SER B CA 1
ATOM 5555 C C . SER B 1 199 ? 17.641 8.984 -8.141 1 36.25 199 SER B C 1
ATOM 5557 O O . SER B 1 199 ? 18.688 9.641 -8.188 1 36.25 199 SER B O 1
ATOM 5559 N N . TYR B 1 200 ? 17.109 9.578 -7.008 1 37.22 200 TYR B N 1
ATOM 5560 C CA . TYR B 1 200 ? 18.188 9.242 -6.086 1 37.22 200 TYR B CA 1
ATOM 5561 C C . TYR B 1 200 ? 18.875 7.953 -6.508 1 37.22 200 TYR B C 1
ATOM 5563 O O . TYR B 1 200 ? 18.344 7.191 -7.32 1 37.22 200 TYR B O 1
ATOM 5571 N N . ASN B 1 201 ? 19.828 7.602 -5.562 1 43.03 201 ASN B N 1
ATOM 5572 C CA . ASN B 1 201 ? 20.688 6.438 -5.707 1 43.03 201 ASN B CA 1
ATOM 5573 C C . ASN B 1 201 ? 19.906 5.219 -6.191 1 43.03 201 ASN B C 1
ATOM 5575 O O . ASN B 1 201 ? 18.891 4.848 -5.598 1 43.03 201 ASN B O 1
ATOM 5579 N N . PRO B 1 202 ? 20.031 4.961 -7.613 1 41.78 202 PRO B N 1
ATOM 5580 C CA . PRO B 1 202 ? 19.641 3.637 -8.117 1 41.78 202 PRO B CA 1
ATOM 5581 C C . PRO B 1 202 ? 19.312 2.654 -6.996 1 41.78 202 PRO B C 1
ATOM 5583 O O . PRO B 1 202 ? 18.766 1.579 -7.254 1 41.78 202 PRO B O 1
ATOM 5586 N N . SER B 1 203 ? 19.984 2.943 -5.867 1 48.47 203 SER B N 1
ATOM 5587 C CA . SER B 1 203 ? 19.766 1.93 -4.84 1 48.47 203 SER B CA 1
ATOM 5588 C C . SER B 1 203 ? 18.453 2.164 -4.102 1 48.47 203 SER B C 1
ATOM 5590 O O . SER B 1 203 ? 18.297 1.736 -2.957 1 48.47 203 SER B O 1
ATOM 5592 N N . THR B 1 204 ? 17.609 3.164 -4.75 1 59.38 204 THR B N 1
ATOM 5593 C CA . THR B 1 204 ? 16.344 3.402 -4.059 1 59.38 204 THR B CA 1
ATOM 5594 C C . THR B 1 204 ? 15.492 2.139 -4.043 1 59.38 204 THR B C 1
ATOM 5596 O O . THR B 1 204 ? 15.719 1.22 -4.832 1 59.38 204 THR B O 1
ATOM 5599 N N . GLN B 1 205 ? 14.688 2.188 -2.92 1 71.75 205 GLN B N 1
ATOM 5600 C CA . GLN B 1 205 ? 13.789 1.068 -2.66 1 71.75 205 GLN B CA 1
ATOM 5601 C C . GLN B 1 205 ? 12.352 1.415 -3.045 1 71.75 205 GLN B C 1
ATOM 5603 O O . GLN B 1 205 ? 12.086 2.51 -3.545 1 71.75 205 GLN B O 1
ATOM 5608 N N . THR B 1 206 ? 11.516 0.541 -3.162 1 84.19 206 THR B N 1
ATOM 5609 C CA . THR B 1 206 ? 10.109 0.622 -3.531 1 84.19 206 THR B CA 1
ATOM 5610 C C . THR B 1 206 ? 9.289 1.244 -2.404 1 84.19 206 THR B C 1
ATOM 5612 O O . THR B 1 206 ? 9.75 1.326 -1.265 1 84.19 206 THR B O 1
ATOM 5615 N N . TYR B 1 207 ? 8.188 1.901 -2.783 1 88.69 207 TYR B N 1
ATOM 5616 C CA . TYR B 1 207 ? 7.195 2.348 -1.811 1 88.69 207 TYR B CA 1
ATOM 5617 C C . TYR B 1 207 ? 6.93 1.27 -0.767 1 88.69 207 TYR B C 1
ATOM 5619 O O . TYR B 1 207 ? 6.938 1.545 0.435 1 88.69 207 TYR B O 1
ATOM 5627 N N . ASP B 1 208 ? 6.832 0.035 -1.198 1 90.56 208 ASP B N 1
ATOM 5628 C CA . ASP B 1 208 ? 6.527 -1.079 -0.305 1 90.56 208 ASP B CA 1
ATOM 5629 C C . ASP B 1 208 ? 7.707 -1.385 0.614 1 90.56 208 ASP B C 1
ATOM 5631 O O . ASP B 1 208 ? 7.52 -1.756 1.774 1 90.56 208 ASP B O 1
ATOM 5635 N N . GLY B 1 209 ? 8.914 -1.28 0.007 1 92.12 209 GLY B N 1
ATOM 5636 C CA . GLY B 1 209 ? 10.094 -1.443 0.849 1 92.12 209 GLY B CA 1
ATOM 5637 C C . GLY B 1 209 ? 10.164 -0.428 1.974 1 92.12 209 GLY B C 1
ATOM 5638 O O . GLY B 1 209 ? 10.445 -0.784 3.121 1 92.12 209 GLY B O 1
ATOM 5639 N N . PHE B 1 210 ? 9.859 0.811 1.65 1 94.88 210 PHE B N 1
ATOM 5640 C CA . PHE B 1 210 ? 9.883 1.874 2.648 1 94.88 210 PHE B CA 1
ATOM 5641 C C . PHE B 1 210 ? 8.773 1.684 3.674 1 94.88 210 PHE B C 1
ATOM 5643 O O . PHE B 1 210 ? 9.016 1.743 4.879 1 94.88 210 PHE B O 1
ATOM 5650 N N . THR B 1 211 ? 7.512 1.491 3.211 1 95.94 211 THR B N 1
ATOM 5651 C CA . THR B 1 211 ? 6.387 1.402 4.137 1 95.94 211 THR B CA 1
ATOM 5652 C C . THR B 1 211 ? 6.504 0.156 5.008 1 95.94 211 THR B C 1
ATOM 5654 O O . THR B 1 211 ? 6.086 0.163 6.168 1 95.94 211 THR B O 1
ATOM 5657 N N . GLY B 1 212 ? 7.133 -0.926 4.461 1 95.12 212 GLY B N 1
ATOM 5658 C CA . GLY B 1 212 ? 7.434 -2.084 5.285 1 95.12 212 GLY B CA 1
ATOM 5659 C C . GLY B 1 212 ? 8.406 -1.777 6.41 1 95.12 212 GLY B C 1
ATOM 5660 O O . GLY B 1 212 ? 8.195 -2.195 7.551 1 95.12 212 GLY B O 1
ATOM 5661 N N . PHE B 1 213 ? 9.422 -1.059 6.039 1 96.25 213 PHE B N 1
ATOM 5662 C CA . PHE B 1 213 ? 10.414 -0.663 7.031 1 96.25 213 PHE B CA 1
ATOM 5663 C C . PHE B 1 213 ? 9.789 0.217 8.102 1 96.25 213 PHE B C 1
ATOM 5665 O O . PHE B 1 213 ? 9.906 -0.07 9.297 1 96.25 213 PHE B O 1
ATOM 5672 N N . ALA B 1 214 ? 9.07 1.219 7.695 1 97.81 214 ALA B N 1
ATOM 5673 C CA . ALA B 1 214 ? 8.43 2.15 8.617 1 97.81 214 ALA B CA 1
ATOM 5674 C C . ALA B 1 214 ? 7.387 1.442 9.484 1 97.81 214 ALA B C 1
ATOM 5676 O O . ALA B 1 214 ? 7.262 1.726 10.672 1 97.81 214 ALA B O 1
ATOM 5677 N N . GLY B 1 215 ? 6.707 0.511 8.891 1 98.06 215 GLY B N 1
ATOM 5678 C CA . GLY B 1 215 ? 5.641 -0.197 9.586 1 98.06 215 GLY B CA 1
ATOM 5679 C C . GLY B 1 215 ? 6.129 -0.999 10.773 1 98.06 215 GLY B C 1
ATOM 5680 O O . GLY B 1 215 ? 5.348 -1.333 11.672 1 98.06 215 GLY B O 1
ATOM 5681 N N . ARG B 1 216 ? 7.426 -1.307 10.812 1 98.25 216 ARG B N 1
ATOM 5682 C CA . ARG B 1 216 ? 7.996 -2.031 11.945 1 98.25 216 ARG B CA 1
ATOM 5683 C C . ARG B 1 216 ? 7.844 -1.239 13.234 1 98.25 216 ARG B C 1
ATOM 5685 O O . ARG B 1 216 ? 7.883 -1.811 14.328 1 98.25 216 ARG B O 1
ATOM 5692 N N . PHE B 1 217 ? 7.641 0.055 13.164 1 98.75 217 PHE B N 1
ATOM 5693 C CA . PHE B 1 217 ? 7.5 0.962 14.297 1 98.75 217 PHE B CA 1
ATOM 5694 C C . PHE B 1 217 ? 6.465 0.434 15.281 1 98.75 217 PHE B C 1
ATOM 5696 O O . PHE B 1 217 ? 6.684 0.48 16.5 1 98.75 217 PHE B O 1
ATOM 5703 N N . TYR B 1 218 ? 5.367 -0.097 14.758 1 98.06 218 TYR B N 1
ATOM 5704 C CA . TYR B 1 218 ? 4.312 -0.514 15.68 1 98.06 218 TYR B CA 1
ATOM 5705 C C . TYR B 1 218 ? 3.926 -1.968 15.438 1 98.06 218 TYR B C 1
ATOM 5707 O O . TYR B 1 218 ? 3.027 -2.494 16.094 1 98.06 218 TYR B O 1
ATOM 5715 N N . ASN B 1 219 ? 4.617 -2.695 14.539 1 96.56 219 ASN B N 1
ATOM 5716 C CA . ASN B 1 219 ? 4.258 -4.082 14.258 1 96.56 219 ASN B CA 1
ATOM 5717 C C . ASN B 1 219 ? 5.336 -5.051 14.727 1 96.56 219 ASN B C 1
ATOM 5719 O O . ASN B 1 219 ? 5.035 -6.176 15.117 1 96.56 219 ASN B O 1
ATOM 5723 N N . ASP B 1 220 ? 6.641 -4.605 14.734 1 97.75 220 ASP B N 1
ATOM 5724 C CA . ASP B 1 220 ? 7.777 -5.48 14.977 1 97.75 220 ASP B CA 1
ATOM 5725 C C . ASP B 1 220 ? 8 -5.684 16.484 1 97.75 220 ASP B C 1
ATOM 5727 O O . ASP B 1 220 ? 8.672 -4.883 17.125 1 97.75 220 ASP B O 1
ATOM 5731 N N . THR B 1 221 ? 7.578 -6.809 17 1 95.25 221 THR B N 1
ATOM 5732 C CA . THR B 1 221 ? 7.555 -7.066 18.438 1 95.25 221 THR B CA 1
ATOM 5733 C C . THR B 1 221 ? 8.969 -7.145 18.984 1 95.25 221 THR B C 1
ATOM 5735 O O . THR B 1 221 ? 9.172 -7.043 20.203 1 95.25 221 THR B O 1
ATOM 5738 N N . SER B 1 222 ? 9.922 -7.25 18.125 1 96.94 222 SER B N 1
ATOM 5739 C CA . SER B 1 222 ? 11.297 -7.312 18.609 1 96.94 222 SER B CA 1
ATOM 5740 C C . SER B 1 222 ? 11.828 -5.922 18.938 1 96.94 222 SER B C 1
ATOM 5742 O O . SER B 1 222 ? 12.836 -5.789 19.641 1 96.94 222 SER B O 1
ATOM 5744 N N . ILE B 1 223 ? 11.125 -4.82 18.484 1 98.62 223 ILE B N 1
ATOM 5745 C CA . ILE B 1 223 ? 11.688 -3.496 18.719 1 98.62 223 ILE B CA 1
ATOM 5746 C C . ILE B 1 223 ? 10.617 -2.568 19.281 1 98.62 223 ILE B C 1
ATOM 5748 O O . ILE B 1 223 ? 10.922 -1.469 19.75 1 98.62 223 ILE B O 1
ATOM 5752 N N . THR B 1 224 ? 9.359 -2.979 19.328 1 98.12 224 THR B N 1
ATOM 5753 C CA . THR B 1 224 ? 8.266 -2.08 19.688 1 98.12 224 THR B CA 1
ATOM 5754 C C . THR B 1 224 ? 8.398 -1.604 21.125 1 98.12 224 THR B C 1
ATOM 5756 O O . THR B 1 224 ? 7.98 -0.494 21.469 1 98.12 224 THR B O 1
ATOM 5759 N N . ASN B 1 225 ? 8.992 -2.387 22.031 1 98.19 225 ASN B N 1
ATOM 5760 C CA . ASN B 1 225 ? 9.227 -1.916 23.391 1 98.19 225 ASN B CA 1
ATOM 5761 C C . ASN B 1 225 ? 10.062 -0.641 23.406 1 98.19 225 ASN B C 1
ATOM 5763 O O . ASN B 1 225 ? 9.805 0.268 24.203 1 98.19 225 ASN B O 1
ATOM 5767 N N . ARG B 1 226 ? 11 -0.525 22.5 1 98.62 226 ARG B N 1
ATOM 5768 C CA . ARG B 1 226 ? 11.859 0.65 22.422 1 98.62 226 ARG B CA 1
ATOM 5769 C C . ARG B 1 226 ? 11.18 1.786 21.672 1 98.62 226 ARG B C 1
ATOM 5771 O O . ARG B 1 226 ? 11.062 2.898 22.188 1 98.62 226 ARG B O 1
ATOM 5778 N N . THR B 1 227 ? 10.68 1.48 20.438 1 98.81 227 THR B N 1
ATOM 5779 C CA . THR B 1 227 ? 10.102 2.535 19.609 1 98.81 227 THR B CA 1
ATOM 5780 C C . THR B 1 227 ? 8.93 3.199 20.328 1 98.81 227 THR B C 1
ATOM 5782 O O . THR B 1 227 ? 8.812 4.426 20.328 1 98.81 227 THR B O 1
ATOM 5785 N N . GLN B 1 228 ? 8.125 2.387 21.016 1 98.81 228 GLN B N 1
ATOM 5786 C CA . GLN B 1 228 ? 6.941 2.943 21.656 1 98.81 228 GLN B CA 1
ATOM 5787 C C . GLN B 1 228 ? 7.312 3.67 22.953 1 98.81 228 GLN B C 1
ATOM 5789 O O . GLN B 1 228 ? 6.688 4.672 23.312 1 98.81 228 GLN B O 1
ATOM 5794 N N . THR B 1 229 ? 8.312 3.188 23.641 1 98.81 229 THR B N 1
ATOM 5795 C CA . THR B 1 229 ? 8.797 3.922 24.797 1 98.81 229 THR B CA 1
ATOM 5796 C C . THR B 1 229 ? 9.328 5.293 24.391 1 98.81 229 THR B C 1
ATOM 5798 O O . THR B 1 229 ? 8.977 6.309 25 1 98.81 229 THR B O 1
ATOM 5801 N N . TRP B 1 230 ? 10.141 5.328 23.359 1 98.88 230 TRP B N 1
ATOM 5802 C CA . TRP B 1 230 ? 10.719 6.582 22.891 1 98.88 230 TRP B CA 1
ATOM 5803 C C . TRP B 1 230 ? 9.633 7.535 22.406 1 98.88 230 TRP B C 1
ATOM 5805 O O . TRP B 1 230 ? 9.711 8.742 22.656 1 98.88 230 TRP B O 1
ATOM 5815 N N . PHE B 1 231 ? 8.633 7.023 21.75 1 98.88 231 PHE B N 1
ATOM 5816 C CA . PHE B 1 231 ? 7.551 7.867 21.25 1 98.88 231 PHE B CA 1
ATOM 5817 C C . PHE B 1 231 ? 6.746 8.445 22.406 1 98.88 231 PHE B C 1
ATOM 5819 O O . PHE B 1 231 ? 6.418 9.633 22.422 1 98.88 231 PHE B O 1
ATOM 5826 N N . LYS B 1 232 ? 6.422 7.598 23.359 1 98.88 232 LYS B N 1
ATOM 5827 C CA . LYS B 1 232 ? 5.707 8.086 24.531 1 98.88 232 LYS B CA 1
ATOM 5828 C C . LYS B 1 232 ? 6.527 9.125 25.281 1 98.88 232 LYS B C 1
ATOM 5830 O O . LYS B 1 232 ? 5.98 10.094 25.812 1 98.88 232 LYS B O 1
ATOM 5835 N N . ASP B 1 233 ? 7.82 8.93 25.328 1 98.94 233 ASP B N 1
ATOM 5836 C CA . ASP B 1 233 ? 8.688 9.938 25.938 1 98.94 233 ASP B CA 1
ATOM 5837 C C . ASP B 1 233 ? 8.602 11.258 25.172 1 98.94 233 ASP B C 1
ATOM 5839 O O . ASP B 1 233 ? 8.602 12.328 25.781 1 98.94 233 ASP B O 1
ATOM 5843 N N . HIS B 1 234 ? 8.562 11.164 23.875 1 98.94 234 HIS B N 1
ATOM 5844 C CA . HIS B 1 234 ? 8.422 12.367 23.062 1 98.94 234 HIS B CA 1
ATOM 5845 C C . HIS B 1 234 ? 7.094 13.07 23.344 1 98.94 234 HIS B C 1
ATOM 5847 O O . HIS B 1 234 ? 7.059 14.289 23.531 1 98.94 234 HIS B O 1
ATOM 5853 N N . ILE B 1 235 ? 6.012 12.297 23.375 1 98.94 235 ILE B N 1
ATOM 5854 C CA . ILE B 1 235 ? 4.691 12.844 23.672 1 98.94 235 ILE B CA 1
ATOM 5855 C C . ILE B 1 235 ? 4.727 13.578 25.016 1 98.94 235 ILE B C 1
ATOM 5857 O O . ILE B 1 235 ? 4.289 14.727 25.109 1 98.94 235 ILE B O 1
ATOM 5861 N N . LYS B 1 236 ? 5.289 12.93 25.984 1 98.94 236 LYS B N 1
ATOM 5862 C CA . LYS B 1 236 ? 5.371 13.5 27.328 1 98.94 236 LYS B CA 1
ATOM 5863 C C . LYS B 1 236 ? 6.191 14.781 27.328 1 98.94 236 LYS B C 1
ATOM 5865 O O . LYS B 1 236 ? 5.812 15.766 27.969 1 98.94 236 LYS B O 1
ATOM 5870 N N . ARG B 1 237 ? 7.293 14.734 26.625 1 98.88 237 ARG B N 1
ATOM 5871 C CA . ARG B 1 237 ? 8.172 15.898 26.547 1 98.88 237 ARG B CA 1
ATOM 5872 C C . ARG B 1 237 ? 7.453 17.094 25.938 1 98.88 237 ARG B C 1
ATOM 5874 O O . ARG B 1 237 ? 7.555 18.219 26.453 1 98.88 237 ARG B O 1
ATOM 5881 N N . VAL B 1 238 ? 6.719 16.906 24.844 1 98.94 238 VAL B N 1
ATOM 5882 C CA . VAL B 1 238 ? 6.031 17.984 24.141 1 98.94 238 VAL B CA 1
ATOM 5883 C C . VAL B 1 238 ? 4.867 18.5 24.984 1 98.94 238 VAL B C 1
ATOM 5885 O O . VAL B 1 238 ? 4.734 19.703 25.219 1 98.94 238 VAL B O 1
ATOM 5888 N N . ILE B 1 239 ? 4.09 17.625 25.5 1 98.94 239 ILE B N 1
ATOM 5889 C CA . ILE B 1 239 ? 2.85 17.984 26.172 1 98.94 239 ILE B CA 1
ATOM 5890 C C . ILE B 1 239 ? 3.166 18.719 27.469 1 98.94 239 ILE B C 1
ATOM 5892 O O . ILE B 1 239 ? 2.438 19.641 27.859 1 98.94 239 ILE B O 1
ATOM 5896 N N . ASN B 1 240 ? 4.312 18.391 28.094 1 98.81 240 ASN B N 1
ATOM 5897 C CA . ASN B 1 240 ? 4.664 19.016 29.375 1 98.81 240 ASN B CA 1
ATOM 5898 C C . ASN B 1 240 ? 5.602 20.203 29.188 1 98.81 240 ASN B C 1
ATOM 5900 O O . ASN B 1 240 ? 6.043 20.812 30.156 1 98.81 240 ASN B O 1
ATOM 5904 N N . ARG B 1 241 ? 5.926 20.484 27.984 1 98.88 241 ARG B N 1
ATOM 5905 C CA . ARG B 1 241 ? 6.773 21.641 27.719 1 98.88 241 ARG B CA 1
ATOM 5906 C C . ARG B 1 241 ? 6.152 22.922 28.266 1 98.88 241 ARG B C 1
ATOM 5908 O O . ARG B 1 241 ? 4.957 23.156 28.094 1 98.88 241 ARG B O 1
ATOM 5915 N N . VAL B 1 242 ? 6.98 23.672 28.938 1 98.88 242 VAL B N 1
ATOM 5916 C CA . VAL B 1 242 ? 6.574 25 29.375 1 98.88 242 VAL B CA 1
ATOM 5917 C C . VAL B 1 242 ? 7.047 26.047 28.359 1 98.88 242 VAL B C 1
ATOM 5919 O O . VAL B 1 242 ? 8.25 26.156 28.094 1 98.88 242 VAL B O 1
ATOM 5922 N N . ASN B 1 243 ? 6.129 26.719 27.797 1 98.88 243 ASN B N 1
ATOM 5923 C CA . ASN B 1 243 ? 6.449 27.75 26.812 1 98.88 243 ASN B CA 1
ATOM 5924 C C . ASN B 1 243 ? 7.375 28.812 27.406 1 98.88 243 ASN B C 1
ATOM 5926 O O . ASN B 1 243 ? 7.023 29.469 28.391 1 98.88 243 ASN B O 1
ATOM 5930 N N . THR B 1 244 ? 8.484 29.031 26.766 1 98.75 244 THR B N 1
ATOM 5931 C CA . THR B 1 244 ? 9.523 29.891 27.328 1 98.75 244 THR B CA 1
ATOM 5932 C C . THR B 1 244 ? 9.125 31.359 27.219 1 98.75 244 THR B C 1
ATOM 5934 O O . THR B 1 244 ? 9.695 32.219 27.891 1 98.75 244 THR B O 1
ATOM 5937 N N . VAL B 1 245 ? 8.141 31.641 26.375 1 98.5 245 VAL B N 1
ATOM 5938 C CA . VAL B 1 245 ? 7.703 33.031 26.172 1 98.5 245 VAL B CA 1
ATOM 5939 C C . VAL B 1 245 ? 6.578 33.344 27.141 1 98.5 245 VAL B C 1
ATOM 5941 O O . VAL B 1 245 ? 6.578 34.406 27.766 1 98.5 245 VAL B O 1
ATOM 5944 N N . THR B 1 246 ? 5.668 32.438 27.406 1 98.5 246 THR B N 1
ATOM 5945 C CA . THR B 1 246 ? 4.453 32.75 28.156 1 98.5 246 THR B CA 1
ATOM 5946 C C . THR B 1 246 ? 4.512 32.156 29.547 1 98.5 246 THR B C 1
ATOM 5948 O O . THR B 1 246 ? 3.754 32.531 30.438 1 98.5 246 THR B O 1
ATOM 5951 N N . GLY B 1 247 ? 5.301 31.125 29.75 1 98.56 247 GLY B N 1
ATOM 5952 C CA . GLY B 1 247 ? 5.344 30.391 31 1 98.56 247 GLY B CA 1
ATOM 5953 C C . GLY B 1 247 ? 4.195 29.422 31.172 1 98.56 247 GLY B C 1
ATOM 5954 O O . GLY B 1 247 ? 4.023 28.828 32.25 1 98.56 247 GLY B O 1
ATOM 5955 N N . ILE B 1 248 ? 3.412 29.172 30.141 1 98.5 248 ILE B N 1
ATOM 5956 C CA . ILE B 1 248 ? 2.268 28.266 30.172 1 98.5 248 ILE B CA 1
ATOM 5957 C C . ILE B 1 248 ? 2.676 26.891 29.641 1 98.5 248 ILE B C 1
ATOM 5959 O O . ILE B 1 248 ? 3.338 26.797 28.609 1 98.5 248 ILE B O 1
ATOM 5963 N N . ALA B 1 249 ? 2.363 25.812 30.375 1 98.81 249 ALA B N 1
ATOM 5964 C CA . ALA B 1 249 ? 2.602 24.469 29.859 1 98.81 249 ALA B CA 1
ATOM 5965 C C . ALA B 1 249 ? 1.706 24.188 28.656 1 98.81 249 ALA B C 1
ATOM 5967 O O . ALA B 1 249 ? 0.539 24.578 28.625 1 98.81 249 ALA B O 1
ATOM 5968 N N . TYR B 1 250 ? 2.234 23.469 27.672 1 98.94 250 TYR B N 1
ATOM 5969 C CA . TYR B 1 250 ? 1.468 23.172 26.453 1 98.94 250 TYR B CA 1
ATOM 5970 C C . TYR B 1 250 ? 0.144 22.5 26.812 1 98.94 250 TYR B C 1
ATOM 5972 O O . TYR B 1 250 ? -0.884 22.781 26.188 1 98.94 250 TYR B O 1
ATOM 5980 N N . LYS B 1 251 ? 0.078 21.594 27.844 1 98.75 251 LYS B N 1
ATOM 5981 C CA . LYS B 1 251 ? -1.142 20.891 28.234 1 98.75 251 LYS B CA 1
ATOM 5982 C C . LYS B 1 251 ? -2.182 21.859 28.797 1 98.75 251 LYS B C 1
ATOM 5984 O O . LYS B 1 251 ? -3.361 21.516 28.906 1 98.75 251 LYS B O 1
ATOM 5989 N N . ASP B 1 252 ? -1.743 23.078 29.156 1 98.56 252 ASP B N 1
ATOM 5990 C CA . ASP B 1 252 ? -2.633 24.078 29.75 1 98.56 252 ASP B CA 1
ATOM 5991 C C . ASP B 1 252 ? -2.898 25.219 28.766 1 98.56 252 ASP B C 1
ATOM 5993 O O . ASP B 1 252 ? -3.551 26.203 29.109 1 98.56 252 ASP B O 1
ATOM 5997 N N . ASP B 1 253 ? -2.371 25.234 27.578 1 98.69 253 ASP B N 1
ATOM 5998 C CA . ASP B 1 253 ? -2.486 26.281 26.578 1 98.69 253 ASP B CA 1
ATOM 5999 C C . ASP B 1 253 ? -3.682 26.047 25.656 1 98.69 253 ASP B C 1
ATOM 6001 O O . ASP B 1 253 ? -3.654 25.141 24.828 1 98.69 253 ASP B O 1
ATOM 6005 N N . PRO B 1 254 ? -4.727 26.828 25.719 1 98.19 254 PRO B N 1
ATOM 6006 C CA . PRO B 1 254 ? -5.91 26.594 24.891 1 98.19 254 PRO B CA 1
ATOM 6007 C C . PRO B 1 254 ? -5.668 26.906 23.406 1 98.19 254 PRO B C 1
ATOM 6009 O O . PRO B 1 254 ? -6.523 26.625 22.562 1 98.19 254 PRO B O 1
ATOM 6012 N N . THR B 1 255 ? -4.5 27.516 23.078 1 98.69 255 THR B N 1
ATOM 6013 C CA . THR B 1 255 ? -4.133 27.672 21.688 1 98.69 255 THR B CA 1
ATOM 6014 C C . THR B 1 255 ? -4 26.312 21 1 98.69 255 THR B C 1
ATOM 6016 O O . THR B 1 255 ? -4.281 26.188 19.812 1 98.69 255 THR B O 1
ATOM 6019 N N . ILE B 1 256 ? -3.572 25.312 21.766 1 98.94 256 ILE B N 1
ATOM 6020 C CA . ILE B 1 256 ? -3.498 23.953 21.266 1 98.94 256 ILE B CA 1
ATOM 6021 C C . ILE B 1 256 ? -4.879 23.297 21.328 1 98.94 256 ILE B C 1
ATOM 6023 O O . ILE B 1 256 ? -5.344 22.938 22.422 1 98.94 256 ILE B O 1
ATOM 6027 N N . MET B 1 257 ? -5.473 23.141 20.188 1 98.88 257 MET B N 1
ATOM 6028 C CA . MET B 1 257 ? -6.801 22.547 20.094 1 98.88 257 MET B CA 1
ATOM 6029 C C . MET B 1 257 ? -6.715 21.016 20.188 1 98.88 257 MET B C 1
ATOM 6031 O O . MET B 1 257 ? -7.523 20.391 20.891 1 98.88 257 MET B O 1
ATOM 6035 N N . THR B 1 258 ? -5.828 20.484 19.5 1 98.94 258 THR B N 1
ATOM 6036 C CA . THR B 1 258 ? -5.812 19.047 19.297 1 98.94 258 THR B CA 1
ATOM 6037 C C . THR B 1 258 ? -4.387 18.5 19.328 1 98.94 258 THR B C 1
ATOM 6039 O O . THR B 1 258 ? -3.475 19.109 18.766 1 98.94 258 THR B O 1
ATOM 6042 N N . TRP B 1 259 ? -4.207 17.391 20.047 1 98.94 259 TRP B N 1
ATOM 6043 C CA . TRP B 1 259 ? -3.061 16.516 19.828 1 98.94 259 TRP B CA 1
ATOM 6044 C C . TRP B 1 259 ? -3.385 15.43 18.812 1 98.94 259 TRP B C 1
ATOM 6046 O O . TRP B 1 259 ? -4.34 14.664 18.984 1 98.94 259 TRP B O 1
ATOM 6056 N N . GLU B 1 260 ? -2.625 15.406 17.734 1 98.94 260 GLU B N 1
ATOM 6057 C CA . GLU B 1 260 ? -2.797 14.375 16.703 1 98.94 260 GLU B CA 1
ATOM 6058 C C . GLU B 1 260 ? -1.744 13.281 16.844 1 98.94 260 GLU B C 1
ATOM 6060 O O . GLU B 1 260 ? -0.546 13.562 16.891 1 98.94 260 GLU B O 1
ATOM 6065 N N . LEU B 1 261 ? -2.127 12 16.859 1 98.94 261 LEU B N 1
ATOM 6066 C CA . LEU B 1 261 ? -1.214 10.883 17.094 1 98.94 261 LEU B CA 1
ATOM 6067 C C . LEU B 1 261 ? -0.045 10.922 16.125 1 98.94 261 LEU B C 1
ATOM 6069 O O . LEU B 1 261 ? 1.112 10.781 16.531 1 98.94 261 LEU B O 1
ATOM 6073 N N . THR B 1 262 ? -0.418 11.055 14.891 1 98.81 262 THR B N 1
ATOM 6074 C CA . THR B 1 262 ? 0.614 10.969 13.867 1 98.81 262 THR B CA 1
ATOM 6075 C C . THR B 1 262 ? 0.065 11.398 12.508 1 98.81 262 THR B C 1
ATOM 6077 O O . THR B 1 262 ? -1.15 11.477 12.32 1 98.81 262 THR B O 1
ATOM 6080 N N . ASN B 1 263 ? 0.973 11.797 11.617 1 98.81 263 ASN B N 1
ATOM 6081 C CA . ASN B 1 263 ? 0.605 12.055 10.227 1 98.81 263 ASN B CA 1
ATOM 6082 C C . ASN B 1 263 ? 0.538 10.758 9.414 1 98.81 263 ASN B C 1
ATOM 6084 O O . ASN B 1 263 ? 1.56 10.109 9.195 1 98.81 263 ASN B O 1
ATOM 6088 N N . GLU B 1 264 ? -0.665 10.359 9.031 1 98.62 264 GLU B N 1
ATOM 6089 C CA . GLU B 1 264 ? -1.016 9.383 8.008 1 98.62 264 GLU B CA 1
ATOM 6090 C C . GLU B 1 264 ? -0.459 8 8.336 1 98.62 264 GLU B C 1
ATOM 6092 O O . GLU B 1 264 ? 0.208 7.379 7.512 1 98.62 264 GLU B O 1
ATOM 6097 N N . PRO B 1 265 ? -0.847 7.48 9.523 1 98.5 265 PRO B N 1
ATOM 6098 C CA . PRO B 1 265 ? -0.474 6.086 9.781 1 98.5 265 PRO B CA 1
ATOM 6099 C C . PRO B 1 265 ? -1.024 5.129 8.727 1 98.5 265 PRO B C 1
ATOM 6101 O O . PRO B 1 265 ? -2.16 5.289 8.273 1 98.5 265 PRO B O 1
ATOM 6104 N N . GLN B 1 266 ? -0.17 4.207 8.289 1 96.5 266 GLN B N 1
ATOM 6105 C CA . GLN B 1 266 ? -0.581 3.189 7.324 1 96.5 266 GLN B CA 1
ATOM 6106 C C . GLN B 1 266 ? -0.929 1.881 8.031 1 96.5 266 GLN B C 1
ATOM 6108 O O . GLN B 1 266 ? -0.062 1.241 8.625 1 96.5 266 GLN B O 1
ATOM 6113 N N . ASP B 1 267 ? -2.189 1.471 8.039 1 91.31 267 ASP B N 1
ATOM 6114 C CA . ASP B 1 267 ? -2.746 0.259 8.633 1 91.31 267 ASP B CA 1
ATOM 6115 C C . ASP B 1 267 ? -2.314 0.114 10.086 1 91.31 267 ASP B C 1
ATOM 6117 O O . ASP B 1 267 ? -1.781 -0.926 10.484 1 91.31 267 ASP B O 1
ATOM 6121 N N . PRO B 1 268 ? -2.553 1.115 10.828 1 96.25 268 PRO B N 1
ATOM 6122 C CA . PRO B 1 268 ? -2.145 1.034 12.234 1 96.25 268 PRO B CA 1
ATOM 6123 C C . PRO B 1 268 ? -2.941 -0.007 13.023 1 96.25 268 PRO B C 1
ATOM 6125 O O . PRO B 1 268 ? -4.145 -0.162 12.805 1 96.25 268 PRO B O 1
ATOM 6128 N N . PRO B 1 269 ? -2.225 -0.721 13.961 1 96.31 269 PRO B N 1
ATOM 6129 C CA . PRO B 1 269 ? -2.992 -1.577 14.867 1 96.31 269 PRO B CA 1
ATOM 6130 C C . PRO B 1 269 ? -3.939 -0.785 15.766 1 96.31 269 PRO B C 1
ATOM 6132 O O . PRO B 1 269 ? -3.596 0.307 16.219 1 96.31 269 PRO B O 1
ATOM 6135 N N . LEU B 1 270 ? -5.102 -1.387 16 1 97.19 270 LEU B N 1
ATOM 6136 C CA . LEU B 1 270 ? -6.094 -0.717 16.844 1 97.19 270 LEU B CA 1
ATOM 6137 C C . LEU B 1 270 ? -5.543 -0.472 18.234 1 97.19 270 LEU B C 1
ATOM 6139 O O . LEU B 1 270 ? -5.77 0.592 18.828 1 97.19 270 LEU B O 1
ATOM 6143 N N . ASN B 1 271 ? -4.844 -1.458 18.766 1 97.12 271 ASN B N 1
ATOM 6144 C CA . ASN B 1 271 ? -4.312 -1.302 20.109 1 97.12 271 ASN B CA 1
ATOM 6145 C C . ASN B 1 271 ? -3.322 -0.142 20.188 1 97.12 271 ASN B C 1
ATOM 6147 O O . ASN B 1 271 ? -3.248 0.546 21.203 1 97.12 271 ASN B O 1
ATOM 6151 N N . TRP B 1 272 ? -2.586 0.051 19.141 1 98.5 272 TRP B N 1
ATOM 6152 C CA . TRP B 1 272 ? -1.651 1.173 19.141 1 98.5 272 TRP B CA 1
ATOM 6153 C C . TRP B 1 272 ? -2.396 2.502 19.203 1 98.5 272 TRP B C 1
ATOM 6155 O O . TRP B 1 272 ? -1.998 3.414 19.922 1 98.5 272 TRP B O 1
ATOM 6165 N N . ILE B 1 273 ? -3.49 2.619 18.453 1 98.75 273 ILE B N 1
ATOM 6166 C CA . ILE B 1 273 ? -4.332 3.812 18.453 1 98.75 273 ILE B CA 1
ATOM 6167 C C . ILE B 1 273 ? -4.859 4.066 19.859 1 98.75 273 ILE B C 1
ATOM 6169 O O . ILE B 1 273 ? -4.715 5.172 20.406 1 98.75 273 ILE B O 1
ATOM 6173 N N . VAL B 1 274 ? -5.391 3.055 20.438 1 98.69 274 VAL B N 1
ATOM 6174 C CA . VAL B 1 274 ? -6.035 3.172 21.75 1 98.69 274 VAL B CA 1
ATOM 6175 C C . VAL B 1 274 ? -4.996 3.533 22.797 1 98.69 274 VAL B C 1
ATOM 6177 O O . VAL B 1 274 ? -5.188 4.48 23.562 1 98.69 274 VAL B O 1
ATOM 6180 N N . ASP B 1 275 ? -3.904 2.803 22.781 1 98.62 275 ASP B N 1
ATOM 6181 C CA . ASP B 1 275 ? -2.863 3.004 23.781 1 98.62 275 ASP B CA 1
ATOM 6182 C C . ASP B 1 275 ? -2.281 4.414 23.688 1 98.62 275 ASP B C 1
ATOM 6184 O O . ASP B 1 275 ? -2.096 5.078 24.719 1 98.62 275 ASP B O 1
ATOM 6188 N N . THR B 1 276 ? -2.051 4.875 22.516 1 98.88 276 THR B N 1
ATOM 6189 C CA . THR B 1 276 ? -1.441 6.184 22.312 1 98.88 276 THR B CA 1
ATOM 6190 C C . THR B 1 276 ? -2.42 7.301 22.672 1 98.88 276 THR B C 1
ATOM 6192 O O . THR B 1 276 ? -2.059 8.25 23.375 1 98.88 276 THR B O 1
ATOM 6195 N N . ALA B 1 277 ? -3.621 7.184 22.203 1 98.94 277 ALA B N 1
ATOM 6196 C CA . ALA B 1 277 ? -4.637 8.203 22.484 1 98.94 277 ALA B CA 1
ATOM 6197 C C . ALA B 1 277 ? -4.918 8.312 23.969 1 98.94 277 ALA B C 1
ATOM 6199 O O . ALA B 1 277 ? -5.008 9.414 24.516 1 98.94 277 ALA B O 1
ATOM 6200 N N . GLN B 1 278 ? -5.016 7.188 24.656 1 98.88 278 GLN B N 1
ATOM 6201 C CA . GLN B 1 278 ? -5.266 7.184 26.094 1 98.88 278 GLN B CA 1
ATOM 6202 C C . GLN B 1 278 ? -4.094 7.797 26.859 1 98.88 278 GLN B C 1
ATOM 6204 O O . GLN B 1 278 ? -4.293 8.492 27.844 1 98.88 278 GLN B O 1
ATOM 6209 N N . TYR B 1 279 ? -2.955 7.469 26.391 1 98.94 279 TYR B N 1
ATOM 6210 C CA . TYR B 1 279 ? -1.776 8.055 27.016 1 98.94 279 TYR B CA 1
ATOM 6211 C C . TYR B 1 279 ? -1.805 9.578 26.922 1 98.94 279 TYR B C 1
ATOM 6213 O O . TYR B 1 279 ? -1.573 10.273 27.906 1 98.94 279 TYR B O 1
ATOM 6221 N N . ILE B 1 280 ? -2.129 10.094 25.766 1 98.94 280 ILE B N 1
ATOM 6222 C CA . ILE B 1 280 ? -2.209 11.539 25.562 1 98.94 280 ILE B CA 1
ATOM 6223 C C . ILE B 1 280 ? -3.287 12.133 26.453 1 98.94 280 ILE B C 1
ATOM 6225 O O . ILE B 1 280 ? -3.059 13.148 27.125 1 98.94 280 ILE B O 1
ATOM 6229 N N . LYS B 1 281 ? -4.441 11.492 26.516 1 98.88 281 LYS B N 1
ATOM 6230 C CA . LYS B 1 281 ? -5.543 11.961 27.359 1 98.88 281 LYS B CA 1
ATOM 6231 C C . LYS B 1 281 ? -5.145 12 28.828 1 98.88 281 LYS B C 1
ATOM 6233 O O . LYS B 1 281 ? -5.598 12.875 29.578 1 98.88 281 LYS B O 1
ATOM 6238 N N . SER B 1 282 ? -4.32 11.078 29.219 1 98.88 282 SER B N 1
ATOM 6239 C CA . SER B 1 282 ? -3.887 11.039 30.609 1 98.88 282 SER B CA 1
ATOM 6240 C C . SER B 1 282 ? -2.99 12.227 30.938 1 98.88 282 SER B C 1
ATOM 6242 O O . SER B 1 282 ? -2.936 12.672 32.094 1 98.88 282 SER B O 1
ATOM 6244 N N . LEU B 1 283 ? -2.32 12.758 29.969 1 98.88 283 LEU B N 1
ATOM 6245 C CA . LEU B 1 283 ? -1.396 13.867 30.156 1 98.88 283 LEU B CA 1
ATOM 6246 C C . LEU B 1 283 ? -2.104 15.203 29.969 1 98.88 283 LEU B C 1
ATOM 6248 O O . LEU B 1 283 ? -1.81 16.172 30.656 1 98.88 283 LEU B O 1
ATOM 6252 N N . ALA B 1 284 ? -3.029 15.219 29 1 98.69 284 ALA B N 1
ATOM 6253 C CA . ALA B 1 284 ? -3.668 16.469 28.562 1 98.69 284 ALA B CA 1
ATOM 6254 C C . ALA B 1 284 ? -5.152 16.25 28.297 1 98.69 284 ALA B C 1
ATOM 6256 O O . ALA B 1 284 ? -5.586 16.281 27.141 1 98.69 284 ALA B O 1
ATOM 6257 N N . PRO B 1 285 ? -5.953 16.172 29.281 1 98 285 PRO B N 1
ATOM 6258 C CA . PRO B 1 285 ? -7.367 15.82 29.109 1 98 285 PRO B CA 1
ATOM 6259 C C . PRO B 1 285 ? -8.203 16.984 28.562 1 98 285 PRO B C 1
ATOM 6261 O O . PRO B 1 285 ? -9.344 16.781 28.141 1 98 285 PRO B O 1
ATOM 6264 N N . LYS B 1 286 ? -7.668 18.203 28.609 1 97.75 286 LYS B N 1
ATOM 6265 C CA . LYS B 1 286 ? -8.461 19.375 28.203 1 97.75 286 LYS B CA 1
ATOM 6266 C C . LYS B 1 286 ? -8.492 19.516 26.688 1 97.75 286 LYS B C 1
ATOM 6268 O O . LYS B 1 286 ? -9.469 20.016 26.125 1 97.75 286 LYS B O 1
ATOM 6273 N N . GLN B 1 287 ? -7.473 19.156 26 1 98.75 287 GLN B N 1
ATOM 6274 C CA . GLN B 1 287 ? -7.363 19.266 24.547 1 98.75 287 GLN B CA 1
ATOM 6275 C C . GLN B 1 287 ? -7.953 18.031 23.875 1 98.75 287 GLN B C 1
ATOM 6277 O O . GLN B 1 287 ? -8.141 16.984 24.5 1 98.75 287 GLN B O 1
ATOM 6282 N N . LEU B 1 288 ? -8.281 18.188 22.594 1 98.94 288 LEU B N 1
ATOM 6283 C CA . LEU B 1 288 ? -8.844 17.109 21.812 1 98.94 288 LEU B CA 1
ATOM 6284 C C . LEU B 1 288 ? -7.746 16.172 21.297 1 98.94 288 LEU B C 1
ATOM 6286 O O . LEU B 1 288 ? -6.566 16.531 21.312 1 98.94 288 LEU B O 1
ATOM 6290 N N . VAL B 1 289 ? -8.133 14.953 20.969 1 98.94 289 VAL B N 1
ATOM 6291 C CA . VAL B 1 289 ? -7.242 13.969 20.359 1 98.94 289 VAL B CA 1
ATOM 6292 C C . VAL B 1 289 ? -7.852 13.445 19.062 1 98.94 289 VAL B C 1
ATOM 6294 O O . VAL B 1 289 ? -9.055 13.172 19 1 98.94 289 VAL B O 1
ATOM 6297 N N . THR B 1 290 ? -7.094 13.383 17.969 1 98.94 290 THR B N 1
ATOM 6298 C CA . THR B 1 290 ? -7.484 12.75 16.719 1 98.94 290 THR B CA 1
ATOM 6299 C C . THR B 1 290 ? -6.352 11.891 16.172 1 98.94 290 THR B C 1
ATOM 6301 O O . THR B 1 290 ? -5.301 11.758 16.797 1 98.94 290 THR B O 1
ATOM 6304 N N . VAL B 1 291 ? -6.48 11.25 15.031 1 98.88 291 VAL B N 1
ATOM 6305 C CA . VAL B 1 291 ? -5.578 10.188 14.594 1 98.88 291 VAL B CA 1
ATOM 6306 C C . VAL B 1 291 ? -4.609 10.734 13.547 1 98.88 291 VAL B C 1
ATOM 6308 O O . VAL B 1 291 ? -3.398 10.516 13.641 1 98.88 291 VAL B O 1
ATOM 6311 N N . GLY B 1 292 ? -5.035 11.484 12.602 1 98.88 292 GLY B N 1
ATOM 6312 C CA . GLY B 1 292 ? -4.281 11.875 11.422 1 98.88 292 GLY B CA 1
ATOM 6313 C C . GLY B 1 292 ? -4.402 10.875 10.281 1 98.88 292 GLY B C 1
ATOM 6314 O O . GLY B 1 292 ? -3.461 10.695 9.508 1 98.88 292 GLY B O 1
ATOM 6315 N N . PHE B 1 293 ? -5.586 10.273 10.117 1 98.62 293 PHE B N 1
ATOM 6316 C CA . PHE B 1 293 ? -5.828 9.164 9.203 1 98.62 293 PHE B CA 1
ATOM 6317 C C . PHE B 1 293 ? -6.324 9.672 7.852 1 98.62 293 PHE B C 1
ATOM 6319 O O . PHE B 1 293 ? -7.09 10.633 7.785 1 98.62 293 PHE B O 1
ATOM 6326 N N . GLU B 1 294 ? -6.008 9.008 6.762 1 97.88 294 GLU B N 1
ATOM 6327 C CA . GLU B 1 294 ? -6.355 9.461 5.414 1 97.88 294 GLU B CA 1
ATOM 6328 C C . GLU B 1 294 ? -7.777 9.055 5.047 1 97.88 294 GLU B C 1
ATOM 6330 O O . GLU B 1 294 ? -8.438 9.727 4.254 1 97.88 294 GLU B O 1
ATOM 6335 N N . GLY B 1 295 ? -8.18 7.867 5.492 1 96.31 295 GLY B N 1
ATOM 6336 C CA . GLY B 1 295 ? -9.523 7.391 5.203 1 96.31 295 GLY B CA 1
ATOM 6337 C C . GLY B 1 295 ? -9.648 6.77 3.826 1 96.31 295 GLY B C 1
ATOM 6338 O O . GLY B 1 295 ? -10.758 6.516 3.357 1 96.31 295 GLY B O 1
ATOM 6339 N N . LYS B 1 296 ? -8.609 6.418 3.158 1 94.31 296 LYS B N 1
ATOM 6340 C CA . LYS B 1 296 ? -8.625 5.965 1.771 1 94.31 296 LYS B CA 1
ATOM 6341 C C . LYS B 1 296 ? -8.93 4.473 1.684 1 94.31 296 LYS B C 1
ATOM 6343 O O . LYS B 1 296 ? -9.258 3.963 0.61 1 94.31 296 LYS B O 1
ATOM 6348 N N . ASN B 1 297 ? -8.875 3.73 2.807 1 93.81 297 ASN B N 1
ATOM 6349 C CA . ASN B 1 297 ? -8.969 2.275 2.777 1 93.81 297 ASN B CA 1
ATOM 6350 C C . ASN B 1 297 ? -10.414 1.805 2.938 1 93.81 297 ASN B C 1
ATOM 6352 O O . ASN B 1 297 ? -10.695 0.609 2.836 1 93.81 297 ASN B O 1
ATOM 6356 N N . GLY B 1 298 ? -11.375 2.707 3.281 1 93.75 298 GLY B N 1
ATOM 6357 C CA . GLY B 1 298 ? -12.781 2.328 3.336 1 93.75 298 GLY B CA 1
ATOM 6358 C C . GLY B 1 298 ? -13.383 2.463 4.723 1 93.75 298 GLY B C 1
ATOM 6359 O O . GLY B 1 298 ? -12.68 2.818 5.676 1 93.75 298 GLY B O 1
ATOM 6360 N N . GLU B 1 299 ? -14.594 2.145 4.777 1 96.06 299 GLU B N 1
ATOM 6361 C CA . GLU B 1 299 ? -15.438 2.422 5.938 1 96.06 299 GLU B CA 1
ATOM 6362 C C . GLU B 1 299 ? -14.93 1.699 7.18 1 96.06 299 GLU B C 1
ATOM 6364 O O . GLU B 1 299 ? -14.742 2.316 8.234 1 96.06 299 GLU B O 1
ATOM 6369 N N . TRP B 1 300 ? -14.695 0.401 7.074 1 96.12 300 TRP B N 1
ATOM 6370 C CA . TRP B 1 300 ? -14.328 -0.387 8.25 1 96.12 300 TRP B CA 1
ATOM 6371 C C . TRP B 1 300 ? -13.039 0.129 8.875 1 96.12 300 TRP B C 1
ATOM 6373 O O . TRP B 1 300 ? -12.961 0.302 10.094 1 96.12 300 TRP B O 1
ATOM 6383 N N . TRP B 1 301 ? -12.109 0.428 8.047 1 97 301 TRP B N 1
ATOM 6384 C CA . TRP B 1 301 ? -10.82 0.922 8.531 1 97 301 TRP B CA 1
ATOM 6385 C C . TRP B 1 301 ? -10.977 2.293 9.18 1 97 301 TRP B C 1
ATOM 6387 O O . TRP B 1 301 ? -10.406 2.553 10.242 1 97 301 TRP B O 1
ATOM 6397 N N . PHE B 1 302 ? -11.758 3.193 8.555 1 98 302 PHE B N 1
ATOM 6398 C CA . PHE B 1 302 ? -12.008 4.535 9.062 1 98 302 PHE B CA 1
ATOM 6399 C C . PHE B 1 302 ? -12.648 4.48 10.445 1 98 302 PHE B C 1
ATOM 6401 O O . PHE B 1 302 ? -12.172 5.125 11.375 1 98 302 PHE B O 1
ATOM 6408 N N . LYS B 1 303 ? -13.688 3.695 10.531 1 98.19 303 LYS B N 1
ATOM 6409 C CA . LYS B 1 303 ? -14.406 3.615 11.797 1 98.19 303 LYS B CA 1
ATOM 6410 C C . LYS B 1 303 ? -13.562 2.938 12.875 1 98.19 303 LYS B C 1
ATOM 6412 O O . LYS B 1 303 ? -13.586 3.34 14.039 1 98.19 303 LYS B O 1
ATOM 6417 N N . ARG B 1 304 ? -12.766 1.975 12.438 1 97.56 304 ARG B N 1
ATOM 6418 C CA . ARG B 1 304 ? -11.914 1.216 13.352 1 97.56 304 ARG B CA 1
ATOM 6419 C C . ARG B 1 304 ? -10.969 2.137 14.109 1 97.56 304 ARG B C 1
ATOM 6421 O O . ARG B 1 304 ? -10.836 2.039 15.328 1 97.56 304 ARG B O 1
ATOM 6428 N N . VAL B 1 305 ? -10.383 3.105 13.469 1 98.44 305 VAL B N 1
ATOM 6429 C CA . VAL B 1 305 ? -9.336 3.896 14.102 1 98.44 305 VAL B CA 1
ATOM 6430 C C . VAL B 1 305 ? -9.953 5.094 14.82 1 98.44 305 VAL B C 1
ATOM 6432 O O . VAL B 1 305 ? -9.336 5.68 15.711 1 98.44 305 VAL B O 1
ATOM 6435 N N . HIS B 1 306 ? -11.234 5.469 14.461 1 98.81 306 HIS B N 1
ATOM 6436 C CA . HIS B 1 306 ? -11.797 6.688 15.023 1 98.81 306 HIS B CA 1
ATOM 6437 C C . HIS B 1 306 ? -12.852 6.375 16.078 1 98.81 306 HIS B C 1
ATOM 6439 O O . HIS B 1 306 ? -13.273 7.262 16.828 1 98.81 306 HIS B O 1
ATOM 6445 N N . ALA B 1 307 ? -13.211 5.121 16.297 1 98.5 307 ALA B N 1
ATOM 6446 C CA . ALA B 1 307 ? -14.312 4.723 17.172 1 98.5 307 ALA B CA 1
ATOM 6447 C C . ALA B 1 307 ? -13.914 4.855 18.641 1 98.5 307 ALA B C 1
ATOM 6449 O O . ALA B 1 307 ? -14.758 5.168 19.5 1 98.5 307 ALA B O 1
ATOM 6450 N N . PRO B 1 308 ? -12.672 4.602 19.062 1 98.62 308 PRO B N 1
ATOM 6451 C CA . PRO B 1 308 ? -12.328 4.664 20.484 1 98.62 308 PRO B CA 1
ATOM 6452 C C . PRO B 1 308 ? -12.75 5.977 21.141 1 98.62 308 PRO B C 1
ATOM 6454 O O . PRO B 1 308 ? -12.648 7.039 20.516 1 98.62 308 PRO B O 1
ATOM 6457 N N . ASN B 1 309 ? -13.094 5.855 22.375 1 98 309 ASN B N 1
ATOM 6458 C CA . ASN B 1 309 ? -13.586 7.016 23.109 1 98 309 ASN B CA 1
ATOM 6459 C C . ASN B 1 309 ? -12.5 8.062 23.297 1 98 309 ASN B C 1
ATOM 6461 O O . ASN B 1 309 ? -12.797 9.258 23.438 1 98 309 ASN B O 1
ATOM 6465 N N . SER B 1 310 ? -11.289 7.602 23.219 1 98.56 310 SER B N 1
ATOM 6466 C CA . SER B 1 310 ? -10.172 8.508 23.438 1 98.56 310 SER B CA 1
ATOM 6467 C C . SER B 1 310 ? -9.891 9.352 22.203 1 98.56 310 SER B C 1
ATOM 6469 O O . SER B 1 310 ? -9.094 10.289 22.25 1 98.56 310 SER B O 1
ATOM 6471 N N . ILE B 1 311 ? -10.578 9.055 21.094 1 98.88 311 ILE B N 1
ATOM 6472 C CA . ILE B 1 311 ? -10.508 9.867 19.891 1 98.88 311 ILE B CA 1
ATOM 6473 C C . ILE B 1 311 ? -11.711 10.805 19.828 1 98.88 311 ILE B C 1
ATOM 6475 O O . ILE B 1 311 ? -12.859 10.359 19.828 1 98.88 311 ILE B O 1
ATOM 6479 N N . ASP B 1 312 ? -11.469 12.086 19.703 1 98.88 312 ASP B N 1
ATOM 6480 C CA . ASP B 1 312 ? -12.539 13.062 19.859 1 98.88 312 ASP B CA 1
ATOM 6481 C C . ASP B 1 312 ? -13.219 13.375 18.531 1 98.88 312 ASP B C 1
ATOM 6483 O O . ASP B 1 312 ? -14.398 13.727 18.5 1 98.88 312 ASP B O 1
ATOM 6487 N N . TYR B 1 313 ? -12.508 13.289 17.5 1 98.94 313 TYR B N 1
ATOM 6488 C CA . TYR B 1 313 ? -13.102 13.562 16.188 1 98.94 313 TYR B CA 1
ATOM 6489 C C . TYR B 1 313 ? -12.367 12.805 15.094 1 98.94 313 TYR B C 1
ATOM 6491 O O . TYR B 1 313 ? -11.273 12.281 15.312 1 98.94 313 TYR B O 1
ATOM 6499 N N . THR B 1 314 ? -13.008 12.695 13.914 1 98.88 314 THR B N 1
ATOM 6500 C CA . THR B 1 314 ? -12.469 11.953 12.781 1 98.88 314 THR B CA 1
ATOM 6501 C C . THR B 1 314 ? -11.828 12.906 11.773 1 98.88 314 THR B C 1
ATOM 6503 O O . THR B 1 314 ? -12.016 14.117 11.852 1 98.88 314 THR B O 1
ATOM 6506 N N . CYS B 1 315 ? -10.984 12.328 10.922 1 98.88 315 CYS B N 1
ATOM 6507 C CA . CYS B 1 315 ? -10.352 13.164 9.906 1 98.88 315 CYS B CA 1
ATOM 6508 C C . CYS B 1 315 ? -10.086 12.367 8.633 1 98.88 315 CYS B C 1
ATOM 6510 O O . CYS B 1 315 ? -10.211 11.141 8.625 1 98.88 315 CYS B O 1
ATOM 6512 N N . GLY B 1 316 ? -9.844 13.047 7.562 1 98.69 316 GLY B N 1
ATOM 6513 C CA . GLY B 1 316 ? -9.438 12.477 6.281 1 98.69 316 GLY B CA 1
ATOM 6514 C C . GLY B 1 316 ? -8.445 13.344 5.535 1 98.69 316 GLY B C 1
ATOM 6515 O O . GLY B 1 316 ? -8.328 14.539 5.801 1 98.69 316 GLY B O 1
ATOM 6516 N N . HIS B 1 317 ? -7.641 12.727 4.672 1 98.81 317 HIS B N 1
ATOM 6517 C CA . HIS B 1 317 ? -6.707 13.367 3.756 1 98.81 317 HIS B CA 1
ATOM 6518 C C . HIS B 1 317 ? -6.984 12.969 2.311 1 98.81 317 HIS B C 1
ATOM 6520 O O . HIS B 1 317 ? -6.988 11.781 1.982 1 98.81 317 HIS B O 1
ATOM 6526 N N . LEU B 1 318 ? -7.18 13.922 1.397 1 97.94 318 LEU B N 1
ATOM 6527 C CA . LEU B 1 318 ? -7.633 13.648 0.036 1 97.94 318 LEU B CA 1
ATOM 6528 C C . LEU B 1 318 ? -6.566 14.047 -0.979 1 97.94 318 LEU B C 1
ATOM 6530 O O . LEU B 1 318 ? -6.23 15.227 -1.103 1 97.94 318 LEU B O 1
ATOM 6534 N N . TRP B 1 319 ? -6.07 13.062 -1.769 1 96.31 319 TRP B N 1
ATOM 6535 C CA . TRP B 1 319 ? -4.996 13.305 -2.723 1 96.31 319 TRP B CA 1
ATOM 6536 C C . TRP B 1 319 ? -5.348 12.734 -4.094 1 96.31 319 TRP B C 1
ATOM 6538 O O . TRP B 1 319 ? -4.84 11.68 -4.48 1 96.31 319 TRP B O 1
ATOM 6548 N N . VAL B 1 320 ? -6.027 13.477 -4.898 1 94 320 VAL B N 1
ATOM 6549 C CA . VAL B 1 320 ? -6.562 12.992 -6.168 1 94 320 VAL B CA 1
ATOM 6550 C C . VAL B 1 320 ? -5.422 12.75 -7.152 1 94 320 VAL B C 1
ATOM 6552 O O . VAL B 1 320 ? -5.473 11.82 -7.957 1 94 320 VAL B O 1
ATOM 6555 N N . GLN B 1 321 ? -4.363 13.617 -7.102 1 92 321 GLN B N 1
ATOM 6556 C CA . GLN B 1 321 ? -3.244 13.398 -8.008 1 92 321 GLN B CA 1
ATOM 6557 C C . GLN B 1 321 ? -2.447 12.156 -7.613 1 92 321 GLN B C 1
ATOM 6559 O O . GLN B 1 321 ? -2.193 11.289 -8.445 1 92 321 GLN B O 1
ATOM 6564 N N . ASN B 1 322 ? -2.141 12.07 -6.328 1 88.75 322 ASN B N 1
ATOM 6565 C CA . ASN B 1 322 ? -1.361 10.945 -5.824 1 88.75 322 ASN B CA 1
ATOM 6566 C C . ASN B 1 322 ? -2.088 9.625 -6.035 1 88.75 322 ASN B C 1
ATOM 6568 O O . ASN B 1 322 ? -1.453 8.578 -6.219 1 88.75 322 ASN B O 1
ATOM 6572 N N . TRP B 1 323 ? -3.373 9.719 -6.039 1 88.31 323 TRP B N 1
ATOM 6573 C CA . TRP B 1 323 ? -4.16 8.492 -6.137 1 88.31 323 TRP B CA 1
ATOM 6574 C C . TRP B 1 323 ? -4.605 8.242 -7.574 1 88.31 323 TRP B C 1
ATOM 6576 O O . TRP B 1 323 ? -5.418 7.355 -7.836 1 88.31 323 TRP B O 1
ATOM 6586 N N . GLY B 1 324 ? -4.207 9.062 -8.516 1 82.12 324 GLY B N 1
ATOM 6587 C CA . GLY B 1 324 ? -4.328 8.766 -9.938 1 82.12 324 GLY B CA 1
ATOM 6588 C C . GLY B 1 324 ? -5.582 9.344 -10.562 1 82.12 324 GLY B C 1
ATOM 6589 O O . GLY B 1 324 ? -5.949 8.984 -11.68 1 82.12 324 GLY B O 1
ATOM 6590 N N . PHE B 1 325 ? -6.254 10.25 -9.898 1 88.56 325 PHE B N 1
ATOM 6591 C CA . PHE B 1 325 ? -7.516 10.766 -10.414 1 88.56 325 PHE B CA 1
ATOM 6592 C C . PHE B 1 325 ? -7.336 12.156 -11 1 88.56 325 PHE B C 1
ATOM 6594 O O . PHE B 1 325 ? -8.312 12.812 -11.383 1 88.56 325 PHE B O 1
ATOM 6601 N N . TYR B 1 326 ? -6.062 12.625 -11.086 1 91.62 326 TYR B N 1
ATOM 6602 C CA . TYR B 1 326 ? -5.781 13.938 -11.656 1 91.62 326 TYR B CA 1
ATOM 6603 C C . TYR B 1 326 ? -4.367 13.992 -12.227 1 91.62 326 TYR B C 1
ATOM 6605 O O . TYR B 1 326 ? -3.424 13.492 -11.617 1 91.62 326 TYR B O 1
ATOM 6613 N N . ASP B 1 327 ? -4.254 14.602 -13.375 1 88.75 327 ASP B N 1
ATOM 6614 C CA . ASP B 1 327 ? -2.971 14.852 -14.023 1 88.75 327 ASP B CA 1
ATOM 6615 C C . ASP B 1 327 ? -2.736 16.344 -14.219 1 88.75 327 ASP B C 1
ATOM 6617 O O . ASP B 1 327 ? -3.367 16.969 -15.07 1 88.75 327 ASP B O 1
ATOM 6621 N N . PRO B 1 328 ? -1.747 16.906 -13.5 1 92.56 328 PRO B N 1
ATOM 6622 C CA . PRO B 1 328 ? -1.521 18.344 -13.602 1 92.56 328 PRO B CA 1
ATOM 6623 C C . PRO B 1 328 ? -0.963 18.766 -14.961 1 92.56 328 PRO B C 1
ATOM 6625 O O . PRO B 1 328 ? -0.883 19.953 -15.266 1 92.56 328 PRO B O 1
ATOM 6628 N N . LEU B 1 329 ? -0.639 17.859 -15.836 1 90.81 329 LEU B N 1
ATOM 6629 C CA . LEU B 1 329 ? -0.111 18.156 -17.172 1 90.81 329 LEU B CA 1
ATOM 6630 C C . LEU B 1 329 ? -1.22 18.125 -18.219 1 90.81 329 LEU B C 1
ATOM 6632 O O . LEU B 1 329 ? -1.008 18.516 -19.359 1 90.81 329 LEU B O 1
ATOM 6636 N N . ASP B 1 330 ? -2.4 17.609 -17.859 1 92 330 ASP B N 1
ATOM 6637 C CA . ASP B 1 330 ? -3.561 17.531 -18.75 1 92 330 ASP B CA 1
ATOM 6638 C C . ASP B 1 330 ? -4.508 18.703 -18.516 1 92 330 ASP B C 1
ATOM 6640 O O . ASP B 1 330 ? -5.215 18.75 -17.5 1 92 330 ASP B O 1
ATOM 6644 N N . PRO B 1 331 ? -4.594 19.641 -19.422 1 96 331 PRO B N 1
ATOM 6645 C CA . PRO B 1 331 ? -5.375 20.859 -19.219 1 96 331 PRO B CA 1
ATOM 6646 C C . PRO B 1 331 ? -6.867 20.656 -19.453 1 96 331 PRO B C 1
ATOM 6648 O O . PRO B 1 331 ? -7.656 21.594 -19.297 1 96 331 PRO B O 1
ATOM 6651 N N . THR B 1 332 ? -7.32 19.453 -19.75 1 94.88 332 THR B N 1
ATOM 6652 C CA . THR B 1 332 ? -8.688 19.234 -20.219 1 94.88 332 THR B CA 1
ATOM 6653 C C . THR B 1 332 ? -9.664 19.281 -19.047 1 94.88 332 THR B C 1
ATOM 6655 O O . THR B 1 332 ? -9.312 18.938 -17.922 1 94.88 332 THR B O 1
ATOM 6658 N N . ASP B 1 333 ? -10.883 19.641 -19.391 1 94.31 333 ASP B N 1
ATOM 6659 C CA . ASP B 1 333 ? -11.961 19.656 -18.406 1 94.31 333 ASP B CA 1
ATOM 6660 C C . ASP B 1 333 ? -12.25 18.25 -17.891 1 94.31 333 ASP B C 1
ATOM 6662 O O . ASP B 1 333 ? -12.602 18.062 -16.719 1 94.31 333 ASP B O 1
ATOM 6666 N N . GLY B 1 334 ? -12.133 17.328 -18.781 1 92.19 334 GLY B N 1
ATOM 6667 C CA . GLY B 1 334 ? -12.375 15.945 -18.422 1 92.19 334 GLY B CA 1
ATOM 6668 C C . GLY B 1 334 ? -11.484 15.461 -17.297 1 92.19 334 GLY B C 1
ATOM 6669 O O . GLY B 1 334 ? -11.938 14.75 -16.406 1 92.19 334 GLY B O 1
ATOM 6670 N N . ASN B 1 335 ? -10.258 15.875 -17.359 1 91.75 335 ASN B N 1
ATOM 6671 C CA . ASN B 1 335 ? -9.297 15.555 -16.312 1 91.75 335 ASN B CA 1
ATOM 6672 C C . ASN B 1 335 ? -9.75 16.078 -14.945 1 91.75 335 ASN B C 1
ATOM 6674 O O . ASN B 1 335 ? -9.734 15.344 -13.961 1 91.75 335 ASN B O 1
ATOM 6678 N N . LEU B 1 336 ? -10.18 17.25 -14.898 1 95 336 LEU B N 1
ATOM 6679 C CA . LEU B 1 336 ? -10.617 17.891 -13.664 1 95 336 LEU B CA 1
ATOM 6680 C C . LEU B 1 336 ? -11.945 17.297 -13.188 1 95 336 LEU B C 1
ATOM 6682 O O . LEU B 1 336 ? -12.172 17.156 -11.984 1 95 336 LEU B O 1
ATOM 6686 N N . THR B 1 337 ? -12.797 16.969 -14.086 1 94.19 337 THR B N 1
ATOM 6687 C CA . THR B 1 337 ? -14.102 16.391 -13.75 1 94.19 337 THR B CA 1
ATOM 6688 C C . THR B 1 337 ? -13.938 15.047 -13.055 1 94.19 337 THR B C 1
ATOM 6690 O O . THR B 1 337 ? -14.695 14.727 -12.125 1 94.19 337 THR B O 1
ATOM 6693 N N . VAL B 1 338 ? -12.992 14.266 -13.469 1 89.81 338 VAL B N 1
ATOM 6694 C CA . VAL B 1 338 ? -12.695 12.992 -12.828 1 89.81 338 VAL B CA 1
ATOM 6695 C C . VAL B 1 338 ? -12.273 13.227 -11.383 1 89.81 338 VAL B C 1
ATOM 6697 O O . VAL B 1 338 ? -12.766 12.562 -10.469 1 89.81 338 VAL B O 1
ATOM 6700 N N . ALA B 1 339 ? -11.438 14.172 -11.172 1 94 339 ALA B N 1
ATOM 6701 C CA . ALA B 1 339 ? -10.969 14.516 -9.836 1 94 339 ALA B CA 1
ATOM 6702 C C . ALA B 1 339 ? -12.117 14.969 -8.945 1 94 339 ALA B C 1
ATOM 6704 O O . ALA B 1 339 ? -12.234 14.539 -7.801 1 94 339 ALA B O 1
ATOM 6705 N N . GLU B 1 340 ? -12.945 15.789 -9.484 1 95.94 340 GLU B N 1
ATOM 6706 C CA . GLU B 1 340 ? -14.094 16.312 -8.75 1 95.94 340 GLU B CA 1
ATOM 6707 C C . GLU B 1 340 ? -15.07 15.211 -8.367 1 95.94 340 GLU B C 1
ATOM 6709 O O . GLU B 1 340 ? -15.578 15.188 -7.25 1 95.94 340 GLU B O 1
ATOM 6714 N N . SER B 1 341 ? -15.312 14.359 -9.281 1 93.12 341 SER B N 1
ATOM 6715 C CA . SER B 1 341 ? -16.25 13.266 -9.031 1 93.12 341 SER B CA 1
ATOM 6716 C C . SER B 1 341 ? -15.734 12.344 -7.926 1 93.12 341 SER B C 1
ATOM 6718 O O . SER B 1 341 ? -16.5 11.945 -7.043 1 93.12 341 SER B O 1
ATOM 6720 N N . TYR B 1 342 ? -14.508 12.031 -8.023 1 93.12 342 TYR B N 1
ATOM 6721 C CA . TYR B 1 342 ? -13.93 11.211 -6.969 1 93.12 342 TYR B CA 1
ATOM 6722 C C . TYR B 1 342 ? -14.008 11.914 -5.621 1 93.12 342 TYR B C 1
ATOM 6724 O O . TYR B 1 342 ? -14.375 11.312 -4.613 1 93.12 342 TYR B O 1
ATOM 6732 N N . ALA B 1 343 ? -13.664 13.164 -5.59 1 96.62 343 ALA B N 1
ATOM 6733 C CA . ALA B 1 343 ? -13.672 13.945 -4.355 1 96.62 343 ALA B CA 1
ATOM 6734 C C . ALA B 1 343 ? -15.07 13.984 -3.744 1 96.62 343 ALA B C 1
ATOM 6736 O O . ALA B 1 343 ? -15.227 13.852 -2.529 1 96.62 343 ALA B O 1
ATOM 6737 N N . ASP B 1 344 ? -16.047 14.156 -4.57 1 96.38 344 ASP B N 1
ATOM 6738 C CA . ASP B 1 344 ? -17.438 14.188 -4.094 1 96.38 344 ASP B CA 1
ATOM 6739 C C . ASP B 1 344 ? -17.797 12.898 -3.363 1 96.38 344 ASP B C 1
ATOM 6741 O O . ASP B 1 344 ? -18.391 12.938 -2.283 1 96.38 344 ASP B O 1
ATOM 6745 N N . GLN B 1 345 ? -17.453 11.82 -3.977 1 94.25 345 GLN B N 1
ATOM 6746 C CA . GLN B 1 345 ? -17.75 10.531 -3.367 1 94.25 345 GLN B CA 1
ATOM 6747 C C . GLN B 1 345 ? -16.969 10.336 -2.076 1 94.25 345 GLN B C 1
ATOM 6749 O O . GLN B 1 345 ? -17.5 9.82 -1.09 1 94.25 345 GLN B O 1
ATOM 6754 N N . TYR B 1 346 ? -15.758 10.695 -2.078 1 96.62 346 TYR B N 1
ATOM 6755 C CA . TYR B 1 346 ? -14.898 10.594 -0.906 1 96.62 346 TYR B CA 1
ATOM 6756 C C . TYR B 1 346 ? -15.469 11.391 0.261 1 96.62 346 TYR B C 1
ATOM 6758 O O . TYR B 1 346 ? -15.547 10.891 1.384 1 96.62 346 TYR B O 1
ATOM 6766 N N . LEU B 1 347 ? -15.867 12.617 0.001 1 98.44 347 LEU B N 1
ATOM 6767 C CA . LEU B 1 347 ? -16.438 13.484 1.027 1 98.44 347 LEU B CA 1
ATOM 6768 C C . LEU B 1 347 ? -17.75 12.914 1.543 1 98.44 347 LEU B C 1
ATOM 6770 O O . LEU B 1 347 ? -18.031 12.961 2.744 1 98.44 347 LEU B O 1
ATOM 6774 N N . ALA B 1 348 ? -18.531 12.43 0.631 1 97.94 348 ALA B N 1
ATOM 6775 C CA . ALA B 1 348 ? -19.797 11.82 1.037 1 97.94 348 ALA B CA 1
ATOM 6776 C C . ALA B 1 348 ? -19.562 10.633 1.974 1 97.94 348 ALA B C 1
ATOM 6778 O O . ALA B 1 348 ? -20.297 10.453 2.951 1 97.94 348 ALA B O 1
ATOM 6779 N N . ASN B 1 349 ? -18.594 9.828 1.683 1 96.81 349 ASN B N 1
ATOM 6780 C CA . ASN B 1 349 ? -18.234 8.703 2.537 1 96.81 349 ASN B CA 1
ATOM 6781 C C . ASN B 1 349 ? -17.828 9.164 3.932 1 96.81 349 ASN B C 1
ATOM 6783 O O . ASN B 1 349 ? -18.344 8.672 4.934 1 96.81 349 ASN B O 1
ATOM 6787 N N . LEU B 1 350 ? -16.922 10.141 4 1 98.38 350 LEU B N 1
ATOM 6788 C CA . LEU B 1 350 ? -16.453 10.633 5.293 1 98.38 350 LEU B CA 1
ATOM 6789 C C . LEU B 1 350 ? -17.625 11.156 6.121 1 98.38 350 LEU B C 1
ATOM 6791 O O . LEU B 1 350 ? -17.703 10.906 7.328 1 98.38 350 LEU B O 1
ATOM 6795 N N . SER B 1 351 ? -18.438 11.93 5.422 1 98.69 351 SER B N 1
ATOM 6796 C CA . SER B 1 351 ? -19.625 12.453 6.09 1 98.69 351 SER B CA 1
ATOM 6797 C C . SER B 1 351 ? -20.453 11.328 6.703 1 98.69 351 SER B C 1
ATOM 6799 O O . SER B 1 351 ? -20.734 11.344 7.906 1 98.69 351 SER B O 1
ATOM 6801 N N . SER B 1 352 ? -20.766 10.352 5.918 1 98.38 352 SER B N 1
ATOM 6802 C CA . SER B 1 352 ? -21.609 9.242 6.359 1 98.38 352 SER B CA 1
ATOM 6803 C C . SER B 1 352 ? -20.953 8.477 7.504 1 98.38 352 SER B C 1
ATOM 6805 O O . SER B 1 352 ? -21.609 8.148 8.492 1 98.38 352 SER B O 1
ATOM 6807 N N . TRP B 1 353 ? -19.688 8.164 7.371 1 98.5 353 TRP B N 1
ATOM 6808 C CA . TRP B 1 353 ? -18.969 7.379 8.359 1 98.5 353 TRP B CA 1
ATOM 6809 C C . TRP B 1 353 ? -18.859 8.133 9.688 1 98.5 353 TRP B C 1
ATOM 6811 O O . TRP B 1 353 ? -19.016 7.543 10.758 1 98.5 353 TRP B O 1
ATOM 6821 N N . ALA B 1 354 ? -18.609 9.43 9.609 1 98.75 354 ALA B N 1
ATOM 6822 C CA . ALA B 1 354 ? -18.484 10.25 10.805 1 98.75 354 ALA B CA 1
ATOM 6823 C C . ALA B 1 354 ? -19.828 10.375 11.531 1 98.75 354 ALA B C 1
ATOM 6825 O O . ALA B 1 354 ? -19.875 10.32 12.766 1 98.75 354 ALA B O 1
ATOM 6826 N N . VAL B 1 355 ? -20.875 10.57 10.812 1 98.62 355 VAL B N 1
ATOM 6827 C CA . VAL B 1 355 ? -22.219 10.656 11.398 1 98.62 355 VAL B CA 1
ATOM 6828 C C . VAL B 1 355 ? -22.547 9.359 12.125 1 98.62 355 VAL B C 1
ATOM 6830 O O . VAL B 1 355 ? -23.078 9.383 13.234 1 98.62 355 VAL B O 1
ATOM 6833 N N . ASP B 1 356 ? -22.172 8.227 11.547 1 98.25 356 ASP B N 1
ATOM 6834 C CA . ASP B 1 356 ? -22.406 6.926 12.172 1 98.25 356 ASP B CA 1
ATOM 6835 C C . ASP B 1 356 ? -21.672 6.824 13.508 1 98.25 356 ASP B C 1
ATOM 6837 O O . ASP B 1 356 ? -22.156 6.172 14.438 1 98.25 356 ASP B O 1
ATOM 6841 N N . LEU B 1 357 ? -20.531 7.473 13.625 1 98.44 357 LEU B N 1
ATOM 6842 C CA . LEU B 1 357 ? -19.734 7.426 14.844 1 98.44 357 LEU B CA 1
ATOM 6843 C C . LEU B 1 357 ? -20.156 8.523 15.812 1 98.44 357 LEU B C 1
ATOM 6845 O O . LEU B 1 357 ? -19.688 8.562 16.953 1 98.44 357 LEU B O 1
ATOM 6849 N N . ASN B 1 358 ? -20.984 9.445 15.344 1 98.06 358 ASN B N 1
ATOM 6850 C CA . ASN B 1 358 ? -21.391 10.617 16.109 1 98.06 358 ASN B CA 1
ATOM 6851 C C . ASN B 1 358 ? -20.188 11.453 16.531 1 98.06 358 ASN B C 1
ATOM 6853 O O . ASN B 1 358 ? -20.078 11.852 17.688 1 98.06 358 ASN B O 1
ATOM 6857 N N . LYS B 1 359 ? -19.25 11.641 15.633 1 98.75 359 LYS B N 1
ATOM 6858 C CA . LYS B 1 359 ? -18.062 12.469 15.82 1 98.75 359 LYS B CA 1
ATOM 6859 C C . LYS B 1 359 ? -17.875 13.445 14.664 1 98.75 359 LYS B C 1
ATOM 6861 O O . LYS B 1 359 ? -18.219 13.141 13.516 1 98.75 359 LYS B O 1
ATOM 6866 N N . PRO B 1 360 ? -17.328 14.672 14.969 1 98.81 360 PRO B N 1
ATOM 6867 C CA . PRO B 1 360 ? -16.969 15.57 13.867 1 98.81 360 PRO B CA 1
ATOM 6868 C C . PRO B 1 360 ? -15.977 14.945 12.891 1 98.81 360 PRO B C 1
ATOM 6870 O O . PRO B 1 360 ? -15.219 14.055 13.273 1 98.81 360 PRO B O 1
ATOM 6873 N N . VAL B 1 361 ? -16.078 15.406 11.672 1 98.88 361 VAL B N 1
ATOM 6874 C CA . VAL B 1 361 ? -15.047 15.055 10.703 1 98.88 361 VAL B CA 1
ATOM 6875 C C . VAL B 1 361 ? -14.438 16.312 10.102 1 98.88 361 VAL B C 1
ATOM 6877 O O . VAL B 1 361 ? -15.156 17.281 9.82 1 98.88 361 VAL B O 1
ATOM 6880 N N . VAL B 1 362 ? -13.141 16.359 10.008 1 98.94 362 VAL B N 1
ATOM 6881 C CA . VAL B 1 362 ? -12.398 17.438 9.367 1 98.94 362 VAL B CA 1
ATOM 6882 C C . VAL B 1 362 ? -11.633 16.891 8.164 1 98.94 362 VAL B C 1
ATOM 6884 O O . VAL B 1 362 ? -10.977 15.844 8.258 1 98.94 362 VAL B O 1
ATOM 6887 N N . LEU B 1 363 ? -11.805 17.484 6.965 1 98.94 363 LEU B N 1
ATOM 6888 C CA . LEU B 1 363 ? -10.844 17.234 5.902 1 98.94 363 LEU B CA 1
ATOM 6889 C C . LEU B 1 363 ? -9.516 17.922 6.195 1 98.94 363 LEU B C 1
ATOM 6891 O O . LEU B 1 363 ? -9.312 19.078 5.801 1 98.94 363 LEU B O 1
ATOM 6895 N N . GLU B 1 364 ? -8.609 17.203 6.754 1 98.75 364 GLU B N 1
ATOM 6896 C CA . GLU B 1 364 ? -7.422 17.781 7.371 1 98.75 364 GLU B CA 1
ATOM 6897 C C . GLU B 1 364 ? -6.355 18.094 6.324 1 98.75 364 GLU B C 1
ATOM 6899 O O . GLU B 1 364 ? -5.484 18.938 6.559 1 98.75 364 GLU B O 1
ATOM 6904 N N . GLU B 1 365 ? -6.375 17.344 5.25 1 98.81 365 GLU B N 1
ATOM 6905 C CA . GLU B 1 365 ? -5.465 17.609 4.141 1 98.81 365 GLU B CA 1
ATOM 6906 C C . GLU B 1 365 ? -6.16 17.406 2.795 1 98.81 365 GLU B C 1
ATOM 6908 O O . GLU B 1 365 ? -6.926 16.453 2.625 1 98.81 365 GLU B O 1
ATOM 6913 N N . PHE B 1 366 ? -5.953 18.297 1.916 1 98.69 366 PHE B N 1
ATOM 6914 C CA . PHE B 1 366 ? -6.219 18.125 0.493 1 98.69 366 PHE B CA 1
ATOM 6915 C C . PHE B 1 366 ? -5.422 19.125 -0.335 1 98.69 366 PHE B C 1
ATOM 6917 O O . PHE B 1 366 ? -5.02 20.172 0.17 1 98.69 366 PHE B O 1
ATOM 6924 N N . GLY B 1 367 ? -5.152 18.812 -1.518 1 98.06 367 GLY B N 1
ATOM 6925 C CA . GLY B 1 367 ? -4.359 19.703 -2.35 1 98.06 367 GLY B CA 1
ATOM 6926 C C . GLY B 1 367 ? -4.473 19.391 -3.83 1 98.06 367 GLY B C 1
ATOM 6927 O O . GLY B 1 367 ? -5.051 18.375 -4.215 1 98.06 367 GLY B O 1
ATOM 6928 N N . MET B 1 368 ? -3.992 20.297 -4.605 1 98.06 368 MET B N 1
ATOM 6929 C CA . MET B 1 368 ? -3.861 20.172 -6.055 1 98.06 368 MET B CA 1
ATOM 6930 C C . MET B 1 368 ? -2.734 21.047 -6.582 1 98.06 368 MET B C 1
ATOM 6932 O O . MET B 1 368 ? -2.562 22.188 -6.129 1 98.06 368 MET B O 1
ATOM 6936 N N . ALA B 1 369 ? -2.043 20.547 -7.551 1 96.38 369 ALA B N 1
ATOM 6937 C CA . ALA B 1 369 ? -0.957 21.297 -8.18 1 96.38 369 ALA B CA 1
ATOM 6938 C C . ALA B 1 369 ? -1.496 22.469 -8.984 1 96.38 369 ALA B C 1
ATOM 6940 O O . ALA B 1 369 ? -2.682 22.516 -9.32 1 96.38 369 ALA B O 1
ATOM 6941 N N . ARG B 1 370 ? -0.563 23.438 -9.219 1 97.19 370 ARG B N 1
ATOM 6942 C CA . ARG B 1 370 ? -0.875 24.484 -10.18 1 97.19 370 ARG B CA 1
ATOM 6943 C C . ARG B 1 370 ? -1.022 23.922 -11.586 1 97.19 370 ARG B C 1
ATOM 6945 O O . ARG B 1 370 ? -0.837 22.719 -11.805 1 97.19 370 ARG B O 1
ATOM 6952 N N . ASP B 1 371 ? -1.382 24.859 -12.531 1 97.75 371 ASP B N 1
ATOM 6953 C CA . ASP B 1 371 ? -1.521 24.484 -13.93 1 97.75 371 ASP B CA 1
ATOM 6954 C C . ASP B 1 371 ? -0.162 24.172 -14.555 1 97.75 371 ASP B C 1
ATOM 6956 O O . ASP B 1 371 ? 0.284 24.859 -15.469 1 97.75 371 ASP B O 1
ATOM 6960 N N . ASN B 1 372 ? 0.443 23.062 -14.203 1 93.88 372 ASN B N 1
ATOM 6961 C CA . ASN B 1 372 ? 1.801 22.703 -14.609 1 93.88 372 ASN B CA 1
ATOM 6962 C C . ASN B 1 372 ? 1.906 22.531 -16.125 1 93.88 372 ASN B C 1
ATOM 6964 O O . ASN B 1 372 ? 2.998 22.625 -16.688 1 93.88 372 ASN B O 1
ATOM 6968 N N . PHE B 1 373 ? 0.749 22.219 -16.781 1 94.69 373 PHE B N 1
ATOM 6969 C CA . PHE B 1 373 ? 0.76 22.109 -18.234 1 94.69 373 PHE B CA 1
ATOM 6970 C C . PHE B 1 373 ? 1.282 23.391 -18.875 1 94.69 373 PHE B C 1
ATOM 6972 O O . PHE B 1 373 ? 1.858 23.359 -19.953 1 94.69 373 PHE B O 1
ATOM 6979 N N . GLN B 1 374 ? 1.133 24.531 -18.203 1 97 374 GLN B N 1
ATOM 6980 C CA . GLN B 1 374 ? 1.662 25.797 -18.719 1 97 374 GLN B CA 1
ATOM 6981 C C . GLN B 1 374 ? 3.188 25.812 -18.672 1 97 374 GLN B C 1
ATOM 6983 O O . GLN B 1 374 ? 3.836 26.406 -19.531 1 97 374 GLN B O 1
ATOM 6988 N N . ASN B 1 375 ? 3.768 25.281 -17.609 1 92.12 375 ASN B N 1
ATOM 6989 C CA . ASN B 1 375 ? 5.223 25.234 -17.484 1 92.12 375 ASN B CA 1
ATOM 6990 C C . ASN B 1 375 ? 5.824 24.234 -18.469 1 92.12 375 ASN B C 1
ATOM 6992 O O . ASN B 1 375 ? 6.945 24.422 -18.953 1 92.12 375 ASN B O 1
ATOM 6996 N N . VAL B 1 376 ? 5.035 23.172 -18.781 1 89.44 376 VAL B N 1
ATOM 6997 C CA . VAL B 1 376 ? 5.457 22.234 -19.828 1 89.44 376 VAL B CA 1
ATOM 6998 C C . VAL B 1 376 ? 5.57 22.969 -21.156 1 89.44 376 VAL B C 1
ATOM 7000 O O . VAL B 1 376 ? 6.531 22.766 -21.906 1 89.44 376 VAL B O 1
ATOM 7003 N N . G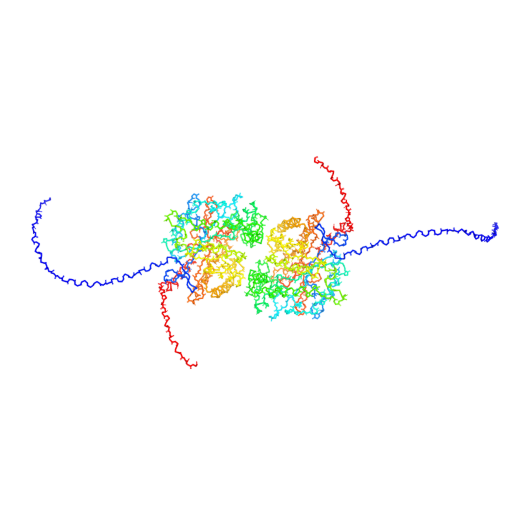LU B 1 377 ? 4.645 23.797 -21.453 1 93.62 377 GLU B N 1
ATOM 7004 C CA . GLU B 1 377 ? 4.676 24.594 -22.688 1 93.62 377 GLU B CA 1
ATOM 7005 C C . GLU B 1 377 ? 5.914 25.484 -22.719 1 93.62 377 GLU B C 1
ATOM 7007 O O . GLU B 1 377 ? 6.414 25.812 -23.797 1 93.62 377 GLU B O 1
ATOM 7012 N N . LYS B 1 378 ? 6.367 25.844 -21.594 1 91.06 378 LYS B N 1
ATOM 7013 C CA . LYS B 1 378 ? 7.535 26.703 -21.5 1 91.06 378 LYS B CA 1
ATOM 7014 C C . LYS B 1 378 ? 8.828 25.906 -21.594 1 91.06 378 LYS B C 1
ATOM 7016 O O . LYS B 1 378 ? 9.922 26.484 -21.656 1 91.06 378 LYS B O 1
ATOM 7021 N N . GLY B 1 379 ? 8.742 24.547 -21.547 1 84.94 379 GLY B N 1
ATOM 7022 C CA . GLY B 1 379 ? 9.914 23.719 -21.734 1 84.94 379 GLY B CA 1
ATOM 7023 C C . GLY B 1 379 ? 10.195 22.812 -20.562 1 84.94 379 GLY B C 1
ATOM 7024 O O . GLY B 1 379 ? 11.234 22.141 -20.516 1 84.94 379 GLY B O 1
ATOM 7025 N N . ALA B 1 380 ? 9.289 22.812 -19.609 1 83.06 380 ALA B N 1
ATOM 7026 C CA . ALA B 1 380 ? 9.453 21.906 -18.453 1 83.06 380 ALA B CA 1
ATOM 7027 C C . ALA B 1 380 ? 9.273 20.453 -18.875 1 83.06 380 ALA B C 1
ATOM 7029 O O . ALA B 1 380 ? 8.477 20.141 -19.766 1 83.06 380 ALA B O 1
ATOM 7030 N N . PRO B 1 381 ? 9.984 19.578 -18.219 1 80.44 381 PRO B N 1
ATOM 7031 C CA . PRO B 1 381 ? 10.93 19.812 -17.125 1 80.44 381 PRO B CA 1
ATOM 7032 C C . PRO B 1 381 ? 12.367 19.984 -17.609 1 80.44 381 PRO B C 1
ATOM 7034 O O . PRO B 1 381 ? 13.289 20.062 -16.797 1 80.44 381 PRO B O 1
ATOM 7037 N N . ARG B 1 382 ? 12.641 20.094 -18.875 1 75.06 382 ARG B N 1
ATOM 7038 C CA . ARG B 1 382 ? 14 20.078 -19.406 1 75.06 382 ARG B CA 1
ATOM 7039 C C . ARG B 1 382 ? 14.656 21.453 -19.281 1 75.06 382 ARG B C 1
ATOM 7041 O O . ARG B 1 382 ? 15.75 21.578 -18.734 1 75.06 382 ARG B O 1
ATOM 7048 N N . SER B 1 383 ? 14.031 22.5 -19.734 1 79.44 383 SER B N 1
ATOM 7049 C CA . SER B 1 383 ? 14.625 23.828 -19.766 1 79.44 383 SER B CA 1
ATOM 7050 C C . SER B 1 383 ? 13.852 24.797 -18.891 1 79.44 383 SER B C 1
ATOM 7052 O O . SER B 1 383 ? 14.086 26.016 -18.938 1 79.44 383 SER B O 1
ATOM 7054 N N . PHE B 1 384 ? 12.938 24.328 -18.234 1 84.5 384 PHE B N 1
ATOM 7055 C CA . PHE B 1 384 ? 12.109 25.125 -17.344 1 84.5 384 PHE B CA 1
ATOM 7056 C C . PHE B 1 384 ? 11.664 24.281 -16.141 1 84.5 384 PHE B C 1
ATOM 7058 O O . PHE B 1 384 ? 11.57 23.062 -16.234 1 84.5 384 PHE B O 1
ATOM 7065 N N . TYR B 1 385 ? 11.383 24.906 -14.984 1 85.31 385 TYR B N 1
ATOM 7066 C CA . TYR B 1 385 ? 10.984 24.203 -13.781 1 85.31 385 TYR B CA 1
ATOM 7067 C C . TYR B 1 385 ? 9.508 23.828 -13.828 1 85.31 385 TYR B C 1
ATOM 7069 O O . TYR B 1 385 ? 8.648 24.703 -14.023 1 85.31 385 TYR B O 1
ATOM 7077 N N . LEU B 1 386 ? 9.188 22.594 -13.594 1 86.06 386 LEU B N 1
ATOM 7078 C CA . LEU B 1 386 ? 7.832 22.078 -13.766 1 86.06 386 LEU B CA 1
ATOM 7079 C C . LEU B 1 386 ? 6.871 22.766 -12.797 1 86.06 386 LEU B C 1
ATOM 7081 O O . LEU B 1 386 ? 5.715 23.016 -13.141 1 86.06 386 LEU B O 1
ATOM 7085 N N . TYR B 1 387 ? 7.414 23.094 -11.602 1 90 387 TYR B N 1
ATOM 7086 C CA . TYR B 1 387 ? 6.543 23.609 -10.555 1 90 387 TYR B CA 1
ATOM 7087 C C . TYR B 1 387 ? 6.785 25.109 -10.336 1 90 387 TYR B C 1
ATOM 7089 O O . TYR B 1 387 ? 6.59 25.609 -9.227 1 90 387 TYR B O 1
ATOM 7097 N N . ASP B 1 388 ? 7.188 25.703 -11.359 1 90.5 388 ASP B N 1
ATOM 7098 C CA . ASP B 1 388 ? 7.406 27.141 -11.305 1 90.5 388 ASP B CA 1
ATOM 7099 C C . ASP B 1 388 ? 6.129 27.875 -10.906 1 90.5 388 ASP B C 1
ATOM 7101 O O . ASP B 1 388 ? 5.039 27.531 -11.359 1 90.5 388 ASP B O 1
ATOM 7105 N N . ALA B 1 389 ? 6.363 29 -10.141 1 94.56 389 ALA B N 1
ATOM 7106 C CA . ALA B 1 389 ? 5.254 29.719 -9.516 1 94.56 389 ALA B CA 1
ATOM 7107 C C . ALA B 1 389 ? 4.5 30.547 -10.555 1 94.56 389 ALA B C 1
ATOM 7109 O O . ALA B 1 389 ? 3.422 31.078 -10.266 1 94.56 389 ALA B O 1
ATOM 7110 N N . SER B 1 390 ? 4.973 30.641 -11.758 1 95.06 390 SER B N 1
ATOM 7111 C CA . SER B 1 390 ? 4.348 31.5 -12.766 1 95.06 390 SER B CA 1
ATOM 7112 C C . SER B 1 390 ? 3.117 30.828 -13.367 1 95.06 390 SER B C 1
ATOM 7114 O O . SER B 1 390 ? 2.32 31.484 -14.047 1 95.06 390 SER B O 1
ATOM 7116 N N . ALA B 1 391 ? 3.01 29.469 -13.203 1 96.5 391 ALA B N 1
ATOM 7117 C CA . ALA B 1 391 ? 1.79 28.812 -13.656 1 96.5 391 ALA B CA 1
ATOM 7118 C C . ALA B 1 391 ? 0.57 29.312 -12.898 1 96.5 391 ALA B C 1
ATOM 7120 O O . ALA B 1 391 ? 0.655 29.625 -11.703 1 96.5 391 ALA B O 1
ATOM 7121 N N . THR B 1 392 ? -0.552 29.406 -13.586 1 98.25 392 THR B N 1
ATOM 7122 C CA . THR B 1 392 ? -1.793 29.828 -12.945 1 98.25 392 THR B CA 1
ATOM 7123 C C . THR B 1 392 ? -2.363 28.703 -12.086 1 98.25 392 THR B C 1
ATOM 7125 O O . THR B 1 392 ? -1.78 27.609 -12.016 1 98.25 392 THR B O 1
ATOM 7128 N N . THR B 1 393 ? -3.457 28.969 -11.375 1 98.5 393 THR B N 1
ATOM 7129 C CA . THR B 1 393 ? -4.055 28 -10.461 1 98.5 393 THR B CA 1
ATOM 7130 C C . THR B 1 393 ? -5.488 27.688 -10.867 1 98.5 393 THR B C 1
ATOM 7132 O O . THR B 1 393 ? -6.336 27.422 -10.016 1 98.5 393 THR B O 1
ATOM 7135 N N . THR B 1 394 ? -5.855 27.703 -12.094 1 98.5 394 THR B N 1
ATOM 7136 C CA . THR B 1 394 ? -7.246 27.609 -12.523 1 98.5 394 THR B CA 1
ATOM 7137 C C . THR B 1 394 ? -7.859 26.281 -12.102 1 98.5 394 THR B C 1
ATOM 7139 O O . THR B 1 394 ? -8.969 26.25 -11.562 1 98.5 394 THR B O 1
ATOM 7142 N N . HIS B 1 395 ? -7.18 25.141 -12.375 1 98.5 395 HIS B N 1
ATOM 7143 C CA . HIS B 1 395 ? -7.691 23.859 -11.93 1 98.5 395 HIS B CA 1
ATOM 7144 C C . HIS B 1 395 ? -7.781 23.781 -10.414 1 98.5 395 HIS B C 1
ATOM 7146 O O . HIS B 1 395 ? -8.773 23.312 -9.867 1 98.5 395 HIS B O 1
ATOM 7152 N N . LYS B 1 396 ? -6.77 24.281 -9.758 1 98.56 396 LYS B N 1
ATOM 7153 C CA . LYS B 1 396 ? -6.738 24.297 -8.297 1 98.56 396 LYS B CA 1
ATOM 7154 C C . LYS B 1 396 ? -7.91 25.094 -7.738 1 98.56 396 LYS B C 1
ATOM 7156 O O . LYS B 1 396 ? -8.578 24.656 -6.805 1 98.56 396 LYS B O 1
ATOM 7161 N N . ASP B 1 397 ? -8.141 26.266 -8.32 1 98.75 397 ASP B N 1
ATOM 7162 C CA . ASP B 1 397 ? -9.219 27.125 -7.848 1 98.75 397 ASP B CA 1
ATOM 7163 C C . ASP B 1 397 ? -10.57 26.438 -7.957 1 98.75 397 ASP B C 1
ATOM 7165 O O . ASP B 1 397 ? -11.367 26.469 -7.016 1 98.75 397 ASP B O 1
ATOM 7169 N N . ARG B 1 398 ? -10.797 25.875 -9.07 1 98.44 398 ARG B N 1
ATOM 7170 C CA . ARG B 1 398 ? -12.07 25.188 -9.266 1 98.44 398 ARG B CA 1
ATOM 7171 C C . ARG B 1 398 ? -12.211 24.016 -8.305 1 98.44 398 ARG B C 1
ATOM 7173 O O . ARG B 1 398 ? -13.266 23.828 -7.691 1 98.44 398 ARG B O 1
ATOM 7180 N N . TYR B 1 399 ? -11.211 23.234 -8.219 1 98.62 399 TYR B N 1
ATOM 7181 C CA . TYR B 1 399 ? -11.211 22.062 -7.336 1 98.62 399 TYR B CA 1
ATOM 7182 C C . TYR B 1 399 ? -11.422 22.469 -5.887 1 98.62 399 TYR B C 1
ATOM 7184 O O . TYR B 1 399 ? -12.258 21.906 -5.188 1 98.62 399 TYR B O 1
ATOM 7192 N N . PHE B 1 400 ? -10.695 23.469 -5.379 1 98.81 400 PHE B N 1
ATOM 7193 C CA . PHE B 1 400 ? -10.812 23.953 -4.012 1 98.81 400 PHE B CA 1
ATOM 7194 C C . PHE B 1 400 ? -12.211 24.5 -3.752 1 98.81 400 PHE B C 1
ATOM 7196 O O . PHE B 1 400 ? -12.797 24.25 -2.697 1 98.81 400 PHE B O 1
ATOM 7203 N N . SER B 1 401 ? -12.656 25.281 -4.684 1 98.69 401 SER B N 1
ATOM 7204 C CA . SER B 1 401 ? -14.008 25.812 -4.531 1 98.69 401 SER B CA 1
ATOM 7205 C C . SER B 1 401 ? -15.031 24.703 -4.355 1 98.69 401 SER B C 1
ATOM 7207 O O . SER B 1 401 ? -15.898 24.781 -3.482 1 98.69 401 SER B O 1
ATOM 7209 N N . ARG B 1 402 ? -14.898 23.703 -5.16 1 98.31 402 ARG B N 1
ATOM 7210 C CA . ARG B 1 402 ? -15.828 22.594 -5.094 1 98.31 402 ARG B CA 1
ATOM 7211 C C . ARG B 1 402 ? -15.758 21.891 -3.742 1 98.31 402 ARG B C 1
ATOM 7213 O O . ARG B 1 402 ? -16.781 21.672 -3.088 1 98.31 402 ARG B O 1
ATOM 7220 N N . ILE B 1 403 ? -14.586 21.531 -3.334 1 98.69 403 ILE B N 1
ATOM 7221 C CA . ILE B 1 403 ? -14.359 20.797 -2.1 1 98.69 403 ILE B CA 1
ATOM 7222 C C . ILE B 1 403 ? -14.852 21.609 -0.907 1 98.69 403 ILE B C 1
ATOM 7224 O O . ILE B 1 403 ? -15.633 21.109 -0.086 1 98.69 403 ILE B O 1
ATOM 7228 N N . ILE B 1 404 ? -14.469 22.812 -0.822 1 98.81 404 ILE B N 1
ATOM 7229 C CA . ILE B 1 404 ? -14.766 23.656 0.33 1 98.81 404 ILE B CA 1
ATOM 7230 C C . ILE B 1 404 ? -16.266 23.953 0.384 1 98.81 404 ILE B C 1
ATOM 7232 O O . ILE B 1 404 ? -16.875 23.875 1.451 1 98.81 404 ILE B O 1
ATOM 7236 N N . ASN B 1 405 ? -16.859 24.219 -0.771 1 98.56 405 ASN B N 1
ATOM 7237 C CA . ASN B 1 405 ? -18.297 24.453 -0.798 1 98.56 405 ASN B CA 1
ATOM 7238 C C . ASN B 1 405 ? -19.078 23.234 -0.323 1 98.56 405 ASN B C 1
ATOM 7240 O O . ASN B 1 405 ? -20.062 23.359 0.413 1 98.56 405 ASN B O 1
ATOM 7244 N N . LYS B 1 406 ? -18.625 22.094 -0.758 1 98.62 406 LYS B N 1
ATOM 7245 C CA . LYS B 1 406 ? -19.312 20.859 -0.359 1 98.62 406 LYS B CA 1
ATOM 7246 C C . LYS B 1 406 ? -19.188 20.625 1.145 1 98.62 406 LYS B C 1
ATOM 7248 O O . LYS B 1 406 ? -20.156 20.234 1.799 1 98.62 406 LYS B O 1
ATOM 7253 N N . VAL B 1 407 ? -18.062 20.828 1.668 1 98.75 407 VAL B N 1
ATOM 7254 C CA . VAL B 1 407 ? -17.844 20.641 3.1 1 98.75 407 VAL B CA 1
ATOM 7255 C C . VAL B 1 407 ? -18.688 21.641 3.885 1 98.75 407 VAL B C 1
ATOM 7257 O O . VAL B 1 407 ? -19.297 21.297 4.895 1 98.75 407 VAL B O 1
ATOM 7260 N N . VAL B 1 408 ? -18.734 22.891 3.436 1 98.62 408 VAL B N 1
ATOM 7261 C CA . VAL B 1 408 ? -19.562 23.906 4.086 1 98.62 408 VAL B CA 1
ATOM 7262 C C . VAL B 1 408 ? -21.031 23.484 4.039 1 98.62 408 VAL B C 1
ATOM 7264 O O . VAL B 1 408 ? -21.766 23.641 5.023 1 98.62 408 VAL B O 1
ATOM 7267 N N . GLU B 1 409 ? -21.438 22.953 2.893 1 98.19 409 GLU B N 1
ATOM 7268 C CA . GLU B 1 409 ? -22.812 22.469 2.766 1 98.19 409 GLU B CA 1
ATOM 7269 C C . GLU B 1 409 ? -23.094 21.359 3.768 1 98.19 409 GLU B C 1
ATOM 7271 O O . GLU B 1 409 ? -24.141 21.359 4.426 1 98.19 409 GLU B O 1
ATOM 7276 N N . TYR B 1 410 ? -22.203 20.391 3.852 1 98.44 410 TYR B N 1
ATOM 7277 C CA . TYR B 1 410 ? -22.359 19.312 4.824 1 98.44 410 TYR B CA 1
ATOM 7278 C C . TYR B 1 410 ? -22.438 19.875 6.242 1 98.44 410 TYR B C 1
ATOM 7280 O O . TYR B 1 410 ? -23.219 19.391 7.059 1 98.44 410 TYR B O 1
ATOM 7288 N N . PHE B 1 411 ? -21.641 20.891 6.582 1 98 411 PHE B N 1
ATOM 7289 C CA . PHE B 1 411 ? -21.641 21.531 7.891 1 98 411 PHE B CA 1
ATOM 7290 C C . PHE B 1 411 ? -23 22.156 8.18 1 98 411 PHE B C 1
ATOM 7292 O O . PHE B 1 411 ? -23.578 21.922 9.242 1 98 411 PHE B O 1
ATOM 7299 N N . LYS B 1 412 ? -23.484 22.906 7.23 1 96.62 412 LYS B N 1
ATOM 7300 C CA . LYS B 1 412 ? -24.766 23.594 7.402 1 96.62 412 LYS B CA 1
ATOM 7301 C C . LYS B 1 412 ? -25.906 22.594 7.578 1 96.62 412 LYS B C 1
ATOM 7303 O O . LYS B 1 412 ? -26.891 22.891 8.273 1 96.62 412 LYS B O 1
ATOM 7308 N N . GLN B 1 413 ? -25.719 21.391 7.051 1 96.81 413 GLN B N 1
ATOM 7309 C CA . GLN B 1 413 ? -26.766 20.375 7.105 1 96.81 413 GLN B CA 1
ATOM 7310 C C . GLN B 1 413 ? -26.594 19.484 8.336 1 96.81 413 GLN B C 1
ATOM 7312 O O . GLN B 1 413 ? -27.406 18.594 8.57 1 96.81 413 GLN B O 1
ATOM 7317 N N . GLY B 1 414 ? -25.594 19.734 9.094 1 95.94 414 GLY B N 1
ATOM 7318 C CA . GLY B 1 414 ? -25.328 18.906 10.258 1 95.94 414 GLY B CA 1
ATOM 7319 C C . GLY B 1 414 ? -24.875 17.5 9.891 1 95.94 414 GLY B C 1
ATOM 7320 O O . GLY B 1 414 ? -25.219 16.547 10.578 1 95.94 414 GLY B O 1
ATOM 7321 N N . LYS B 1 415 ? -24.156 17.375 8.797 1 97.5 415 LYS B N 1
ATOM 7322 C CA . LYS B 1 415 ? -23.75 16.062 8.289 1 97.5 415 LYS B CA 1
ATOM 7323 C C . LYS B 1 415 ? -22.266 15.812 8.562 1 97.5 415 LYS B C 1
ATOM 7325 O O . LYS B 1 415 ? -21.531 15.406 7.66 1 97.5 415 LYS B O 1
ATOM 7330 N N . GLY B 1 416 ? -21.812 16.141 9.719 1 97.88 416 GLY B N 1
ATOM 7331 C CA . GLY B 1 416 ? -20.562 15.641 10.273 1 97.88 416 GLY B CA 1
ATOM 7332 C C . GLY B 1 416 ? -19.391 16.562 10.031 1 97.88 416 GLY B C 1
ATOM 7333 O O . GLY B 1 416 ? -18.562 16.781 10.922 1 97.88 416 GLY B O 1
ATOM 7334 N N . PHE B 1 417 ? -19.25 17.188 8.852 1 98.69 417 PHE B N 1
ATOM 7335 C CA . PHE B 1 417 ? -18.078 17.969 8.492 1 98.69 417 PHE B CA 1
ATOM 7336 C C . PHE B 1 417 ? -17.984 19.234 9.352 1 98.69 417 PHE B C 1
ATOM 7338 O O . PHE B 1 417 ? -19 19.906 9.586 1 98.69 417 PHE B O 1
ATOM 7345 N N . GLN B 1 418 ? -16.766 19.578 9.812 1 98.69 418 GLN B N 1
ATOM 7346 C CA . GLN B 1 418 ? -16.531 20.719 10.688 1 98.69 418 GLN B CA 1
ATOM 7347 C C . GLN B 1 418 ? -15.344 21.547 10.188 1 98.69 418 GLN B C 1
ATOM 7349 O O . GLN B 1 418 ? -14.836 22.406 10.914 1 98.69 418 GLN B O 1
ATOM 7354 N N . GLY B 1 419 ? -14.852 21.344 9.039 1 98.75 419 GLY B N 1
ATOM 7355 C CA . GLY B 1 419 ? -13.789 22.203 8.555 1 98.75 419 GLY B CA 1
ATOM 7356 C C . GLY B 1 419 ? -12.945 21.562 7.473 1 98.75 419 GLY B C 1
ATOM 7357 O O . GLY B 1 419 ? -13.086 20.359 7.199 1 98.75 419 GLY B O 1
ATOM 7358 N N . THR B 1 420 ? -12.102 22.312 6.809 1 98.75 420 THR B N 1
ATOM 7359 C CA . THR B 1 420 ? -11.141 21.875 5.801 1 98.75 420 THR B CA 1
ATOM 7360 C C . THR B 1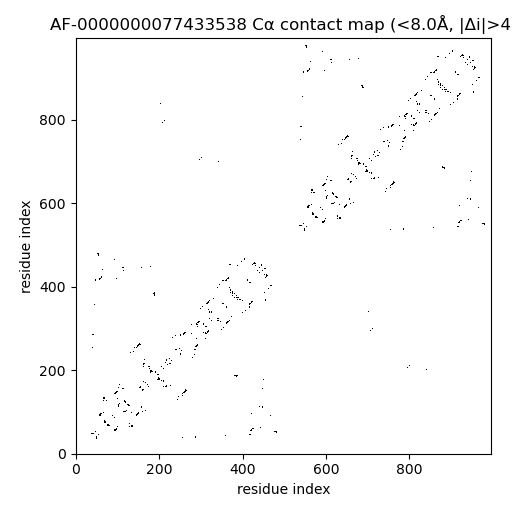 420 ? -9.758 22.469 6.082 1 98.75 420 THR B C 1
ATOM 7362 O O . THR B 1 420 ? -9.648 23.578 6.598 1 98.75 420 THR B O 1
ATOM 7365 N N . GLY B 1 421 ? -8.734 21.703 5.777 1 98.81 421 GLY B N 1
ATOM 7366 C CA . GLY B 1 421 ? -7.352 22.141 5.91 1 98.81 421 GLY B CA 1
ATOM 7367 C C . GLY B 1 421 ? -6.535 21.922 4.648 1 98.81 421 GLY B C 1
ATOM 7368 O O . GLY B 1 421 ? -5.938 20.859 4.457 1 98.81 421 GLY B O 1
ATOM 7369 N N . PRO B 1 422 ? -6.48 22.922 3.797 1 98.56 422 PRO B N 1
ATOM 7370 C CA . PRO B 1 422 ? -5.664 22.812 2.584 1 98.56 422 PRO B CA 1
ATOM 7371 C C . PRO B 1 422 ? -4.195 22.516 2.887 1 98.56 422 PRO B C 1
ATOM 7373 O O . PRO B 1 422 ? -3.646 23.016 3.865 1 98.56 422 PRO B O 1
ATOM 7376 N N . TRP B 1 423 ? -3.621 21.562 2.107 1 98.06 423 TRP B N 1
ATOM 7377 C CA . TRP B 1 423 ? -2.189 21.281 2.1 1 98.06 423 TRP B CA 1
ATOM 7378 C C . TRP B 1 423 ? -1.51 21.969 0.916 1 98.06 423 TRP B C 1
ATOM 7380 O O . TRP B 1 423 ? -1.799 21.641 -0.24 1 98.06 423 TRP B O 1
ATOM 7390 N N . SER B 1 424 ? -0.402 22.875 1.203 1 97.12 424 SER B N 1
ATOM 7391 C CA . SER B 1 424 ? -0.133 23.578 2.453 1 97.12 424 SER B CA 1
ATOM 7392 C C . SER B 1 424 ? 0.376 25 2.195 1 97.12 424 SER B C 1
ATOM 7394 O O . SER B 1 424 ? 0.606 25.375 1.047 1 97.12 424 SER B O 1
ATOM 7396 N N . TYR B 1 425 ? 0.431 25.781 3.168 1 98.5 425 TYR B N 1
ATOM 7397 C CA . TYR B 1 425 ? 0.694 27.203 3 1 98.5 425 TYR B CA 1
ATOM 7398 C C . TYR B 1 425 ? 2.18 27.453 2.781 1 98.5 425 TYR B C 1
ATOM 7400 O O . TYR B 1 425 ? 3.01 27.094 3.615 1 98.5 425 TYR B O 1
ATOM 7408 N N . GLY B 1 426 ? 2.535 28.031 1.617 1 96.94 426 GLY B N 1
ATOM 7409 C CA . GLY B 1 426 ? 3.891 28.453 1.314 1 96.94 426 GLY B CA 1
ATOM 7410 C C . GLY B 1 426 ? 4.094 29.953 1.468 1 96.94 426 GLY B C 1
ATOM 7411 O O . GLY B 1 426 ? 5.227 30.438 1.448 1 96.94 426 GLY B O 1
ATOM 7412 N N . GLY B 1 427 ? 3.018 30.688 1.597 1 97.75 427 GLY B N 1
ATOM 7413 C CA . GLY B 1 427 ? 3.057 32.125 1.881 1 97.75 427 GLY B CA 1
ATOM 7414 C C . GLY B 1 427 ? 3.818 32.906 0.837 1 97.75 427 GLY B C 1
ATOM 7415 O O . GLY B 1 427 ? 3.516 32.844 -0.355 1 97.75 427 GLY B O 1
ATOM 7416 N N . ILE B 1 428 ? 4.852 33.625 1.291 1 97.44 428 ILE B N 1
ATOM 7417 C CA . ILE B 1 428 ? 5.551 34.562 0.42 1 97.44 428 ILE B CA 1
ATOM 7418 C C . ILE B 1 428 ? 6.742 33.875 -0.238 1 97.44 428 ILE B C 1
ATOM 7420 O O . ILE B 1 428 ? 7.422 34.469 -1.083 1 97.44 428 ILE B O 1
ATOM 7424 N N . TRP B 1 429 ? 7.023 32.594 0.116 1 95.19 429 TRP B N 1
ATOM 7425 C CA . TRP B 1 429 ? 8.133 31.859 -0.476 1 95.19 429 TRP B CA 1
ATOM 7426 C C . TRP B 1 429 ? 7.82 31.469 -1.917 1 95.19 429 TRP B C 1
ATOM 7428 O O . TRP B 1 429 ? 6.656 31.25 -2.271 1 95.19 429 TRP B O 1
ATOM 7438 N N . ARG B 1 430 ? 8.883 31.438 -2.748 1 94.19 430 ARG B N 1
ATOM 7439 C CA . ARG B 1 430 ? 8.812 30.969 -4.133 1 94.19 430 ARG B CA 1
ATOM 7440 C C . ARG B 1 430 ? 9.961 30.031 -4.461 1 94.19 430 ARG B C 1
ATOM 7442 O O . ARG B 1 430 ? 11.016 30.094 -3.824 1 94.19 430 ARG B O 1
ATOM 7449 N N . PRO B 1 431 ? 9.727 29.125 -5.492 1 88.5 431 PRO B N 1
ATOM 7450 C CA . PRO B 1 431 ? 10.773 28.172 -5.844 1 88.5 431 PRO B CA 1
ATOM 7451 C C . PRO B 1 431 ? 12.094 28.844 -6.211 1 88.5 431 PRO B C 1
ATOM 7453 O O . PRO B 1 431 ? 13.156 28.219 -6.129 1 88.5 431 PRO B O 1
ATOM 7456 N N . THR B 1 432 ? 12.102 30.094 -6.539 1 84.12 432 THR B N 1
ATOM 7457 C CA . THR B 1 432 ? 13.297 30.844 -6.934 1 84.12 432 THR B CA 1
ATOM 7458 C C . THR B 1 432 ? 14.055 31.344 -5.707 1 84.12 432 THR B C 1
ATOM 7460 O O . THR B 1 432 ? 15.188 31.812 -5.816 1 84.12 432 THR B O 1
ATOM 7463 N N . ASP B 1 433 ? 13.414 31.234 -4.586 1 87.12 433 ASP B N 1
ATOM 7464 C CA . ASP B 1 433 ? 14.062 31.75 -3.383 1 87.12 433 ASP B CA 1
ATOM 7465 C C . ASP B 1 433 ? 15.195 30.844 -2.936 1 87.12 433 ASP B C 1
ATOM 7467 O O . ASP B 1 433 ? 15.125 29.625 -3.111 1 87.12 433 ASP B O 1
ATOM 7471 N N . ARG B 1 434 ? 16.172 31.391 -2.32 1 83.31 434 ARG B N 1
ATOM 7472 C CA . ARG B 1 434 ? 17.328 30.641 -1.839 1 83.31 434 ARG B CA 1
ATOM 7473 C C . ARG B 1 434 ? 16.953 29.797 -0.625 1 83.31 434 ARG B C 1
ATOM 7475 O O . ARG B 1 434 ? 16.156 30.219 0.21 1 83.31 434 ARG B O 1
ATOM 7482 N N . ARG B 1 435 ? 17.609 28.703 -0.564 1 86.38 435 ARG B N 1
ATOM 7483 C CA . ARG B 1 435 ? 17.5 27.859 0.617 1 86.38 435 ARG B CA 1
ATOM 7484 C C . ARG B 1 435 ? 18.359 28.375 1.751 1 86.38 435 ARG B C 1
ATOM 7486 O O . ARG B 1 435 ? 19.328 29.109 1.513 1 86.38 435 ARG B O 1
ATOM 7493 N N . ASN B 1 436 ? 17.969 28.078 2.982 1 89.44 436 ASN B N 1
ATOM 7494 C CA . ASN B 1 436 ? 18.781 28.516 4.121 1 89.44 436 ASN B CA 1
ATOM 7495 C C . ASN B 1 436 ? 20.031 27.656 4.285 1 89.44 436 ASN B C 1
ATOM 7497 O O . ASN B 1 436 ? 20.328 26.828 3.432 1 89.44 436 ASN B O 1
ATOM 7501 N N . SER B 1 437 ? 20.812 27.906 5.348 1 87.81 437 SER B N 1
ATOM 7502 C CA . SER B 1 437 ? 22.109 27.266 5.547 1 87.81 437 SER B CA 1
ATOM 7503 C C . SER B 1 437 ? 21.953 25.766 5.836 1 87.81 437 SER B C 1
ATOM 7505 O O . SER B 1 437 ? 22.922 25.016 5.777 1 87.81 437 SER B O 1
ATOM 7507 N N . PHE B 1 438 ? 20.75 25.328 6.086 1 90.38 438 PHE B N 1
ATOM 7508 C CA . PHE B 1 438 ? 20.469 23.906 6.32 1 90.38 438 PHE B CA 1
ATOM 7509 C C . PHE B 1 438 ? 19.844 23.266 5.09 1 90.38 438 PHE B C 1
ATOM 7511 O O . PHE B 1 438 ? 19.344 22.141 5.156 1 90.38 438 PHE B O 1
ATOM 7518 N N . GLY B 1 439 ? 19.75 24 4.02 1 84.69 439 GLY B N 1
ATOM 7519 C CA . GLY B 1 439 ? 19.234 23.484 2.76 1 84.69 439 GLY B CA 1
ATOM 7520 C C . GLY B 1 439 ? 17.719 23.469 2.705 1 84.69 439 GLY B C 1
ATOM 7521 O O . GLY B 1 439 ? 17.125 22.766 1.873 1 84.69 439 GLY B O 1
ATOM 7522 N N . GLN B 1 440 ? 17.094 24.219 3.625 1 88.94 440 GLN B N 1
ATOM 7523 C CA . GLN B 1 440 ? 15.641 24.203 3.705 1 88.94 440 GLN B CA 1
ATOM 7524 C C . GLN B 1 440 ? 15.031 25.453 3.074 1 88.94 440 GLN B C 1
ATOM 7526 O O . GLN B 1 440 ? 15.578 26.547 3.209 1 88.94 440 GLN B O 1
ATOM 7531 N N . SER B 1 441 ? 13.961 25.266 2.352 1 85.25 441 SER B N 1
ATOM 7532 C CA . SER B 1 441 ? 13.188 26.359 1.783 1 85.25 441 SER B CA 1
ATOM 7533 C C . SER B 1 441 ? 11.984 26.703 2.652 1 85.25 441 SER B C 1
ATOM 7535 O O . SER B 1 441 ? 11.445 27.797 2.584 1 85.25 441 SER B O 1
ATOM 7537 N N . TRP B 1 442 ? 11.602 25.844 3.477 1 93.06 442 TRP B N 1
ATOM 7538 C CA . TRP B 1 442 ? 10.336 25.859 4.207 1 93.06 442 TRP B CA 1
ATOM 7539 C C . TRP B 1 442 ? 9.172 26.172 3.275 1 93.06 442 TRP B C 1
ATOM 7541 O O . TRP B 1 442 ? 8.367 27.062 3.557 1 93.06 442 TRP B O 1
ATOM 7551 N N . ALA B 1 443 ? 9.203 25.594 2.064 1 92.88 443 ALA B N 1
ATOM 7552 C CA . ALA B 1 443 ? 8.07 25.594 1.147 1 92.88 443 ALA B CA 1
ATOM 7553 C C . ALA B 1 443 ? 6.848 24.938 1.787 1 92.88 443 ALA B C 1
ATOM 7555 O O . ALA B 1 443 ? 6.953 24.297 2.838 1 92.88 443 ALA B O 1
ATOM 7556 N N . GLY B 1 444 ? 5.691 25.219 1.173 1 95.69 444 GLY B N 1
ATOM 7557 C CA . GLY B 1 444 ? 4.531 24.453 1.603 1 95.69 444 GLY B CA 1
ATOM 7558 C C . GLY B 1 444 ? 4.715 22.953 1.445 1 95.69 444 GLY B C 1
ATOM 7559 O O . GLY B 1 444 ? 4.156 22.172 2.215 1 95.69 444 GLY B O 1
ATOM 7560 N N . ASP B 1 445 ? 5.512 22.578 0.526 1 94.31 445 ASP B N 1
ATOM 7561 C CA . ASP B 1 445 ? 5.863 21.172 0.29 1 94.31 445 ASP B CA 1
ATOM 7562 C C . ASP B 1 445 ? 7.012 20.734 1.192 1 94.31 445 ASP B C 1
ATOM 7564 O O . ASP B 1 445 ? 8.102 21.312 1.144 1 94.31 445 ASP B O 1
ATOM 7568 N N . PRO B 1 446 ? 6.816 19.703 2.006 1 94.38 446 PRO B N 1
ATOM 7569 C CA . PRO B 1 446 ? 7.949 19.219 2.791 1 94.38 446 PRO B CA 1
ATOM 7570 C C . PRO B 1 446 ? 9.055 18.625 1.923 1 94.38 446 PRO B C 1
ATOM 7572 O O . PRO B 1 446 ? 8.867 18.453 0.715 1 94.38 446 PRO B O 1
ATOM 7575 N N . PRO B 1 447 ? 10.172 18.312 2.508 1 89.06 447 PRO B N 1
ATOM 7576 C CA . PRO B 1 447 ? 11.391 18.031 1.744 1 89.06 447 PRO B CA 1
ATOM 7577 C C . PRO B 1 447 ? 11.234 16.875 0.775 1 89.06 447 PRO B C 1
ATOM 7579 O O . PRO B 1 447 ? 11.906 16.812 -0.255 1 89.06 447 PRO B O 1
ATOM 7582 N N . HIS B 1 448 ? 10.375 15.938 1.007 1 87.31 448 HIS B N 1
ATOM 7583 C CA . HIS B 1 448 ? 10.258 14.805 0.096 1 87.31 448 HIS B CA 1
ATOM 7584 C C . HIS B 1 448 ? 9.406 15.156 -1.116 1 87.31 448 HIS B C 1
ATOM 7586 O O . HIS B 1 448 ? 9.281 14.359 -2.049 1 87.31 448 HIS B O 1
ATOM 7592 N N . GLU B 1 449 ? 8.758 16.297 -1.109 1 88.5 449 GLU B N 1
ATOM 7593 C CA . GLU B 1 449 ? 7.988 16.828 -2.232 1 88.5 449 GLU B CA 1
ATOM 7594 C C . GLU B 1 449 ? 8.766 17.906 -2.975 1 88.5 449 GLU B C 1
ATOM 7596 O O . GLU B 1 449 ? 9.461 18.719 -2.355 1 88.5 449 GLU B O 1
ATOM 7601 N N . ALA B 1 450 ? 8.586 17.953 -4.281 1 85.75 450 ALA B N 1
ATOM 7602 C CA . ALA B 1 450 ? 9.188 19.062 -5.031 1 85.75 450 ALA B CA 1
ATOM 7603 C C . ALA B 1 450 ? 8.609 20.406 -4.586 1 85.75 450 ALA B C 1
ATOM 7605 O O . ALA B 1 450 ? 7.391 20.562 -4.473 1 85.75 450 ALA B O 1
ATOM 7606 N N . PRO B 1 451 ? 9.484 21.359 -4.34 1 87.88 451 PRO B N 1
ATOM 7607 C CA . PRO B 1 451 ? 8.969 22.656 -3.916 1 87.88 451 PRO B CA 1
ATOM 7608 C C . PRO B 1 451 ? 8.062 23.312 -4.965 1 87.88 451 PRO B C 1
ATOM 7610 O O . PRO B 1 451 ? 8.461 23.453 -6.121 1 87.88 451 PRO B O 1
ATOM 7613 N N . GLY B 1 452 ? 6.934 23.641 -4.555 1 91.5 452 GLY B N 1
ATOM 7614 C CA . GLY B 1 452 ? 5.969 24.266 -5.449 1 91.5 452 GLY B CA 1
ATOM 7615 C C . GLY B 1 452 ? 4.91 23.297 -5.949 1 91.5 452 GLY B C 1
ATOM 7616 O O . GLY B 1 452 ? 3.961 23.703 -6.621 1 91.5 452 GLY B O 1
ATOM 7617 N N . TRP B 1 453 ? 5.008 22.031 -5.57 1 91.94 453 TRP B N 1
ATOM 7618 C CA . TRP B 1 453 ? 4.074 21 -6.027 1 91.94 453 TRP B CA 1
ATOM 7619 C C . TRP B 1 453 ? 2.656 21.312 -5.566 1 91.94 453 TRP B C 1
ATOM 7621 O O . TRP B 1 453 ? 1.785 21.625 -6.379 1 91.94 453 TRP B O 1
ATOM 7631 N N . TYR B 1 454 ? 2.408 21.422 -4.305 1 95.88 454 TYR B N 1
ATOM 7632 C CA . TYR B 1 454 ? 1.071 21.688 -3.783 1 95.88 454 TYR B CA 1
ATOM 7633 C C . TYR B 1 454 ? 1.025 23.031 -3.066 1 95.88 454 TYR B C 1
ATOM 7635 O O . TYR B 1 454 ? -0.02 23.422 -2.545 1 95.88 454 TYR B O 1
ATOM 7643 N N . ASP B 1 455 ? 1.995 23.781 -3.193 1 95.62 455 ASP B N 1
ATOM 7644 C CA . ASP B 1 455 ? 2.145 25.047 -2.465 1 95.62 455 ASP B CA 1
ATOM 7645 C C . ASP B 1 455 ? 0.957 25.969 -2.717 1 95.62 455 ASP B C 1
ATOM 7647 O O . ASP B 1 455 ? 0.49 26.094 -3.85 1 95.62 455 ASP B O 1
ATOM 7651 N N . LEU B 1 456 ? 0.482 26.516 -1.586 1 98 456 LEU B N 1
ATOM 7652 C CA . LEU B 1 456 ? -0.438 27.656 -1.655 1 98 456 LEU B CA 1
ATOM 7653 C C . LEU B 1 456 ? 0.284 28.953 -1.343 1 98 456 LEU B C 1
ATOM 7655 O O . LEU B 1 456 ? 0.667 29.203 -0.197 1 98 456 LEU B O 1
ATOM 7659 N N . TYR B 1 457 ? 0.378 29.844 -2.346 1 98.19 457 TYR B N 1
ATOM 7660 C CA . TYR B 1 457 ? 1.078 31.109 -2.168 1 98.19 457 TYR B CA 1
ATOM 7661 C C . TYR B 1 457 ? 0.122 32.219 -1.695 1 98.19 457 TYR B C 1
ATOM 7663 O O . TYR B 1 457 ? -1.088 32.125 -1.918 1 98.19 457 TYR B O 1
ATOM 7671 N N . ASP B 1 458 ? 0.686 33.219 -1.046 1 98 458 ASP B N 1
ATOM 7672 C CA . ASP B 1 458 ? -0.073 34.344 -0.497 1 98 458 ASP B CA 1
ATOM 7673 C C . ASP B 1 458 ? -0.851 35.062 -1.592 1 98 458 ASP B C 1
ATOM 7675 O O . ASP B 1 458 ? -1.919 35.625 -1.335 1 98 458 ASP B O 1
ATOM 7679 N N . THR B 1 459 ? -0.385 35 -2.814 1 97.5 459 THR B N 1
ATOM 7680 C CA . THR B 1 459 ? -0.978 35.781 -3.906 1 97.5 459 THR B CA 1
ATOM 7681 C C . THR B 1 459 ? -1.942 34.906 -4.711 1 97.5 459 THR B C 1
ATOM 7683 O O . THR B 1 459 ? -2.572 35.406 -5.656 1 97.5 459 THR B O 1
ATOM 7686 N N . ASP B 1 460 ? -2.018 33.625 -4.379 1 98.31 460 ASP B N 1
ATOM 7687 C CA . ASP B 1 460 ? -2.877 32.75 -5.152 1 98.31 460 ASP B CA 1
ATOM 7688 C C . ASP B 1 460 ? -4.344 33.125 -5.02 1 98.31 460 ASP B C 1
ATOM 7690 O O . ASP B 1 460 ? -4.828 33.375 -3.914 1 98.31 460 ASP B O 1
ATOM 7694 N N . PRO B 1 461 ? -5.094 33.188 -6.18 1 98.25 461 PRO B N 1
ATOM 7695 C CA . PRO B 1 461 ? -6.543 33.375 -6.082 1 98.25 461 PRO B CA 1
ATOM 7696 C C . PRO B 1 461 ? -7.219 32.344 -5.188 1 98.25 461 PRO B C 1
ATOM 7698 O O . PRO B 1 461 ? -8.281 32.625 -4.625 1 98.25 461 PRO B O 1
ATOM 7701 N N . THR B 1 462 ? -6.59 31.234 -5.055 1 98.31 462 THR B N 1
ATOM 7702 C CA . THR B 1 462 ? -7.105 30.156 -4.215 1 98.31 462 THR B CA 1
ATOM 7703 C C . THR B 1 462 ? -7.352 30.641 -2.791 1 98.31 462 THR B C 1
ATOM 7705 O O . THR B 1 462 ? -8.273 30.188 -2.117 1 98.31 462 THR B O 1
ATOM 7708 N N . MET B 1 463 ? -6.547 31.609 -2.309 1 98.38 463 MET B N 1
ATOM 7709 C CA . MET B 1 463 ? -6.68 32.125 -0.949 1 98.38 463 MET B CA 1
ATOM 7710 C C . MET B 1 463 ? -7.992 32.875 -0.785 1 98.38 463 MET B C 1
ATOM 7712 O O . MET B 1 463 ? -8.523 32.969 0.321 1 98.38 463 MET B O 1
ATOM 7716 N N . LYS B 1 464 ? -8.531 33.375 -1.853 1 98.31 464 LYS B N 1
ATOM 7717 C CA . LYS B 1 464 ? -9.844 34.031 -1.792 1 98.31 464 LYS B CA 1
ATOM 7718 C C . LYS B 1 464 ? -10.945 33 -1.521 1 98.31 464 LYS B C 1
ATOM 7720 O O . LYS B 1 464 ? -11.953 33.344 -0.896 1 98.31 464 LYS B O 1
ATOM 7725 N N . ILE B 1 465 ? -10.742 31.812 -2.027 1 98.62 465 ILE B N 1
ATOM 7726 C CA . ILE B 1 465 ? -11.703 30.734 -1.785 1 98.62 465 ILE B CA 1
ATOM 7727 C C . ILE B 1 465 ? -11.711 30.375 -0.301 1 98.62 465 ILE B C 1
ATOM 7729 O O . ILE B 1 465 ? -12.773 30.156 0.285 1 98.62 465 ILE B O 1
ATOM 7733 N N . VAL B 1 466 ? -10.562 30.359 0.312 1 98.38 466 VAL B N 1
ATOM 7734 C CA . VAL B 1 466 ? -10.43 30.125 1.746 1 98.38 466 VAL B CA 1
ATOM 7735 C C . VAL B 1 466 ? -11.133 31.234 2.518 1 98.38 466 VAL B C 1
ATOM 7737 O O . VAL B 1 466 ? -11.867 30.969 3.479 1 98.38 466 VAL B O 1
ATOM 7740 N N . SER B 1 467 ? -10.93 32.469 2.078 1 98.12 467 SER B N 1
ATOM 7741 C CA . SER B 1 467 ? -11.578 33.625 2.713 1 98.12 467 SER B CA 1
ATOM 7742 C C . SER B 1 467 ? -13.102 33.5 2.625 1 98.12 467 SER B C 1
ATOM 7744 O O . SER B 1 467 ? -13.805 33.812 3.588 1 98.12 467 SER B O 1
ATOM 7746 N N . LYS B 1 468 ? -13.555 33.156 1.48 1 98.19 468 LYS B N 1
ATOM 7747 C CA . LYS B 1 468 ? -14.992 33 1.277 1 98.19 468 LYS B CA 1
ATOM 7748 C C . LYS B 1 468 ? -15.578 31.953 2.207 1 98.19 468 LYS B C 1
ATOM 7750 O O . LYS B 1 468 ? -16.703 32.094 2.688 1 98.19 468 LYS B O 1
ATOM 7755 N N . GLN B 1 469 ? -14.859 30.844 2.412 1 98.31 469 GLN B N 1
ATOM 7756 C CA . GLN B 1 469 ? -15.281 29.828 3.365 1 98.31 469 GLN B CA 1
ATOM 7757 C C . GLN B 1 469 ? -15.586 30.438 4.73 1 98.31 469 GLN B C 1
ATOM 7759 O O . GLN B 1 469 ? -16.625 30.141 5.328 1 98.31 469 GLN B O 1
ATOM 7764 N N . ALA B 1 470 ? -14.648 31.25 5.23 1 97.38 470 ALA B N 1
ATOM 7765 C CA . ALA B 1 470 ? -14.805 31.906 6.523 1 97.38 470 ALA B CA 1
ATOM 7766 C C . ALA B 1 470 ? -16.062 32.75 6.555 1 97.38 470 ALA B C 1
ATOM 7768 O O . ALA B 1 470 ? -16.812 32.75 7.543 1 97.38 470 ALA B O 1
ATOM 7769 N N . GLU B 1 471 ? -16.344 33.438 5.473 1 96.88 471 GLU B N 1
ATOM 7770 C CA . GLU B 1 471 ? -17.516 34.312 5.375 1 96.88 471 GLU B CA 1
ATOM 7771 C C . GLU B 1 471 ? -18.797 33.469 5.348 1 96.88 471 GLU B C 1
ATOM 7773 O O . GLU B 1 471 ? -19.797 33.844 5.98 1 96.88 471 GLU B O 1
ATOM 7778 N N . ASP B 1 472 ? -18.719 32.375 4.652 1 96.56 472 ASP B N 1
ATOM 7779 C CA . ASP B 1 472 ? -19.906 31.562 4.418 1 96.56 472 ASP B CA 1
ATOM 7780 C C . ASP B 1 472 ? -20.391 30.922 5.715 1 96.56 472 ASP B C 1
ATOM 7782 O O . ASP B 1 472 ? -21.578 30.594 5.852 1 96.56 472 ASP B O 1
ATOM 7786 N N . VAL B 1 473 ? -19.484 30.75 6.637 1 95.88 473 VAL B N 1
ATOM 7787 C CA . VAL B 1 473 ? -19.906 30.031 7.836 1 95.88 473 VAL B CA 1
ATOM 7788 C C . VAL B 1 473 ? -20.078 31 8.992 1 95.88 473 VAL B C 1
ATOM 7790 O O . VAL B 1 473 ? -20.469 30.609 10.094 1 95.88 473 VAL B O 1
ATOM 7793 N N . LYS B 1 474 ? -19.828 32.25 8.797 1 90.94 474 LYS B N 1
ATOM 7794 C CA . LYS B 1 474 ? -19.797 33.281 9.836 1 90.94 474 LYS B CA 1
ATOM 7795 C C . LYS B 1 474 ? -21.141 33.375 10.547 1 90.94 474 LYS B C 1
ATOM 7797 O O . LYS B 1 474 ? -21.203 33.562 11.766 1 90.94 474 LYS B O 1
ATOM 7802 N N . SER B 1 475 ? -22.234 33.281 9.82 1 84.56 475 SER B N 1
ATOM 7803 C CA . SER B 1 475 ? -23.562 33.438 10.406 1 84.56 475 SER B CA 1
ATOM 7804 C C . SER B 1 475 ? -23.859 32.312 11.406 1 84.56 475 SER B C 1
ATOM 7806 O O . SER B 1 475 ? -24.594 32.5 12.367 1 84.56 475 SER B O 1
ATOM 7808 N N . ILE B 1 476 ? -23.312 31.172 11.203 1 84.06 476 ILE B N 1
ATOM 7809 C CA . ILE B 1 476 ? -23.547 30.031 12.07 1 84.06 476 ILE B CA 1
ATOM 7810 C C . ILE B 1 476 ? -22.594 30.062 13.25 1 84.06 476 ILE B C 1
ATOM 7812 O O . ILE B 1 476 ? -22.969 29.719 14.375 1 84.06 476 ILE B O 1
ATOM 7816 N N . THR B 1 477 ? -21.438 30.516 13.141 1 83.12 477 THR B N 1
ATOM 7817 C CA . THR B 1 477 ? -20.406 30.438 14.156 1 83.12 477 THR B CA 1
ATOM 7818 C C . THR B 1 477 ? -20.453 31.656 15.078 1 83.12 477 THR B C 1
ATOM 7820 O O . THR B 1 477 ? -19.812 31.672 16.125 1 83.12 477 THR B O 1
ATOM 7823 N N . SER B 1 478 ? -21.203 32.625 14.773 1 76.88 478 SER B N 1
ATOM 7824 C CA . SER B 1 478 ? -21.312 33.844 15.57 1 76.88 478 SER B CA 1
ATOM 7825 C C . SER B 1 478 ? -22.359 33.688 16.672 1 76.88 478 SER B C 1
ATOM 7827 O O . SER B 1 478 ? -22.359 34.469 17.625 1 76.88 478 SER B O 1
ATOM 7829 N N . GLY B 1 479 ? -23.156 32.656 16.625 1 73 479 GLY B N 1
ATOM 7830 C CA . GLY B 1 479 ? -24.203 32.5 17.609 1 73 479 GLY B CA 1
ATOM 7831 C C . GLY B 1 479 ? -23.781 31.688 18.828 1 73 479 GLY B C 1
ATOM 7832 O O . GLY B 1 479 ? -22.844 30.891 18.734 1 73 479 GLY B O 1
ATOM 7833 N N . CYS B 1 480 ? -24.203 32.125 20.047 1 76.12 480 CYS B N 1
ATOM 7834 C CA . CYS B 1 480 ? -23.969 31.344 21.266 1 76.12 480 CYS B CA 1
ATOM 7835 C C . CYS B 1 480 ? -25.141 30.406 21.547 1 76.12 480 CYS B C 1
ATOM 7837 O O . CYS B 1 480 ? -26.281 30.844 21.625 1 76.12 480 CYS B O 1
ATOM 7839 N N . TYR B 1 481 ? -24.953 29.062 21.5 1 62.38 481 TYR B N 1
ATOM 7840 C CA . TYR B 1 481 ? -25.969 28.047 21.719 1 62.38 481 TYR B CA 1
ATOM 7841 C C . TYR B 1 481 ? -25.984 27.594 23.172 1 62.38 481 TYR B C 1
ATOM 7843 O O . TYR B 1 481 ? -24.969 27.156 23.719 1 62.38 481 TYR B O 1
ATOM 7851 N N . VAL B 1 482 ? -26.844 28.078 24.047 1 59.97 482 VAL B N 1
ATOM 7852 C CA . VAL B 1 482 ? -27.016 27.688 25.438 1 59.97 482 VAL B CA 1
ATOM 7853 C C . VAL B 1 482 ? -28.031 26.547 25.547 1 59.97 482 VAL B C 1
ATOM 7855 O O . VAL B 1 482 ? -29.109 26.625 24.953 1 59.97 482 VAL B O 1
ATOM 7858 N N . GLU B 1 483 ? -27.656 25.297 25.75 1 51.41 483 GLU B N 1
ATOM 7859 C CA . GLU B 1 483 ? -28.578 24.203 25.984 1 51.41 483 GLU B CA 1
ATOM 7860 C C . GLU B 1 483 ? -29.656 24.578 26.984 1 51.41 483 GLU B C 1
ATOM 7862 O O . GLU B 1 483 ? -29.359 25.078 28.078 1 51.41 483 GLU B O 1
ATOM 7867 N N . LYS B 1 484 ? -30.797 24.781 26.625 1 45.03 484 LYS B N 1
ATOM 7868 C CA . LYS B 1 484 ? -31.906 24.859 27.562 1 45.03 484 LYS B CA 1
ATOM 7869 C C . LYS B 1 484 ? -31.969 23.609 28.438 1 45.03 484 LYS B C 1
ATOM 7871 O O . LYS B 1 484 ? -31.797 22.5 27.953 1 45.03 484 LYS B O 1
ATOM 7876 N N . ASP B 1 485 ? -31.469 23.688 29.734 1 38.88 485 ASP B N 1
ATOM 7877 C CA . ASP B 1 485 ? -31.828 22.656 30.703 1 38.88 485 ASP B CA 1
ATOM 7878 C C . ASP B 1 485 ? -33.281 22.203 30.5 1 38.88 485 ASP B C 1
ATOM 7880 O O . ASP B 1 485 ? -34.219 22.984 30.719 1 38.88 485 ASP B O 1
ATOM 7884 N N . HIS B 1 486 ? -33.562 21.547 29.562 1 36.91 486 HIS B N 1
ATOM 7885 C CA . HIS B 1 486 ? -34.906 21 29.641 1 36.91 486 HIS B CA 1
ATOM 7886 C C . HIS B 1 486 ? -35.125 20.266 30.969 1 36.91 486 HIS B C 1
ATOM 7888 O O . HIS B 1 486 ? -34.406 19.312 31.281 1 36.91 486 HIS B O 1
ATOM 7894 N N . LYS B 1 487 ? -35.562 20.984 32.031 1 35.62 487 LYS B N 1
ATOM 7895 C CA . LYS B 1 487 ? -36.219 20.312 33.156 1 35.62 487 LYS B CA 1
ATOM 7896 C C . LYS B 1 487 ? -37.156 19.219 32.656 1 35.62 487 LYS B C 1
ATOM 7898 O O . LYS B 1 487 ? -38.031 19.484 31.828 1 35.62 487 LYS B O 1
ATOM 7903 N N . LEU B 1 488 ? -36.656 17.938 32.656 1 31.61 488 LEU B N 1
ATOM 7904 C CA . LEU B 1 488 ? -37.531 16.766 32.625 1 31.61 488 LEU B CA 1
ATOM 7905 C C . LEU B 1 488 ? -38.75 16.953 33.5 1 31.61 488 LEU B C 1
ATOM 7907 O O . LEU B 1 488 ? -38.625 17.172 34.719 1 31.61 488 LEU B O 1
ATOM 7911 N N . LYS B 1 489 ? -39.719 17.562 33 1 33.53 489 LYS B N 1
ATOM 7912 C CA . LYS B 1 489 ? -41.031 17.422 33.625 1 33.53 489 LYS B CA 1
ATOM 7913 C C . LYS B 1 489 ? -41.344 15.961 33.938 1 33.53 489 LYS B C 1
ATOM 7915 O O . LYS B 1 489 ? -41.344 15.125 33.031 1 33.53 489 LYS B O 1
ATOM 7920 N N . SER B 1 490 ? -40.969 15.398 35.188 1 30.5 490 SER B N 1
ATOM 7921 C CA . SER B 1 490 ? -41.469 14.172 35.812 1 30.5 490 SER B CA 1
ATOM 7922 C C . SER B 1 490 ? -42.969 14.016 35.594 1 30.5 490 SER B C 1
ATOM 7924 O O . SER B 1 490 ? -43.75 14.812 36.094 1 30.5 490 SER B O 1
ATOM 7926 N N . SER B 1 491 ? -43.406 13.773 34.438 1 28.44 491 SER B N 1
ATOM 7927 C CA . SER B 1 491 ? -44.812 13.422 34.312 1 28.44 491 SER B CA 1
ATOM 7928 C C . SER B 1 491 ? -45.156 12.227 35.188 1 28.44 491 SER B C 1
ATOM 7930 O O . SER B 1 491 ? -44.438 11.227 35.219 1 28.44 491 SER B O 1
ATOM 7932 N N . ALA B 1 492 ? -45.875 12.43 36.312 1 29.97 492 ALA B N 1
ATOM 7933 C CA . ALA B 1 492 ? -46.594 11.57 37.25 1 29.97 492 ALA B CA 1
ATOM 7934 C C . ALA B 1 492 ? -47.438 10.539 36.5 1 29.97 492 ALA B C 1
ATOM 7936 O O . ALA B 1 492 ? -48.344 10.891 35.719 1 29.97 492 ALA B O 1
ATOM 7937 N N . THR B 1 493 ? -46.812 9.391 35.969 1 28.61 493 THR B N 1
ATOM 7938 C CA . THR B 1 493 ? -47.531 8.188 35.594 1 28.61 493 THR B CA 1
ATOM 7939 C C . THR B 1 493 ? -48.625 7.84 36.594 1 28.61 493 THR B C 1
ATOM 7941 O O . THR B 1 493 ? -48.344 7.707 37.781 1 28.61 493 THR B O 1
ATOM 7944 N N . SER B 1 494 ? -49.875 8.18 36.406 1 25.33 494 SER B N 1
ATOM 7945 C CA . SER B 1 494 ? -51.094 7.68 36.969 1 25.33 494 SER B CA 1
ATOM 7946 C C . SER B 1 494 ? -51.156 6.156 36.938 1 25.33 494 SER B C 1
ATOM 7948 O O . SER B 1 494 ? -50.75 5.551 35.938 1 25.33 494 SER B O 1
ATOM 7950 N N . LYS B 1 495 ? -51.281 5.414 38.094 1 29.38 495 LYS B N 1
ATOM 7951 C CA . LYS B 1 495 ? -51.531 4.047 38.531 1 29.38 495 LYS B CA 1
ATOM 7952 C C . LYS B 1 495 ? -52.75 3.451 37.812 1 29.38 495 LYS B C 1
ATOM 7954 O O . LYS B 1 495 ? -53.875 3.926 38 1 29.38 495 LYS B O 1
ATOM 7959 N N . PHE B 1 496 ? -52.781 3.213 36.5 1 24.06 496 PHE B N 1
ATOM 7960 C CA . PHE B 1 496 ? -53.844 2.279 36.188 1 24.06 496 PHE B CA 1
ATOM 7961 C C . PHE B 1 496 ? -53.75 1.03 37.062 1 24.06 496 PHE B C 1
ATOM 7963 O O . PHE B 1 496 ? -52.656 0.446 37.188 1 24.06 496 PHE B O 1
ATOM 7970 N N . ARG B 1 497 ? -54.688 0.826 38.094 1 29.52 497 ARG B N 1
ATOM 7971 C CA . ARG B 1 497 ? -55.25 -0.242 38.906 1 29.52 497 ARG B CA 1
ATOM 7972 C C . ARG B 1 497 ? -55.562 -1.476 38.062 1 29.52 497 ARG B C 1
ATOM 7974 O O . ARG B 1 497 ? -56.562 -1.484 37.344 1 29.52 497 ARG B O 1
ATOM 7981 N N . LEU B 1 498 ? -54.688 -1.927 37.094 1 24 498 LEU B N 1
ATOM 7982 C CA . LEU B 1 498 ? -55.031 -3.344 36.969 1 24 498 LEU B CA 1
ATOM 7983 C C . LEU B 1 498 ? -54.344 -4.152 38.094 1 24 498 LEU B C 1
ATOM 7985 O O . LEU B 1 498 ? -53.219 -3.873 38.469 1 24 498 LEU B O 1
#

pLDDT: mean 85.83, std 23.68, range [15.65, 98.94]

Solvent-accessible surface area (backbone atoms only — not comparable to full-atom values): 52096 Å² total; per-residue (Å²): 140,77,86,73,79,80,79,86,82,82,72,86,71,78,76,76,78,72,81,70,78,76,73,73,73,71,68,70,69,69,65,71,71,71,69,80,62,56,74,40,47,41,77,57,96,30,35,42,23,48,53,48,15,46,46,69,35,37,33,31,23,37,54,53,41,26,46,30,36,9,51,61,93,58,55,16,40,48,68,58,39,54,53,40,52,49,52,40,41,74,32,47,34,38,26,34,35,29,45,65,51,26,32,41,47,96,79,50,90,64,80,39,40,51,52,75,27,37,28,41,46,92,94,39,68,36,60,63,40,50,48,2,39,36,46,37,52,52,58,33,44,76,60,63,24,30,29,36,38,23,55,36,30,48,49,50,32,31,18,28,28,37,38,46,35,18,62,64,53,79,62,41,85,75,47,51,44,54,24,57,31,74,79,42,44,78,39,16,50,67,56,75,50,90,75,41,25,15,69,36,64,86,83,48,34,40,64,52,27,26,52,36,48,20,46,35,35,82,65,35,79,89,39,27,74,54,36,48,48,54,49,51,49,48,52,50,52,56,43,64,33,58,25,84,84,78,69,45,33,47,50,73,35,48,42,45,34,27,46,24,61,20,42,47,58,76,85,67,56,60,66,57,52,52,53,52,36,44,52,48,41,73,73,26,68,65,40,36,29,35,54,44,38,40,52,62,36,36,66,68,59,42,48,60,71,41,62,49,83,55,34,56,34,39,50,27,42,50,51,40,50,86,64,68,37,38,53,56,66,52,88,49,67,66,41,54,50,47,29,49,52,52,50,52,53,52,51,51,48,51,24,54,55,21,47,75,66,56,19,22,22,29,41,55,31,33,55,52,44,42,34,30,37,56,26,37,75,65,36,27,19,65,72,22,48,40,43,47,78,84,37,53,45,65,66,32,36,54,51,49,47,52,53,53,50,50,45,51,50,30,35,77,68,70,39,16,33,40,34,44,11,48,36,16,50,19,29,87,61,54,77,85,54,77,54,42,95,63,70,42,68,71,42,29,26,55,56,58,40,56,56,38,42,33,38,39,41,71,81,38,72,52,49,54,52,52,28,47,52,40,59,72,46,41,77,64,37,70,43,71,64,76,81,74,80,70,75,78,74,77,71,77,76,76,76,81,72,134,136,89,76,86,78,82,81,77,83,88,76,90,74,79,75,76,80,74,82,70,83,72,80,74,74,73,70,73,70,71,68,70,70,71,69,80,61,58,73,38,47,42,77,56,96,29,34,42,23,48,54,48,16,45,45,70,35,37,32,32,24,38,52,54,43,24,46,30,35,10,50,62,94,58,54,16,40,48,68,60,41,53,51,41,52,50,52,40,41,75,32,47,35,38,26,35,36,30,45,64,50,25,33,40,46,96,80,51,88,64,80,40,39,52,52,76,27,38,26,42,47,91,94,39,67,35,60,62,41,51,49,2,39,34,47,37,52,53,57,33,44,76,60,63,24,29,29,36,39,23,54,37,29,47,50,51,31,32,18,29,28,36,38,44,36,17,60,64,52,79,62,43,84,73,47,51,44,66,28,59,40,76,80,47,48,49,60,18,37,60,61,65,50,85,75,45,20,17,79,48,61,89,78,51,33,39,66,52,28,25,51,36,48,21,46,36,34,81,64,34,79,90,39,27,73,55,37,48,48,54,48,53,49,47,52,51,53,57,42,62,32,58,26,84,85,78,68,46,32,47,50,74,35,49,42,45,33,27,46,23,63,21,42,48,60,76,84,67,57,60,65,57,51,51,55,51,36,44,52,47,42,73,72,27,67,65,39,35,29,35,55,41,36,39,54,62,36,37,68,68,58,41,48,59,69,40,62,48,83,54,33,55,34,40,51,26,42,50,50,41,51,86,64,67,38,39,53,56,65,53,87,49,66,66,42,52,49,48,29,51,53,52,49,51,53,53,51,50,48,51,26,54,55,20,47,75,67,56,20,23,23,29,41,55,31,32,53,51,42,42,35,30,35,57,24,38,74,66,36,26,14,60,74,19,28,44,42,46,78,84,38,53,46,65,66,31,36,54,52,50,46,52,54,53,51,50,44,52,52,31,34,78,67,68,39,17,32,40,36,45,11,46,37,16,50,18,28,90,62,52,74,85,55,76,54,42,95,63,71,42,68,70,42,29,24,53,56,57,41,56,54,38,41,33,38,39,41,68,83,37,72,52,50,54,51,52,28,46,52,39,60,72,46,40,77,64,38,72,42,72,64,73,80,72,78,72,74,76,74,80,74,81,78,76,80,77,86,120

Nearest PDB structures (foldseek):
  4lyr-assembly1_A  TM=9.701E-01  e=6.921E-53  Rhizomucor miehei
  4lyp-assembly2_B  TM=9.676E-01  e=1.164E-52  Rhizomucor miehei
  4nrr-assembly1_A  TM=9.593E-01  e=3.104E-52  Rhizomucor miehei
  7odj-assembly1_AAA  TM=8.907E-01  e=3.395E-37  Cellvibrio mixtus
  4qp0-assembly1_A  TM=7.283E-01  e=9.904E-22  Rhizomucor miehei

InterPro domains:
  IPR001547 Glycoside hydrolase, family 5 [PF26410] (40-476)
  IPR017853 Glycoside hydrolase superfamily [SSF51445] (39-465)
  IPR045053 Mannan endo-1,4-beta-mannosidase-like [PTHR31451] (10-479)

Secondary structure (DSSP, 8-state):
---------------------------------------S-EEETTEEEETTEE--EEEEE-TTHHHHTS-GGGT--HHHHHHHHHHHHHTT--EEEEE---B--TTSSPTT--SS-SBSBTTB--HHHHHHHHHHHHHHHHTT-EEEEE--BSSGGG-HHHHHHHHHTTSPPP-PBP---STT-SS-----STT------TT-B-HHHHHHHHHHHHH-TTTHHHHHHHHHHHHHHHHTPBPTTT--BGGG-TTEEEEES-BS-SS--HHHHHHHHHHHHHH-TTSEEE-----TT-HHHHHHHH-STT---EEEEE-TTTTTS--TT---HHHHHHHHHHHHHHHHHHHHHHHHHT--EEEEEE-----THHHHHTTTTTTS-TT-TTS--HHHHHHHHHHHHHHHHHHHTTSSEEEEEES-EEET--TTSPP-TTS----SS-TTSPTTSS-EETT-THHHHHHHHHHHHHHHHTSB------------------/---------------------------------------S-EEETTEEEETTEE--EEEEE-TTHHHHTS-GGGT--HHHHHHHHHHHHHTT--EEEEE---B--TTSSPTT--SS-SBSBTTB--HHHHHHHHHHHHHHHHTT-EEEEE--BSSGGG-HHHHHHHHHTTSPPP-PBPB--SSS-TTT----STT--B---TTPBPHHHHHHHHHHHHH-TTTHHHHHHHHHHHHHHHHTPBPTTT--BGGG-TTEEEEES-BS-SS--HHHHHHHHHHHHHH-TTSEEE-----TT-HHHHHHHH-STT---EEEEE-TTTTTS--TT---HHHHHHHHHHHHHHHHHHHHHHHHHT--EEEEEE-----THHHHHTTTTTTS-TT-TTS--HHHHHHHHHHHHHHHHHHHTTSSEEEEEES-EEET--TTSPP-TTS----SS-TTSPTTSS-EETT-THHHHHHHHHHHHHHHHTSB------------------

Foldseek 3Di:
DDPPPPDDDDDPCPPPPPVPPPPVPPPPPPPPPPVPFQQAWADDQLFIDGRQFTAFALEFEQACQLQQQFDVVQQHPNPLSLVQLVLCLVLQGQEYEYEPFAEAAPVPDDALADPPGQHNDQPDGDVRSVLSVLRSLVSSVVSNRAYEYALFELDPRRDGLLRLLCVQVVNDDQQHAQAAAVVVPPFAPCPQPDRNRHPDPPVHDHPCSRSVSSVCCQVVPVRVVPSVVSSLSSLLCQQQDQRPVPRHGNLRRSSHAEYEHYAADDQDDLVVLQVSLVSNCVSRVRHAYAYNHACPVAQVSQCSNQQDPSHAAGEHADECVNVPQARLLDPDPNSLVSSLVVLVVSVVRQLQSRVVSSHAYEHAEDFAAASLNVQVVVPPRPNGHSLFPPGARVSRQVSLLSNLVVLLVCVVVVRRYRYYYYQHEQEAFGPPDDRRPVRHRSASDRSRHDRNGGYDYSPHPSSNSSSVSSVSCVVRRVDRNDPDPPDPPPPPPDPPDD/DDDDDPDDDDDDPPCPVPVPPPPPPPPVPPPPPPVPFQQAWADDQLFIDGRQFTAFALEFEQACQLQQQFDVVQQHPNPLSLVQLVLCLVLVGQEYEYEPFAEAAPVPDDAQADPPGQHNDQPDGDVRSVLSVLRSLVSSVVSNRAYEYALFELDPRRDGLLRLLCVQVVNDDQQAAQFPDVVCPPFADFPPDDRPSPPPPVSHDHPCSRSVSSVCCQVVPVRVVPSVVSSLSSLLCQQQDQRPVPRHGNLRRSSHAEYEHYAADDQDDLVVLQVSLVSNCVSRVRHAYAYNHACPVALVSQCSNQQDPSHAAGEHADECVVVPQADLLDPDPNSLVSSLVVLVVSVVRQLQSRVVSSHAYEHAEDFAAASLNVQVVVNHNGNGGSLFPPGARVSRQVSLLSNLVVLLVCVVVVRRYRYYYYQHEQEAFGPPDDRRPVRHRSASDRSRHDRNGGYDYSPHPSSNSSSVSSVSCVVRRVDRNDPDPPPPPPPPPDDPPD

Sequence (996 aa):
MFKLIFSSLLLILASISVSAEDDQNSKTLVSKKIVARDPFVAVKNGSFYKGCSKYYLVSMNYWGAMNLAADESSGGNQTRFKTEVKQLADHGVNNVRIMAASEGSNNGVQPFRMYPALQPTIGNYDEKIFVGLDRALVEFSKYNITVVMTLNNFWHWSGGYSQYVSWATNDSTIPYPSSWDPDLNPPFGDYTNNGSWGSYNPSTQTYDGFTGFAGRFYNDTSITNRTQTWFKDHIKRVINRVNTVTGIAYKDDPTIMTWELTNEPQDPPLNWIVDTAQYIKSLAPKQLVTVGFEGKNGEWWFKRVHAPNSIDYTCGHLWVQNWGFYDPLDPTDGNLTVAESYADQYLANLSSWAVDLNKPVVLEEFGMARDNFQNVEKGAPRSFYLYDASATTTHKDRYFSRIINKVVEYFKQGKGFQGTGPWSYGGIWRPTDRRNSFGQSWAGDPPHEAPGWYDLYDTDPTMKIVSKQAEDVKSITSGCYVEKDHKLKSSATSKFRLMFKLIFSSLLLILASISVSAEDDQNSKTLVSKKIVARDPFVAVKNGSFYKGCSKYYLVSMNYWGAMNLAADESSGGNQTRFKTEVKQLADHGVNNVRIMAASEGSNNGVQPFRMYPALQPTIGNYDEKIFVGLDRALVEFSKYNITVVMTLNNFWHWSGGYSQYVSWATNDSTIPYPSSWDPDLNPPFGDYTNNGSWGSYNPSTQTYDGFTGFAGRFYNDTSITNRTQTWFKDHIKRVINRVNTVTGIAYKDDPTIMTWELTNEPQDPPLNWIVDTAQYIKSLAPKQLVTVGFEGKNGEWWFKRVHAPNSIDYTCGHLWVQNWGFYDPLDPTDGNLTVAESYADQYLANLSSWAVDLNKPVVLEEFGMARDNFQNVEKGAPRSFYLYDASATTTHKDRYFSRIINKVVEYFKQGKGFQGTGPWSYGGIWRPTDRRNSFGQSWAGDPPHEAPGWYDLYDTDPTMKIVSKQAEDVKSITSGCYVEKDHKLKSSATSKFRL